Protein AF-0000000075202642 (afdb_homodimer)

Solvent-accessible surface area (backbone atoms only — not comparable to full-atom values): 51842 Å² total; per-residue (Å²): 63,43,42,69,82,70,10,62,41,91,76,87,85,73,70,47,73,41,79,87,76,40,30,38,38,47,88,59,30,33,28,48,46,68,88,44,81,81,18,39,31,39,32,55,84,66,84,62,66,59,40,74,58,47,94,93,36,35,36,27,38,70,39,47,50,41,51,51,41,38,33,62,58,46,59,40,40,48,61,35,48,24,52,38,41,49,70,62,40,43,49,78,70,64,78,56,67,83,88,69,87,62,83,86,61,69,46,39,66,57,48,50,40,37,49,53,50,50,51,51,46,50,51,22,52,74,67,72,39,62,41,70,32,56,60,56,76,59,76,87,58,38,52,48,65,59,38,43,54,53,47,61,53,41,52,27,62,38,38,94,53,41,50,56,43,28,59,56,29,34,44,80,41,73,44,95,84,70,45,79,41,82,41,32,40,33,18,43,44,71,41,84,36,44,33,49,32,31,38,64,53,44,90,76,68,38,82,62,81,52,67,44,88,44,54,84,45,43,43,14,78,91,47,46,73,54,72,51,25,17,49,50,87,88,42,78,45,45,31,29,75,69,91,76,40,55,23,26,83,50,60,71,43,40,51,50,49,52,54,50,51,55,46,57,66,39,84,47,30,70,66,47,43,65,76,44,39,70,64,41,36,57,75,30,71,27,53,27,38,23,36,37,38,36,15,26,32,67,56,41,63,28,38,66,46,80,31,60,75,57,96,43,66,64,57,51,52,50,49,48,46,50,45,32,44,44,90,75,22,48,43,56,58,48,40,26,38,36,25,80,59,31,50,61,44,49,53,52,38,60,73,66,68,56,67,86,52,77,75,36,47,47,30,31,52,68,80,55,47,67,72,38,63,91,74,47,60,65,34,59,61,66,17,29,58,82,68,39,60,82,47,49,34,76,59,83,76,87,45,76,33,67,61,52,50,80,56,23,27,60,56,49,38,60,60,57,57,59,42,38,88,67,36,34,73,29,47,68,50,57,35,53,41,51,53,52,50,41,49,52,54,49,38,52,52,50,48,52,51,34,46,75,70,68,32,62,65,44,67,62,51,67,72,59,25,52,31,82,68,83,75,80,72,72,86,126,63,43,43,69,82,72,10,62,42,91,78,87,86,73,68,47,73,42,82,88,74,40,30,38,39,46,90,59,30,34,29,48,47,69,87,44,79,82,17,39,32,40,31,56,84,64,84,62,67,60,41,74,58,46,95,92,37,35,36,27,38,70,39,46,50,41,50,51,40,38,32,64,57,45,58,40,40,46,63,37,48,22,50,39,42,49,72,61,40,43,48,79,70,66,82,54,69,91,84,66,89,63,82,84,61,69,45,40,65,57,48,49,39,37,49,53,51,50,51,50,45,50,51,22,52,74,68,72,39,62,42,69,32,56,59,56,76,59,76,89,57,39,53,48,65,60,38,42,54,53,46,60,55,42,52,28,62,40,37,93,53,39,51,56,44,28,59,57,28,32,43,78,41,74,45,96,85,71,45,78,39,83,42,32,42,32,18,42,46,72,40,84,36,43,33,50,32,33,37,64,53,44,90,77,69,39,83,63,82,54,67,44,87,43,52,85,44,44,44,14,79,91,47,45,74,56,71,51,26,17,50,52,87,89,41,78,45,46,31,29,74,70,90,76,41,54,23,25,81,49,62,71,44,38,52,50,48,51,53,50,51,55,45,55,66,41,83,44,33,71,68,49,42,65,75,41,36,71,62,43,35,53,74,32,72,27,52,28,39,22,36,36,38,36,14,26,31,66,59,40,63,28,37,67,46,81,31,61,76,55,94,43,66,64,58,52,51,49,47,48,47,50,45,33,42,43,90,74,21,48,44,55,58,48,39,26,41,35,24,81,59,31,48,60,44,48,54,54,37,59,74,67,68,58,68,86,52,76,74,36,46,46,29,29,51,68,80,54,48,69,74,39,63,92,73,48,58,65,34,60,64,66,15,30,58,82,69,38,59,84,49,48,33,76,57,82,77,87,45,78,33,68,62,52,48,79,56,23,26,60,56,48,38,60,60,57,57,61,43,38,89,67,37,36,72,29,45,67,51,57,37,52,39,51,52,51,49,41,49,51,55,50,37,54,52,51,49,52,51,34,46,75,70,68,32,61,64,44,68,62,50,67,70,58,27,52,30,83,68,82,75,80,71,71,84,126

pLDDT: mean 85.25, std 15.62, range [29.7, 98.62]

Nearest PDB structures (foldseek):
  4ehu-assembly1_A  TM=5.045E-01  e=6.528E+00  Clostridioides difficile
  9jxc-assembly2_D  TM=3.246E-01  e=6.885E+00  Acinetobacter baumannii
  4ehu-assembly1_A  TM=5.053E-01  e=6.680E+00  Clostridioides difficile
  9jxc-assembly2_D  TM=3.247E-01  e=7.426E+00  Acinetobacter baumannii

InterPro domains:
  IPR040898 CxC6 like cysteine cluster associated with KDZ [PF18721] (187-257)
  IPR041539 CxC5 like cysteine cluster associated with KDZ [PF18718] (1-89)

Radius of gyration: 31.76 Å; Cα contacts (8 Å, |Δi|>4): 1563; chains: 2; bounding box: 75×89×79 Å

Secondary structure (DSSP, 8-state):
-B-SSS-B-------EEETTTTEEE-SSEEEESTTSTT-EEEE-SS--SEEEEETTEEEEHHHHHHHHHHHHHH---HHHHHHHHHHHT---TTS--SS-----S--HHHHHHHHHHHHHHHHHHHTT---EEESSS-HHHHTHHHHHHHHHHHTTT-STTTTEE-TTTEEEEE-TTS-EEEEEEEEEEEE----EE----HHHH----PPPSSTT-SS-GGGGGGGGS-SSTT--SPPPTGGG-SS-S-HHHHHHHHHHHHHHHSTTHHHHHHHTHHHHHHHS-EE--EEEEEE-TTS-EEEEEEESS---HHHHHHHHHHHS-TTT-TT-S-SEEE-TTHHHHHHHHHHHT-GGGTT-EEE--HHHHTTS-TT-HHHHHHTSGGG-GGGEEE-SSSSEEESS-TTHHHHHHHHHHTTHHHHTTS-HHHHHHHHHHHHHHHHHHHHHHHHHTT---EEPPHHHHTSPP-------/-B-SSS-B-------EEETTTTEEE-SSEEEESTTSTT-EEEE-SS--SEEEEETTEEEEHHHHHHHHHHHHHH---HHHHHHHHHHHT---TTSS-TT-----S--HHHHHHHHHHHHHHHHHHHTT---EEESSS-HHHHTHHHHHHHHHHHTTT-STTTTEE-TTTEEEEE-TTS-EEEEEEEEEEEE----EE----HHHH----PPPSSTT-SS-GGGGGGGGS-SSTT--SPP-TGGG-SS-S-HHHHHHHHHHHHHHHSTTHHHHHHHTHHHHHHHS-EE--EEEEEE-TTS-EEEEEEESS---HHHHHHHHHHHS-TTT-TT-S-SEEEETTHHHHHHHHHHHT-GGGTT-EEE--HHHHTTS-TT-HHHHHHTSGGG-GGGEEE-SSSSEEESS-TTHHHHHHHHHHTTHHHHTTS-HHHHHHHHHHHHHHHHHHHHHHHHHTT---EEPPHHHHTSPP-------

Foldseek 3Di:
DAEQAQADDDDDWDWDADPVQRKIGGPFWIWTPLVDQQIKTWGDLDQDQWDDLDDRDIDGVVVLVVLLCCCLPVVDFLQRSQVCSCVPPQDPCVPVDDDDPDPSGDDSVSSLSSNLVSVLSVVCSVVVHIDMWGSDDDSVCGCLVSLVVLLVCQAQQNFPCLQKDWLQFWDWDQFPVRDIDIAGEKEKDKDFFFAFDALDDCVVVRQDPAFDPFSQDNHRPVVVQCQQFALPPPTRHGPDPPPPHSHHPPVVSRVVRVVVVVCCPPPCVVVVCVVCVVSCSSVDTATFTIKMWMAGLLLQTNHIDTHRPDDDLVVVVVSLCSNQVCVLFVQSRGQEYEDLCLLVNVVVCVVVVPCSCVRHQAAYDPVSVVVPDPPPVSCVQRHYCVLPCVQWDDPVPRDIDGSGNNCSVVVNNVSLVSNRVNQHRPTPSSSSSVSSSSSNVVNVVSVVVCVVVVRDMDRDDSVNRNDHDDGSPPDD/DAEQAQADDDDDWDWDADPVQRKIGGPFWIWTPLVDQQIKTWGDLDQDQWDDLDDRDIDGVVVLVVLLCCCLPVVDFLQRSQVCSCVPPQDPCVPPPDPDPDPSGDDSVSSLSSNLVSVLSVVCSVVVHIDMWGSDDDSVCGCLVSLVVLLVCQAAQNFPCLQKDWLQFWDWDQFPVRDIDIAGEKEKDKDFFFAFDALDDCVVVRQDPAFDPFSVDNHRPVVVLCQQFALPPPGRHGCDPPPVGSHHPPPVSRVVSVVVVVCCPPPVVVVVCVVCVNSVSSVDTATFTIKMWMAGLLLQTNHIDTHRPDDDLVVVVVSLCSNQVCVLFVQSRGQEYEDLCLLVNVVVCVVVVPCSCVRHQAAYDPVSVVVPDPPPVSCVQRHYCVLPCVQWDDPVPRDIDGSGNNCSVVVNNVSLVSNRVNQHRPTPSSSSSVSSSSSNVVNVVSVVVCVVVVRDMDRDDSVNRNDHDDGSPPDD

Sequence (952 aa):
LYTVARGVLPIFVKSYYCRKCKTRYAPNYKVQNASKADAKRVFHNEIPDILEVEDTTFVEVKLINMFREMMVTLHASATGITQWYNDSLATPATQVPNNFRYHQTLDMQTVYEAFFLHAVLLDAYNCHEPLELPHAGPQRDRLVAALDSRNKRMIGTGQEFWAHRCKKCMHLIQGPDGKIYAVDAGVMDGTTMGHTCCSVNASEAGICRIDLLTPKDRFCPQHSDRKDKCFVKECQLPPEKKDKSLACSTPAHRERELELRRRTHKGMRELVSRYLSTIIGRLNRKWTHNEQLFVRPCSIIVSRCTFYHAEGLESCNDFLKVTFPTSQYPSCLPSYIFYDNNCQMLRHLWKQRDPYYNKTGMVVEMWHVQSHKETDEFCRRWCLPSRFPELMMDDGKGGKKWRFNASAAEQANSWFGGYHPIVREMSRARYTFYLDEMIAMRNRVVVAKLEDQGQAPVLAPELVLRAPVQLIQPLTLYTVARGVLPIFVKSYYCRKCKTRYAPNYKVQNASKADAKRVFHNEIPDILEVEDTTFVEVKLINMFREMMVTLHASATGITQWYNDSLATPATQVPNNFRYHQTLDMQTVYEAFFLHAVLLDAYNCHEPLELPHAGPQRDRLVAALDSRNKRMIGTGQEFWAHRCKKCMHLIQGPDGKIYAVDAGVMDGTTMGHTCCSVNASEAGICRIDLLTPKDRFCPQHSDRKDKCFVKECQLPPEKKDKSLACSTPAHRERELELRRRTHKGMRELVSRYLSTIIGRLNRKWTHNEQLFVRPCSIIVSRCTFYHAEGLESCNDFLKVTFPTSQYPSCLPSYIFYDNNCQMLRHLWKQRDPYYNKTGMVVEMWHVQSHKETDEFCRRWCLPSRFPELMMDDGKGGKKWRFNASAAEQANSWFGGYHPIVREMSRARYTFYLDEMIAMRNRVVVAKLEDQGQAPVLAPELVLRAPVQLIQPLT

Structure (mmCIF, N/CA/C/O backbone):
data_AF-0000000075202642-model_v1
#
loop_
_entity.id
_entity.type
_entity.pdbx_description
1 polymer 'CxC6 like cysteine cluster associated with KDZ domain-containing protein'
#
loop_
_atom_site.group_PDB
_atom_site.id
_atom_site.type_symbol
_atom_site.label_atom_id
_atom_site.label_alt_id
_atom_site.label_comp_id
_atom_site.label_asym_id
_atom_site.label_entity_id
_atom_site.label_seq_id
_atom_site.pdbx_PDB_ins_code
_atom_site.Cartn_x
_atom_site.Cartn_y
_atom_site.Cartn_z
_atom_site.occupancy
_atom_site.B_iso_or_equiv
_atom_site.auth_seq_id
_atom_site.auth_comp_id
_atom_site.auth_asym_id
_atom_site.auth_atom_id
_atom_site.pdbx_PDB_model_num
ATOM 1 N N . LEU A 1 1 ? 9.383 15.219 -22.984 1 92.56 1 LEU A N 1
ATOM 2 C CA . LEU A 1 1 ? 8.125 15.578 -22.328 1 92.56 1 LEU A CA 1
ATOM 3 C C . LEU A 1 1 ? 7.32 14.336 -21.969 1 92.56 1 LEU A C 1
ATOM 5 O O . LEU A 1 1 ? 7.027 13.508 -22.844 1 92.56 1 LEU A O 1
ATOM 9 N N . TYR A 1 2 ? 7.094 14.18 -20.688 1 93 2 TYR A N 1
ATOM 10 C CA . TYR A 1 2 ? 6.242 13.086 -20.219 1 93 2 TYR A CA 1
ATOM 11 C C . TYR A 1 2 ? 4.781 13.516 -20.188 1 93 2 TYR A C 1
ATOM 13 O O . TYR A 1 2 ? 4.441 14.539 -19.594 1 93 2 TYR A O 1
ATOM 21 N N . THR A 1 3 ? 3.869 12.734 -20.812 1 91.19 3 THR A N 1
ATOM 22 C CA . THR A 1 3 ? 2.461 13.102 -20.922 1 91.19 3 THR A CA 1
ATOM 23 C C . THR A 1 3 ? 1.566 11.953 -20.469 1 91.19 3 THR A C 1
ATOM 25 O O . THR A 1 3 ? 2.02 10.812 -20.359 1 91.19 3 THR A O 1
ATOM 28 N N . VAL A 1 4 ? 0.357 12.25 -20.203 1 87.5 4 VAL A N 1
ATOM 29 C CA . VAL A 1 4 ? -0.628 11.242 -19.812 1 87.5 4 VAL A CA 1
ATOM 30 C C . VAL A 1 4 ? -1.102 10.484 -21.047 1 87.5 4 VAL A C 1
ATOM 32 O O . VAL A 1 4 ? -1.125 9.25 -21.062 1 87.5 4 VAL A O 1
ATOM 35 N N . ALA A 1 5 ? -1.363 11.156 -22.125 1 82.38 5 ALA A N 1
ATOM 36 C CA . ALA A 1 5 ? -2.109 10.594 -23.25 1 82.38 5 ALA A CA 1
ATOM 37 C C . ALA A 1 5 ? -1.167 10.008 -24.297 1 82.38 5 ALA A C 1
ATOM 39 O O . ALA A 1 5 ? -1.514 9.047 -24.984 1 82.38 5 ALA A O 1
ATOM 40 N N . ARG A 1 6 ? 0.046 10.617 -24.422 1 84.38 6 ARG A N 1
ATOM 41 C CA . ARG A 1 6 ? 0.859 10.266 -25.578 1 84.38 6 ARG A CA 1
ATOM 42 C C . ARG A 1 6 ? 2.193 9.664 -25.156 1 84.38 6 ARG A C 1
ATOM 44 O O . ARG A 1 6 ? 3.102 9.5 -25.969 1 84.38 6 ARG A O 1
ATOM 51 N N . GLY A 1 7 ? 2.32 9.438 -23.922 1 84.88 7 GLY A N 1
ATOM 52 C CA . GLY A 1 7 ? 3.576 8.867 -23.453 1 84.88 7 GLY A CA 1
ATOM 53 C C . GLY A 1 7 ? 4.711 9.867 -23.422 1 84.88 7 GLY A C 1
ATOM 54 O O . GLY A 1 7 ? 4.523 11.016 -23.016 1 84.88 7 GLY A O 1
ATOM 55 N N . VAL A 1 8 ? 5.93 9.453 -23.875 1 88.31 8 VAL A N 1
ATOM 56 C CA . VAL A 1 8 ? 7.113 10.312 -23.859 1 88.31 8 VAL A CA 1
ATOM 57 C C . VAL A 1 8 ? 7.324 10.914 -25.25 1 88.31 8 VAL A C 1
ATOM 59 O O . VAL A 1 8 ? 7.398 10.188 -26.234 1 88.31 8 VAL A O 1
ATOM 62 N N . LEU A 1 9 ? 7.445 12.25 -25.312 1 87.19 9 LEU A N 1
ATOM 63 C CA . LEU A 1 9 ? 7.586 12.938 -26.594 1 87.19 9 LEU A CA 1
ATOM 64 C C . LEU A 1 9 ? 8.891 13.719 -26.641 1 87.19 9 LEU A C 1
ATOM 66 O O . LEU A 1 9 ? 9.273 14.367 -25.672 1 87.19 9 LEU A O 1
ATOM 70 N N . PRO A 1 10 ? 9.523 13.617 -27.75 1 85.31 10 PRO A N 1
ATOM 71 C CA . PRO A 1 10 ? 10.602 14.586 -27.953 1 85.31 10 PRO A CA 1
ATOM 72 C C . PRO A 1 10 ? 10.078 16 -28.219 1 85.31 10 PRO A C 1
ATOM 74 O O . PRO A 1 10 ? 9.055 16.172 -28.875 1 85.31 10 PRO A O 1
ATOM 77 N N . ILE A 1 11 ? 10.711 16.969 -27.609 1 87.44 11 ILE A N 1
ATOM 78 C CA . ILE A 1 11 ? 10.227 18.328 -27.797 1 87.44 11 ILE A CA 1
ATOM 79 C C . ILE A 1 11 ? 11.398 19.266 -28.094 1 87.44 11 ILE A C 1
ATOM 81 O O . ILE A 1 11 ? 12.555 18.922 -27.812 1 87.44 11 ILE A O 1
ATOM 85 N N . PHE A 1 12 ? 11.016 20.391 -28.703 1 88.12 12 PHE A N 1
ATOM 86 C CA . PHE A 1 12 ? 11.938 21.5 -28.844 1 88.12 12 PHE A CA 1
ATOM 87 C C . PHE A 1 12 ? 11.664 22.578 -27.781 1 88.12 12 PHE A C 1
ATOM 89 O O . PHE A 1 12 ? 10.516 22.922 -27.531 1 88.12 12 PHE A O 1
ATOM 96 N N . VAL A 1 13 ? 12.805 22.984 -27.172 1 91.06 13 VAL A N 1
ATOM 97 C CA . VAL A 1 13 ? 12.672 24.016 -26.156 1 91.06 13 VAL A CA 1
ATOM 98 C C . VAL A 1 13 ? 13.305 25.312 -26.656 1 91.06 13 VAL A C 1
ATOM 100 O O . VAL A 1 13 ? 14.445 25.312 -27.125 1 91.06 13 VAL A O 1
ATOM 103 N N . LYS A 1 14 ? 12.445 26.328 -26.531 1 91.75 14 LYS A N 1
ATOM 104 C CA . LYS A 1 14 ? 12.93 27.656 -26.953 1 91.75 14 LYS A CA 1
ATOM 105 C C . LYS A 1 14 ? 13.117 28.562 -25.734 1 91.75 14 LYS A C 1
ATOM 107 O O . LYS A 1 14 ? 12.273 28.594 -24.844 1 91.75 14 LYS A O 1
ATOM 112 N N . SER A 1 15 ? 14.305 29.219 -25.688 1 91.94 15 SER A N 1
ATOM 113 C CA . SER A 1 15 ? 14.594 30.234 -24.672 1 91.94 15 SER A CA 1
ATOM 114 C C . SER A 1 15 ? 15.031 31.547 -25.328 1 91.94 15 SER A C 1
ATOM 116 O O . SER A 1 15 ? 15.562 31.547 -26.438 1 91.94 15 SER A O 1
ATOM 118 N N . TYR A 1 16 ? 14.742 32.594 -24.641 1 95.31 16 TYR A N 1
ATOM 119 C CA . TYR A 1 16 ? 15.086 33.938 -25.141 1 95.31 16 TYR A CA 1
ATOM 120 C C . TYR A 1 16 ? 16.047 34.625 -24.188 1 95.31 16 TYR A C 1
ATOM 122 O O . TYR A 1 16 ? 16.031 34.406 -22.984 1 95.31 16 TYR A O 1
ATOM 130 N N . TYR A 1 17 ? 16.984 35.438 -24.797 1 96 17 TYR A N 1
ATOM 131 C CA . TYR A 1 17 ? 17.938 36.188 -24 1 96 17 TYR A CA 1
ATOM 132 C C . TYR A 1 17 ? 17.906 37.656 -24.359 1 96 17 TYR A C 1
ATOM 134 O O . TYR A 1 17 ? 18.047 38.031 -25.531 1 96 17 TYR A O 1
ATOM 142 N N . CYS A 1 18 ? 17.656 38.531 -23.359 1 96.5 18 CYS A N 1
ATOM 143 C CA . CYS A 1 18 ? 17.734 39.969 -23.547 1 96.5 18 CYS A CA 1
ATOM 144 C C . CYS A 1 18 ? 19.125 40.5 -23.188 1 96.5 18 CYS A C 1
ATOM 146 O O . CYS A 1 18 ? 19.5 40.5 -22.016 1 96.5 18 CYS A O 1
ATOM 148 N N . ARG A 1 19 ? 19.828 41.125 -24 1 94.44 19 ARG A N 1
ATOM 149 C CA . ARG A 1 19 ? 21.188 41.594 -23.797 1 94.44 19 ARG A CA 1
ATOM 150 C C . ARG A 1 19 ? 21.203 42.875 -22.984 1 94.44 19 ARG A C 1
ATOM 152 O O . ARG A 1 19 ? 22.172 43.156 -22.266 1 94.44 19 ARG A O 1
ATOM 159 N N . LYS A 1 20 ? 20.109 43.594 -23.125 1 94.75 20 LYS A N 1
ATOM 160 C CA . LYS A 1 20 ? 20.016 44.875 -22.422 1 94.75 20 LYS A CA 1
ATOM 161 C C . LYS A 1 20 ? 19.891 44.656 -20.922 1 94.75 20 LYS A C 1
ATOM 163 O O . LYS A 1 20 ? 20.625 45.25 -20.141 1 94.75 20 LYS A O 1
ATOM 168 N N . CYS A 1 21 ? 19.031 43.75 -20.562 1 93.75 21 CYS A N 1
ATOM 169 C CA . CYS A 1 21 ? 18.781 43.562 -19.141 1 93.75 21 CYS A CA 1
ATOM 170 C C . CYS A 1 21 ? 19.469 42.281 -18.641 1 93.75 21 CYS A C 1
ATOM 172 O O . CYS A 1 21 ? 19.344 41.906 -17.469 1 93.75 21 CYS A O 1
ATOM 174 N N . LYS A 1 22 ? 20.172 41.562 -19.531 1 96.31 22 LYS A N 1
ATOM 175 C CA . LYS A 1 22 ? 20.938 40.344 -19.203 1 96.31 22 LYS A CA 1
ATOM 176 C C . LYS A 1 22 ? 20.031 39.312 -18.562 1 96.31 22 LYS A C 1
ATOM 178 O O . LYS A 1 22 ? 20.375 38.75 -17.516 1 96.31 22 LYS A O 1
ATOM 183 N N . THR A 1 23 ? 18.938 39.125 -19.172 1 97 23 THR A N 1
ATOM 184 C CA . THR A 1 23 ? 17.953 38.219 -18.625 1 97 23 THR A CA 1
ATOM 185 C C . THR A 1 23 ? 17.641 37.094 -19.625 1 97 23 THR A C 1
ATOM 187 O O . THR A 1 23 ? 17.406 37.375 -20.797 1 97 23 THR A O 1
ATOM 190 N N . ARG A 1 24 ? 17.781 35.875 -19.125 1 95.94 24 ARG A N 1
ATOM 191 C CA . ARG A 1 24 ? 17.344 34.719 -19.922 1 95.94 24 ARG A CA 1
ATOM 192 C C . ARG A 1 24 ? 15.922 34.344 -19.562 1 95.94 24 ARG A C 1
ATOM 194 O O . ARG A 1 24 ? 15.586 34.188 -18.391 1 95.94 24 ARG A O 1
ATOM 201 N N . TYR A 1 25 ? 15.109 34.156 -20.594 1 95.56 25 TYR A N 1
ATOM 202 C CA . TYR A 1 25 ? 13.719 33.75 -20.422 1 95.56 25 TYR A CA 1
ATOM 203 C C . TYR A 1 25 ? 13.516 32.281 -20.875 1 95.56 25 TYR A C 1
ATOM 205 O O . TYR A 1 25 ? 13.516 32 -22.078 1 95.56 25 TYR A O 1
ATOM 213 N N . ALA A 1 26 ? 13.391 31.5 -19.875 1 93.31 26 ALA A N 1
ATOM 214 C CA . ALA A 1 26 ? 13.031 30.094 -20.141 1 93.31 26 ALA A CA 1
ATOM 215 C C . ALA A 1 26 ? 11.516 29.906 -20.109 1 93.31 26 ALA A C 1
ATOM 217 O O . ALA A 1 26 ? 10.773 30.844 -19.797 1 93.31 26 ALA A O 1
ATOM 218 N N . PRO A 1 27 ? 11.031 28.734 -20.453 1 92.06 27 PRO A N 1
ATOM 219 C CA . PRO A 1 27 ? 9.586 28.531 -20.531 1 92.06 27 PRO A CA 1
ATOM 220 C C . PRO A 1 27 ? 8.883 28.766 -19.203 1 92.06 27 PRO A C 1
ATOM 222 O O . PRO A 1 27 ? 7.781 29.328 -19.156 1 92.06 27 PRO A O 1
ATOM 225 N N . ASN A 1 28 ? 9.539 28.422 -18.062 1 93.75 28 ASN A N 1
ATOM 226 C CA . ASN A 1 28 ? 8.828 28.453 -16.797 1 93.75 28 ASN A CA 1
ATOM 227 C C . ASN A 1 28 ? 9.367 29.547 -15.883 1 93.75 28 ASN A C 1
ATOM 229 O O . ASN A 1 28 ? 8.727 29.922 -14.898 1 93.75 28 ASN A O 1
ATOM 233 N N . TYR A 1 29 ? 10.555 30 -16.25 1 95.06 29 TYR A N 1
ATOM 234 C CA . TYR A 1 29 ? 11.172 30.969 -15.352 1 95.06 29 TYR A CA 1
ATOM 235 C C . TYR A 1 29 ? 12.133 31.875 -16.109 1 95.06 29 TYR A C 1
ATOM 237 O O . TYR A 1 29 ? 12.414 31.641 -17.297 1 95.06 29 TYR A O 1
ATOM 245 N N . LYS A 1 30 ? 12.516 32.938 -15.438 1 96.44 30 LYS A N 1
ATOM 246 C CA . LYS A 1 30 ? 13.539 33.812 -15.961 1 96.44 30 LYS A CA 1
ATOM 247 C C . LYS A 1 30 ? 14.711 33.938 -14.992 1 96.44 30 LYS A C 1
ATOM 249 O O . LYS A 1 30 ? 14.539 33.781 -13.789 1 96.44 30 LYS A O 1
ATOM 254 N N . VAL A 1 31 ? 15.852 34.219 -15.539 1 96.25 31 VAL A N 1
ATOM 255 C CA . VAL A 1 31 ? 17.062 34.375 -14.742 1 96.25 31 VAL A CA 1
ATOM 256 C C . VAL A 1 31 ? 17.812 35.656 -15.18 1 96.25 31 VAL A C 1
ATOM 258 O O . VAL A 1 31 ? 18.203 35.781 -16.344 1 96.25 31 VAL A O 1
ATOM 261 N N . GLN A 1 32 ? 17.891 36.469 -14.25 1 96.12 32 GLN A N 1
ATOM 262 C CA . GLN A 1 32 ? 18.656 37.688 -14.516 1 96.12 32 GLN A CA 1
ATOM 263 C C . GLN A 1 32 ? 20.094 37.562 -14.023 1 96.12 32 GLN A C 1
ATOM 265 O O . GLN A 1 32 ? 20.328 37.062 -12.914 1 96.12 32 GLN A O 1
ATOM 270 N N . ASN A 1 33 ? 21.062 37.938 -14.82 1 94.38 33 ASN A N 1
ATOM 271 C CA . ASN A 1 33 ? 22.484 37.875 -14.484 1 94.38 33 ASN A CA 1
ATOM 272 C C . ASN A 1 33 ? 22.875 36.469 -14.039 1 94.38 33 ASN A C 1
ATOM 274 O O . ASN A 1 33 ? 23.422 36.281 -12.945 1 94.38 33 ASN A O 1
ATOM 278 N N . ALA A 1 34 ? 22.703 35.562 -14.828 1 91.62 34 ALA A N 1
ATOM 279 C CA . ALA A 1 34 ? 22.859 34.156 -14.531 1 91.62 34 ALA A CA 1
ATOM 280 C C . ALA A 1 34 ? 24.297 33.844 -14.078 1 91.62 34 ALA A C 1
ATOM 282 O O . ALA A 1 34 ? 24.531 32.844 -13.398 1 91.62 34 ALA A O 1
ATOM 283 N N . SER A 1 35 ? 25.234 34.656 -14.422 1 89.5 35 SER A N 1
ATOM 284 C CA . SER A 1 35 ? 26.641 34.406 -14.109 1 89.5 35 SER A CA 1
ATOM 285 C C . SER A 1 35 ? 26.938 34.688 -12.641 1 89.5 35 SER A C 1
ATOM 287 O O . SER A 1 35 ? 27.969 34.281 -12.109 1 89.5 35 SER A O 1
ATOM 289 N N . LYS A 1 36 ? 26.047 35.406 -12.023 1 92.12 36 LYS A N 1
ATOM 290 C CA . LYS A 1 36 ? 26.25 35.75 -10.617 1 92.12 36 LYS A CA 1
ATOM 291 C C . LYS A 1 36 ? 25.906 34.562 -9.711 1 92.12 36 LYS A C 1
ATOM 293 O O . LYS A 1 36 ? 24.984 33.812 -9.992 1 92.12 36 LYS A O 1
ATOM 298 N N . ALA A 1 37 ? 26.594 34.5 -8.625 1 90.31 37 ALA A N 1
ATOM 299 C CA . ALA A 1 37 ? 26.422 33.406 -7.699 1 90.31 37 ALA A CA 1
ATOM 300 C C . ALA A 1 37 ? 25.078 33.469 -6.992 1 90.31 37 ALA A C 1
ATOM 302 O O . ALA A 1 37 ? 24.5 32.438 -6.617 1 90.31 37 ALA A O 1
ATOM 303 N N . ASP A 1 38 ? 24.594 34.625 -6.906 1 91.56 38 ASP A N 1
ATOM 304 C CA . ASP A 1 38 ? 23.344 34.812 -6.18 1 91.56 38 ASP A CA 1
ATOM 305 C C . ASP A 1 38 ? 22.156 34.938 -7.145 1 91.56 38 ASP A C 1
ATOM 307 O O . ASP A 1 38 ? 21.078 35.406 -6.75 1 91.56 38 ASP A O 1
ATOM 311 N N . ALA A 1 39 ? 22.375 34.594 -8.367 1 95.19 39 ALA A N 1
ATOM 312 C CA . ALA A 1 39 ? 21.297 34.688 -9.352 1 95.19 39 ALA A CA 1
ATOM 313 C C . ALA A 1 39 ? 20.125 33.781 -8.961 1 95.19 39 ALA A C 1
ATOM 315 O O . ALA A 1 39 ? 20.312 32.719 -8.383 1 95.19 39 ALA A O 1
ATOM 316 N N . LYS A 1 40 ? 18.953 34.219 -9.289 1 95.25 40 LYS A N 1
ATOM 317 C CA . LYS A 1 40 ? 17.75 33.5 -8.914 1 95.25 40 LYS A CA 1
ATOM 318 C C . LYS A 1 40 ? 16.891 33.188 -10.141 1 95.25 40 LYS A C 1
ATOM 320 O O . LYS A 1 40 ? 16.828 34 -11.078 1 95.25 40 LYS A O 1
ATOM 325 N N . ARG A 1 41 ? 16.328 32.062 -10.078 1 95.25 41 ARG A N 1
ATOM 326 C CA . ARG A 1 41 ? 15.242 31.719 -11 1 95.25 41 ARG A CA 1
ATOM 327 C C . ARG A 1 41 ? 13.914 32.281 -10.492 1 95.25 41 ARG A C 1
ATOM 329 O O . ARG A 1 41 ? 13.461 31.922 -9.406 1 95.25 41 ARG A O 1
ATOM 336 N N . VAL A 1 42 ? 13.375 33.094 -11.25 1 96.88 42 VAL A N 1
ATOM 337 C CA . VAL A 1 42 ? 12.07 33.656 -10.898 1 96.88 42 VAL A CA 1
ATOM 338 C C . VAL A 1 42 ? 11 33.062 -11.797 1 96.88 42 VAL A C 1
ATOM 340 O O . VAL A 1 42 ? 10.945 33.344 -13 1 96.88 42 VAL A O 1
ATOM 343 N N . PHE A 1 43 ? 10.188 32.281 -11.203 1 96.69 43 PHE A N 1
ATOM 344 C CA . PHE A 1 43 ? 9.141 31.594 -11.961 1 96.69 43 PHE A CA 1
ATOM 345 C C . PHE A 1 43 ? 8.016 32.562 -12.305 1 96.69 43 PHE A C 1
ATOM 347 O O . PHE A 1 43 ? 7.711 33.469 -11.539 1 96.69 43 PHE A O 1
ATOM 354 N N . HIS A 1 44 ? 7.426 32.281 -13.445 1 94.06 44 HIS A N 1
ATOM 355 C CA . HIS A 1 44 ? 6.281 33.094 -13.844 1 94.06 44 HIS A CA 1
ATOM 356 C C . HIS A 1 44 ? 5.109 32.875 -12.891 1 94.06 44 HIS A C 1
ATOM 358 O O . HIS A 1 44 ? 4.914 31.797 -12.352 1 94.06 44 HIS A O 1
ATOM 364 N N . ASN A 1 45 ? 4.359 33.875 -12.594 1 89.88 45 ASN A N 1
ATOM 365 C CA . ASN A 1 45 ? 3.287 33.812 -11.609 1 89.88 45 ASN A CA 1
ATOM 366 C C . ASN A 1 45 ? 2.041 33.125 -12.18 1 89.88 45 ASN A C 1
ATOM 368 O O . ASN A 1 45 ? 0.955 33.719 -12.164 1 89.88 45 ASN A O 1
ATOM 372 N N . GLU A 1 46 ? 2.186 32 -12.688 1 92.31 46 GLU A N 1
ATOM 373 C CA . GLU A 1 46 ? 1.119 31.141 -13.211 1 92.31 46 GLU A CA 1
ATOM 374 C C . GLU A 1 46 ? 1.475 29.672 -13.07 1 92.31 46 GLU A C 1
ATOM 376 O O . GLU A 1 46 ? 2.635 29.328 -12.836 1 92.31 46 GLU A O 1
ATOM 381 N N . ILE A 1 47 ? 0.495 28.906 -13.109 1 93.62 47 ILE A N 1
ATOM 382 C CA . ILE A 1 47 ? 0.726 27.453 -13.18 1 93.62 47 ILE A CA 1
ATOM 383 C C . ILE A 1 47 ? 0.689 27 -14.633 1 93.62 47 ILE A C 1
ATOM 385 O O . ILE A 1 47 ? -0.372 26.984 -15.258 1 93.62 47 ILE A O 1
ATOM 389 N N . PRO A 1 48 ? 1.763 26.609 -15.133 1 95.25 48 PRO A N 1
ATOM 390 C CA . PRO A 1 48 ? 1.804 26.203 -16.547 1 95.25 48 PRO A CA 1
ATOM 391 C C . PRO A 1 48 ? 1.197 24.828 -16.781 1 95.25 48 PRO A C 1
ATOM 393 O O . PRO A 1 48 ? 0.958 24.078 -15.844 1 95.25 48 PRO A O 1
ATOM 396 N N . ASP A 1 49 ? 0.986 24.516 -18.062 1 95.44 49 ASP A N 1
ATOM 397 C CA . ASP A 1 49 ? 0.498 23.188 -18.438 1 95.44 49 ASP A CA 1
ATOM 398 C C . ASP A 1 49 ? 1.639 22.172 -18.484 1 95.44 49 ASP A C 1
ATOM 400 O O . ASP A 1 49 ? 1.408 20.969 -18.391 1 95.44 49 ASP A O 1
ATOM 404 N N . ILE A 1 50 ? 2.775 22.75 -18.766 1 96.94 50 ILE A N 1
ATOM 405 C CA . ILE A 1 50 ? 3.984 21.938 -18.844 1 96.94 50 ILE A CA 1
ATOM 406 C C . ILE A 1 50 ? 5.055 22.531 -17.922 1 96.94 50 ILE A C 1
ATOM 408 O O . ILE A 1 50 ? 5.297 23.734 -17.938 1 96.94 50 ILE A O 1
ATOM 412 N N . LEU A 1 51 ? 5.691 21.703 -17.156 1 96.62 51 LEU A N 1
ATOM 413 C CA . LEU A 1 51 ? 6.672 22.156 -16.172 1 96.62 51 LEU A CA 1
ATOM 414 C C . LEU A 1 51 ? 8.047 21.547 -16.453 1 96.62 51 LEU A C 1
ATOM 416 O O . LEU A 1 51 ? 8.164 20.344 -16.641 1 96.62 51 LEU A O 1
ATOM 420 N N . GLU A 1 52 ? 9 22.422 -16.484 1 94.62 52 GLU A N 1
ATOM 421 C CA . GLU A 1 52 ? 10.375 21.938 -16.531 1 94.62 52 GLU A CA 1
ATOM 422 C C . GLU A 1 52 ? 10.867 21.531 -15.148 1 94.62 52 GLU A C 1
ATOM 424 O O . GLU A 1 52 ? 11.102 22.375 -14.289 1 94.62 52 GLU A O 1
ATOM 429 N N . VAL A 1 53 ? 11.078 20.297 -14.906 1 92.12 53 VAL A N 1
ATOM 430 C CA . VAL A 1 53 ? 11.359 19.797 -13.562 1 92.12 53 VAL A CA 1
ATOM 431 C C . VAL A 1 53 ? 12.867 19.688 -13.359 1 92.12 53 VAL A C 1
ATOM 433 O O . VAL A 1 53 ? 13.367 19.844 -12.242 1 92.12 53 VAL A O 1
ATOM 436 N N . GLU A 1 54 ? 13.523 19.25 -14.336 1 87.25 54 GLU A N 1
ATOM 437 C CA . GLU A 1 54 ? 14.984 19.188 -14.422 1 87.25 54 GLU A CA 1
ATOM 438 C C . GLU A 1 54 ? 15.477 19.734 -15.758 1 87.25 54 GLU A C 1
ATOM 440 O O . GLU A 1 54 ? 14.68 20.031 -16.656 1 87.25 54 GLU A O 1
ATOM 445 N N . ASP A 1 55 ? 16.734 19.812 -15.734 1 80.88 55 ASP A N 1
ATOM 446 C CA . ASP A 1 55 ? 17.281 20.328 -16.984 1 80.88 55 ASP A CA 1
ATOM 447 C C . ASP A 1 55 ? 16.906 19.438 -18.172 1 80.88 55 ASP A C 1
ATOM 449 O O . ASP A 1 55 ? 17.25 18.266 -18.203 1 80.88 55 ASP A O 1
ATOM 453 N N . THR A 1 56 ? 16.031 19.938 -19.031 1 81.75 56 THR A N 1
ATOM 454 C CA . THR A 1 56 ? 15.609 19.344 -20.281 1 81.75 56 THR A CA 1
ATOM 455 C C . THR A 1 56 ? 14.578 18.234 -20.047 1 81.75 56 THR A C 1
ATOM 457 O O . THR A 1 56 ? 14.422 17.328 -20.859 1 81.75 56 THR A O 1
ATOM 460 N N . THR A 1 57 ? 14.062 18.172 -18.906 1 91.25 57 THR A N 1
ATOM 461 C CA . THR A 1 57 ? 13 17.234 -18.609 1 91.25 57 THR A CA 1
ATOM 462 C C . THR A 1 57 ? 11.703 17.969 -18.281 1 91.25 57 THR A C 1
ATOM 464 O O . THR A 1 57 ? 11.656 18.766 -17.344 1 91.25 57 THR A O 1
ATOM 467 N N . PHE A 1 58 ? 10.75 17.688 -19.078 1 95.19 58 PHE A N 1
ATOM 468 C CA . PHE A 1 58 ? 9.461 18.359 -18.922 1 95.19 58 PHE A CA 1
ATOM 469 C C . PHE A 1 58 ? 8.367 17.359 -18.578 1 95.19 58 PHE A C 1
ATOM 471 O O . PHE A 1 58 ? 8.375 16.234 -19.094 1 95.19 58 PHE A O 1
ATOM 478 N N . VAL A 1 59 ? 7.473 17.766 -17.75 1 96.56 59 VAL A N 1
ATOM 479 C CA . VAL A 1 59 ? 6.344 16.922 -17.375 1 96.56 59 VAL A CA 1
ATOM 480 C C . VAL A 1 59 ? 5.043 17.703 -17.484 1 96.56 59 VAL A C 1
ATOM 482 O O . VAL A 1 59 ? 4.973 18.859 -17.031 1 96.56 59 VAL A O 1
ATOM 485 N N . GLU A 1 60 ? 4.098 17.125 -18.062 1 96.31 60 GLU A N 1
ATOM 486 C CA . GLU A 1 60 ? 2.766 17.719 -18.109 1 96.31 60 GLU A CA 1
ATOM 487 C C . GLU A 1 60 ? 2.172 17.844 -16.703 1 96.31 60 GLU A C 1
ATOM 489 O O . GLU A 1 60 ? 2.262 16.906 -15.906 1 96.31 60 GLU A O 1
ATOM 494 N N . VAL A 1 61 ? 1.578 18.969 -16.438 1 96.62 61 VAL A N 1
ATOM 495 C CA . VAL A 1 61 ? 1.018 19.234 -15.109 1 96.62 61 VAL A CA 1
ATOM 496 C C . VAL A 1 61 ? -0.127 18.25 -14.844 1 96.62 61 VAL A C 1
ATOM 498 O O . VAL A 1 61 ? -0.313 17.812 -13.711 1 96.62 61 VAL A O 1
ATOM 501 N N . LYS A 1 62 ? -0.85 17.891 -15.859 1 92.38 62 LYS A N 1
ATOM 502 C CA . LYS A 1 62 ? -1.898 16.891 -15.703 1 92.38 62 LYS A CA 1
ATOM 503 C C . LYS A 1 62 ? -1.325 15.578 -15.18 1 92.38 62 LYS A C 1
ATOM 505 O O . LYS A 1 62 ? -1.955 14.898 -14.367 1 92.38 62 LYS A O 1
ATOM 510 N N . LEU A 1 63 ? -0.172 15.211 -15.688 1 94.38 63 LEU A N 1
ATOM 511 C CA . LEU A 1 63 ? 0.492 13.992 -15.242 1 94.38 63 LEU A CA 1
ATOM 512 C C . LEU A 1 63 ? 0.973 14.141 -13.797 1 94.38 63 LEU A C 1
ATOM 514 O O . LEU A 1 63 ? 0.849 13.211 -13 1 94.38 63 LEU A O 1
ATOM 518 N N . ILE A 1 64 ? 1.494 15.312 -13.438 1 97.25 64 ILE A N 1
ATOM 519 C CA . ILE A 1 64 ? 1.93 15.578 -12.07 1 97.25 64 ILE A CA 1
ATOM 520 C C . ILE A 1 64 ? 0.747 15.438 -11.117 1 97.25 64 ILE A C 1
ATOM 522 O O . ILE A 1 64 ? 0.878 14.844 -10.039 1 97.25 64 ILE A O 1
ATOM 526 N N . ASN A 1 65 ? -0.356 15.953 -11.547 1 94.81 65 ASN A N 1
ATOM 527 C CA . ASN A 1 65 ? -1.56 15.82 -10.727 1 94.81 65 ASN A CA 1
ATOM 528 C C . ASN A 1 65 ? -1.968 14.359 -10.555 1 94.81 65 ASN A C 1
ATOM 530 O O . ASN A 1 65 ? -2.447 13.969 -9.492 1 94.81 65 ASN A O 1
ATOM 534 N N . MET A 1 66 ? -1.765 13.656 -11.586 1 93.5 66 MET A N 1
ATOM 535 C CA . MET A 1 66 ? -2.037 12.227 -11.492 1 93.5 66 MET A CA 1
ATOM 536 C C . MET A 1 66 ? -1.11 11.562 -10.477 1 93.5 66 MET A C 1
ATOM 538 O O . MET A 1 66 ? -1.546 10.719 -9.688 1 93.5 66 MET A O 1
ATOM 542 N N . PHE A 1 67 ? 0.195 11.922 -10.5 1 96.56 67 PHE A N 1
ATOM 543 C CA . PHE A 1 67 ? 1.144 11.422 -9.516 1 96.56 67 PHE A CA 1
ATOM 544 C C . PHE A 1 67 ? 0.678 11.742 -8.102 1 96.56 67 PHE A C 1
ATOM 546 O O . PHE A 1 67 ? 0.664 10.875 -7.23 1 96.56 67 PHE A O 1
ATOM 553 N N . ARG A 1 68 ? 0.28 12.914 -7.949 1 97 68 ARG A N 1
ATOM 554 C CA . ARG A 1 68 ? -0.149 13.391 -6.641 1 97 68 ARG A CA 1
ATOM 555 C C . ARG A 1 68 ? -1.346 12.594 -6.129 1 97 68 ARG A C 1
ATOM 557 O O . ARG A 1 68 ? -1.383 12.203 -4.961 1 97 68 ARG A O 1
ATOM 564 N N . GLU A 1 69 ? -2.232 12.367 -7.004 1 95.69 69 GLU A N 1
ATOM 565 C CA . GLU A 1 69 ? -3.426 11.609 -6.629 1 95.69 69 GLU A CA 1
ATOM 566 C C . GLU A 1 69 ? -3.082 10.164 -6.293 1 95.69 69 GLU A C 1
ATOM 568 O O . GLU A 1 69 ? -3.676 9.57 -5.391 1 95.69 69 GLU A O 1
ATOM 573 N N . MET A 1 70 ? -2.176 9.594 -7.051 1 96.81 70 MET A N 1
ATOM 574 C CA . MET A 1 70 ? -1.727 8.242 -6.742 1 96.81 70 MET A CA 1
ATOM 575 C C . MET A 1 70 ? -1.072 8.18 -5.367 1 96.81 70 MET A C 1
ATOM 577 O O . MET A 1 70 ? -1.269 7.219 -4.621 1 96.81 70 MET A O 1
ATOM 581 N N . MET A 1 71 ? -0.331 9.188 -5.031 1 97.81 71 MET A N 1
ATOM 582 C CA . MET A 1 71 ? 0.374 9.242 -3.752 1 97.81 71 MET A CA 1
ATOM 583 C C . MET A 1 71 ? -0.61 9.328 -2.59 1 97.81 71 MET A C 1
ATOM 585 O O . MET A 1 71 ? -0.453 8.633 -1.586 1 97.81 71 MET A O 1
ATOM 589 N N . VAL A 1 72 ? -1.625 10.125 -2.748 1 96.69 72 VAL A N 1
ATOM 590 C CA . VAL A 1 72 ? -2.52 10.375 -1.623 1 96.69 72 VAL A CA 1
ATOM 591 C C . VAL A 1 72 ? -3.531 9.234 -1.503 1 96.69 72 VAL A C 1
ATOM 593 O O . VAL A 1 72 ? -3.893 8.828 -0.395 1 96.69 72 VAL A O 1
ATOM 596 N N . THR A 1 73 ? -3.963 8.672 -2.625 1 94.19 73 THR A N 1
ATOM 597 C CA . THR A 1 73 ? -5.059 7.707 -2.613 1 94.19 73 THR A CA 1
ATOM 598 C C . THR A 1 73 ? -4.523 6.281 -2.492 1 94.19 73 THR A C 1
ATOM 600 O O . THR A 1 73 ? -5.164 5.422 -1.883 1 94.19 73 THR A O 1
ATOM 603 N N . LEU A 1 74 ? -3.348 6.078 -3.07 1 95.44 74 LEU A N 1
ATOM 604 C CA . LEU A 1 74 ? -2.863 4.707 -3.176 1 95.44 74 LEU A CA 1
ATOM 605 C C . LEU A 1 74 ? -1.568 4.523 -2.391 1 95.44 74 LEU A C 1
ATOM 607 O O . LEU A 1 74 ? -0.989 3.436 -2.385 1 95.44 74 LEU A O 1
ATOM 611 N N . HIS A 1 75 ? -1.087 5.543 -1.715 1 96.25 75 HIS A N 1
ATOM 612 C CA . HIS A 1 75 ? 0.214 5.496 -1.057 1 96.25 75 HIS A CA 1
ATOM 613 C C . HIS A 1 75 ? 1.307 5.062 -2.027 1 96.25 75 HIS A C 1
ATOM 615 O O . HIS A 1 75 ? 2.16 4.242 -1.683 1 96.25 75 HIS A O 1
ATOM 621 N N . ALA A 1 76 ? 1.204 5.586 -3.238 1 97 76 ALA A N 1
ATOM 622 C CA . ALA A 1 76 ? 2.191 5.199 -4.242 1 97 76 ALA A CA 1
ATOM 623 C C . ALA A 1 76 ? 3.518 5.914 -4.016 1 97 76 ALA A C 1
ATOM 625 O O . ALA A 1 76 ? 3.549 7.137 -3.846 1 97 76 ALA A O 1
ATOM 626 N N . SER A 1 77 ? 4.566 5.152 -3.998 1 95.69 77 SER A N 1
ATOM 627 C CA . SER A 1 77 ? 5.902 5.738 -3.961 1 95.69 77 SER A CA 1
ATOM 628 C C . SER A 1 77 ? 6.336 6.215 -5.344 1 95.69 77 SER A C 1
ATOM 630 O O . SER A 1 77 ? 5.715 5.863 -6.348 1 95.69 77 SER A O 1
ATOM 632 N N . ALA A 1 78 ? 7.367 6.977 -5.324 1 96.25 78 ALA A N 1
ATOM 633 C CA . ALA A 1 78 ? 7.895 7.43 -6.609 1 96.25 78 ALA A CA 1
ATOM 634 C C . ALA A 1 78 ? 8.383 6.25 -7.449 1 96.25 78 ALA A C 1
ATOM 636 O O . ALA A 1 78 ? 8.227 6.246 -8.672 1 96.25 78 ALA A O 1
ATOM 637 N N . THR A 1 79 ? 8.953 5.297 -6.797 1 93.56 79 THR A N 1
ATOM 638 C CA . THR A 1 79 ? 9.406 4.098 -7.5 1 93.56 79 THR A CA 1
ATOM 639 C C . THR A 1 79 ? 8.227 3.371 -8.141 1 93.56 79 THR A C 1
ATOM 641 O O . THR A 1 79 ? 8.297 2.957 -9.297 1 93.56 79 THR A O 1
ATOM 644 N N . GLY A 1 80 ? 7.172 3.236 -7.383 1 94 80 GLY A N 1
ATOM 645 C CA . GLY A 1 80 ? 5.984 2.59 -7.918 1 94 80 GLY A CA 1
ATOM 646 C C . GLY A 1 80 ? 5.363 3.352 -9.078 1 94 80 GLY A C 1
ATOM 647 O O . GLY A 1 80 ? 4.949 2.752 -10.07 1 94 80 GLY A O 1
ATOM 648 N N . ILE A 1 81 ? 5.332 4.621 -8.953 1 96.56 81 ILE A N 1
ATOM 649 C CA . ILE A 1 81 ? 4.742 5.473 -9.977 1 96.56 81 ILE A CA 1
ATOM 650 C C . ILE A 1 81 ? 5.566 5.379 -11.266 1 96.56 81 ILE A C 1
ATOM 652 O O . ILE A 1 81 ? 5.008 5.309 -12.359 1 96.56 81 ILE A O 1
ATOM 656 N N . THR A 1 82 ? 6.848 5.395 -11.086 1 95.25 82 THR A N 1
ATOM 657 C CA . THR A 1 82 ? 7.746 5.289 -12.227 1 95.25 82 THR A CA 1
ATOM 658 C C . THR A 1 82 ? 7.52 3.977 -12.977 1 95.25 82 THR A C 1
ATOM 660 O O . THR A 1 82 ? 7.391 3.969 -14.203 1 95.25 82 THR A O 1
ATOM 663 N N . GLN A 1 83 ? 7.438 2.926 -12.258 1 92.25 83 GLN A N 1
ATOM 664 C CA . GLN A 1 83 ? 7.199 1.624 -12.875 1 92.25 83 GLN A CA 1
ATOM 665 C C . GLN A 1 83 ? 5.836 1.582 -13.562 1 92.25 83 GLN A C 1
ATOM 667 O O . GLN A 1 83 ? 5.719 1.104 -14.695 1 92.25 83 GLN A O 1
ATOM 672 N N . TRP A 1 84 ? 4.859 2.076 -12.883 1 93.31 84 TRP A N 1
ATOM 673 C CA . TRP A 1 84 ? 3.508 2.111 -13.438 1 93.31 84 TRP A CA 1
ATOM 674 C C . TRP A 1 84 ? 3.475 2.895 -14.742 1 93.31 84 TRP A C 1
ATOM 676 O O . TRP A 1 84 ? 2.9 2.436 -15.734 1 93.31 84 TRP A O 1
ATOM 686 N N . TYR A 1 85 ? 4.094 4.043 -14.766 1 93.19 85 TYR A N 1
ATOM 687 C CA . TYR A 1 85 ? 4.09 4.887 -15.953 1 93.19 85 TYR A CA 1
ATOM 688 C C . TYR A 1 85 ? 4.805 4.199 -17.109 1 93.19 85 TYR A C 1
ATOM 690 O O . TYR A 1 85 ? 4.301 4.172 -18.234 1 93.19 85 TYR A O 1
ATOM 698 N N . ASN A 1 86 ? 5.961 3.701 -16.812 1 90 86 ASN A N 1
ATOM 699 C CA . ASN A 1 86 ? 6.785 3.084 -17.859 1 90 86 ASN A CA 1
ATOM 700 C C . ASN A 1 86 ? 6.113 1.844 -18.438 1 90 86 ASN A C 1
ATOM 702 O O . ASN A 1 86 ? 6.262 1.552 -19.625 1 90 86 ASN A O 1
ATOM 706 N N . ASP A 1 87 ? 5.328 1.186 -17.609 1 85.75 87 ASP A N 1
ATOM 707 C CA . ASP A 1 87 ? 4.688 -0.05 -18.047 1 85.75 87 ASP A CA 1
ATOM 708 C C . ASP A 1 87 ? 3.346 0.237 -18.719 1 85.75 87 ASP A C 1
ATOM 710 O O . ASP A 1 87 ? 2.902 -0.527 -19.578 1 85.75 87 ASP A O 1
ATOM 714 N N . SER A 1 88 ? 2.719 1.271 -18.344 1 85.12 88 SER A N 1
ATOM 715 C CA . SER A 1 88 ? 1.336 1.48 -18.75 1 85.12 88 SER A CA 1
ATOM 716 C C . SER A 1 88 ? 1.238 2.557 -19.828 1 85.12 88 SER A C 1
ATOM 718 O O . SER A 1 88 ? 0.386 2.48 -20.719 1 85.12 88 SER A O 1
ATOM 720 N N . LEU A 1 89 ? 1.977 3.58 -19.672 1 82.44 89 LEU A N 1
ATOM 721 C CA . LEU A 1 89 ? 1.743 4.75 -20.5 1 82.44 89 LEU A CA 1
ATOM 722 C C . LEU A 1 89 ? 2.902 4.965 -21.469 1 82.44 89 LEU A C 1
ATOM 724 O O . LEU A 1 89 ? 2.729 5.578 -22.531 1 82.44 89 LEU A O 1
ATOM 728 N N . ALA A 1 90 ? 4.008 4.434 -21.016 1 75.19 90 ALA A N 1
ATOM 729 C CA . ALA A 1 90 ? 5.184 4.754 -21.828 1 75.19 90 ALA A CA 1
ATOM 730 C C . ALA A 1 90 ? 5.133 4.039 -23.172 1 75.19 90 ALA A C 1
ATOM 732 O O . ALA A 1 90 ? 4.816 2.85 -23.234 1 75.19 90 ALA A O 1
ATOM 733 N N . THR A 1 91 ? 4.93 4.727 -24.219 1 65.25 91 THR A N 1
ATOM 734 C CA . THR A 1 91 ? 4.98 4.18 -25.562 1 65.25 91 THR A CA 1
ATOM 735 C C . THR A 1 91 ? 6.422 3.975 -26.016 1 65.25 91 THR A C 1
ATOM 737 O O . THR A 1 91 ? 7.273 4.84 -25.812 1 65.25 91 THR A O 1
ATOM 740 N N . PRO A 1 92 ? 6.703 2.654 -26.469 1 55 92 PRO A N 1
ATOM 741 C CA . PRO A 1 92 ? 8.055 2.449 -27 1 55 92 PRO A CA 1
ATOM 742 C C . PRO A 1 92 ? 8.484 3.559 -27.953 1 55 92 PRO A C 1
ATOM 744 O O . PRO A 1 92 ? 7.668 4.078 -28.719 1 55 92 PRO A O 1
ATOM 747 N N . ALA A 1 93 ? 9.453 4.238 -27.594 1 48.75 93 ALA A N 1
ATOM 748 C CA . ALA A 1 93 ? 10.047 5.254 -28.469 1 48.75 93 ALA A CA 1
ATOM 749 C C . ALA A 1 93 ? 10.086 4.785 -29.922 1 48.75 93 ALA A C 1
ATOM 751 O O . ALA A 1 93 ? 11.133 4.371 -30.406 1 48.75 93 ALA A O 1
ATOM 752 N N . THR A 1 94 ? 9.375 3.855 -30.281 1 48.16 94 THR A N 1
ATOM 753 C CA . THR A 1 94 ? 9.672 3.518 -31.672 1 48.16 94 THR A CA 1
ATOM 754 C C . THR A 1 94 ? 9.797 4.777 -32.531 1 48.16 94 THR A C 1
ATOM 756 O O . THR A 1 94 ? 10.648 4.848 -33.406 1 48.16 94 THR A O 1
ATOM 759 N N . GLN A 1 95 ? 8.695 5.504 -32.625 1 49.47 95 GLN A N 1
ATOM 760 C CA . GLN A 1 95 ? 8.672 6.41 -33.75 1 49.47 95 GLN A CA 1
ATOM 761 C C . GLN A 1 95 ? 9.477 7.68 -33.469 1 49.47 95 GLN A C 1
ATOM 763 O O . GLN A 1 95 ? 9.078 8.773 -33.875 1 49.47 95 GLN A O 1
ATOM 768 N N . VAL A 1 96 ? 10.102 7.602 -32.312 1 50.28 96 VAL A N 1
ATOM 769 C CA . VAL A 1 96 ? 10.859 8.844 -32.25 1 50.28 96 VAL A CA 1
ATOM 770 C C . VAL A 1 96 ? 11.812 8.922 -33.438 1 50.28 96 VAL A C 1
ATOM 772 O O . VAL A 1 96 ? 12.578 7.988 -33.688 1 50.28 96 VAL A O 1
ATOM 775 N N . PRO A 1 97 ? 11.5 9.695 -34.312 1 46.31 97 PRO A N 1
ATOM 776 C CA . PRO A 1 97 ? 12.453 9.773 -35.438 1 46.31 97 PRO A CA 1
ATOM 777 C C . PRO A 1 97 ? 13.883 9.469 -35 1 46.31 97 PRO A C 1
ATOM 779 O O . PRO A 1 97 ? 14.18 9.438 -33.812 1 46.31 97 PRO A O 1
ATOM 782 N N . ASN A 1 98 ? 14.977 10.016 -35.719 1 45.66 98 ASN A N 1
ATOM 783 C CA . ASN A 1 98 ? 16.422 9.781 -35.812 1 45.66 98 ASN A CA 1
ATOM 784 C C . ASN A 1 98 ? 17.047 9.664 -34.406 1 45.66 98 ASN A C 1
ATOM 786 O O . ASN A 1 98 ? 16.359 9.836 -33.406 1 45.66 98 ASN A O 1
ATOM 790 N N . ASN A 1 99 ? 18.438 10.281 -34.094 1 48.53 99 ASN A N 1
ATOM 791 C CA . ASN A 1 99 ? 19.625 10.344 -33.25 1 48.53 99 ASN A CA 1
ATOM 792 C C . ASN A 1 99 ? 19.297 10.797 -31.844 1 48.53 99 ASN A C 1
ATOM 794 O O . ASN A 1 99 ? 20.172 11.273 -31.125 1 48.53 99 ASN A O 1
ATOM 798 N N . PHE A 1 100 ? 18.156 11.07 -31.438 1 49.19 100 PHE A N 1
ATOM 799 C CA . PHE A 1 100 ? 18.078 11.711 -30.141 1 49.19 100 PHE A CA 1
ATOM 800 C C . PHE A 1 100 ? 18.047 10.68 -29.016 1 49.19 100 PHE A C 1
ATOM 802 O O . PHE A 1 100 ? 17.234 9.75 -29.031 1 49.19 100 PHE A O 1
ATOM 809 N N . ARG A 1 101 ? 19.188 10.43 -28.438 1 48.59 101 ARG A N 1
ATOM 810 C CA . ARG A 1 101 ? 19.422 9.594 -27.266 1 48.59 101 ARG A CA 1
ATOM 811 C C . ARG A 1 101 ? 18.516 10 -26.109 1 48.59 101 ARG A C 1
ATOM 813 O O . ARG A 1 101 ? 18.891 10.867 -25.312 1 48.59 101 ARG A O 1
ATOM 820 N N . TYR A 1 102 ? 17.172 10.266 -26.188 1 54.19 102 TYR A N 1
ATOM 821 C CA . TYR A 1 102 ? 16.375 10.672 -25.031 1 54.19 102 TYR A CA 1
ATOM 822 C C . TYR A 1 102 ? 16.141 9.492 -24.094 1 54.19 102 TYR A C 1
ATOM 824 O O . TYR A 1 102 ? 16.109 8.344 -24.516 1 54.19 102 TYR A O 1
ATOM 832 N N . HIS A 1 103 ? 16.406 9.898 -22.844 1 58.75 103 HIS A N 1
ATOM 833 C CA . HIS A 1 103 ? 16.047 8.922 -21.828 1 58.75 103 HIS A CA 1
ATOM 834 C C . HIS A 1 103 ? 14.594 8.477 -21.969 1 58.75 103 HIS A C 1
ATOM 836 O O . HIS A 1 103 ? 13.688 9.312 -22 1 58.75 103 HIS A O 1
ATOM 842 N N . GLN A 1 104 ? 14.359 7.344 -22.281 1 66.88 104 GLN A N 1
ATOM 843 C CA . GLN A 1 104 ? 13.062 6.844 -22.734 1 66.88 104 GLN A CA 1
ATOM 844 C C . GLN A 1 104 ? 12.203 6.406 -21.547 1 66.88 104 GLN A C 1
ATOM 846 O O . GLN A 1 104 ? 11.016 6.137 -21.703 1 66.88 104 GLN A O 1
ATOM 851 N N . THR A 1 105 ? 12.844 6.559 -20.328 1 83 105 THR A N 1
ATOM 852 C CA . THR A 1 105 ? 12.016 6.043 -19.25 1 83 105 THR A CA 1
ATOM 853 C C . THR A 1 105 ? 11.953 7.031 -18.078 1 83 105 THR A C 1
ATOM 855 O O . THR A 1 105 ? 12.906 7.777 -17.844 1 83 105 THR A O 1
ATOM 858 N N . LEU A 1 106 ? 10.82 7.172 -17.562 1 91.19 106 LEU A N 1
ATOM 859 C CA . LEU A 1 106 ? 10.617 7.98 -16.359 1 91.19 106 LEU A CA 1
ATOM 860 C C . LEU A 1 106 ? 11.398 7.406 -15.188 1 91.19 106 LEU A C 1
ATOM 862 O O . LEU A 1 106 ? 11.469 6.188 -15.008 1 91.19 106 LEU A O 1
ATOM 866 N N . ASP A 1 107 ? 11.992 8.312 -14.438 1 91.69 107 ASP A N 1
ATOM 867 C CA . ASP A 1 107 ? 12.719 7.836 -13.258 1 91.69 107 ASP A CA 1
ATOM 868 C C . ASP A 1 107 ? 12.133 8.422 -11.977 1 91.69 107 ASP A C 1
ATOM 870 O O . ASP A 1 107 ? 11.305 9.336 -12.031 1 91.69 107 ASP A O 1
ATOM 874 N N . MET A 1 108 ? 12.547 7.836 -10.914 1 92.81 108 MET A N 1
ATOM 875 C CA . MET A 1 108 ? 11.984 8.172 -9.609 1 92.81 108 MET A CA 1
ATOM 876 C C . MET A 1 108 ? 12.328 9.609 -9.219 1 92.81 108 MET A C 1
ATOM 878 O O . MET A 1 108 ? 11.508 10.312 -8.625 1 92.81 108 MET A O 1
ATOM 882 N N . GLN A 1 109 ? 13.461 10.023 -9.516 1 91.94 109 GLN A N 1
ATOM 883 C CA . GLN A 1 109 ? 13.891 11.375 -9.172 1 91.94 109 GLN A CA 1
ATOM 884 C C . GLN A 1 109 ? 13.023 12.422 -9.867 1 91.94 109 GLN A C 1
ATOM 886 O O . GLN A 1 109 ? 12.633 13.422 -9.258 1 91.94 109 GLN A O 1
ATOM 891 N N . THR A 1 110 ? 12.742 12.141 -11.133 1 93.69 110 THR A N 1
ATOM 892 C CA . THR A 1 110 ? 11.898 13.047 -11.898 1 93.69 110 THR A CA 1
ATOM 893 C C . THR A 1 110 ? 10.516 13.164 -11.266 1 93.69 110 THR A C 1
ATOM 895 O O . THR A 1 110 ? 9.945 14.25 -11.203 1 93.69 110 THR A O 1
ATOM 898 N N . VAL A 1 111 ? 10.008 12.102 -10.797 1 96.69 111 VAL A N 1
ATOM 899 C CA . VAL A 1 111 ? 8.68 12.086 -10.18 1 96.69 111 VAL A CA 1
ATOM 900 C C . VAL A 1 111 ? 8.688 12.953 -8.922 1 96.69 111 VAL A C 1
ATOM 902 O O . VAL A 1 111 ? 7.816 13.805 -8.742 1 96.69 111 VAL A O 1
ATOM 905 N N . TYR A 1 112 ? 9.688 12.828 -8.086 1 95.44 112 TYR A N 1
ATOM 906 C CA . TYR A 1 112 ? 9.766 13.602 -6.848 1 95.44 112 TYR A CA 1
ATOM 907 C C . TYR A 1 112 ? 9.992 15.078 -7.145 1 95.44 112 TYR A C 1
ATOM 909 O O . TYR A 1 112 ? 9.367 15.945 -6.531 1 95.44 112 TYR A O 1
ATOM 917 N N . GLU A 1 113 ? 10.852 15.266 -8.07 1 94.94 113 GLU A N 1
ATOM 918 C CA . GLU A 1 113 ? 11.117 16.656 -8.414 1 94.94 113 GLU A CA 1
ATOM 919 C C . GLU A 1 113 ? 9.867 17.344 -8.961 1 94.94 113 GLU A C 1
ATOM 921 O O . GLU A 1 113 ? 9.586 18.5 -8.633 1 94.94 113 GLU A O 1
ATOM 926 N N . ALA A 1 114 ? 9.195 16.641 -9.797 1 96.94 114 ALA A N 1
ATOM 927 C CA . ALA A 1 114 ? 7.945 17.172 -10.336 1 96.94 114 ALA A CA 1
ATOM 928 C C . ALA A 1 114 ? 6.945 17.469 -9.219 1 96.94 114 ALA A C 1
ATOM 930 O O . ALA A 1 114 ? 6.305 18.516 -9.203 1 96.94 114 ALA A O 1
ATOM 931 N N . PHE A 1 115 ? 6.848 16.562 -8.289 1 97.5 115 PHE A N 1
ATOM 932 C CA . PHE A 1 115 ? 5.918 16.703 -7.18 1 97.5 115 PHE A CA 1
ATOM 933 C C . PHE A 1 115 ? 6.266 17.922 -6.332 1 97.5 115 PHE A C 1
ATOM 935 O O . PHE A 1 115 ? 5.414 18.781 -6.09 1 97.5 115 PHE A O 1
ATOM 942 N N . PHE A 1 116 ? 7.477 18.016 -5.895 1 97.44 116 PHE A N 1
ATOM 943 C CA . PHE A 1 116 ? 7.883 19.062 -4.973 1 97.44 116 PHE A CA 1
ATOM 944 C C . PHE A 1 116 ? 7.855 20.422 -5.656 1 97.44 116 PHE A C 1
ATOM 946 O O . PHE A 1 116 ? 7.352 21.406 -5.094 1 97.44 116 PHE A O 1
ATOM 953 N N . LEU A 1 117 ? 8.359 20.453 -6.848 1 96.5 117 LEU A N 1
ATOM 954 C CA . LEU A 1 117 ? 8.391 21.734 -7.555 1 96.5 117 LEU A CA 1
ATOM 955 C C . LEU A 1 117 ? 6.977 22.25 -7.82 1 96.5 117 LEU A C 1
ATOM 957 O O . LEU A 1 117 ? 6.684 23.422 -7.582 1 96.5 117 LEU A O 1
ATOM 961 N N . HIS A 1 118 ? 6.172 21.391 -8.312 1 97.5 118 HIS A N 1
ATOM 962 C CA . HIS A 1 118 ? 4.793 21.781 -8.578 1 97.5 118 HIS A CA 1
ATOM 963 C C . HIS A 1 118 ? 4.094 22.25 -7.309 1 97.5 118 HIS A C 1
ATOM 965 O O . HIS A 1 118 ? 3.363 23.234 -7.324 1 97.5 118 HIS A O 1
ATOM 971 N N . ALA A 1 119 ? 4.328 21.578 -6.223 1 96.88 119 ALA A N 1
ATOM 972 C CA . ALA A 1 119 ? 3.672 21.906 -4.961 1 96.88 119 ALA A CA 1
ATOM 973 C C . ALA A 1 119 ? 4.129 23.266 -4.445 1 96.88 119 ALA A C 1
ATOM 975 O O . ALA A 1 119 ? 3.314 24.062 -3.969 1 96.88 119 ALA A O 1
ATOM 976 N N . VAL A 1 120 ? 5.414 23.516 -4.523 1 96.31 120 VAL A N 1
ATOM 977 C CA . VAL A 1 120 ? 5.918 24.797 -4.059 1 96.31 120 VAL A CA 1
ATOM 978 C C . VAL A 1 120 ? 5.441 25.906 -4.988 1 96.31 120 VAL A C 1
ATOM 980 O O . VAL A 1 120 ? 5.176 27.031 -4.543 1 96.31 120 VAL A O 1
ATOM 983 N N . LEU A 1 121 ? 5.375 25.609 -6.258 1 96.69 121 LEU A N 1
ATOM 984 C CA . LEU A 1 121 ? 4.848 26.562 -7.215 1 96.69 121 LEU A CA 1
ATOM 985 C C . LEU A 1 121 ? 3.395 26.906 -6.902 1 96.69 121 LEU A C 1
ATOM 987 O O . LEU A 1 121 ? 3.006 28.078 -6.922 1 96.69 121 LEU A O 1
ATOM 991 N N . LEU A 1 122 ? 2.635 25.922 -6.645 1 96.12 122 LEU A N 1
ATOM 992 C CA . LEU A 1 122 ? 1.239 26.109 -6.273 1 96.12 122 LEU A CA 1
ATOM 993 C C . LEU A 1 122 ? 1.13 26.938 -4.996 1 96.12 122 LEU A C 1
ATOM 995 O O . LEU A 1 122 ? 0.271 27.828 -4.895 1 96.12 122 LEU A O 1
ATOM 999 N N . ASP A 1 123 ? 1.962 26.641 -4.059 1 95.06 123 ASP A N 1
ATOM 1000 C CA . ASP A 1 123 ? 1.976 27.406 -2.807 1 95.06 123 ASP A CA 1
ATOM 1001 C C . ASP A 1 123 ? 2.287 28.875 -3.055 1 95.06 123 ASP A C 1
ATOM 1003 O O . ASP A 1 123 ? 1.614 29.75 -2.516 1 95.06 123 ASP A O 1
ATOM 1007 N N . ALA A 1 124 ? 3.264 29.125 -3.838 1 95.94 124 ALA A N 1
ATOM 1008 C CA . ALA A 1 124 ? 3.633 30.5 -4.176 1 95.94 124 ALA A CA 1
ATOM 1009 C C . ALA A 1 124 ? 2.494 31.203 -4.898 1 95.94 124 ALA A C 1
ATOM 1011 O O . ALA A 1 124 ? 2.197 32.375 -4.609 1 95.94 124 ALA A O 1
ATOM 1012 N N . TYR A 1 125 ? 1.957 30.484 -5.812 1 95.62 125 TYR A N 1
ATOM 1013 C CA . TYR A 1 125 ? 0.833 31.016 -6.566 1 95.62 125 TYR A CA 1
ATOM 1014 C C . TYR A 1 125 ? -0.307 31.422 -5.637 1 95.62 125 TYR A C 1
ATOM 1016 O O . TYR A 1 125 ? -0.887 32.5 -5.785 1 95.62 125 TYR A O 1
ATOM 1024 N N . ASN A 1 126 ? -0.593 30.578 -4.711 1 91.94 126 ASN A N 1
ATOM 1025 C CA . ASN A 1 126 ? -1.675 30.828 -3.764 1 91.94 126 ASN A CA 1
ATOM 1026 C C . ASN A 1 126 ? -1.351 32 -2.834 1 91.94 126 ASN A C 1
ATOM 1028 O O . ASN A 1 126 ? -2.254 32.688 -2.367 1 91.94 126 ASN A O 1
ATOM 1032 N N . CYS A 1 127 ? -0.126 32.219 -2.607 1 92.69 127 CYS A N 1
ATOM 1033 C CA . CYS A 1 127 ? 0.312 33.344 -1.771 1 92.69 127 CYS A CA 1
ATOM 1034 C C . CYS A 1 127 ? 0.467 34.594 -2.594 1 92.69 127 CYS A C 1
ATOM 1036 O O . CYS A 1 127 ? 0.858 35.656 -2.066 1 92.69 127 CYS A O 1
ATOM 1038 N N . HIS A 1 128 ? 0.281 34.5 -3.889 1 93.25 128 HIS A N 1
ATOM 1039 C CA . HIS A 1 128 ? 0.366 35.625 -4.816 1 93.25 128 HIS A CA 1
ATOM 1040 C C . HIS A 1 128 ? 1.779 36.188 -4.867 1 93.25 128 HIS A C 1
ATOM 1042 O O . HIS A 1 128 ? 1.963 37.406 -4.871 1 93.25 128 HIS A O 1
ATOM 1048 N N . GLU A 1 129 ? 2.689 35.375 -4.746 1 92.75 129 GLU A N 1
ATOM 1049 C CA . GLU A 1 129 ? 4.102 35.719 -4.867 1 92.75 129 GLU A CA 1
ATOM 1050 C C . GLU A 1 129 ? 4.812 34.781 -5.848 1 92.75 129 GLU A C 1
ATOM 1052 O O . GLU A 1 129 ? 4.504 33.594 -5.918 1 92.75 129 GLU A O 1
ATOM 1057 N N . PRO A 1 130 ? 5.656 35.375 -6.551 1 94.69 130 PRO A N 1
ATOM 1058 C CA . PRO A 1 130 ? 6.398 34.469 -7.449 1 94.69 130 PRO A CA 1
ATOM 1059 C C . PRO A 1 130 ? 7.367 33.562 -6.703 1 94.69 130 PRO A C 1
ATOM 1061 O O . PRO A 1 130 ? 7.961 33.969 -5.703 1 94.69 130 PRO A O 1
ATOM 1064 N N . LEU A 1 131 ? 7.5 32.406 -7.207 1 96.38 131 LEU A N 1
ATOM 1065 C CA . LEU A 1 131 ? 8.477 31.469 -6.648 1 96.38 131 LEU A CA 1
ATOM 1066 C C . LEU A 1 131 ? 9.891 31.844 -7.09 1 96.38 131 LEU A C 1
ATOM 1068 O O . LEU A 1 131 ? 10.141 32.031 -8.281 1 96.38 131 LEU A O 1
ATOM 1072 N N . GLU A 1 132 ? 10.773 31.984 -6.164 1 96.31 132 GLU A N 1
ATOM 1073 C CA . GLU A 1 132 ? 12.18 32.281 -6.438 1 96.31 132 GLU A CA 1
ATOM 1074 C C . GLU A 1 132 ? 13.078 31.156 -5.914 1 96.31 132 GLU A C 1
ATOM 1076 O O . GLU A 1 132 ? 12.984 30.766 -4.746 1 96.31 132 GLU A O 1
ATOM 1081 N N . LEU A 1 133 ? 13.883 30.656 -6.793 1 95.69 133 LEU A N 1
ATOM 1082 C CA . LEU A 1 133 ? 14.828 29.594 -6.434 1 95.69 133 LEU A CA 1
ATOM 1083 C C . LEU A 1 133 ? 16.234 29.969 -6.859 1 95.69 133 LEU A C 1
ATOM 1085 O O . LEU A 1 133 ? 16.422 30.703 -7.836 1 95.69 133 LEU A O 1
ATOM 1089 N N . PRO A 1 134 ? 17.219 29.438 -6.18 1 95 134 PRO A N 1
ATOM 1090 C CA . PRO A 1 134 ? 18.594 29.672 -6.629 1 95 134 PRO A CA 1
ATOM 1091 C C . PRO A 1 134 ? 18.875 29.078 -8.008 1 95 134 PRO A C 1
ATOM 1093 O O . PRO A 1 134 ? 18.406 27.984 -8.32 1 95 134 PRO A O 1
ATOM 1096 N N . HIS A 1 135 ? 19.578 29.812 -8.766 1 93.12 135 HIS A N 1
ATOM 1097 C CA . HIS A 1 135 ? 19.938 29.328 -10.094 1 93.12 135 HIS A CA 1
ATOM 1098 C C . HIS A 1 135 ? 21.172 28.422 -10.031 1 93.12 135 HIS A C 1
ATOM 1100 O O . HIS A 1 135 ? 21.25 27.438 -10.75 1 93.12 135 HIS A O 1
ATOM 1106 N N . ALA A 1 136 ? 22 28.828 -9.164 1 88.38 136 ALA A N 1
ATOM 1107 C CA . ALA A 1 136 ? 23.25 28.078 -9.023 1 88.38 136 ALA A CA 1
ATOM 1108 C C . ALA A 1 136 ? 23.094 26.953 -8 1 88.38 136 ALA A C 1
ATOM 1110 O O . ALA A 1 136 ? 22.109 26.906 -7.262 1 88.38 136 ALA A O 1
ATOM 1111 N N . GLY A 1 137 ? 24 25.953 -8.055 1 84.06 137 GLY A N 1
ATOM 1112 C CA . GLY A 1 137 ? 24 24.875 -7.07 1 84.06 137 GLY A CA 1
ATOM 1113 C C . GLY A 1 137 ? 23.359 23.609 -7.574 1 84.06 137 GLY A C 1
ATOM 1114 O O . GLY A 1 137 ? 22.797 23.578 -8.672 1 84.06 137 GLY A O 1
ATOM 1115 N N . PRO A 1 138 ? 23.453 22.656 -6.719 1 84.31 138 PRO A N 1
ATOM 1116 C CA . PRO A 1 138 ? 22.906 21.375 -7.125 1 84.31 138 PRO A CA 1
ATOM 1117 C C . PRO A 1 138 ? 21.375 21.359 -7.109 1 84.31 138 PRO A C 1
ATOM 1119 O O . PRO A 1 138 ? 20.75 22.016 -6.262 1 84.31 138 PRO A O 1
ATOM 1122 N N . GLN A 1 139 ? 20.844 20.656 -8.031 1 80.25 139 GLN A N 1
ATOM 1123 C CA . GLN A 1 139 ? 19.391 20.531 -8.188 1 80.25 139 GLN A CA 1
ATOM 1124 C C . GLN A 1 139 ? 18.75 20.047 -6.895 1 80.25 139 GLN A C 1
ATOM 1126 O O . GLN A 1 139 ? 17.656 20.5 -6.531 1 80.25 139 GLN A O 1
ATOM 1131 N N . ARG A 1 140 ? 19.359 19.188 -6.215 1 78.25 140 ARG A N 1
ATOM 1132 C CA . ARG A 1 140 ? 18.797 18.562 -5.023 1 78.25 140 ARG A CA 1
ATOM 1133 C C . ARG A 1 140 ? 18.562 19.578 -3.92 1 78.25 140 ARG A C 1
ATOM 1135 O O . ARG A 1 140 ? 17.703 19.391 -3.061 1 78.25 140 ARG A O 1
ATOM 1142 N N . ASP A 1 141 ? 19.266 20.703 -3.928 1 86.62 141 ASP A N 1
ATOM 1143 C CA . ASP A 1 141 ? 19.203 21.672 -2.846 1 86.62 141 ASP A CA 1
ATOM 1144 C C . ASP A 1 141 ? 18.359 22.891 -3.24 1 86.62 141 ASP A C 1
ATOM 1146 O O . ASP A 1 141 ? 18.031 23.719 -2.395 1 86.62 141 ASP A O 1
ATOM 1150 N N . ARG A 1 142 ? 18.031 22.953 -4.422 1 91.06 142 ARG A N 1
ATOM 1151 C CA . ARG A 1 142 ? 17.422 24.156 -4.98 1 91.06 142 ARG A CA 1
ATOM 1152 C C . ARG A 1 142 ? 16.094 24.469 -4.285 1 91.06 142 ARG A C 1
ATOM 1154 O O . ARG A 1 142 ? 15.742 25.625 -4.09 1 91.06 142 ARG A O 1
ATOM 1161 N N . LEU A 1 143 ? 15.438 23.422 -3.893 1 94.56 143 LEU A N 1
ATOM 1162 C CA . LEU A 1 143 ? 14.086 23.609 -3.379 1 94.56 143 LEU A CA 1
ATOM 1163 C C . LEU A 1 143 ? 14.094 23.75 -1.86 1 94.56 143 LEU A C 1
ATOM 1165 O O . LEU A 1 143 ? 13.086 24.109 -1.26 1 94.56 143 LEU A O 1
ATOM 1169 N N . VAL A 1 144 ? 15.156 23.531 -1.188 1 93.75 144 VAL A N 1
ATOM 1170 C CA . VAL A 1 144 ? 15.211 23.312 0.256 1 93.75 144 VAL A CA 1
ATOM 1171 C C . VAL A 1 144 ? 14.695 24.562 0.976 1 93.75 144 VAL A C 1
ATOM 1173 O O . VAL A 1 144 ? 13.852 24.469 1.868 1 93.75 144 VAL A O 1
ATOM 1176 N N . ALA A 1 145 ? 15.164 25.734 0.588 1 94.56 145 ALA A N 1
ATOM 1177 C CA . ALA A 1 145 ? 14.766 26.969 1.258 1 94.56 145 ALA A CA 1
ATOM 1178 C C . ALA A 1 145 ? 13.266 27.203 1.113 1 94.56 145 ALA A C 1
ATOM 1180 O O . ALA A 1 145 ? 12.602 27.609 2.068 1 94.56 145 ALA A O 1
ATOM 1181 N N . ALA A 1 146 ? 12.797 27.016 -0.068 1 96.25 146 ALA A N 1
ATOM 1182 C CA . ALA A 1 146 ? 11.375 27.188 -0.319 1 96.25 146 ALA A CA 1
ATOM 1183 C C . ALA A 1 146 ? 10.539 26.203 0.489 1 96.25 146 ALA A C 1
ATOM 1185 O O . ALA A 1 146 ? 9.5 26.562 1.048 1 96.25 146 ALA A O 1
ATOM 1186 N N . LEU A 1 147 ? 10.992 24.953 0.556 1 96.94 147 LEU A N 1
ATOM 1187 C CA . LEU A 1 147 ? 10.312 23.938 1.341 1 96.94 147 LEU A CA 1
ATOM 1188 C C . LEU A 1 147 ? 10.273 24.312 2.816 1 96.94 147 LEU A C 1
ATOM 1190 O O . LEU A 1 147 ? 9.219 24.219 3.457 1 96.94 147 LEU A O 1
ATOM 1194 N N . ASP A 1 148 ? 11.328 24.766 3.307 1 95.88 148 ASP A N 1
ATOM 1195 C CA . ASP A 1 148 ? 11.438 25.125 4.719 1 95.88 148 ASP A CA 1
ATOM 1196 C C . ASP A 1 148 ? 10.516 26.297 5.055 1 95.88 148 ASP A C 1
ATOM 1198 O O . ASP A 1 148 ? 9.883 26.312 6.113 1 95.88 148 ASP A O 1
ATOM 1202 N N . SER A 1 149 ? 10.523 27.219 4.176 1 96.06 149 SER A N 1
ATOM 1203 C CA . SER A 1 149 ? 9.656 28.375 4.391 1 96.06 149 SER A CA 1
ATOM 1204 C C . SER A 1 149 ? 8.195 27.953 4.473 1 96.06 149 SER A C 1
ATOM 1206 O O . SER A 1 149 ? 7.465 28.406 5.363 1 96.06 149 SER A O 1
ATOM 1208 N N . ARG A 1 150 ? 7.812 27.188 3.555 1 96.81 150 ARG A N 1
ATOM 1209 C CA . ARG A 1 150 ? 6.441 26.688 3.559 1 96.81 150 ARG A CA 1
ATOM 1210 C C . ARG A 1 150 ? 6.176 25.828 4.789 1 96.81 150 ARG A C 1
ATOM 1212 O O . ARG A 1 150 ? 5.117 25.938 5.414 1 96.81 150 ARG A O 1
ATOM 1219 N N . ASN A 1 151 ? 7.121 24.969 5.145 1 97.19 151 ASN A N 1
ATOM 1220 C CA . ASN A 1 151 ? 6.98 24.094 6.316 1 97.19 151 ASN A CA 1
ATOM 1221 C C . ASN A 1 151 ? 6.758 24.906 7.586 1 97.19 151 ASN A C 1
ATOM 1223 O O . ASN A 1 151 ? 5.934 24.547 8.43 1 97.19 151 ASN A O 1
ATOM 1227 N N . LYS A 1 152 ? 7.434 25.984 7.719 1 96.31 152 LYS A N 1
ATOM 1228 C CA . LYS A 1 152 ? 7.301 26.844 8.883 1 96.31 152 LYS A CA 1
ATOM 1229 C C . LYS A 1 152 ? 5.895 27.438 8.977 1 96.31 152 LYS A C 1
ATOM 1231 O O . LYS A 1 152 ? 5.328 27.531 10.062 1 96.31 152 LYS A O 1
ATOM 1236 N N . ARG A 1 153 ? 5.371 27.75 7.863 1 95.38 153 ARG A N 1
ATOM 1237 C CA . ARG A 1 153 ? 4.039 28.344 7.836 1 95.38 153 ARG A CA 1
ATOM 1238 C C . ARG A 1 153 ? 2.975 27.312 8.195 1 95.38 153 ARG A C 1
ATOM 1240 O O . ARG A 1 153 ? 1.867 27.672 8.602 1 95.38 153 ARG A O 1
ATOM 1247 N N . MET A 1 154 ? 3.297 26.078 8.039 1 95.31 154 MET A N 1
ATOM 1248 C CA . MET A 1 154 ? 2.312 25.016 8.242 1 95.31 154 MET A CA 1
ATOM 1249 C C . MET A 1 154 ? 2.219 24.641 9.719 1 95.31 154 MET A C 1
ATOM 1251 O O . MET A 1 154 ? 1.277 23.953 10.133 1 95.31 154 MET A O 1
ATOM 1255 N N . ILE A 1 155 ? 3.086 25.062 10.539 1 95.62 155 ILE A N 1
ATOM 1256 C CA . ILE A 1 155 ? 3.119 24.719 11.953 1 95.62 155 ILE A CA 1
ATOM 1257 C C . ILE A 1 155 ? 1.919 25.328 12.664 1 95.62 155 ILE A C 1
ATOM 1259 O O . ILE A 1 155 ? 1.598 26.5 12.453 1 95.62 155 ILE A O 1
ATOM 1263 N N . GLY A 1 156 ? 1.251 24.578 13.492 1 95.19 156 GLY A N 1
ATOM 1264 C CA . GLY A 1 156 ? 0.133 25.078 14.273 1 95.19 156 GLY A CA 1
ATOM 1265 C C . GLY A 1 156 ? -1.125 25.281 13.453 1 95.19 156 GLY A C 1
ATOM 1266 O O . GLY A 1 156 ? -1.808 24.328 13.094 1 95.19 156 GLY A O 1
ATOM 1267 N N . THR A 1 157 ? -1.327 26.531 12.992 1 95.5 157 THR A N 1
ATOM 1268 C CA . THR A 1 157 ? -2.582 26.891 12.344 1 95.5 157 THR A CA 1
ATOM 1269 C C . THR A 1 157 ? -2.434 26.875 10.828 1 95.5 157 THR A C 1
ATOM 1271 O O . THR A 1 157 ? -3.309 27.359 10.102 1 95.5 157 THR A O 1
ATOM 1274 N N . GLY A 1 158 ? -1.425 26.344 10.328 1 94.69 158 GLY A N 1
ATOM 1275 C CA . GLY A 1 158 ? -1.047 26.547 8.938 1 94.69 158 GLY A CA 1
ATOM 1276 C C . GLY A 1 158 ? -1.814 25.672 7.969 1 94.69 158 GLY A C 1
ATOM 1277 O O . GLY A 1 158 ? -1.875 25.953 6.773 1 94.69 158 GLY A O 1
ATOM 1278 N N . GLN A 1 159 ? -2.426 24.609 8.414 1 95.69 159 GLN A N 1
ATOM 1279 C CA . GLN A 1 159 ? -3.182 23.719 7.527 1 95.69 159 GLN A CA 1
ATOM 1280 C C . GLN A 1 159 ? -4.422 24.422 6.98 1 95.69 159 GLN A C 1
ATOM 1282 O O . GLN A 1 159 ? -5.078 25.188 7.695 1 95.69 159 GLN A O 1
ATOM 1287 N N . GLU A 1 160 ? -4.727 24.078 5.738 1 94.81 160 GLU A N 1
ATOM 1288 C CA . GLU A 1 160 ? -5.816 24.719 5.004 1 94.81 160 GLU A CA 1
ATOM 1289 C C . GLU A 1 160 ? -7.137 24.594 5.766 1 94.81 160 GLU A C 1
ATOM 1291 O O . GLU A 1 160 ? -7.938 25.531 5.777 1 94.81 160 GLU A O 1
ATOM 1296 N N . PHE A 1 161 ? -7.344 23.516 6.461 1 97.5 161 PHE A N 1
ATOM 1297 C CA . PHE A 1 161 ? -8.633 23.266 7.102 1 97.5 161 PHE A CA 1
ATOM 1298 C C . PHE A 1 161 ? -8.484 23.25 8.617 1 97.5 161 PHE A C 1
ATOM 1300 O O . PHE A 1 161 ? -9.203 22.516 9.305 1 97.5 161 PHE A O 1
ATOM 1307 N N . TRP A 1 162 ? -7.586 24.031 9.07 1 97.75 162 TRP A N 1
ATOM 1308 C CA . TRP A 1 162 ? -7.355 24.141 10.508 1 97.75 162 TRP A CA 1
ATOM 1309 C C . TRP A 1 162 ? -8.633 24.547 11.234 1 97.75 162 TRP A C 1
ATOM 1311 O O . TRP A 1 162 ? -9.008 23.938 12.242 1 97.75 162 TRP A O 1
ATOM 1321 N N . ALA A 1 163 ? -9.391 25.5 10.68 1 97.19 163 ALA A N 1
ATOM 1322 C CA . ALA A 1 163 ? -10.562 26.078 11.336 1 97.19 163 ALA A CA 1
ATOM 1323 C C . ALA A 1 163 ? -11.836 25.391 10.875 1 97.19 163 ALA A C 1
ATOM 1325 O O . ALA A 1 163 ? -12.914 25.984 10.875 1 97.19 163 ALA A O 1
ATOM 1326 N N . HIS A 1 164 ? -11.734 24.188 10.461 1 97.56 164 HIS A N 1
ATOM 1327 C CA . HIS A 1 164 ? -12.852 23.453 9.898 1 97.56 164 HIS A CA 1
ATOM 1328 C C . HIS A 1 164 ? -13.914 23.172 10.961 1 97.56 164 HIS A C 1
ATOM 1330 O O . HIS A 1 164 ? -13.594 22.906 12.117 1 97.56 164 HIS A O 1
ATOM 1336 N N . ARG A 1 165 ? -15.148 23.312 10.547 1 96.25 165 ARG A N 1
ATOM 1337 C CA . ARG A 1 165 ? -16.328 22.891 11.289 1 96.25 165 ARG A CA 1
ATOM 1338 C C . ARG A 1 165 ? -17.359 22.25 10.359 1 96.25 165 ARG A C 1
ATOM 1340 O O . ARG A 1 165 ? -17.438 22.609 9.188 1 96.25 165 ARG A O 1
ATOM 1347 N N . CYS A 1 166 ? -18.047 21.297 10.867 1 97.56 166 CYS A N 1
ATOM 1348 C CA . CYS A 1 166 ? -19.172 20.688 10.148 1 97.56 166 CYS A CA 1
ATOM 1349 C C . CYS A 1 166 ? -20.141 20.031 11.117 1 97.56 166 CYS A C 1
ATOM 1351 O O . CYS A 1 166 ? -19.953 20.078 12.336 1 97.56 166 CYS A O 1
ATOM 1353 N N . LYS A 1 167 ? -21.156 19.422 10.617 1 95.56 167 LYS A N 1
ATOM 1354 C CA . LYS A 1 167 ? -22.203 18.844 11.445 1 95.56 167 LYS A CA 1
ATOM 1355 C C . LYS A 1 167 ? -21.719 17.578 12.141 1 95.56 167 LYS A C 1
ATOM 1357 O O . LYS A 1 167 ? -22.359 17.109 13.094 1 95.56 167 LYS A O 1
ATOM 1362 N N . LYS A 1 168 ? -20.641 17.031 11.703 1 96.12 168 LYS A N 1
ATOM 1363 C CA . LYS A 1 168 ? -20.125 15.797 12.297 1 96.12 168 LYS A CA 1
ATOM 1364 C C . LYS A 1 168 ? -19.172 16.109 13.453 1 96.12 168 LYS A C 1
ATOM 1366 O O . LYS A 1 168 ? -19.047 15.305 14.383 1 96.12 168 LYS A O 1
ATOM 1371 N N . CYS A 1 169 ? -18.547 17.266 13.375 1 96.94 169 CYS A N 1
ATOM 1372 C CA . CYS A 1 169 ? -17.547 17.531 14.406 1 96.94 169 CYS A CA 1
ATOM 1373 C C . CYS A 1 169 ? -18 18.656 15.328 1 96.94 169 CYS A C 1
ATOM 1375 O O . CYS A 1 169 ? -17.312 18.984 16.297 1 96.94 169 CYS A O 1
ATOM 1377 N N . MET A 1 170 ? -19.109 19.25 15.062 1 94.38 170 MET A N 1
ATOM 1378 C CA . MET A 1 170 ? -19.719 20.25 15.93 1 94.38 170 MET A CA 1
ATOM 1379 C C . MET A 1 170 ? -21.219 20.016 16.062 1 94.38 170 MET A C 1
ATOM 1381 O O . MET A 1 170 ? -21.906 19.828 15.055 1 94.38 170 MET A O 1
ATOM 1385 N N . HIS A 1 171 ? -21.672 20.047 17.266 1 92.81 171 HIS A N 1
ATOM 1386 C CA . HIS A 1 171 ? -23.078 19.812 17.547 1 92.81 171 HIS A CA 1
ATOM 1387 C C . HIS A 1 171 ? -23.656 20.906 18.438 1 92.81 171 HIS A C 1
ATOM 1389 O O . HIS A 1 171 ? -22.922 21.531 19.219 1 92.81 171 HIS A O 1
ATOM 1395 N N . LEU A 1 172 ? -24.906 21.109 18.266 1 88.38 172 LEU A N 1
ATOM 1396 C CA . LEU A 1 172 ? -25.625 22.016 19.156 1 88.38 172 LEU A CA 1
ATOM 1397 C C . LEU A 1 172 ? -26.344 21.234 20.25 1 88.38 172 LEU A C 1
ATOM 1399 O O . LEU A 1 172 ? -27.047 20.25 19.969 1 88.38 172 LEU A O 1
ATOM 1403 N N . ILE A 1 173 ? -26.031 21.641 21.422 1 86.25 173 ILE A N 1
ATOM 1404 C CA . ILE A 1 173 ? -26.656 20.953 22.547 1 86.25 173 ILE A CA 1
ATOM 1405 C C . ILE A 1 173 ? -27.359 21.969 23.453 1 86.25 173 ILE A C 1
ATOM 1407 O O . ILE A 1 173 ? -26.953 23.125 23.531 1 86.25 173 ILE A O 1
ATOM 1411 N N . GLN A 1 174 ? -28.438 21.438 24.031 1 83.19 174 GLN A N 1
ATOM 1412 C CA . GLN A 1 174 ? -29.141 22.25 25.016 1 83.19 174 GLN A CA 1
ATOM 1413 C C . GLN A 1 174 ? -28.578 22.047 26.422 1 83.19 174 GLN A C 1
ATOM 1415 O O . GLN A 1 174 ? -28.516 20.922 26.906 1 83.19 174 GLN A O 1
ATOM 1420 N N . GLY A 1 175 ? -28.094 23.109 26.984 1 75.81 175 GLY A N 1
ATOM 1421 C CA . GLY A 1 175 ? -27.562 23.047 28.328 1 75.81 175 GLY A CA 1
ATOM 1422 C C . GLY A 1 175 ? -28.625 22.969 29.391 1 75.81 175 GLY A C 1
ATOM 1423 O O . GLY A 1 175 ? -29.828 23.078 29.094 1 75.81 175 GLY A O 1
ATOM 1424 N N . PRO A 1 176 ? -28.156 22.703 30.594 1 74.31 176 PRO A N 1
ATOM 1425 C CA . PRO A 1 176 ? -29.094 22.703 31.719 1 74.31 176 PRO A CA 1
ATOM 1426 C C . PRO A 1 176 ? -29.812 24.031 31.891 1 74.31 176 PRO A C 1
ATOM 1428 O O . PRO A 1 176 ? -30.922 24.062 32.438 1 74.31 176 PRO A O 1
ATOM 1431 N N . ASP A 1 177 ? -29.281 25.125 31.469 1 77.56 177 ASP A N 1
ATOM 1432 C CA . ASP A 1 177 ? -29.844 26.469 31.578 1 77.56 177 ASP A CA 1
ATOM 1433 C C . ASP A 1 177 ? -30.859 26.75 30.469 1 77.56 177 ASP A C 1
ATOM 1435 O O . ASP A 1 177 ? -31.422 27.844 30.391 1 77.56 177 ASP A O 1
ATOM 1439 N N . GLY A 1 178 ? -31.078 25.797 29.625 1 78.31 178 GLY A N 1
ATOM 1440 C CA . GLY A 1 178 ? -32.031 25.953 28.547 1 78.31 178 GLY A CA 1
ATOM 1441 C C . GLY A 1 178 ? -31.438 26.594 27.312 1 78.31 178 GLY A C 1
ATOM 1442 O O . GLY A 1 178 ? -32.062 26.641 26.25 1 78.31 178 GLY A O 1
ATOM 1443 N N . LYS A 1 179 ? -30.234 27 27.469 1 82.81 179 LYS A N 1
ATOM 1444 C CA . LYS A 1 179 ? -29.578 27.641 26.328 1 82.81 179 LYS A CA 1
ATOM 1445 C C . LYS A 1 179 ? -28.922 26.609 25.422 1 82.81 179 LYS A C 1
ATOM 1447 O O . LYS A 1 179 ? -28.625 25.5 25.844 1 82.81 179 LYS A O 1
ATOM 1452 N N . ILE A 1 180 ? -28.703 27.078 24.172 1 85.75 180 ILE A N 1
ATOM 1453 C CA . ILE A 1 180 ? -28.094 26.203 23.172 1 85.75 180 ILE A CA 1
ATOM 1454 C C . ILE A 1 180 ? -26.594 26.531 23.062 1 85.75 180 ILE A C 1
ATOM 1456 O O . ILE A 1 180 ? -26.219 27.688 22.906 1 85.75 180 ILE A O 1
ATOM 1460 N N . TYR A 1 181 ? -25.844 25.484 23.219 1 82.75 181 TYR A N 1
ATOM 1461 C CA . TYR A 1 181 ? -24.391 25.625 23.109 1 82.75 181 TYR A CA 1
ATOM 1462 C C . TYR A 1 181 ? -23.844 24.812 21.938 1 82.75 181 TYR A C 1
ATOM 1464 O O . TYR A 1 181 ? -24.344 23.719 21.641 1 82.75 181 TYR A O 1
ATOM 1472 N N . ALA A 1 182 ? -22.875 25.5 21.266 1 87.06 182 ALA A N 1
ATOM 1473 C CA . ALA A 1 182 ? -22.141 24.75 20.25 1 87.06 182 ALA A CA 1
ATOM 1474 C C . ALA A 1 182 ? -20.969 24 20.859 1 87.06 182 ALA A C 1
ATOM 1476 O O . ALA A 1 182 ? -20.125 24.594 21.531 1 87.06 182 ALA A O 1
ATOM 1477 N N . VAL A 1 183 ? -20.969 22.703 20.656 1 90.69 183 VAL A N 1
ATOM 1478 C CA . VAL A 1 183 ? -19.906 21.875 21.203 1 90.69 183 VAL A CA 1
ATOM 1479 C C . VAL A 1 183 ? -19.172 21.156 20.062 1 90.69 183 VAL A C 1
ATOM 1481 O O . VAL A 1 183 ? -19.797 20.688 19.109 1 90.69 183 VAL A O 1
ATOM 1484 N N . ASP A 1 184 ? -17.906 21.25 20.094 1 94 184 ASP A N 1
ATOM 1485 C CA . ASP A 1 184 ? -17.078 20.562 19.109 1 94 184 ASP A CA 1
ATOM 1486 C C . ASP A 1 184 ? -16 19.703 19.781 1 94 184 ASP A C 1
ATOM 1488 O O . ASP A 1 184 ? -15.812 19.797 21 1 94 184 ASP A O 1
ATOM 1492 N N . ALA A 1 185 ? -15.422 18.781 19.016 1 95.31 185 ALA A N 1
ATOM 1493 C CA . ALA A 1 185 ? -14.445 17.875 19.594 1 95.31 185 ALA A CA 1
ATOM 1494 C C . ALA A 1 185 ? -13.289 17.609 18.641 1 95.31 185 ALA A C 1
ATOM 1496 O O . ALA A 1 185 ? -13.359 17.969 17.453 1 95.31 185 ALA A O 1
ATOM 1497 N N . GLY A 1 186 ? -12.211 17.125 19.141 1 96.62 186 GLY A N 1
ATOM 1498 C CA . GLY A 1 186 ? -11.055 16.641 18.406 1 96.62 186 GLY A CA 1
ATOM 1499 C C . GLY A 1 186 ? -10.375 15.461 19.094 1 96.62 186 GLY A C 1
ATOM 1500 O O . GLY A 1 186 ? -10.602 15.203 20.281 1 96.62 186 GLY A O 1
ATOM 1501 N N . VAL A 1 187 ? -9.68 14.742 18.312 1 96.75 187 VAL A N 1
ATOM 1502 C CA . VAL A 1 187 ? -8.992 13.562 18.812 1 96.75 187 VAL A CA 1
ATOM 1503 C C . VAL A 1 187 ? -7.5 13.664 18.516 1 96.75 187 VAL A C 1
ATOM 1505 O O . VAL A 1 187 ? -7.105 13.961 17.391 1 96.75 187 VAL A O 1
ATOM 1508 N N . MET A 1 188 ? -6.695 13.5 19.516 1 96.56 188 MET A N 1
ATOM 1509 C CA . MET A 1 188 ? -5.246 13.508 19.344 1 96.56 188 MET A CA 1
ATOM 1510 C C . MET A 1 188 ? -4.672 12.102 19.516 1 96.56 188 MET A C 1
ATOM 1512 O O . MET A 1 188 ? -5.121 11.352 20.375 1 96.56 188 MET A O 1
ATOM 1516 N N . ASP A 1 189 ? -3.787 11.75 18.656 1 95 189 ASP A N 1
ATOM 1517 C CA . ASP A 1 189 ? -3.096 10.469 18.75 1 95 189 ASP A CA 1
ATOM 1518 C C . ASP A 1 189 ? -1.79 10.492 17.953 1 95 189 ASP A C 1
ATOM 1520 O O . ASP A 1 189 ? -1.617 11.32 17.062 1 95 189 ASP A O 1
ATOM 1524 N N . GLY A 1 190 ? -0.856 9.656 18.375 1 94.94 190 GLY A N 1
ATOM 1525 C CA . GLY A 1 190 ? 0.428 9.57 17.688 1 94.94 190 GLY A CA 1
ATOM 1526 C C . GLY A 1 190 ? 0.603 8.297 16.891 1 94.94 190 GLY A C 1
ATOM 1527 O O . GLY A 1 190 ? -0.015 7.273 17.203 1 94.94 190 GLY A O 1
ATOM 1528 N N . THR A 1 191 ? 1.356 8.406 15.852 1 94.75 191 THR A N 1
ATOM 1529 C CA . THR A 1 191 ? 1.752 7.238 15.07 1 94.75 191 THR A CA 1
ATOM 1530 C C . THR A 1 191 ? 3.27 7.164 14.938 1 94.75 191 THR A C 1
ATOM 1532 O O . THR A 1 191 ? 3.932 8.18 14.719 1 94.75 191 THR A O 1
ATOM 1535 N N . THR A 1 192 ? 3.777 5.957 15.086 1 91.88 192 THR A N 1
ATOM 1536 C CA . THR A 1 192 ? 5.223 5.766 15.055 1 91.88 192 THR A CA 1
ATOM 1537 C C . THR A 1 192 ? 5.75 5.867 13.633 1 91.88 192 THR A C 1
ATOM 1539 O O . THR A 1 192 ? 5.68 4.906 12.867 1 91.88 192 THR A O 1
ATOM 1542 N N . MET A 1 193 ? 6.25 6.918 13.344 1 94.19 193 MET A N 1
ATOM 1543 C CA . MET A 1 193 ? 6.922 7.215 12.086 1 94.19 193 MET A CA 1
ATOM 1544 C C . MET A 1 193 ? 7.809 8.445 12.219 1 94.19 193 MET A C 1
ATOM 1546 O O . MET A 1 193 ? 7.574 9.297 13.086 1 94.19 193 MET A O 1
ATOM 1550 N N . GLY A 1 194 ? 8.828 8.43 11.438 1 95.06 194 GLY A N 1
ATOM 1551 C CA . GLY A 1 194 ? 9.75 9.555 11.547 1 95.06 194 GLY A CA 1
ATOM 1552 C C . GLY A 1 194 ? 10.812 9.555 10.469 1 95.06 194 GLY A C 1
ATOM 1553 O O . GLY A 1 194 ? 10.867 8.648 9.633 1 95.06 194 GLY A O 1
ATOM 1554 N N . HIS A 1 195 ? 11.547 10.625 10.453 1 94.06 195 HIS A N 1
ATOM 1555 C CA . HIS A 1 195 ? 12.711 10.742 9.586 1 94.06 195 HIS A CA 1
ATOM 1556 C C . HIS A 1 195 ? 14.008 10.641 10.383 1 94.06 195 HIS A C 1
ATOM 1558 O O . HIS A 1 195 ? 13.992 10.758 11.609 1 94.06 195 HIS A O 1
ATOM 1564 N N . THR A 1 196 ? 15.086 10.422 9.703 1 92.88 196 THR A N 1
ATOM 1565 C CA . THR A 1 196 ? 16.391 10.266 10.352 1 92.88 196 THR A CA 1
ATOM 1566 C C . THR A 1 196 ? 16.812 11.562 11.031 1 92.88 196 THR A C 1
ATOM 1568 O O . THR A 1 196 ? 16.562 12.648 10.508 1 92.88 196 THR A O 1
ATOM 1571 N N . CYS A 1 197 ? 17.391 11.375 12.195 1 92.94 197 CYS A N 1
ATOM 1572 C CA . CYS A 1 197 ? 17.922 12.508 12.945 1 92.94 197 CYS A CA 1
ATOM 1573 C C . CYS A 1 197 ? 19.25 12.148 13.609 1 92.94 197 CYS A C 1
ATOM 1575 O O . CYS A 1 197 ? 19.734 11.031 13.461 1 92.94 197 CYS A O 1
ATOM 1577 N N . CYS A 1 198 ? 19.859 13.141 14.195 1 91.38 198 CYS A N 1
ATOM 1578 C CA . CYS A 1 198 ? 21.172 12.969 14.812 1 91.38 198 CYS A CA 1
ATOM 1579 C C . CYS A 1 198 ? 21.109 11.945 15.945 1 91.38 198 CYS A C 1
ATOM 1581 O O . CYS A 1 198 ? 20.234 12.031 16.812 1 91.38 198 CYS A O 1
ATOM 1583 N N . SER A 1 199 ? 22.047 10.984 16 1 86.44 199 SER A N 1
ATOM 1584 C CA . SER A 1 199 ? 22.016 9.852 16.922 1 86.44 199 SER A CA 1
ATOM 1585 C C . SER A 1 199 ? 22.703 10.18 18.234 1 86.44 199 SER A C 1
ATOM 1587 O O . SER A 1 199 ? 22.969 9.289 19.047 1 86.44 199 SER A O 1
ATOM 1589 N N . VAL A 1 200 ? 22.984 11.406 18.359 1 82.75 200 VAL A N 1
ATOM 1590 C CA . VAL A 1 200 ? 23.641 11.773 19.609 1 82.75 200 VAL A CA 1
ATOM 1591 C C . VAL A 1 200 ? 22.719 11.477 20.781 1 82.75 200 VAL A C 1
ATOM 1593 O O . VAL A 1 200 ? 21.5 11.641 20.688 1 82.75 200 VAL A O 1
ATOM 1596 N N . ASN A 1 201 ? 23.281 11 21.812 1 73.69 201 ASN A N 1
ATOM 1597 C CA . ASN A 1 201 ? 22.516 10.648 23 1 73.69 201 ASN A CA 1
ATOM 1598 C C . ASN A 1 201 ? 21.922 11.883 23.672 1 73.69 201 ASN A C 1
ATOM 1600 O O . ASN A 1 201 ? 22.625 12.859 23.938 1 73.69 201 ASN A O 1
ATOM 1604 N N . ALA A 1 202 ? 20.719 11.789 23.969 1 69.88 202 ALA A N 1
ATOM 1605 C CA . ALA A 1 202 ? 20 12.898 24.594 1 69.88 202 ALA A CA 1
ATOM 1606 C C . ALA A 1 202 ? 20.578 13.227 25.953 1 69.88 202 ALA A C 1
ATOM 1608 O O . ALA A 1 202 ? 20.578 14.383 26.375 1 69.88 202 ALA A O 1
ATOM 1609 N N . SER A 1 203 ? 21 12.156 26.578 1 67.06 203 SER A N 1
ATOM 1610 C CA . SER A 1 203 ? 21.547 12.359 27.922 1 67.06 203 SER A CA 1
ATOM 1611 C C . SER A 1 203 ? 22.828 13.188 27.875 1 67.06 203 SER A C 1
ATOM 1613 O O . SER A 1 203 ? 23.156 13.859 28.859 1 67.06 203 SER A O 1
ATOM 1615 N N . GLU A 1 204 ? 23.453 13.164 26.781 1 62.81 204 GLU A N 1
ATOM 1616 C CA . GLU A 1 204 ? 24.734 13.859 26.672 1 62.81 204 GLU A CA 1
ATOM 1617 C C . GLU A 1 204 ? 24.531 15.297 26.188 1 62.81 204 GLU A C 1
ATOM 1619 O O . GLU A 1 204 ? 25.172 16.219 26.703 1 62.81 204 GLU A O 1
ATOM 1624 N N . ALA A 1 205 ? 23.75 15.406 25.234 1 66.56 205 ALA A N 1
ATOM 1625 C CA . ALA A 1 205 ? 23.688 16.719 24.594 1 66.56 205 ALA A CA 1
ATOM 1626 C C . ALA A 1 205 ? 22.25 17.172 24.438 1 66.56 205 ALA A C 1
ATOM 1628 O O . ALA A 1 205 ? 21.984 18.156 23.734 1 66.56 205 ALA A O 1
ATOM 1629 N N . GLY A 1 206 ? 21.391 16.609 25.156 1 75.88 206 GLY A N 1
ATOM 1630 C CA . GLY A 1 206 ? 20 16.969 24.906 1 75.88 206 GLY A CA 1
ATOM 1631 C C . GLY A 1 206 ? 19.484 16.438 23.578 1 75.88 206 GLY A C 1
ATOM 1632 O O . GLY A 1 206 ? 20.203 15.742 22.859 1 75.88 206 GLY A O 1
ATOM 1633 N N . ILE A 1 207 ? 18.297 16.797 23.312 1 82.31 207 ILE A N 1
ATOM 1634 C CA . ILE A 1 207 ? 17.703 16.359 22.047 1 82.31 207 ILE A CA 1
ATOM 1635 C C . ILE A 1 207 ? 18.219 17.25 20.906 1 82.31 207 ILE A C 1
ATOM 1637 O O . ILE A 1 207 ? 17.953 18.453 20.875 1 82.31 207 ILE A O 1
ATOM 1641 N N . CYS A 1 208 ? 19.047 16.656 20.078 1 88.38 208 CYS A N 1
ATOM 1642 C CA . CYS A 1 208 ? 19.594 17.391 18.953 1 88.38 208 CYS A CA 1
ATOM 1643 C C . CYS A 1 208 ? 18.562 17.516 17.828 1 88.38 208 CYS A C 1
ATOM 1645 O O . CYS A 1 208 ? 18 16.516 17.391 1 88.38 208 CYS A O 1
ATOM 1647 N N . ARG A 1 209 ? 18.375 18.719 17.391 1 89 209 ARG A N 1
ATOM 1648 C CA . ARG A 1 209 ? 17.391 18.938 16.328 1 89 209 ARG A CA 1
ATOM 1649 C C . ARG A 1 209 ? 18.062 19.453 15.062 1 89 209 ARG A C 1
ATOM 1651 O O . ARG A 1 209 ? 17.391 19.969 14.164 1 89 209 ARG A O 1
ATOM 1658 N N . ILE A 1 210 ? 19.406 19.312 15.102 1 91.31 210 ILE A N 1
ATOM 1659 C CA . ILE A 1 210 ? 20.156 19.75 13.93 1 91.31 210 ILE A CA 1
ATOM 1660 C C . ILE A 1 210 ? 19.984 18.734 12.797 1 91.31 210 ILE A C 1
ATOM 1662 O O . ILE A 1 210 ? 20.078 17.531 13.023 1 91.31 210 ILE A O 1
ATOM 1666 N N . ASP A 1 211 ? 19.797 19.328 11.641 1 91.56 211 ASP A N 1
ATOM 1667 C CA . ASP A 1 211 ? 19.562 18.469 10.477 1 91.56 211 ASP A CA 1
ATOM 1668 C C . ASP A 1 211 ? 20.828 17.703 10.086 1 91.56 211 ASP A C 1
ATOM 1670 O O . ASP A 1 211 ? 21.922 18.25 10.148 1 91.56 211 ASP A O 1
ATOM 1674 N N . LEU A 1 212 ? 20.547 16.516 9.617 1 92.31 212 LEU A N 1
ATOM 1675 C CA . LEU A 1 212 ? 21.641 15.766 8.992 1 92.31 212 LEU A CA 1
ATOM 1676 C C . LEU A 1 212 ? 21.969 16.344 7.613 1 92.31 212 LEU A C 1
ATOM 1678 O O . LEU A 1 212 ? 21.109 16.938 6.965 1 92.31 212 LEU A O 1
ATOM 1682 N N . LEU A 1 213 ? 23.203 16.188 7.234 1 88.25 213 LEU A N 1
ATOM 1683 C CA . LEU A 1 213 ? 23.547 16.609 5.879 1 88.25 213 LEU A CA 1
ATOM 1684 C C . LEU A 1 213 ? 22.875 15.711 4.844 1 88.25 213 LEU A C 1
ATOM 1686 O O . LEU A 1 213 ? 22.359 16.203 3.842 1 88.25 213 LEU A O 1
ATOM 1690 N N . THR A 1 214 ? 23 14.5 5.051 1 88.06 214 THR A N 1
ATOM 1691 C CA . THR A 1 214 ? 22.281 13.508 4.262 1 88.06 214 THR A CA 1
ATOM 1692 C C . THR A 1 214 ? 21.516 12.547 5.172 1 88.06 214 THR A C 1
ATOM 1694 O O . THR A 1 214 ? 21.953 12.25 6.281 1 88.06 214 THR A O 1
ATOM 1697 N N . PRO A 1 215 ? 20.438 12.055 4.66 1 88.25 215 PRO A N 1
ATOM 1698 C CA . PRO A 1 215 ? 19.625 11.164 5.5 1 88.25 215 PRO A CA 1
ATOM 1699 C C . PRO A 1 215 ? 20.375 9.891 5.895 1 88.25 215 PRO A C 1
ATOM 1701 O O . PRO A 1 215 ? 19.938 9.18 6.805 1 88.25 215 PRO A O 1
ATOM 1704 N N . LYS A 1 216 ? 21.438 9.586 5.281 1 87.5 216 LYS A N 1
ATOM 1705 C CA . LYS A 1 216 ? 22.188 8.375 5.578 1 87.5 216 LYS A CA 1
ATOM 1706 C C . LYS A 1 216 ? 23.188 8.602 6.707 1 87.5 216 LYS A C 1
ATOM 1708 O O . LYS A 1 216 ? 23.75 7.648 7.258 1 87.5 216 LYS A O 1
ATOM 1713 N N . ASP A 1 217 ? 23.375 9.852 7.035 1 87.94 217 ASP A N 1
ATOM 1714 C CA . ASP A 1 217 ? 24.328 10.188 8.086 1 87.94 217 ASP A CA 1
ATOM 1715 C C . ASP A 1 217 ? 23.797 9.797 9.461 1 87.94 217 ASP A C 1
ATOM 1717 O O . ASP A 1 217 ? 22.594 9.875 9.703 1 87.94 217 ASP A O 1
ATOM 1721 N N . ARG A 1 218 ? 24.688 9.461 10.32 1 87.44 218 ARG A N 1
ATOM 1722 C CA . ARG A 1 218 ? 24.297 9.102 11.68 1 87.44 218 ARG A CA 1
ATOM 1723 C C . ARG A 1 218 ? 24.297 10.328 12.586 1 87.44 218 ARG A C 1
ATOM 1725 O O . ARG A 1 218 ? 23.531 10.398 13.547 1 87.44 218 ARG A O 1
ATOM 1732 N N . PHE A 1 219 ? 25.266 11.219 12.297 1 89.69 219 PHE A N 1
ATOM 1733 C CA . PHE A 1 219 ? 25.422 12.406 13.141 1 89.69 219 PHE A CA 1
ATOM 1734 C C . PHE A 1 219 ? 25.344 13.68 12.305 1 89.69 219 PHE A C 1
ATOM 1736 O O . PHE A 1 219 ? 25.75 13.688 11.148 1 89.69 219 PHE A O 1
ATOM 1743 N N . CYS A 1 220 ? 24.828 14.719 13.008 1 92.38 220 CYS A N 1
ATOM 1744 C CA . CYS A 1 220 ? 24.766 16.016 12.359 1 92.38 220 CYS A CA 1
ATOM 1745 C C . CYS A 1 220 ? 26.156 16.656 12.289 1 92.38 220 CYS A C 1
ATOM 1747 O O . CYS A 1 220 ? 27.109 16.156 12.891 1 92.38 220 CYS A O 1
ATOM 1749 N N . PRO A 1 221 ? 26.25 17.734 11.578 1 91.81 221 PRO A N 1
ATOM 1750 C CA . PRO A 1 221 ? 27.562 18.359 11.422 1 91.81 221 PRO A CA 1
ATOM 1751 C C . PRO A 1 221 ? 28.172 18.812 12.75 1 91.81 221 PRO A C 1
ATOM 1753 O O . PRO A 1 221 ? 29.391 18.797 12.914 1 91.81 221 PRO A O 1
ATOM 1756 N N . GLN A 1 222 ? 27.375 19.156 13.656 1 91.62 222 GLN A N 1
ATOM 1757 C CA . GLN A 1 222 ? 27.859 19.609 14.953 1 91.62 222 GLN A CA 1
ATOM 1758 C C . GLN A 1 222 ? 28.375 18.453 15.797 1 91.62 222 GLN A C 1
ATOM 1760 O O . GLN A 1 222 ? 29.203 18.641 16.688 1 91.62 222 GLN A O 1
ATOM 1765 N N . HIS A 1 223 ? 27.906 17.266 15.477 1 90.06 223 HIS A N 1
ATOM 1766 C CA . HIS A 1 223 ? 28.297 16.094 16.25 1 90.06 223 HIS A CA 1
ATOM 1767 C C . HIS A 1 223 ? 29.109 15.125 15.398 1 90.06 223 HIS A C 1
ATOM 1769 O O . HIS A 1 223 ? 29.078 13.914 15.633 1 90.06 223 HIS A O 1
ATOM 1775 N N . SER A 1 224 ? 29.703 15.594 14.414 1 87.5 224 SER A N 1
ATOM 17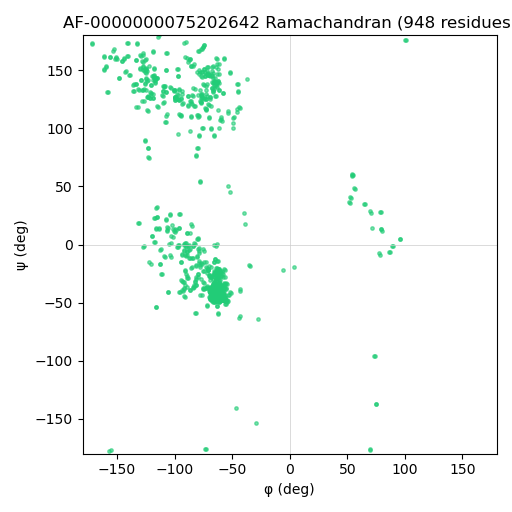76 C CA . SER A 1 224 ? 30.453 14.781 13.461 1 87.5 224 SER A CA 1
ATOM 1777 C C . SER A 1 224 ? 31.641 14.094 14.133 1 87.5 224 SER A C 1
ATOM 1779 O O . SER A 1 224 ? 32.156 13.086 13.633 1 87.5 224 SER A O 1
ATOM 1781 N N . ASP A 1 225 ? 32.094 14.617 15.211 1 82.19 225 ASP A N 1
ATOM 1782 C CA . ASP A 1 225 ? 33.219 14.062 15.938 1 82.19 225 ASP A CA 1
ATOM 1783 C C . ASP A 1 225 ? 32.906 12.664 16.469 1 82.19 225 ASP A C 1
ATOM 1785 O O . ASP A 1 225 ? 33.844 11.883 16.734 1 82.19 225 ASP A O 1
ATOM 1789 N N . ARG A 1 226 ? 31.719 12.359 16.562 1 82.81 226 ARG A N 1
ATOM 1790 C CA . ARG A 1 226 ? 31.297 11.078 17.109 1 82.81 226 ARG A CA 1
ATOM 1791 C C . ARG A 1 226 ? 31.453 9.961 16.094 1 82.81 226 ARG A C 1
ATOM 1793 O O . ARG A 1 226 ? 31.469 8.781 16.453 1 82.81 226 ARG A O 1
ATOM 1800 N N . LYS A 1 227 ? 31.547 10.305 14.828 1 79.25 227 LYS A N 1
ATOM 1801 C CA . LYS A 1 227 ? 31.719 9.32 13.766 1 79.25 227 LYS A CA 1
ATOM 1802 C C . LYS A 1 227 ? 33.062 8.586 13.906 1 79.25 227 LYS A C 1
ATOM 1804 O O . LYS A 1 227 ? 33.188 7.457 13.438 1 79.25 227 LYS A O 1
ATOM 1809 N N . ASP A 1 228 ? 33.906 9.258 14.523 1 79.19 228 ASP A N 1
ATOM 1810 C CA . ASP A 1 228 ? 35.25 8.727 14.625 1 79.19 228 ASP A CA 1
ATOM 1811 C C . ASP A 1 228 ? 35.469 7.988 15.945 1 79.19 228 ASP A C 1
ATOM 1813 O O . ASP A 1 228 ? 36.625 7.73 16.344 1 79.19 228 ASP A O 1
ATOM 1817 N N . LYS A 1 229 ? 34.375 7.746 16.531 1 81.94 229 LYS A N 1
ATOM 1818 C CA . LYS A 1 229 ? 34.469 7.023 17.797 1 81.94 229 LYS A CA 1
ATOM 1819 C C . LYS A 1 229 ? 33.75 5.668 17.703 1 81.94 229 LYS A C 1
ATOM 1821 O O . LYS A 1 229 ? 32.75 5.523 17 1 81.94 229 LYS A O 1
ATOM 1826 N N . CYS A 1 230 ? 34.375 4.77 18.359 1 82.12 230 CYS A N 1
ATOM 1827 C CA . CYS A 1 230 ? 33.781 3.449 18.484 1 82.12 230 CYS A CA 1
ATOM 1828 C C . CYS A 1 230 ? 32.344 3.547 19 1 82.12 230 CYS A C 1
ATOM 1830 O O . CYS A 1 230 ? 32.031 4.43 19.812 1 82.12 230 CYS A O 1
ATOM 1832 N N . PHE A 1 231 ? 31.5 2.633 18.594 1 77.81 231 PHE A N 1
ATOM 1833 C CA . PHE A 1 231 ? 30.094 2.693 18.953 1 77.81 231 PHE A CA 1
ATOM 1834 C C . PHE A 1 231 ? 29.906 2.404 20.438 1 77.81 231 PHE A C 1
ATOM 1836 O O . PHE A 1 231 ? 28.859 2.701 21.016 1 77.81 231 PHE A O 1
ATOM 1843 N N . VAL A 1 232 ? 30.938 1.801 21 1 76.31 232 VAL A N 1
ATOM 1844 C CA . VAL A 1 232 ? 30.891 1.543 22.438 1 76.31 232 VAL A CA 1
ATOM 1845 C C . VAL A 1 232 ? 31.078 2.852 23.203 1 76.31 232 VAL A C 1
ATOM 1847 O O . VAL A 1 232 ? 32.031 3.594 22.953 1 76.31 232 VAL A O 1
ATOM 1850 N N . LYS A 1 233 ? 30.203 3.238 24.094 1 74.12 233 LYS A N 1
ATOM 1851 C CA . LYS A 1 233 ? 30.078 4.523 24.781 1 74.12 233 LYS A CA 1
ATOM 1852 C C . LYS A 1 233 ? 31.406 4.902 25.453 1 74.12 233 LYS A C 1
ATOM 1854 O O . LYS A 1 233 ? 31.844 6.055 25.359 1 74.12 233 LYS A O 1
ATOM 1859 N N . GLU A 1 234 ? 32.031 4.023 26.062 1 73.75 234 GLU A N 1
ATOM 1860 C CA . GLU A 1 234 ? 33.219 4.355 26.875 1 73.75 234 GLU A CA 1
ATOM 1861 C C . GLU A 1 234 ? 34.5 4.273 26.047 1 73.75 234 GLU A C 1
ATOM 1863 O O . GLU A 1 234 ? 35.562 4.613 26.531 1 73.75 234 GLU A O 1
ATOM 1868 N N . CYS A 1 235 ? 34.25 3.955 24.812 1 80.38 235 CYS A N 1
ATOM 1869 C CA . CYS A 1 235 ? 35.438 3.771 24 1 80.38 235 CYS A CA 1
ATOM 1870 C C . CYS A 1 235 ? 35.719 5.008 23.156 1 80.38 235 CYS A C 1
ATOM 1872 O O . CYS A 1 235 ? 34.844 5.543 22.516 1 80.38 235 CYS A O 1
ATOM 1874 N N . GLN A 1 236 ? 36.938 5.535 23.234 1 81.06 236 GLN A N 1
ATOM 1875 C CA . GLN A 1 236 ? 37.312 6.727 22.484 1 81.06 236 GLN A CA 1
ATOM 1876 C C . GLN A 1 236 ? 38.156 6.359 21.266 1 81.06 236 GLN A C 1
ATOM 1878 O O . GLN A 1 236 ? 38.625 7.238 20.531 1 81.06 236 GLN A O 1
ATOM 1883 N N . LEU A 1 237 ? 38.25 5.109 21.047 1 84.69 237 LEU A N 1
ATOM 1884 C CA . LEU A 1 237 ? 39.031 4.668 19.906 1 84.69 237 LEU A CA 1
ATOM 1885 C C . LEU A 1 237 ? 38.219 4.781 18.609 1 84.69 237 LEU A C 1
ATOM 1887 O O . LEU A 1 237 ? 37 4.672 18.641 1 84.69 237 LEU A O 1
ATOM 1891 N N . PRO A 1 238 ? 38.906 5.043 17.547 1 85.12 238 PRO A N 1
ATOM 1892 C CA . PRO A 1 238 ? 38.188 5.113 16.266 1 85.12 238 PRO A CA 1
ATOM 1893 C C . PRO A 1 238 ? 37.75 3.744 15.758 1 85.12 238 PRO A C 1
ATOM 1895 O O . PRO A 1 238 ? 38.406 2.738 16.031 1 85.12 238 PRO A O 1
ATOM 1898 N N . PRO A 1 239 ? 36.625 3.754 15.109 1 83.25 239 PRO A N 1
ATOM 1899 C CA . PRO A 1 239 ? 36.219 2.484 14.523 1 83.25 239 PRO A CA 1
ATOM 1900 C C . PRO A 1 239 ? 37.156 1.979 13.445 1 83.25 239 PRO A C 1
ATOM 1902 O O . PRO A 1 239 ? 37.875 2.773 12.82 1 83.25 239 PRO A O 1
ATOM 1905 N N . GLU A 1 240 ? 37.125 0.709 13.344 1 77.31 240 GLU A N 1
ATOM 1906 C CA . GLU A 1 240 ? 37.969 0.114 12.305 1 77.31 240 GLU A CA 1
ATOM 1907 C C . GLU A 1 240 ? 37.375 0.364 10.914 1 77.31 240 GLU A C 1
ATOM 1909 O O . GLU A 1 240 ? 36.188 0.154 10.695 1 77.31 240 GLU A O 1
ATOM 1914 N N . LYS A 1 241 ? 38.062 1.062 10.094 1 66.19 241 LYS A N 1
ATOM 1915 C CA . LYS A 1 241 ? 37.625 1.446 8.758 1 66.19 241 LYS A CA 1
ATOM 1916 C C . LYS A 1 241 ? 37.406 0.219 7.879 1 66.19 241 LYS A C 1
ATOM 1918 O O . LYS A 1 241 ? 36.656 0.279 6.898 1 66.19 241 LYS A O 1
ATOM 1923 N N . LYS A 1 242 ? 38.125 -0.873 8.422 1 59.25 242 LYS A N 1
ATOM 1924 C CA . LYS A 1 242 ? 37.969 -2.09 7.633 1 59.25 242 LYS A CA 1
ATOM 1925 C C . LYS A 1 242 ? 36.562 -2.635 7.746 1 59.25 242 LYS A C 1
ATOM 1927 O O . LYS A 1 242 ? 35.938 -2.596 8.82 1 59.25 242 LYS A O 1
ATOM 1932 N N . ASP A 1 243 ? 35.75 -2.936 6.5 1 56.56 243 ASP A N 1
ATOM 1933 C CA . ASP A 1 243 ? 34.469 -3.607 6.301 1 56.56 243 ASP A CA 1
ATOM 1934 C C . ASP A 1 243 ? 33.312 -2.744 6.797 1 56.56 243 ASP A C 1
ATOM 1936 O O . ASP A 1 243 ? 32.312 -3.264 7.301 1 56.56 243 ASP A O 1
ATOM 1940 N N . LYS A 1 244 ? 33.594 -1.387 7.047 1 68.19 244 LYS A N 1
ATOM 1941 C CA . LYS A 1 244 ? 32.562 -0.432 7.449 1 68.19 244 LYS A CA 1
ATOM 1942 C C . LYS A 1 244 ? 32.062 -0.723 8.867 1 68.19 244 LYS A C 1
ATOM 1944 O O . LYS A 1 244 ? 30.859 -0.609 9.148 1 68.19 244 LYS A O 1
ATOM 1949 N N . SER A 1 245 ? 32.969 -1.304 9.664 1 75.5 245 SER A N 1
ATOM 1950 C CA . SER A 1 245 ? 32.625 -1.596 11.047 1 75.5 245 SER A CA 1
ATOM 1951 C C . SER A 1 245 ? 32.531 -0.316 11.875 1 75.5 245 SER A C 1
ATOM 1953 O O . SER A 1 245 ? 33.25 0.654 11.617 1 75.5 245 SER A O 1
ATOM 1955 N N . LEU A 1 246 ? 31.641 -0.286 12.875 1 79.31 246 LEU A N 1
ATOM 1956 C CA . LEU A 1 246 ? 31.484 0.843 13.789 1 79.31 246 LEU A CA 1
ATOM 1957 C C . LEU A 1 246 ? 32.25 0.609 15.086 1 79.31 246 LEU A C 1
ATOM 1959 O O . LEU A 1 246 ? 32.281 1.484 15.953 1 79.31 246 LEU A O 1
ATOM 1963 N N . ALA A 1 247 ? 32.844 -0.573 15.125 1 82.81 247 ALA A N 1
ATOM 1964 C CA . ALA A 1 247 ? 33.625 -0.915 16.297 1 82.81 247 ALA A CA 1
ATOM 1965 C C . ALA A 1 247 ? 35.125 -0.659 16.047 1 82.81 247 ALA A C 1
ATOM 1967 O O . ALA A 1 247 ? 35.562 -0.655 14.898 1 82.81 247 ALA A O 1
ATOM 1968 N N . CYS A 1 248 ? 35.719 -0.363 17.203 1 85.69 248 CYS A N 1
ATOM 1969 C CA . CYS A 1 248 ? 37.188 -0.209 17.141 1 85.69 248 CYS A CA 1
ATOM 1970 C C . CYS A 1 248 ? 37.875 -1.56 16.969 1 85.69 248 CYS A C 1
ATOM 1972 O O . CYS A 1 248 ? 37.188 -2.568 16.719 1 85.69 248 CYS A O 1
ATOM 1974 N N . SER A 1 249 ? 39.219 -1.6 16.984 1 83.75 249 SER A N 1
ATOM 1975 C CA . SER A 1 249 ? 40 -2.797 16.719 1 83.75 249 SER A CA 1
ATOM 1976 C C . SER A 1 249 ? 39.969 -3.75 17.922 1 83.75 249 SER A C 1
ATOM 1978 O O . SER A 1 249 ? 40.469 -4.875 17.828 1 83.75 249 SER A O 1
ATOM 1980 N N . THR A 1 250 ? 39.312 -3.266 19 1 87 250 THR A N 1
ATOM 1981 C CA . THR A 1 250 ? 39.219 -4.141 20.156 1 87 250 THR A CA 1
ATOM 1982 C C . THR A 1 250 ? 38.281 -5.32 19.859 1 87 250 THR A C 1
ATOM 1984 O O . THR A 1 250 ? 37.125 -5.129 19.5 1 87 250 THR A O 1
ATOM 1987 N N . PRO A 1 251 ? 38.812 -6.477 19.953 1 86.69 251 PRO A N 1
ATOM 1988 C CA . PRO A 1 251 ? 38.031 -7.66 19.594 1 86.69 251 PRO A CA 1
ATOM 1989 C C . PRO A 1 251 ? 36.688 -7.715 20.297 1 86.69 251 PRO A C 1
ATOM 1991 O O . PRO A 1 251 ? 35.688 -8.117 19.703 1 86.69 251 PRO A O 1
ATOM 1994 N N . ALA A 1 252 ? 36.719 -7.344 21.562 1 85.81 252 ALA A N 1
ATOM 1995 C CA . ALA A 1 252 ? 35.469 -7.367 22.312 1 85.81 252 ALA A CA 1
ATOM 1996 C C . ALA A 1 252 ? 34.438 -6.445 21.672 1 85.81 252 ALA A C 1
ATOM 1998 O O . ALA A 1 252 ? 33.219 -6.766 21.641 1 85.81 252 ALA A O 1
ATOM 1999 N N . HIS A 1 253 ? 34.875 -5.379 21.172 1 84.75 253 HIS A N 1
ATOM 2000 C CA . HIS A 1 253 ? 33.938 -4.414 20.547 1 84.75 253 HIS A CA 1
ATOM 2001 C C . HIS A 1 253 ? 33.469 -4.906 19.203 1 84.75 253 HIS A C 1
ATOM 2003 O O . HIS A 1 253 ? 32.281 -4.723 18.859 1 84.75 253 HIS A O 1
ATOM 2009 N N . ARG A 1 254 ? 34.281 -5.582 18.531 1 81.06 254 ARG A N 1
ATOM 2010 C CA . ARG A 1 254 ? 33.906 -6.156 17.25 1 81.06 254 ARG A CA 1
ATOM 2011 C C . ARG A 1 254 ? 32.875 -7.266 17.406 1 81.06 254 ARG A C 1
ATOM 2013 O O . ARG A 1 254 ? 31.922 -7.355 16.641 1 81.06 254 ARG A O 1
ATOM 2020 N N . GLU A 1 255 ? 33.188 -8.023 18.344 1 80 255 GLU A N 1
ATOM 2021 C CA . GLU A 1 255 ? 32.25 -9.102 18.609 1 80 255 GLU A CA 1
ATOM 2022 C C . GLU A 1 255 ? 30.875 -8.562 18.984 1 80 255 GLU A C 1
ATOM 2024 O O . GLU A 1 255 ? 29.844 -9.109 18.594 1 80 255 GLU A O 1
ATOM 2029 N N . ARG A 1 256 ? 30.953 -7.551 19.766 1 77.25 256 ARG A N 1
ATOM 2030 C CA . ARG A 1 256 ? 29.703 -6.922 20.172 1 77.25 256 ARG A CA 1
ATOM 2031 C C . ARG A 1 256 ? 28.953 -6.379 18.953 1 77.25 256 ARG A C 1
ATOM 2033 O O . ARG A 1 256 ? 27.719 -6.492 18.875 1 77.25 256 ARG A O 1
ATOM 2040 N N . GLU A 1 257 ? 29.609 -5.809 18.094 1 76 257 GLU A N 1
ATOM 2041 C CA . GLU A 1 257 ? 29 -5.297 16.875 1 76 257 GLU A CA 1
ATOM 2042 C C . GLU A 1 257 ? 28.344 -6.418 16.062 1 76 257 GLU A C 1
ATOM 2044 O O . GLU A 1 257 ? 27.203 -6.273 15.594 1 76 257 GLU A O 1
ATOM 2049 N N . LEU A 1 258 ? 29.016 -7.469 15.883 1 69.94 258 LEU A N 1
ATOM 2050 C CA . LEU A 1 258 ? 28.516 -8.602 15.117 1 69.94 258 LEU A CA 1
ATOM 2051 C C . LEU A 1 258 ? 27.266 -9.188 15.766 1 69.94 258 LEU A C 1
ATOM 2053 O O . LEU A 1 258 ? 26.312 -9.555 15.07 1 69.94 258 LEU A O 1
ATOM 2057 N N . GLU A 1 259 ? 27.359 -9.258 17.031 1 67.69 259 GLU A N 1
ATOM 2058 C CA . GLU A 1 259 ? 26.188 -9.758 17.766 1 67.69 259 GLU A CA 1
ATOM 2059 C C . GLU A 1 259 ? 24.969 -8.875 17.531 1 67.69 259 GLU A C 1
ATOM 2061 O O . GLU A 1 259 ? 23.859 -9.375 17.328 1 67.69 259 GLU A O 1
ATOM 2066 N N . LEU A 1 260 ? 25.25 -7.621 17.531 1 66 260 LEU A N 1
ATOM 2067 C CA . LEU A 1 260 ? 24.156 -6.672 17.375 1 66 260 LEU A CA 1
ATOM 2068 C C . LEU A 1 260 ? 23.594 -6.742 15.953 1 66 260 LEU A C 1
ATOM 2070 O O . LEU A 1 260 ? 22.375 -6.668 15.758 1 66 260 LEU A O 1
ATOM 2074 N N . ARG A 1 261 ? 24.391 -6.871 15.023 1 63.34 261 ARG A N 1
ATOM 2075 C CA . ARG A 1 261 ? 23.969 -6.977 13.633 1 63.34 261 ARG A CA 1
ATOM 2076 C C . ARG A 1 261 ? 23.156 -8.25 13.406 1 63.34 261 ARG A C 1
ATOM 2078 O O . ARG A 1 261 ? 22.188 -8.258 12.641 1 63.34 261 ARG A O 1
ATOM 2085 N N . ARG A 1 262 ? 23.625 -9.289 13.961 1 57.22 262 ARG A N 1
ATOM 2086 C CA . ARG A 1 262 ? 22.922 -10.562 13.844 1 57.22 262 ARG A CA 1
ATOM 2087 C C . ARG A 1 262 ? 21.516 -10.453 14.422 1 57.22 262 ARG A C 1
ATOM 2089 O O . ARG A 1 262 ? 20.562 -10.992 13.852 1 57.22 262 ARG A O 1
ATOM 2096 N N . ARG A 1 263 ? 21.453 -9.773 15.398 1 52.78 263 ARG A N 1
ATOM 2097 C CA . ARG A 1 263 ? 20.172 -9.633 16.078 1 52.78 263 ARG A CA 1
ATOM 2098 C C . ARG A 1 263 ? 19.234 -8.727 15.297 1 52.78 263 ARG A C 1
ATOM 2100 O O . ARG A 1 263 ? 18.016 -8.938 15.297 1 52.78 263 ARG A O 1
ATOM 2107 N N . THR A 1 264 ? 19.75 -7.68 14.695 1 53.12 264 THR A N 1
ATOM 2108 C CA . THR A 1 264 ? 18.922 -6.734 13.945 1 53.12 264 THR A CA 1
ATOM 2109 C C . THR A 1 264 ? 18.406 -7.371 12.656 1 53.12 264 THR A C 1
ATOM 2111 O O . THR A 1 264 ? 17.328 -7.023 12.18 1 53.12 264 THR A O 1
ATOM 2114 N N . HIS A 1 265 ? 19.203 -8.109 12.016 1 45.19 265 HIS A N 1
ATOM 2115 C CA . HIS A 1 265 ? 18.797 -8.758 10.773 1 45.19 265 HIS A CA 1
ATOM 2116 C C . HIS A 1 265 ? 17.672 -9.758 11.023 1 45.19 265 HIS A C 1
ATOM 2118 O O . HIS A 1 265 ? 16.891 -10.055 10.125 1 45.19 265 HIS A O 1
ATOM 2124 N N . LYS A 1 266 ? 17.828 -10.539 12.102 1 40.25 266 LYS A N 1
ATOM 2125 C CA . LYS A 1 266 ? 16.781 -11.531 12.305 1 40.25 266 LYS A CA 1
ATOM 2126 C C . LYS A 1 266 ? 15.422 -10.852 12.477 1 40.25 266 LYS A C 1
ATOM 2128 O O . LYS A 1 266 ? 15.328 -9.773 13.062 1 40.25 266 LYS A O 1
ATOM 2133 N N . GLY A 1 267 ? 14.555 -10.898 11.57 1 36.91 267 GLY A N 1
ATOM 2134 C CA . GLY A 1 267 ? 13.125 -10.648 11.703 1 36.91 267 GLY A CA 1
ATOM 2135 C C . GLY A 1 267 ? 12.688 -10.438 13.141 1 36.91 267 GLY A C 1
ATOM 2136 O O . GLY A 1 267 ? 11.492 -10.266 13.414 1 36.91 267 GLY A O 1
ATOM 2137 N N . MET A 1 268 ? 13.57 -10.984 13.992 1 35.12 268 MET A N 1
ATOM 2138 C CA . MET A 1 268 ? 13.359 -10.789 15.43 1 35.12 268 MET A CA 1
ATOM 2139 C C . MET A 1 268 ? 13.461 -9.312 15.797 1 35.12 268 MET A C 1
ATOM 2141 O O . MET A 1 268 ? 13.695 -8.969 16.953 1 35.12 268 MET A O 1
ATOM 2145 N N . ARG A 1 269 ? 13.703 -8.617 14.906 1 35.41 269 ARG A N 1
ATOM 2146 C CA . ARG A 1 269 ? 13.836 -7.168 14.992 1 35.41 269 ARG A CA 1
ATOM 2147 C C . ARG A 1 269 ? 12.727 -6.57 15.859 1 35.41 269 ARG A C 1
ATOM 2149 O O . ARG A 1 269 ? 12.969 -5.641 16.625 1 35.41 269 ARG A O 1
ATOM 2156 N N . GLU A 1 270 ? 11.648 -7.133 15.633 1 35.16 270 GLU A N 1
ATOM 2157 C CA . GLU A 1 270 ? 10.594 -6.523 16.438 1 35.16 270 GLU A CA 1
ATOM 2158 C C . GLU A 1 270 ? 10.844 -6.75 17.938 1 35.16 270 GLU A C 1
ATOM 2160 O O . GLU A 1 270 ? 10.68 -5.836 18.734 1 35.16 270 GLU A O 1
ATOM 2165 N N . LEU A 1 271 ? 11.125 -8.039 18.297 1 32.12 271 LEU A N 1
ATOM 2166 C CA . LEU A 1 271 ? 11.297 -8.305 19.719 1 32.12 271 LEU A CA 1
ATOM 2167 C C . LEU A 1 271 ? 12.609 -7.723 20.234 1 32.12 271 LEU A C 1
ATOM 2169 O O . LEU A 1 271 ? 12.648 -7.129 21.312 1 32.12 271 LEU A O 1
ATOM 2173 N N . VAL A 1 272 ? 13.695 -8.031 19.625 1 34.16 272 VAL A N 1
ATOM 2174 C CA . VAL A 1 272 ? 14.992 -7.574 20.109 1 34.16 272 VAL A CA 1
ATOM 2175 C C . VAL A 1 272 ? 15.102 -6.059 19.969 1 34.16 272 VAL A C 1
ATOM 2177 O O . VAL A 1 272 ? 15.852 -5.41 20.703 1 34.16 272 VAL A O 1
ATOM 2180 N N . SER A 1 273 ? 14.492 -5.547 19.078 1 34.66 273 SER A N 1
ATOM 2181 C CA . SER A 1 273 ? 14.57 -4.094 18.969 1 34.66 273 SER A CA 1
ATOM 2182 C C . SER A 1 273 ? 14.117 -3.42 20.266 1 34.66 273 SER A C 1
ATOM 2184 O O . SER A 1 273 ? 14.625 -2.361 20.641 1 34.66 273 SER A O 1
ATOM 2186 N N . ARG A 1 274 ? 13.211 -3.955 20.969 1 34.81 274 ARG A N 1
ATOM 2187 C CA . ARG A 1 274 ? 12.891 -3.279 22.219 1 34.81 274 ARG A CA 1
ATOM 2188 C C . ARG A 1 274 ? 14.102 -3.266 23.141 1 34.81 274 ARG A C 1
ATOM 2190 O O . ARG A 1 274 ? 14.367 -2.262 23.812 1 34.81 274 ARG A O 1
ATOM 2197 N N . TYR A 1 275 ? 14.641 -4.355 23.516 1 31.84 275 TYR A N 1
ATOM 2198 C CA . TYR A 1 275 ? 15.711 -4.43 24.5 1 31.84 275 TYR A CA 1
ATOM 2199 C C . TYR A 1 275 ? 17 -3.85 23.953 1 31.84 275 TYR A C 1
ATOM 2201 O O . TYR A 1 275 ? 17.781 -3.23 24.672 1 31.84 275 TYR A O 1
ATOM 2209 N N . LEU A 1 276 ? 17.391 -4.078 22.734 1 37.19 276 LEU A N 1
ATOM 2210 C CA . LEU A 1 276 ? 18.672 -3.619 22.219 1 37.19 276 LEU A CA 1
ATOM 2211 C C . LEU A 1 276 ? 18.578 -2.189 21.703 1 37.19 276 LEU A C 1
ATOM 2213 O O . LEU A 1 276 ? 19.5 -1.689 21.047 1 37.19 276 LEU A O 1
ATOM 2217 N N . SER A 1 277 ? 17.688 -1.589 22.047 1 38.56 277 SER A N 1
ATOM 2218 C CA . SER A 1 277 ? 17.359 -0.226 21.625 1 38.56 277 SER A CA 1
ATOM 2219 C C . SER A 1 277 ? 18.516 0.724 21.922 1 38.56 277 SER A C 1
ATOM 2221 O O . SER A 1 277 ? 18.859 1.581 21.109 1 38.56 277 SER A O 1
ATOM 2223 N N . THR A 1 278 ? 18.984 0.577 23.156 1 38.09 278 THR A N 1
ATOM 2224 C CA . THR A 1 278 ? 20.016 1.531 23.516 1 38.09 278 THR A CA 1
ATOM 2225 C C . THR A 1 278 ? 21.297 1.278 22.719 1 38.09 278 THR A C 1
ATOM 2227 O O . THR A 1 278 ? 21.984 2.221 22.344 1 38.09 278 THR A O 1
ATOM 2230 N N . ILE A 1 279 ? 21.672 0.128 22.688 1 40.53 279 ILE A N 1
ATOM 2231 C CA . ILE A 1 279 ? 22.922 -0.228 22.016 1 40.53 279 ILE A CA 1
ATOM 2232 C C . ILE A 1 279 ? 22.75 -0.11 20.5 1 40.53 279 ILE A C 1
ATOM 2234 O O . ILE A 1 279 ? 23.656 0.344 19.797 1 40.53 279 ILE A O 1
ATOM 2238 N N . ILE A 1 280 ? 21.594 -0.436 20.047 1 46.06 280 ILE A N 1
ATOM 2239 C CA . ILE A 1 280 ? 21.234 -0.377 18.641 1 46.06 280 ILE A CA 1
ATOM 2240 C C . ILE A 1 280 ? 21.156 1.08 18.188 1 46.06 280 ILE A C 1
ATOM 2242 O O . ILE A 1 280 ? 21.5 1.4 17.047 1 46.06 280 ILE A O 1
ATOM 2246 N N . GLY A 1 281 ? 20.844 1.972 19.109 1 47 281 GLY A N 1
ATOM 2247 C CA . GLY A 1 281 ? 20.828 3.393 18.812 1 47 281 GLY A CA 1
ATOM 2248 C C . GLY A 1 281 ? 22.188 3.934 18.422 1 47 281 GLY A C 1
ATOM 2249 O O . GLY A 1 281 ? 22.297 4.887 17.656 1 47 281 GLY A O 1
ATOM 2250 N N . ARG A 1 282 ? 23.25 3.363 19.047 1 47.5 282 ARG A N 1
ATOM 2251 C CA . ARG A 1 282 ? 24.578 3.844 18.703 1 47.5 282 ARG A CA 1
ATOM 2252 C C . ARG A 1 282 ? 25.062 3.238 17.391 1 47.5 282 ARG A C 1
ATOM 2254 O O . ARG A 1 282 ? 25.938 3.797 16.719 1 47.5 282 ARG A O 1
ATOM 2261 N N . LEU A 1 283 ? 24.484 2.08 17.141 1 56.69 283 LEU A N 1
ATOM 2262 C CA . LEU A 1 283 ? 24.922 1.38 15.93 1 56.69 283 LEU A CA 1
ATOM 2263 C C . LEU A 1 283 ? 24 1.71 14.758 1 56.69 283 LEU A C 1
ATOM 2265 O O . LEU A 1 283 ? 24.422 1.646 13.602 1 56.69 283 LEU A O 1
ATOM 2269 N N . ASN A 1 284 ? 22.891 2.273 15.219 1 64.19 284 ASN A N 1
ATOM 2270 C CA . ASN A 1 284 ? 21.922 2.422 14.133 1 64.19 284 ASN A CA 1
ATOM 2271 C C . ASN A 1 284 ? 21.5 3.873 13.961 1 64.19 284 ASN A C 1
ATOM 2273 O O . ASN A 1 284 ? 21.688 4.695 14.859 1 64.19 284 ASN A O 1
ATOM 2277 N N . ARG A 1 285 ? 21.344 4.266 12.805 1 80.94 285 ARG A N 1
ATOM 2278 C CA . ARG A 1 285 ? 20.703 5.551 12.539 1 80.94 285 ARG A CA 1
ATOM 2279 C C . ARG A 1 285 ? 19.453 5.734 13.398 1 80.94 285 ARG A C 1
ATOM 2281 O O . ARG A 1 285 ? 18.797 4.758 13.758 1 80.94 285 ARG A O 1
ATOM 2288 N N . LYS A 1 286 ? 19.344 6.91 13.875 1 86.94 286 LYS A N 1
ATOM 2289 C CA . LYS A 1 286 ? 18.188 7.254 14.703 1 86.94 286 LYS A CA 1
ATOM 2290 C C . LYS A 1 286 ? 17.109 7.949 13.875 1 86.94 286 LYS A C 1
ATOM 2292 O O . LYS A 1 286 ? 17.422 8.727 12.969 1 86.94 286 LYS A O 1
ATOM 2297 N N . TRP A 1 287 ? 15.891 7.637 14.258 1 91.38 287 TRP A N 1
ATOM 2298 C CA . TRP A 1 287 ? 14.727 8.297 13.664 1 91.38 287 TRP A CA 1
ATOM 2299 C C . TRP A 1 287 ? 13.945 9.078 14.719 1 91.38 287 TRP A C 1
ATOM 2301 O O . TRP A 1 287 ? 14.023 8.773 15.914 1 91.38 287 TRP A O 1
ATOM 2311 N N . THR A 1 288 ? 13.305 10.117 14.242 1 93.06 288 THR A N 1
ATOM 2312 C CA . THR A 1 288 ? 12.367 10.781 15.148 1 93.06 288 THR A CA 1
ATOM 2313 C C . THR A 1 288 ? 11.32 9.797 15.656 1 93.06 288 THR A C 1
ATOM 2315 O O . THR A 1 288 ? 11.078 8.758 15.039 1 93.06 288 THR A O 1
ATOM 2318 N N . HIS A 1 289 ? 10.727 10.117 16.688 1 92.25 289 HIS A N 1
ATOM 2319 C CA . HIS A 1 289 ? 9.961 9.141 17.453 1 92.25 289 HIS A CA 1
ATOM 2320 C C . HIS A 1 289 ? 8.578 8.922 16.844 1 92.25 289 HIS A C 1
ATOM 2322 O O . HIS A 1 289 ? 8.211 7.793 16.516 1 92.25 289 HIS A O 1
ATOM 2328 N N . ASN A 1 290 ? 7.777 10 16.75 1 95.56 290 ASN A N 1
ATOM 2329 C CA . ASN A 1 290 ? 6.43 9.812 16.234 1 95.56 290 ASN A CA 1
ATOM 2330 C C . ASN A 1 290 ? 5.879 11.109 15.641 1 95.56 290 ASN A C 1
ATOM 2332 O O . ASN A 1 290 ? 6.453 12.18 15.844 1 95.56 290 ASN A O 1
ATOM 2336 N N . GLU A 1 291 ? 4.895 10.914 14.852 1 97.62 291 GLU A N 1
ATOM 2337 C CA . GLU A 1 291 ? 4.066 12.023 14.383 1 97.62 291 GLU A CA 1
ATOM 2338 C C . GLU A 1 291 ? 2.766 12.109 15.18 1 97.62 291 GLU A C 1
ATOM 2340 O O . GLU A 1 291 ? 2.047 11.117 15.312 1 97.62 291 GLU A O 1
ATOM 2345 N N . GLN A 1 292 ? 2.553 13.242 15.742 1 97.38 292 GLN A N 1
ATOM 2346 C CA . GLN A 1 292 ? 1.314 13.484 16.469 1 97.38 292 GLN A CA 1
ATOM 2347 C C . GLN A 1 292 ? 0.297 14.219 15.609 1 97.38 292 GLN A C 1
ATOM 2349 O O . GLN A 1 292 ? 0.621 15.234 14.984 1 97.38 292 GLN A O 1
ATOM 2354 N N . LEU A 1 293 ? -0.914 13.672 15.539 1 98.06 293 LEU A N 1
ATOM 2355 C CA . LEU A 1 293 ? -1.976 14.289 14.75 1 98.06 293 LEU A CA 1
ATOM 2356 C C . LEU A 1 293 ? -3.119 14.75 15.648 1 98.06 293 LEU A C 1
ATOM 2358 O O . LEU A 1 293 ? -3.418 14.117 16.656 1 98.06 293 LEU A O 1
ATOM 2362 N N . PHE A 1 294 ? -3.691 15.797 15.352 1 98.44 294 PHE A N 1
ATOM 2363 C CA . PHE A 1 294 ? -4.984 16.219 15.883 1 98.44 294 PHE A CA 1
ATOM 2364 C C . PHE A 1 294 ? -6.059 16.141 14.805 1 98.44 294 PHE A C 1
ATOM 2366 O O . PHE A 1 294 ? -5.949 16.797 13.766 1 98.44 294 PHE A O 1
ATOM 2373 N N . VAL A 1 295 ? -7.074 15.398 15.055 1 98.5 295 VAL A N 1
ATOM 2374 C CA . VAL A 1 295 ? -8.055 15.07 14.031 1 98.5 295 VAL A CA 1
ATOM 2375 C C . VAL A 1 295 ? -9.461 15.383 14.539 1 98.5 295 VAL A C 1
ATOM 2377 O O . VAL A 1 295 ? -9.805 15.062 15.672 1 98.5 295 VAL A O 1
ATOM 2380 N N . ARG A 1 296 ? -10.227 16.031 13.734 1 98.38 296 ARG A N 1
ATOM 2381 C CA . ARG A 1 296 ? -11.641 16.203 14.055 1 98.38 296 ARG A CA 1
ATOM 2382 C C . ARG A 1 296 ? -12.391 14.883 13.898 1 98.38 296 ARG A C 1
ATOM 2384 O O . ARG A 1 296 ? -11.992 14.016 13.125 1 98.38 296 ARG A O 1
ATOM 2391 N N . PRO A 1 297 ? -13.477 14.734 14.641 1 97.06 297 PRO A N 1
ATOM 2392 C CA . PRO A 1 297 ? -14.258 13.492 14.531 1 97.06 297 PRO A CA 1
ATOM 2393 C C . PRO A 1 297 ? -14.719 13.211 13.109 1 97.06 297 PRO A C 1
ATOM 2395 O O . PRO A 1 297 ? -15.039 12.062 12.773 1 97.06 297 PRO A O 1
ATOM 2398 N N . CYS A 1 298 ? -14.773 14.234 12.305 1 98 298 CYS A N 1
ATOM 2399 C CA . CYS A 1 298 ? -15.195 14.078 10.914 1 98 298 CYS A CA 1
ATOM 2400 C C . CYS A 1 298 ? -14.031 13.641 10.031 1 98 298 CYS A C 1
ATOM 2402 O O . CYS A 1 298 ? -14.164 13.578 8.812 1 98 298 CYS A O 1
ATOM 2404 N N . SER A 1 299 ? -12.836 13.469 10.531 1 97.62 299 SER A N 1
ATOM 2405 C CA . SER A 1 299 ? -11.664 12.891 9.875 1 97.62 299 SER A CA 1
ATOM 2406 C C . SER A 1 299 ? -10.773 13.977 9.281 1 97.62 299 SER A C 1
ATOM 2408 O O . SER A 1 299 ? -9.773 13.672 8.625 1 97.62 299 SER A O 1
ATOM 2410 N N . ILE A 1 300 ? -11.125 15.219 9.531 1 98.62 300 ILE A N 1
ATOM 2411 C CA . ILE A 1 300 ? -10.25 16.297 9.094 1 98.62 300 ILE A CA 1
ATOM 2412 C C . ILE A 1 300 ? -9.023 16.375 10 1 98.62 300 ILE A C 1
ATOM 2414 O O . ILE A 1 300 ? -9.156 16.438 11.219 1 98.62 300 ILE A O 1
ATOM 2418 N N . ILE A 1 301 ? -7.887 16.328 9.414 1 98.56 301 ILE A N 1
ATOM 2419 C CA . ILE A 1 301 ? -6.648 16.5 10.164 1 98.56 301 ILE A CA 1
ATOM 2420 C C . ILE A 1 301 ? -6.324 17.984 10.281 1 98.56 301 ILE A C 1
ATOM 2422 O O . ILE A 1 301 ? -6.051 18.656 9.281 1 98.56 301 ILE A O 1
ATOM 2426 N N . VAL A 1 302 ? -6.23 18.406 11.477 1 98 302 VAL A N 1
ATOM 2427 C CA . VAL A 1 302 ? -6.117 19.844 11.766 1 98 302 VAL A CA 1
ATOM 2428 C C . VAL A 1 302 ? -4.645 20.234 11.844 1 98 302 VAL A C 1
ATOM 2430 O O . VAL A 1 302 ? -4.273 21.344 11.445 1 98 302 VAL A O 1
ATOM 2433 N N . SER A 1 303 ? -3.943 19.359 12.383 1 97.75 303 SER A N 1
ATOM 2434 C CA . SER A 1 303 ? -2.539 19.688 12.594 1 97.75 303 SER A CA 1
ATOM 2435 C C . SER A 1 303 ? -1.698 18.438 12.812 1 97.75 303 SER A C 1
ATOM 2437 O O . SER A 1 303 ? -2.238 17.359 13.086 1 97.75 303 SER A O 1
ATOM 2439 N N . ARG A 1 304 ? -0.425 18.656 12.633 1 97.5 304 ARG A N 1
ATOM 2440 C CA . ARG A 1 304 ? 0.571 17.594 12.797 1 97.5 304 ARG A CA 1
ATOM 2441 C C . ARG A 1 304 ? 1.851 18.156 13.422 1 97.5 304 ARG A C 1
ATOM 2443 O O . ARG A 1 304 ? 2.23 19.297 13.164 1 97.5 304 ARG A O 1
ATOM 2450 N N . CYS A 1 305 ? 2.492 17.266 14.18 1 97 305 CYS A N 1
ATOM 2451 C CA . CYS A 1 305 ? 3.77 17.656 14.773 1 97 305 CYS A CA 1
ATOM 2452 C C . CYS A 1 305 ? 4.691 16.438 14.898 1 97 305 CYS A C 1
ATOM 2454 O O . CYS A 1 305 ? 4.238 15.344 15.234 1 97 305 CYS A O 1
ATOM 2456 N N . THR A 1 306 ? 5.973 16.703 14.664 1 96.19 306 THR A N 1
ATOM 2457 C CA . THR A 1 306 ? 6.977 15.648 14.805 1 96.19 306 THR A CA 1
ATOM 2458 C C . THR A 1 306 ? 7.594 15.68 16.203 1 96.19 306 THR A C 1
ATOM 2460 O O . THR A 1 306 ? 8.086 16.719 16.656 1 96.19 306 THR A O 1
ATOM 2463 N N . PHE A 1 307 ? 7.551 14.562 16.844 1 94.94 307 PHE A N 1
ATOM 2464 C CA . PHE A 1 307 ? 8.234 14.422 18.125 1 94.94 307 PHE A CA 1
ATOM 2465 C C . PHE A 1 307 ? 9.57 13.703 17.953 1 94.94 307 PHE A C 1
ATOM 2467 O O . PHE A 1 307 ? 9.641 12.656 17.297 1 94.94 307 PHE A O 1
ATOM 2474 N N . TYR A 1 308 ? 10.594 14.203 18.5 1 90.38 308 TYR A N 1
ATOM 2475 C CA . TYR A 1 308 ? 11.938 13.711 18.25 1 90.38 308 TYR A CA 1
ATOM 2476 C C . TYR A 1 308 ? 12.281 12.562 19.188 1 90.38 308 TYR A C 1
ATOM 2478 O O . TYR A 1 308 ? 12.891 11.57 18.766 1 90.38 308 TYR A O 1
ATOM 2486 N N . HIS A 1 309 ? 11.883 12.633 20.406 1 85.56 309 HIS A N 1
ATOM 2487 C CA . HIS A 1 309 ? 12.422 11.664 21.359 1 85.56 309 HIS A CA 1
ATOM 2488 C C . HIS A 1 309 ? 11.328 10.758 21.922 1 85.56 309 HIS A C 1
ATOM 2490 O O . HIS A 1 309 ? 11.516 9.547 22.031 1 85.56 309 HIS A O 1
ATOM 2496 N N . ALA A 1 310 ? 10.383 11.281 22.406 1 84.81 310 ALA A N 1
ATOM 2497 C CA . ALA A 1 310 ? 9.297 10.5 23 1 84.81 310 ALA A CA 1
ATOM 2498 C C . ALA A 1 310 ? 7.973 11.242 22.891 1 84.81 310 ALA A C 1
ATOM 2500 O O . ALA A 1 310 ? 7.945 12.438 22.578 1 84.81 310 ALA A O 1
ATOM 2501 N N . GLU A 1 311 ? 7.055 10.453 23.031 1 87.19 311 GLU A N 1
ATOM 2502 C CA . GLU A 1 311 ? 5.734 11.062 23.188 1 87.19 311 GLU A CA 1
ATOM 2503 C C . GLU A 1 311 ? 5.496 11.516 24.625 1 87.19 311 GLU A C 1
ATOM 2505 O O . GLU A 1 311 ? 4.742 10.883 25.359 1 87.19 311 GLU A O 1
ATOM 2510 N N . GLY A 1 312 ? 6.078 12.602 24.953 1 89.12 312 GLY A N 1
ATOM 2511 C CA . GLY A 1 312 ? 5.965 13.125 26.312 1 89.12 312 GLY A CA 1
ATOM 2512 C C . GLY A 1 312 ? 4.766 14.031 26.5 1 89.12 312 GLY A C 1
ATOM 2513 O O . GLY A 1 312 ? 4.285 14.641 25.531 1 89.12 312 GLY A O 1
ATOM 2514 N N . LEU A 1 313 ? 4.359 14.141 27.719 1 91.06 313 LEU A N 1
ATOM 2515 C CA . LEU A 1 313 ? 3.203 14.961 28.062 1 91.06 313 LEU A CA 1
ATOM 2516 C C . LEU A 1 313 ? 3.453 16.422 27.734 1 91.06 313 LEU A C 1
ATOM 2518 O O . LEU A 1 313 ? 2.564 17.109 27.219 1 91.06 313 LEU A O 1
ATOM 2522 N N . GLU A 1 314 ? 4.625 16.828 27.938 1 90.62 314 GLU A N 1
ATOM 2523 C CA . GLU A 1 314 ? 4.961 18.219 27.672 1 90.62 314 GLU A CA 1
ATOM 2524 C C . GLU A 1 314 ? 4.926 18.531 26.188 1 90.62 314 GLU A C 1
ATOM 2526 O O . GLU A 1 314 ? 4.438 19.594 25.781 1 90.62 314 GLU A O 1
ATOM 2531 N N . SER A 1 315 ? 5.469 17.672 25.453 1 93 315 SER A N 1
ATOM 2532 C CA . SER A 1 315 ? 5.453 17.844 24 1 93 315 SER A CA 1
ATOM 2533 C C . SER A 1 315 ? 4.027 17.875 23.453 1 93 315 SER A C 1
ATOM 2535 O O . SER A 1 315 ? 3.711 18.656 22.562 1 93 315 SER A O 1
ATOM 2537 N N . CYS A 1 316 ? 3.238 17.031 24.016 1 95.25 316 CYS A N 1
ATOM 2538 C CA . CYS A 1 316 ? 1.837 17 23.609 1 95.25 316 CYS A CA 1
ATOM 2539 C C . CYS A 1 316 ? 1.132 18.297 23.984 1 95.25 316 CYS A C 1
ATOM 2541 O O . CYS A 1 316 ? 0.351 18.828 23.188 1 95.25 316 CYS A O 1
ATOM 2543 N N . ASN A 1 317 ? 1.412 18.719 25.188 1 94.81 317 ASN A N 1
ATOM 2544 C CA . ASN A 1 317 ? 0.852 20 25.625 1 94.81 317 ASN A CA 1
ATOM 2545 C C . ASN A 1 317 ? 1.29 21.141 24.719 1 94.81 317 ASN A C 1
ATOM 2547 O O . ASN A 1 317 ? 0.471 21.984 24.328 1 94.81 317 ASN A O 1
ATOM 2551 N N . ASP A 1 318 ? 2.551 21.188 24.422 1 94.81 318 ASP A N 1
ATOM 2552 C CA . ASP A 1 318 ? 3.076 22.219 23.531 1 94.81 318 ASP A CA 1
ATOM 2553 C C . ASP A 1 318 ? 2.414 22.156 22.156 1 94.81 318 ASP A C 1
ATOM 2555 O O . ASP A 1 318 ? 2.082 23.188 21.578 1 94.81 318 ASP A O 1
ATOM 2559 N N . PHE A 1 319 ? 2.25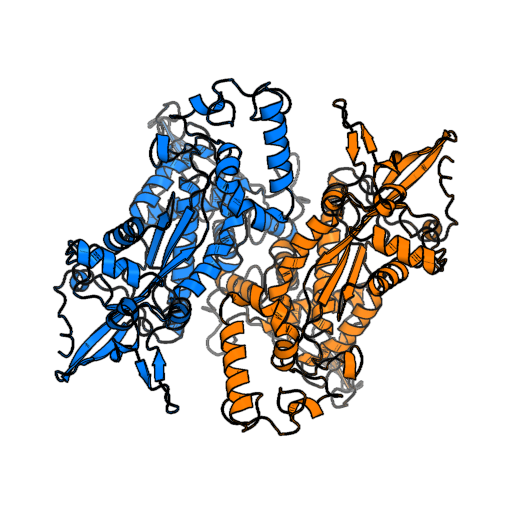2 21 21.688 1 96.56 319 PHE A N 1
ATOM 2560 C CA . PHE A 1 319 ? 1.609 20.781 20.406 1 96.56 319 PHE A CA 1
ATOM 2561 C C . PHE A 1 319 ? 0.207 21.375 20.391 1 96.56 319 PHE A C 1
ATOM 2563 O O . PHE A 1 319 ? -0.166 22.094 19.453 1 96.56 319 PHE A O 1
ATOM 2570 N N . LEU A 1 320 ? -0.546 21.125 21.391 1 96.88 320 LEU A N 1
ATOM 2571 C CA . LEU A 1 320 ? -1.908 21.641 21.469 1 96.88 320 LEU A CA 1
ATOM 2572 C C . LEU A 1 320 ? -1.91 23.156 21.562 1 96.88 320 LEU A C 1
ATOM 2574 O O . LEU A 1 320 ? -2.723 23.812 20.906 1 96.88 320 LEU A O 1
ATOM 2578 N N . LYS A 1 321 ? -1.003 23.688 22.312 1 96.38 321 LYS A N 1
ATOM 2579 C CA . LYS A 1 321 ? -0.95 25.141 22.484 1 96.38 321 LYS A CA 1
ATOM 2580 C C . LYS A 1 321 ? -0.579 25.828 21.188 1 96.38 321 LYS A C 1
ATOM 2582 O O . LYS A 1 321 ? -1.07 26.922 20.891 1 96.38 321 LYS A O 1
ATOM 2587 N N . VAL A 1 322 ? 0.317 25.156 20.453 1 97.12 322 VAL A N 1
ATOM 2588 C CA . VAL A 1 322 ? 0.719 25.719 19.172 1 97.12 322 VAL A CA 1
ATOM 2589 C C . VAL A 1 322 ? -0.418 25.578 18.156 1 97.12 322 VAL A C 1
ATOM 2591 O O . VAL A 1 322 ? -0.643 26.469 17.328 1 97.12 322 VAL A O 1
ATOM 2594 N N . THR A 1 323 ? -1.13 24.5 18.203 1 97.81 323 THR A N 1
ATOM 2595 C CA . THR A 1 323 ? -2.238 24.203 17.297 1 97.81 323 THR A CA 1
ATOM 2596 C C . THR A 1 323 ? -3.418 25.141 17.578 1 97.81 323 THR A C 1
ATOM 2598 O O . THR A 1 323 ? -4.09 25.594 16.641 1 97.81 323 THR A O 1
ATOM 2601 N N . PHE A 1 324 ? -3.641 25.359 18.859 1 97.38 324 PHE A N 1
ATOM 2602 C CA . PHE A 1 324 ? -4.758 26.188 19.266 1 97.38 324 PHE A CA 1
ATOM 2603 C C . PHE A 1 324 ? -4.27 27.359 20.125 1 97.38 324 PHE A C 1
ATOM 2605 O O . PHE A 1 324 ? -4.422 27.344 21.359 1 97.38 324 PHE A O 1
ATOM 2612 N N . PRO A 1 325 ? -3.832 28.359 19.469 1 96.12 325 PRO A N 1
ATOM 2613 C CA . PRO A 1 325 ? -3.318 29.516 20.219 1 96.12 325 PRO A CA 1
ATOM 2614 C C . PRO A 1 325 ? -4.43 30.406 20.766 1 96.12 325 PRO A C 1
ATOM 2616 O O . PRO A 1 325 ? -4.805 31.391 20.125 1 96.12 325 PRO A O 1
ATOM 2619 N N . THR A 1 326 ? -4.816 30.172 21.953 1 93.5 326 THR A N 1
ATOM 2620 C CA . THR A 1 326 ? -5.98 30.812 22.562 1 93.5 326 THR A CA 1
ATOM 2621 C C . THR A 1 326 ? -5.699 32.281 22.844 1 93.5 326 THR A C 1
ATOM 2623 O O . THR A 1 326 ? -6.629 33.062 23.047 1 93.5 326 THR A O 1
ATOM 2626 N N . SER A 1 327 ? -4.469 32.656 22.938 1 91.69 327 SER A N 1
ATOM 2627 C CA . SER A 1 327 ? -4.145 34.062 23.125 1 91.69 327 SER A CA 1
ATOM 2628 C C . SER A 1 327 ? -4.562 34.906 21.906 1 91.69 327 SER A C 1
ATOM 2630 O O . SER A 1 327 ? -5.031 36.031 22.031 1 91.69 327 SER A O 1
ATOM 2632 N N . GLN A 1 328 ? -4.426 34.344 20.781 1 92 328 GLN A N 1
ATOM 2633 C CA . GLN A 1 328 ? -4.797 35 19.531 1 92 328 GLN A CA 1
ATOM 2634 C C . GLN A 1 328 ? -6.238 34.656 19.141 1 92 328 GLN A C 1
ATOM 2636 O O . GLN A 1 328 ? -6.969 35.531 18.656 1 92 328 GLN A O 1
ATOM 2641 N N . TYR A 1 329 ? -6.57 33.406 19.359 1 94 329 TYR A N 1
ATOM 2642 C CA . TYR A 1 329 ? -7.902 32.906 19.047 1 94 329 TYR A CA 1
ATOM 2643 C C . TYR A 1 329 ? -8.539 32.25 20.25 1 94 329 TYR A C 1
ATOM 2645 O O . TYR A 1 329 ? -8.523 31.016 20.375 1 94 329 TYR A O 1
ATOM 2653 N N . PRO A 1 330 ? -9.203 32.906 21.031 1 90.38 330 PRO A N 1
ATOM 2654 C CA . PRO A 1 330 ? -9.727 32.406 22.297 1 90.38 330 PRO A CA 1
ATOM 2655 C C . PRO A 1 330 ? -10.734 31.266 22.094 1 90.38 330 PRO A C 1
ATOM 2657 O O . PRO A 1 330 ? -10.867 30.391 22.953 1 90.38 330 PRO A O 1
ATOM 2660 N N . SER A 1 331 ? -11.383 31.188 20.938 1 89.81 331 SER A N 1
ATOM 2661 C CA . SER A 1 331 ? -12.453 30.203 20.734 1 89.81 331 SER A CA 1
ATOM 2662 C C . SER A 1 331 ? -12 29.078 19.812 1 89.81 331 SER A C 1
ATOM 2664 O O . SER A 1 331 ? -12.828 28.391 19.219 1 89.81 331 SER A O 1
ATOM 2666 N N . CYS A 1 332 ? -10.672 28.922 19.75 1 93.94 332 CYS A N 1
ATOM 2667 C CA . CYS A 1 332 ? -10.195 27.922 18.781 1 93.94 332 CYS A CA 1
ATOM 2668 C C . CYS A 1 332 ? -10.062 26.562 19.438 1 93.94 332 CYS A C 1
ATOM 2670 O O . CYS A 1 332 ? -10.039 25.531 18.75 1 93.94 332 CYS A O 1
ATOM 2672 N N . LEU A 1 333 ? -9.922 26.5 20.75 1 94.69 333 LEU A N 1
ATOM 2673 C CA . LEU A 1 333 ? -9.766 25.234 21.469 1 94.69 333 LEU A CA 1
ATOM 2674 C C . LEU A 1 333 ? -11.078 24.453 21.484 1 94.69 333 LEU A C 1
ATOM 2676 O O . LEU A 1 333 ? -12.125 25 21.828 1 94.69 333 LEU A O 1
ATOM 2680 N N . PRO A 1 334 ? -11.062 23.219 21.094 1 94.94 334 PRO A N 1
ATOM 2681 C CA . PRO A 1 334 ? -12.297 22.422 21.109 1 94.94 334 PRO A CA 1
ATOM 2682 C C . PRO A 1 334 ? -12.883 22.266 22.5 1 94.94 334 PRO A C 1
ATOM 2684 O O . PRO A 1 334 ? -12.148 22.281 23.5 1 94.94 334 PRO A O 1
ATOM 2687 N N . SER A 1 335 ? -14.203 22.031 22.5 1 93.12 335 SER A N 1
ATOM 2688 C CA . SER A 1 335 ? -14.891 21.781 23.766 1 93.12 335 SER A CA 1
ATOM 2689 C C . SER A 1 335 ? -14.422 20.484 24.422 1 93.12 335 SER A C 1
ATOM 2691 O O . SER A 1 335 ? -14.359 20.391 25.641 1 93.12 335 SER A O 1
ATOM 2693 N N . TYR A 1 336 ? -14.133 19.562 23.594 1 93.94 336 TYR A N 1
ATOM 2694 C CA . TYR A 1 336 ? -13.688 18.281 24.094 1 93.94 336 TYR A CA 1
ATOM 2695 C C . TYR A 1 336 ? -12.477 17.766 23.312 1 93.94 336 TYR A C 1
ATOM 2697 O O . TYR A 1 336 ? -12.43 17.906 22.094 1 93.94 336 TYR A O 1
ATOM 2705 N N . ILE A 1 337 ? -11.508 17.219 23.984 1 95.44 337 ILE A N 1
ATOM 2706 C CA . ILE A 1 337 ? -10.336 16.609 23.359 1 95.44 337 ILE A CA 1
ATOM 2707 C C . ILE A 1 337 ? -10.203 15.164 23.828 1 95.44 337 ILE A C 1
ATOM 2709 O O . ILE A 1 337 ? -10.07 14.898 25.016 1 95.44 337 ILE A O 1
ATOM 2713 N N . PHE A 1 338 ? -10.344 14.297 22.859 1 94.38 338 PHE A N 1
ATOM 2714 C CA . PHE A 1 338 ? -10.102 12.883 23.125 1 94.38 338 PHE A CA 1
ATOM 2715 C C . PHE A 1 338 ? -8.617 12.555 23 1 94.38 338 PHE A C 1
ATOM 2717 O O . PHE A 1 338 ? -7.984 12.914 22 1 94.38 338 PHE A O 1
ATOM 2724 N N . TYR A 1 339 ? -8.07 11.93 23.969 1 92.94 339 TYR A N 1
ATOM 2725 C CA . TYR A 1 339 ? -6.676 11.508 24.016 1 92.94 339 TYR A CA 1
ATOM 2726 C C . TYR A 1 339 ? -6.484 10.375 25.016 1 92.94 339 TYR A C 1
ATOM 2728 O O . TYR A 1 339 ? -6.977 10.438 26.141 1 92.94 339 TYR A O 1
ATOM 2736 N N . ASP A 1 340 ? -5.844 9.398 24.578 1 87.19 340 ASP A N 1
ATOM 2737 C CA . ASP A 1 340 ? -5.734 8.195 25.391 1 87.19 340 ASP A CA 1
ATOM 2738 C C . ASP A 1 340 ? -4.988 8.484 26.703 1 87.19 340 ASP A C 1
ATOM 2740 O O . ASP A 1 340 ? -5.246 7.848 27.719 1 87.19 340 ASP A O 1
ATOM 2744 N N . ASN A 1 341 ? -4.098 9.477 26.719 1 88.81 341 ASN A N 1
ATOM 2745 C CA . ASN A 1 341 ? -3.293 9.797 27.891 1 88.81 341 ASN A CA 1
ATOM 2746 C C . ASN A 1 341 ? -3.809 11.039 28.609 1 88.81 341 ASN A C 1
ATOM 2748 O O . ASN A 1 341 ? -3.051 11.727 29.297 1 88.81 341 ASN A O 1
ATOM 2752 N N . ASN A 1 342 ? -5.035 11.312 28.469 1 91 342 ASN A N 1
ATOM 2753 C CA . ASN A 1 342 ? -5.598 12.531 29.047 1 91 342 ASN A CA 1
ATOM 2754 C C . ASN A 1 342 ? -5.527 12.508 30.562 1 91 342 ASN A C 1
ATOM 2756 O O . ASN A 1 342 ? -5.414 13.555 31.203 1 91 342 ASN A O 1
ATOM 2760 N N . CYS A 1 343 ? -5.59 11.32 31.141 1 88.12 343 CYS A N 1
ATOM 2761 C CA . CYS A 1 343 ? -5.523 11.242 32.594 1 88.12 343 CYS A CA 1
ATOM 2762 C C . CYS A 1 343 ? -4.195 11.789 33.125 1 88.12 343 CYS A C 1
ATOM 2764 O O . CYS A 1 343 ? -4.172 12.609 34.031 1 88.12 343 CYS A O 1
ATOM 2766 N N . GLN A 1 344 ? -3.188 11.352 32.5 1 88.25 344 GLN A N 1
ATOM 2767 C CA . GLN A 1 344 ? -1.862 11.828 32.875 1 88.25 344 GLN A CA 1
ATOM 2768 C C . GLN A 1 344 ? -1.675 13.297 32.5 1 88.25 344 GLN A C 1
ATOM 2770 O O . GLN A 1 344 ? -1.059 14.055 33.25 1 88.25 344 GLN A O 1
ATOM 2775 N N . MET A 1 345 ? -2.178 13.633 31.469 1 90.12 345 MET A N 1
ATOM 2776 C CA . MET A 1 345 ? -2.074 15.016 31.016 1 90.12 345 MET A CA 1
ATOM 2777 C C . MET A 1 345 ? -2.789 15.961 31.984 1 90.12 345 MET A C 1
ATOM 2779 O O . MET A 1 345 ? -2.236 16.984 32.375 1 90.12 345 MET A O 1
ATOM 2783 N N . LEU A 1 346 ? -3.959 15.547 32.344 1 88 346 LEU A N 1
ATOM 2784 C CA . LEU A 1 346 ? -4.742 16.391 33.25 1 88 346 LEU A CA 1
ATOM 2785 C C . LEU A 1 346 ? -4.059 16.516 34.594 1 88 346 LEU A C 1
ATOM 2787 O O . LEU A 1 346 ? -4.035 17.594 35.188 1 88 346 LEU A O 1
ATOM 2791 N N . ARG A 1 347 ? -3.57 15.445 35.094 1 87.31 347 ARG A N 1
ATOM 2792 C CA . ARG A 1 347 ? -2.83 15.484 36.344 1 87.31 347 ARG A CA 1
ATOM 2793 C C . ARG A 1 347 ? -1.661 16.453 36.25 1 87.31 347 ARG A C 1
ATOM 2795 O O . ARG A 1 347 ? -1.421 17.234 37.188 1 87.31 347 ARG A O 1
ATOM 2802 N N . HIS A 1 348 ? -1.012 16.312 35.188 1 88 348 HIS A N 1
ATOM 2803 C CA . HIS A 1 348 ? 0.139 17.172 34.969 1 88 348 HIS A CA 1
ATOM 2804 C C . HIS A 1 348 ? -0.276 18.641 34.906 1 88 348 HIS A C 1
ATOM 2806 O O . HIS A 1 348 ? 0.385 19.5 35.5 1 88 348 HIS A O 1
ATOM 2812 N N . LEU A 1 349 ? -1.274 18.906 34.281 1 87.5 349 LEU A N 1
ATOM 2813 C CA . LEU A 1 349 ? -1.769 20.266 34.094 1 87.5 349 LEU A CA 1
ATOM 2814 C C . LEU A 1 349 ? -2.248 20.844 35.438 1 87.5 349 LEU A C 1
ATOM 2816 O O . LEU A 1 349 ? -2.061 22.047 35.688 1 87.5 349 LEU A O 1
ATOM 2820 N N . TRP A 1 350 ? -2.879 20.078 36.219 1 87.06 350 TRP A N 1
ATOM 2821 C CA . TRP A 1 350 ? -3.367 20.531 37.5 1 87.06 350 TRP A CA 1
ATOM 2822 C C . TRP A 1 350 ? -2.205 20.906 38.438 1 87.06 350 TRP A C 1
ATOM 2824 O O . TRP A 1 350 ? -2.289 21.875 39.188 1 87.06 350 TRP A O 1
ATOM 2834 N N . LYS A 1 351 ? -1.244 20.156 38.281 1 88 351 LYS A N 1
ATOM 2835 C CA . LYS A 1 351 ? -0.06 20.469 39.094 1 88 351 LYS A CA 1
ATOM 2836 C C . LYS A 1 351 ? 0.549 21.797 38.688 1 88 351 LYS A C 1
ATOM 2838 O O . LYS A 1 351 ? 1.034 22.547 39.531 1 88 351 LYS A O 1
ATOM 2843 N N . GLN A 1 352 ? 0.457 22.109 37.5 1 88.19 352 GLN A N 1
ATOM 2844 C CA . GLN A 1 352 ? 1.051 23.344 36.969 1 88.19 352 GLN A CA 1
ATOM 2845 C C . GLN A 1 352 ? 0.072 24.5 37.062 1 88.19 352 GLN A C 1
ATOM 2847 O O . GLN A 1 352 ? 0.439 25.656 36.812 1 88.19 352 GLN A O 1
ATOM 2852 N N . ARG A 1 353 ? -1.196 24.297 37.469 1 86.19 353 ARG A N 1
ATOM 2853 C CA . ARG A 1 353 ? -2.26 25.297 37.5 1 86.19 353 ARG A CA 1
ATOM 2854 C C . ARG A 1 353 ? -2.385 26.016 36.156 1 86.19 353 ARG A C 1
ATOM 2856 O O . ARG A 1 353 ? -2.471 27.25 36.125 1 86.19 353 ARG A O 1
ATOM 2863 N N . ASP A 1 354 ? -2.195 25.359 35.062 1 86.06 354 ASP A N 1
ATOM 2864 C CA . ASP A 1 354 ? -2.316 25.891 33.719 1 86.06 354 ASP A CA 1
ATOM 2865 C C . ASP A 1 354 ? -3.779 26.125 33.344 1 86.06 354 ASP A C 1
ATOM 2867 O O . ASP A 1 354 ? -4.57 25.188 33.281 1 86.06 354 ASP A O 1
ATOM 2871 N N . PRO A 1 355 ? -4.184 27.344 33.094 1 85.19 355 PRO A N 1
ATOM 2872 C CA . PRO A 1 355 ? -5.586 27.641 32.812 1 85.19 355 PRO A CA 1
ATOM 2873 C C . PRO A 1 355 ? -5.977 27.312 31.375 1 85.19 355 PRO A C 1
ATOM 2875 O O . PRO A 1 355 ? -7.145 27.453 31 1 85.19 355 PRO A O 1
ATOM 2878 N N . TYR A 1 356 ? -5.086 26.891 30.547 1 89.06 356 TYR A N 1
ATOM 2879 C CA . TYR A 1 356 ? -5.281 26.688 29.125 1 89.06 356 TYR A CA 1
ATOM 2880 C C . TYR A 1 356 ? -6.457 25.75 28.859 1 89.06 356 TYR A C 1
ATOM 2882 O O . TYR A 1 356 ? -7.227 25.969 27.922 1 89.06 356 TYR A O 1
ATOM 2890 N N . TYR A 1 357 ? -6.707 24.781 29.703 1 88.56 357 TYR A N 1
ATOM 2891 C CA . TYR A 1 357 ? -7.691 23.75 29.438 1 88.56 357 TYR A CA 1
ATOM 2892 C C . TYR A 1 357 ? -8.945 23.953 30.281 1 88.56 357 TYR A C 1
ATOM 2894 O O . TYR A 1 357 ? -9.781 23.047 30.375 1 88.56 357 TYR A O 1
ATOM 2902 N N . ASN A 1 358 ? -9.141 25.016 30.922 1 83.5 358 ASN A N 1
ATOM 2903 C CA . ASN A 1 358 ? -10.211 25.234 31.891 1 83.5 358 ASN A CA 1
ATOM 2904 C C . ASN A 1 358 ? -11.586 25.078 31.234 1 83.5 358 ASN A C 1
ATOM 2906 O O . ASN A 1 358 ? -12.547 24.688 31.906 1 83.5 358 ASN A O 1
ATOM 2910 N N . LYS A 1 359 ? -11.617 25.25 29.969 1 82.69 359 LYS A N 1
ATOM 2911 C CA . LYS A 1 359 ? -12.914 25.203 29.297 1 82.69 359 LYS A CA 1
ATOM 2912 C C . LYS A 1 359 ? -13.016 24 28.375 1 82.69 359 LYS A C 1
ATOM 2914 O O . LYS A 1 359 ? -13.859 23.969 27.484 1 82.69 359 LYS A O 1
ATOM 2919 N N . THR A 1 360 ? -12.156 23.094 28.5 1 90.94 360 THR A N 1
ATOM 2920 C CA . THR A 1 360 ? -12.102 21.938 27.609 1 90.94 360 THR A CA 1
ATOM 2921 C C . THR A 1 360 ? -12.203 20.641 28.391 1 90.94 360 THR A C 1
ATOM 2923 O O . THR A 1 360 ? -11.523 20.453 29.406 1 90.94 360 THR A O 1
ATOM 2926 N N . GLY A 1 361 ? -13.125 19.828 27.984 1 91.5 361 GLY A N 1
ATOM 2927 C CA . GLY A 1 361 ? -13.188 18.5 28.547 1 91.5 361 GLY A CA 1
ATOM 2928 C C . GLY A 1 361 ? -12.141 17.562 27.969 1 91.5 361 GLY A C 1
ATOM 2929 O O . GLY A 1 361 ? -12.062 17.375 26.75 1 91.5 361 GLY A O 1
ATOM 2930 N N . MET A 1 362 ? -11.328 17 28.828 1 92 362 MET A N 1
ATOM 2931 C CA . MET A 1 362 ? -10.312 16.031 28.438 1 92 362 MET A CA 1
ATOM 2932 C C . MET A 1 362 ? -10.828 14.609 28.641 1 92 362 MET A C 1
ATOM 2934 O O . MET A 1 362 ? -10.906 14.125 29.766 1 92 362 MET A O 1
ATOM 2938 N N . VAL A 1 363 ? -11.023 13.93 27.516 1 91.12 363 VAL A N 1
ATOM 2939 C CA . VAL A 1 363 ? -11.781 12.68 27.594 1 91.12 363 VAL A CA 1
ATOM 2940 C C . VAL A 1 363 ? -10.906 11.516 27.141 1 91.12 363 VAL A C 1
ATOM 2942 O O . VAL A 1 363 ? -10.109 11.641 26.219 1 91.12 363 VAL A O 1
ATOM 2945 N N . VAL A 1 364 ? -11.047 10.375 27.828 1 87.81 364 VAL A N 1
ATOM 2946 C CA . VAL A 1 364 ? -10.43 9.117 27.422 1 87.81 364 VAL A CA 1
ATOM 2947 C C . VAL A 1 364 ? -11.5 8.164 26.891 1 87.81 364 VAL A C 1
ATOM 2949 O O . VAL A 1 364 ? -12.57 8.031 27.5 1 87.81 364 VAL A O 1
ATOM 2952 N N . GLU A 1 365 ? -11.195 7.617 25.75 1 75.38 365 GLU A N 1
ATOM 2953 C CA . GLU A 1 365 ? -12.18 6.684 25.219 1 75.38 365 GLU A CA 1
ATOM 2954 C C . GLU A 1 365 ? -12.281 5.43 26.078 1 75.38 365 GLU A C 1
ATOM 2956 O O . GLU A 1 365 ? -11.312 5.031 26.719 1 75.38 365 GLU A O 1
ATOM 2961 N N . MET A 1 366 ? -13.477 4.91 26.062 1 61.5 366 MET A N 1
ATOM 2962 C CA . MET A 1 366 ? -13.805 3.809 26.969 1 61.5 366 MET A CA 1
ATOM 2963 C C . MET A 1 366 ? -12.922 2.598 26.688 1 61.5 366 MET A C 1
ATOM 2965 O O . MET A 1 366 ? -12.492 1.913 27.625 1 61.5 366 MET A O 1
ATOM 2969 N N . TRP A 1 367 ? -12.703 2.445 25.391 1 61.41 367 TRP A N 1
ATOM 2970 C CA . TRP A 1 367 ? -11.938 1.243 25.078 1 61.41 367 TRP A CA 1
ATOM 2971 C C . TRP A 1 367 ? -10.523 1.333 25.641 1 61.41 367 TRP A C 1
ATOM 2973 O O . TRP A 1 367 ? -9.938 0.321 26.031 1 61.41 367 TRP A O 1
ATOM 2983 N N . HIS A 1 368 ? -10.062 2.553 25.828 1 60.66 368 HIS A N 1
ATOM 2984 C CA . HIS A 1 368 ? -8.719 2.754 26.344 1 60.66 368 HIS A CA 1
ATOM 2985 C C . HIS A 1 368 ? -8.711 2.719 27.875 1 60.66 368 HIS A C 1
ATOM 2987 O O . HIS A 1 368 ? -7.695 2.393 28.484 1 60.66 368 HIS A O 1
ATOM 2993 N N . VAL A 1 369 ? -9.859 2.932 28.422 1 59.5 369 VAL A N 1
ATOM 2994 C CA . VAL A 1 369 ? -9.977 2.939 29.875 1 59.5 369 VAL A CA 1
ATOM 2995 C C . VAL A 1 369 ? -9.711 1.539 30.422 1 59.5 369 VAL A C 1
ATOM 2997 O O . VAL A 1 369 ? -9.109 1.385 31.484 1 59.5 369 VAL A O 1
ATOM 3000 N N . GLN A 1 370 ? -10.164 0.785 29.531 1 53.47 370 GLN A N 1
ATOM 3001 C CA . GLN A 1 370 ? -10.023 -0.593 29.984 1 53.47 370 GLN A CA 1
ATOM 3002 C C . GLN A 1 370 ? -8.555 -0.985 30.109 1 53.47 370 GLN A C 1
ATOM 3004 O O . GLN A 1 370 ? -8.203 -1.872 30.891 1 53.47 370 GLN A O 1
ATOM 3009 N N . SER A 1 371 ? -7.793 -0.337 29.359 1 53.69 371 SER A N 1
ATOM 3010 C CA . SER A 1 371 ? -6.363 -0.608 29.438 1 53.69 371 SER A CA 1
ATOM 3011 C C . SER A 1 371 ? -5.73 0.081 30.641 1 53.69 371 SER A C 1
ATOM 3013 O O . SER A 1 371 ? -4.586 -0.208 31 1 53.69 371 SER A O 1
ATOM 3015 N N . HIS A 1 372 ? -6.469 0.977 31.125 1 56.44 372 HIS A N 1
ATOM 3016 C CA . HIS A 1 372 ? -5.98 1.654 32.344 1 56.44 372 HIS A CA 1
ATOM 3017 C C . HIS A 1 372 ? -6.277 0.84 33.594 1 56.44 372 HIS A C 1
ATOM 3019 O O . HIS A 1 372 ? -7.25 0.08 33.625 1 56.44 372 HIS A O 1
ATOM 3025 N N . LYS A 1 373 ? -5.391 0.728 34.344 1 53.56 373 LYS A N 1
ATOM 3026 C CA . LYS A 1 373 ? -5.586 -0.011 35.594 1 53.56 373 LYS A CA 1
ATOM 3027 C C . LYS A 1 373 ? -6.922 0.342 36.25 1 53.56 373 LYS A C 1
ATOM 3029 O O . LYS A 1 373 ? -7.297 1.515 36.312 1 53.56 373 LYS A O 1
ATOM 3034 N N . GLU A 1 374 ? -7.82 -0.562 36.406 1 57.12 374 GLU A N 1
ATOM 3035 C CA . GLU A 1 374 ? -9.102 -0.416 37.094 1 57.12 374 GLU A CA 1
ATOM 3036 C C . GLU A 1 374 ? -8.992 0.541 38.281 1 57.12 374 GLU A C 1
ATOM 3038 O O . GLU A 1 374 ? -9.969 1.208 38.625 1 57.12 374 GLU A O 1
ATOM 3043 N N . THR A 1 375 ? -7.801 0.694 38.625 1 59.28 375 THR A N 1
ATOM 3044 C CA . THR A 1 375 ? -7.605 1.392 39.906 1 59.28 375 THR A CA 1
ATOM 3045 C C . THR A 1 375 ? -7.336 2.875 39.656 1 59.28 375 THR A C 1
ATOM 3047 O O . THR A 1 375 ? -7.141 3.635 40.625 1 59.28 375 THR A O 1
ATOM 3050 N N . ASP A 1 376 ? -7.312 3.242 38.469 1 72.25 376 ASP A N 1
ATOM 3051 C CA . ASP A 1 376 ? -7 4.66 38.312 1 72.25 376 ASP A CA 1
ATOM 3052 C C . ASP A 1 376 ? -8.234 5.523 38.562 1 72.25 376 ASP A C 1
ATOM 3054 O O . ASP A 1 376 ? -8.945 5.902 37.625 1 72.25 376 ASP A O 1
ATOM 3058 N N . GLU A 1 377 ? -8.516 5.816 39.844 1 77.12 377 GLU A N 1
ATOM 3059 C CA . GLU A 1 377 ? -9.672 6.57 40.312 1 77.12 377 GLU A CA 1
ATOM 3060 C C . GLU A 1 377 ? -9.711 7.965 39.688 1 77.12 377 GLU A C 1
ATOM 3062 O O . GLU A 1 377 ? -10.789 8.492 39.406 1 77.12 377 GLU A O 1
ATOM 3067 N N . PHE A 1 378 ? -8.562 8.523 39.5 1 82.31 378 PHE A N 1
ATOM 3068 C CA . PHE A 1 378 ? -8.5 9.859 38.906 1 82.31 378 PHE A CA 1
ATOM 3069 C C . PHE A 1 378 ? -9.078 9.867 37.5 1 82.31 378 PHE A C 1
ATOM 3071 O O . PHE A 1 378 ? -9.906 10.719 37.188 1 82.31 378 PHE A O 1
ATOM 3078 N N . CYS A 1 379 ? -8.711 9.008 36.75 1 83.56 379 CYS A N 1
ATOM 3079 C CA . CYS A 1 379 ? -9.188 8.906 35.375 1 83.56 379 CYS A CA 1
ATOM 3080 C C . CYS A 1 379 ? -10.695 8.688 35.344 1 83.56 379 CYS A C 1
ATOM 3082 O O . CYS A 1 379 ? -11.398 9.305 34.531 1 83.56 379 CYS A O 1
ATOM 3084 N N . ARG A 1 380 ? -11.148 7.875 36.219 1 79.44 380 ARG A N 1
ATOM 3085 C CA . ARG A 1 380 ? -12.57 7.551 36.281 1 79.44 380 ARG A CA 1
ATOM 3086 C C . ARG A 1 380 ? -13.406 8.773 36.625 1 79.44 380 ARG A C 1
ATOM 3088 O O . ARG A 1 380 ? -14.5 8.969 36.125 1 79.44 380 ARG A O 1
ATOM 3095 N N . ARG A 1 381 ? -12.805 9.516 37.438 1 81.31 381 ARG A N 1
ATOM 3096 C CA . ARG A 1 381 ? -13.555 10.648 37.969 1 81.31 381 ARG A CA 1
ATOM 3097 C C . ARG A 1 381 ? -13.539 11.82 37 1 81.31 381 ARG A C 1
ATOM 3099 O O . ARG A 1 381 ? -14.531 12.539 36.875 1 81.31 381 ARG A O 1
ATOM 3106 N N . TRP A 1 382 ? -12.453 11.938 36.25 1 82.88 382 TRP A N 1
ATOM 3107 C CA . TRP A 1 382 ? -12.305 13.234 35.625 1 82.88 382 TRP A CA 1
ATOM 3108 C C . TRP A 1 382 ? -12.227 13.086 34.094 1 82.88 382 TRP A C 1
ATOM 3110 O O . TRP A 1 382 ? -12.391 14.062 33.375 1 82.88 382 TRP A O 1
ATOM 3120 N N . CYS A 1 383 ? -11.992 11.883 33.562 1 85.69 383 CYS A N 1
ATOM 3121 C CA . CYS A 1 383 ? -11.68 11.812 32.156 1 85.69 383 CYS A CA 1
ATOM 3122 C C . CYS A 1 383 ? -12.586 10.805 31.438 1 85.69 383 CYS A C 1
ATOM 3124 O O . CYS A 1 383 ? -12.516 10.664 30.219 1 85.69 383 CYS A O 1
ATOM 3126 N N . LEU A 1 384 ? -13.453 10.156 32.219 1 82.06 384 LEU A N 1
ATOM 3127 C CA . LEU A 1 384 ? -14.305 9.148 31.594 1 82.06 384 LEU A CA 1
ATOM 3128 C C . LEU A 1 384 ? -15.523 9.797 30.953 1 82.06 384 LEU A C 1
ATOM 3130 O O . LEU A 1 384 ? -15.961 10.867 31.375 1 82.06 384 LEU A O 1
ATOM 3134 N N . PRO A 1 385 ? -16.031 9.102 30 1 75.62 385 PRO A N 1
ATOM 3135 C CA . PRO A 1 385 ? -17.203 9.625 29.297 1 75.62 385 PRO A CA 1
ATOM 3136 C C . PRO A 1 385 ? -18.375 9.891 30.25 1 75.62 385 PRO A C 1
ATOM 3138 O O . PRO A 1 385 ? -19.219 10.742 29.969 1 75.62 385 PRO A O 1
ATOM 3141 N N . SER A 1 386 ? -18.453 9.172 31.328 1 74.19 386 SER A N 1
ATOM 3142 C CA . SER A 1 386 ? -19.547 9.328 32.281 1 74.19 386 SER A CA 1
ATOM 3143 C C . SER A 1 386 ? -19.562 10.727 32.875 1 74.19 386 SER A C 1
ATOM 3145 O O . SER A 1 386 ? -20.625 11.219 33.281 1 74.19 386 SER A O 1
ATOM 3147 N N . ARG A 1 387 ? -18.453 11.305 32.906 1 80.62 387 ARG A N 1
ATOM 3148 C CA . ARG A 1 387 ? -18.344 12.656 33.438 1 80.62 387 ARG A CA 1
ATOM 3149 C C . ARG A 1 387 ? -18.984 13.664 32.469 1 80.62 387 ARG A C 1
ATOM 3151 O O . ARG A 1 387 ? -19.344 14.773 32.875 1 80.62 387 ARG A O 1
ATOM 3158 N N . PHE A 1 388 ? -19.094 13.219 31.266 1 84.69 388 PHE A N 1
ATOM 3159 C CA . PHE A 1 388 ? -19.578 14.117 30.234 1 84.69 388 PHE A CA 1
ATOM 3160 C C . PHE A 1 388 ? -20.812 13.539 29.547 1 84.69 388 PHE A C 1
ATOM 3162 O O . PHE A 1 388 ? -20.766 13.117 28.391 1 84.69 388 PHE A O 1
ATOM 3169 N N . PRO A 1 389 ? 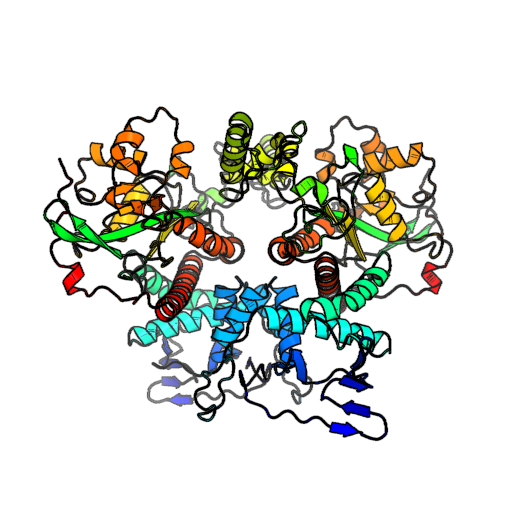-21.891 13.594 30.203 1 79.38 389 PRO A N 1
ATOM 3170 C CA . PRO A 1 389 ? -23.094 12.969 29.672 1 79.38 389 PRO A CA 1
ATOM 3171 C C . PRO A 1 389 ? -23.516 13.547 28.312 1 79.38 389 PRO A C 1
ATOM 3173 O O . PRO A 1 389 ? -24.172 12.859 27.531 1 79.38 389 PRO A O 1
ATOM 3176 N N . GLU A 1 390 ? -23.156 14.789 28.094 1 83.38 390 GLU A N 1
ATOM 3177 C CA . GLU A 1 390 ? -23.531 15.438 26.828 1 83.38 390 GLU A CA 1
ATOM 3178 C C . GLU A 1 390 ? -22.844 14.773 25.641 1 83.38 390 GLU A C 1
ATOM 3180 O O . GLU A 1 390 ? -23.219 15 24.5 1 83.38 390 GLU A O 1
ATOM 3185 N N . LEU A 1 391 ? -21.828 13.977 25.922 1 87.62 391 LEU A N 1
ATOM 3186 C CA . LEU A 1 391 ? -21.094 13.297 24.859 1 87.62 391 LEU A CA 1
ATOM 3187 C C . LEU A 1 391 ? -21.828 12.055 24.391 1 87.62 391 LEU A C 1
ATOM 3189 O O . LEU A 1 391 ? -21.5 11.469 23.359 1 87.62 391 LEU A O 1
ATOM 3193 N N . MET A 1 392 ? -22.828 11.734 25.141 1 84.38 392 MET A N 1
ATOM 3194 C CA . MET A 1 392 ? -23.641 10.578 24.781 1 84.38 392 MET A CA 1
ATOM 3195 C C . MET A 1 392 ? -24.969 11.016 24.172 1 84.38 392 MET A C 1
ATOM 3197 O O . MET A 1 392 ? -25.562 11.992 24.625 1 84.38 392 MET A O 1
ATOM 3201 N N . MET A 1 393 ? -25.328 10.344 23.094 1 82.75 393 MET A N 1
ATOM 3202 C CA . MET A 1 393 ? -26.641 10.617 22.5 1 82.75 393 MET A CA 1
ATOM 3203 C C . MET A 1 393 ? -27.422 9.32 22.297 1 82.75 393 MET A C 1
ATOM 3205 O O . MET A 1 393 ? -26.859 8.234 22.344 1 82.75 393 MET A O 1
ATOM 3209 N N . ASP A 1 394 ? -28.703 9.5 22.219 1 79 394 ASP A N 1
ATOM 3210 C CA . ASP A 1 394 ? -29.562 8.359 21.969 1 79 394 ASP A CA 1
ATOM 3211 C C . ASP A 1 394 ? -29.297 7.762 20.578 1 79 394 ASP A C 1
ATOM 3213 O O . ASP A 1 394 ? -29.141 8.492 19.609 1 79 394 ASP A O 1
ATOM 3217 N N . ASP A 1 395 ? -29.062 6.473 20.625 1 76.62 395 ASP A N 1
ATOM 3218 C CA . ASP A 1 395 ? -28.781 5.828 19.344 1 76.62 395 ASP A CA 1
ATOM 3219 C C . ASP A 1 395 ? -30.078 5.559 18.578 1 76.62 395 ASP A C 1
ATOM 3221 O O . ASP A 1 395 ? -30.031 5.016 17.469 1 76.62 395 ASP A O 1
ATOM 3225 N N . GLY A 1 396 ? -31.141 5.934 18.984 1 72 396 GLY A N 1
ATOM 3226 C CA . GLY A 1 396 ? -32.438 5.711 18.344 1 72 396 GLY A CA 1
ATOM 3227 C C . GLY A 1 396 ? -32.969 4.316 18.562 1 72 396 GLY A C 1
ATOM 3228 O O . GLY A 1 396 ? -34.125 4.023 18.203 1 72 396 GLY A O 1
ATOM 3229 N N . LYS A 1 397 ? -32.219 3.451 19.125 1 73.62 397 LYS A N 1
ATOM 3230 C CA . LYS A 1 397 ? -32.656 2.066 19.328 1 73.62 397 LYS A CA 1
ATOM 3231 C C . LYS A 1 397 ? -32.719 1.718 20.812 1 73.62 397 LYS A C 1
ATOM 3233 O O . LYS A 1 397 ? -32.5 0.566 21.188 1 73.62 397 LYS A O 1
ATOM 3238 N N . GLY A 1 398 ? -32.844 2.766 21.562 1 71.12 398 GLY A N 1
ATOM 3239 C CA . GLY A 1 398 ? -32.969 2.549 23 1 71.12 398 GLY A CA 1
ATOM 3240 C C . GLY A 1 398 ? -31.625 2.531 23.719 1 71.12 398 GLY A C 1
ATOM 3241 O O . GLY A 1 398 ? -31.562 2.371 24.938 1 71.12 398 GLY A O 1
ATOM 3242 N N . GLY A 1 399 ? -30.562 2.678 22.953 1 75.19 399 GLY A N 1
ATOM 3243 C CA . GLY A 1 399 ? -29.234 2.715 23.562 1 75.19 399 GLY A CA 1
ATOM 3244 C C . GLY A 1 399 ? -28.547 4.062 23.406 1 75.19 399 GLY A C 1
ATOM 3245 O O . GLY A 1 399 ? -29.203 5.059 23.094 1 75.19 399 GLY A O 1
ATOM 3246 N N . LYS A 1 400 ? -27.359 4.152 23.969 1 76 400 LYS A N 1
ATOM 3247 C CA . LYS A 1 400 ? -26.578 5.379 23.875 1 76 400 LYS A CA 1
ATOM 3248 C C . LYS A 1 400 ? -25.375 5.191 22.953 1 76 400 LYS A C 1
ATOM 3250 O O . LYS A 1 400 ? -24.828 4.09 22.859 1 76 400 LYS A O 1
ATOM 3255 N N . LYS A 1 401 ? -25.172 6.215 22.094 1 79.5 401 LYS A N 1
ATOM 3256 C CA . LYS A 1 401 ? -23.984 6.215 21.25 1 79.5 401 LYS A CA 1
ATOM 3257 C C . LYS A 1 401 ? -23.172 7.504 21.422 1 79.5 401 LYS A C 1
ATOM 3259 O O . LYS A 1 401 ? -23.703 8.508 21.891 1 79.5 401 LYS A O 1
ATOM 3264 N N . TRP A 1 402 ? -21.938 7.426 21.047 1 84.44 402 TRP A N 1
ATOM 3265 C CA . TRP A 1 402 ? -21.078 8.602 21.109 1 84.44 402 TRP A CA 1
ATOM 3266 C C . TRP A 1 402 ? -21.531 9.664 20.109 1 84.44 402 TRP A C 1
ATOM 3268 O O . TRP A 1 402 ? -21.891 9.344 18.969 1 84.44 402 TRP A O 1
ATOM 3278 N N . ARG A 1 403 ? -21.562 10.773 20.672 1 87.56 403 ARG A N 1
ATOM 3279 C CA . ARG A 1 403 ? -21.891 11.914 19.828 1 87.56 403 ARG A CA 1
ATOM 3280 C C . ARG A 1 403 ? -20.828 12.133 18.766 1 87.56 403 ARG A C 1
ATOM 3282 O O . ARG A 1 403 ? -21.141 12.492 17.625 1 87.56 403 ARG A O 1
ATOM 3289 N N . PHE A 1 404 ? -19.578 11.898 19.188 1 92.44 404 PHE A N 1
ATOM 3290 C CA . PHE A 1 404 ? -18.438 12.133 18.297 1 92.44 404 PHE A CA 1
ATOM 3291 C C . PHE A 1 404 ? -17.656 10.844 18.062 1 92.44 404 PHE A C 1
ATOM 3293 O O . PHE A 1 404 ? -17.594 9.977 18.938 1 92.44 404 PHE A O 1
ATOM 3300 N N . ASN A 1 405 ? -17.125 10.695 16.844 1 92.31 405 ASN A N 1
ATOM 3301 C CA . ASN A 1 405 ? -16.25 9.586 16.516 1 92.31 405 ASN A CA 1
ATOM 3302 C C . ASN A 1 405 ? -14.906 9.688 17.25 1 92.31 405 ASN A C 1
ATOM 3304 O O . ASN A 1 405 ? -13.992 10.359 16.781 1 92.31 405 ASN A O 1
ATOM 3308 N N . ALA A 1 406 ? -14.797 8.961 18.281 1 89.44 406 ALA A N 1
ATOM 3309 C CA . ALA A 1 406 ? -13.609 9.031 19.125 1 89.44 406 ALA A CA 1
ATOM 3310 C C . ALA A 1 406 ? -12.453 8.25 18.5 1 89.44 406 ALA A C 1
ATOM 3312 O O . ALA A 1 406 ? -11.305 8.359 18.953 1 89.44 406 ALA A O 1
ATOM 3313 N N . SER A 1 407 ? -12.727 7.516 17.406 1 90.56 407 SER A N 1
ATOM 3314 C CA . SER A 1 407 ? -11.695 6.715 16.75 1 90.56 407 SER A CA 1
ATOM 3315 C C . SER A 1 407 ? -11.141 7.426 15.531 1 90.56 407 SER A C 1
ATOM 3317 O O . SER A 1 407 ? -10.453 6.812 14.711 1 90.56 407 SER A O 1
ATOM 3319 N N . ALA A 1 408 ? -11.461 8.672 15.352 1 94 408 ALA A N 1
ATOM 3320 C CA . ALA A 1 408 ? -11.086 9.406 14.148 1 94 408 ALA A CA 1
ATOM 3321 C C . ALA A 1 408 ? -9.57 9.438 13.977 1 94 408 ALA A C 1
ATOM 3323 O O . ALA A 1 408 ? -9.062 9.305 12.859 1 94 408 ALA A O 1
ATOM 3324 N N . ALA A 1 409 ? -8.852 9.617 15.062 1 93.94 409 ALA A N 1
ATOM 3325 C CA . ALA A 1 409 ? -7.398 9.703 14.969 1 93.94 409 ALA A CA 1
ATOM 3326 C C . ALA A 1 409 ? -6.797 8.352 14.586 1 93.94 409 ALA A C 1
ATOM 3328 O O . ALA A 1 409 ? -5.824 8.289 13.828 1 93.94 409 ALA A O 1
ATOM 3329 N N . GLU A 1 410 ? -7.305 7.328 15.133 1 90.31 410 GLU A N 1
ATOM 3330 C CA . GLU A 1 410 ? -6.848 5.992 14.766 1 90.31 410 GLU A CA 1
ATOM 3331 C C . GLU A 1 410 ? -7.07 5.719 13.281 1 90.31 410 GLU A C 1
ATOM 3333 O O . GLU A 1 410 ? -6.203 5.16 12.609 1 90.31 410 GLU A O 1
ATOM 3338 N N . GLN A 1 411 ? -8.227 6.117 12.859 1 91.62 411 GLN A N 1
ATOM 3339 C CA . GLN A 1 411 ? -8.547 5.965 11.445 1 91.62 411 GLN A CA 1
ATOM 3340 C C . GLN A 1 411 ? -7.598 6.789 10.57 1 91.62 411 GLN A C 1
ATOM 3342 O O . GLN A 1 411 ? -7.082 6.293 9.57 1 91.62 411 GLN A O 1
ATOM 3347 N N . ALA A 1 412 ? -7.363 7.996 10.969 1 96.19 412 ALA A N 1
ATOM 3348 C CA . ALA A 1 412 ? -6.445 8.867 10.234 1 96.19 412 ALA A CA 1
ATOM 3349 C C . ALA A 1 412 ? -5.023 8.312 10.273 1 96.19 412 ALA A C 1
ATOM 3351 O O . ALA A 1 412 ? -4.301 8.375 9.273 1 96.19 412 ALA A O 1
ATOM 3352 N N . ASN A 1 413 ? -4.648 7.789 11.422 1 95.31 413 ASN A N 1
ATOM 3353 C CA . ASN A 1 413 ? -3.303 7.254 11.594 1 95.31 413 ASN A CA 1
ATOM 3354 C C . ASN A 1 413 ? -3.078 6.016 10.727 1 95.31 413 ASN A C 1
ATOM 3356 O O . ASN A 1 413 ? -1.965 5.773 10.266 1 95.31 413 ASN A O 1
ATOM 3360 N N . SER A 1 414 ? -4.105 5.238 10.562 1 92.38 414 SER A N 1
ATOM 3361 C CA . SER A 1 414 ? -3.994 4.098 9.664 1 92.38 414 SER A CA 1
ATOM 3362 C C . SER A 1 414 ? -3.605 4.535 8.258 1 92.38 414 SER A C 1
ATOM 3364 O O . SER A 1 414 ? -2.744 3.922 7.621 1 92.38 414 SER A O 1
ATOM 3366 N N . TRP A 1 415 ? -4.195 5.555 7.797 1 95.31 415 TRP A N 1
ATOM 3367 C CA . TRP A 1 415 ? -3.855 6.133 6.5 1 95.31 415 TRP A CA 1
ATOM 3368 C C . TRP A 1 415 ? -2.473 6.777 6.539 1 95.31 415 TRP A C 1
ATOM 3370 O O . TRP A 1 415 ? -1.633 6.508 5.676 1 95.31 415 TRP A O 1
ATOM 3380 N N . PHE A 1 416 ? -2.238 7.523 7.531 1 97.75 416 PHE A N 1
ATOM 3381 C CA . PHE A 1 416 ? -1.026 8.32 7.656 1 97.75 416 PHE A CA 1
ATOM 3382 C C . PHE A 1 416 ? 0.198 7.43 7.809 1 97.75 416 PHE A C 1
ATOM 3384 O O . PHE A 1 416 ? 1.253 7.707 7.234 1 97.75 416 PHE A O 1
ATOM 3391 N N . GLY A 1 417 ? 0.072 6.434 8.547 1 95.81 417 GLY A N 1
ATOM 3392 C CA . GLY A 1 417 ? 1.174 5.516 8.789 1 95.81 417 GLY A CA 1
ATOM 3393 C C . GLY A 1 417 ? 1.654 4.816 7.531 1 95.81 417 GLY A C 1
ATOM 3394 O O . GLY A 1 417 ? 2.807 4.387 7.457 1 95.81 417 GLY A O 1
ATOM 3395 N N . GLY A 1 418 ? 0.812 4.734 6.527 1 93.81 418 GLY A N 1
ATOM 3396 C CA . GLY A 1 418 ? 1.156 4.078 5.277 1 93.81 418 GLY A CA 1
ATOM 3397 C C . GLY A 1 418 ? 2.271 4.781 4.523 1 93.81 418 GLY A C 1
ATOM 3398 O O . GLY A 1 418 ? 2.891 4.195 3.635 1 93.81 418 GLY A O 1
ATOM 3399 N N . TYR A 1 419 ? 2.623 5.973 4.895 1 97.12 419 TYR A N 1
ATOM 3400 C CA . TYR A 1 419 ? 3.635 6.742 4.184 1 97.12 419 TYR A CA 1
ATOM 3401 C C . TYR A 1 419 ? 5.023 6.477 4.75 1 97.12 419 TYR A C 1
ATOM 3403 O O . TYR A 1 419 ? 6.031 6.887 4.164 1 97.12 419 TYR A O 1
ATOM 3411 N N . HIS A 1 420 ? 5.105 5.809 5.84 1 94.88 420 HIS A N 1
ATOM 3412 C CA . HIS A 1 420 ? 6.383 5.676 6.531 1 94.88 420 HIS A CA 1
ATOM 3413 C C . HIS A 1 420 ? 7.445 5.074 5.617 1 94.88 420 HIS A C 1
ATOM 3415 O O . HIS A 1 420 ? 8.547 5.609 5.504 1 94.88 420 HIS A O 1
ATOM 3421 N N . PRO A 1 421 ? 7.164 3.951 4.895 1 91.44 421 PRO A N 1
ATOM 3422 C CA . PRO A 1 421 ? 8.203 3.387 4.031 1 91.44 421 PRO A CA 1
ATOM 3423 C C . PRO A 1 421 ? 8.641 4.348 2.928 1 91.44 421 PRO A C 1
ATOM 3425 O O . PRO A 1 421 ? 9.742 4.215 2.387 1 91.44 421 PRO A O 1
ATOM 3428 N N . ILE A 1 422 ? 7.82 5.273 2.629 1 94.88 422 ILE A N 1
ATOM 3429 C CA . ILE A 1 422 ? 8.078 6.199 1.532 1 94.88 422 ILE A CA 1
ATOM 3430 C C . ILE A 1 422 ? 8.961 7.348 2.021 1 94.88 422 ILE A C 1
ATOM 3432 O O . ILE A 1 422 ? 9.891 7.762 1.331 1 94.88 422 ILE A O 1
ATOM 3436 N N . VAL A 1 423 ? 8.711 7.773 3.268 1 96.5 423 VAL A N 1
ATOM 3437 C CA . VAL A 1 423 ? 9.258 9.07 3.654 1 96.5 423 VAL A CA 1
ATOM 3438 C C . VAL A 1 423 ? 10.414 8.875 4.637 1 96.5 423 VAL A C 1
ATOM 3440 O O . VAL A 1 423 ? 11.172 9.805 4.906 1 96.5 423 VAL A O 1
ATOM 3443 N N . ARG A 1 424 ? 10.633 7.742 5.156 1 93.69 424 ARG A N 1
ATOM 3444 C CA . ARG A 1 424 ? 11.547 7.516 6.273 1 93.69 424 ARG A CA 1
ATOM 3445 C C . ARG A 1 424 ? 12.977 7.895 5.898 1 93.69 424 ARG A C 1
ATOM 3447 O O . ARG A 1 424 ? 13.797 8.195 6.773 1 93.69 424 ARG A O 1
ATOM 3454 N N . GLU A 1 425 ? 13.297 7.895 4.578 1 92.62 425 GLU A N 1
ATOM 3455 C CA . GLU A 1 425 ? 14.656 8.203 4.148 1 92.62 425 GLU A CA 1
ATOM 3456 C C . GLU A 1 425 ? 14.742 9.602 3.529 1 92.62 425 GLU A C 1
ATOM 3458 O O . GLU A 1 425 ? 15.719 9.93 2.852 1 92.62 425 GLU A O 1
ATOM 3463 N N . MET A 1 426 ? 13.734 10.375 3.734 1 93.62 426 MET A N 1
ATOM 3464 C CA . MET A 1 426 ? 13.734 11.742 3.229 1 93.62 426 MET A CA 1
ATOM 3465 C C . MET A 1 426 ? 14.422 12.688 4.211 1 93.62 426 MET A C 1
ATOM 3467 O O . MET A 1 426 ? 14.461 12.414 5.414 1 93.62 426 MET A O 1
ATOM 3471 N N . SER A 1 427 ? 14.945 13.742 3.633 1 93.75 427 SER A N 1
ATOM 3472 C CA . SER A 1 427 ? 15.406 14.82 4.5 1 93.75 427 SER A CA 1
ATOM 3473 C C . SER A 1 427 ? 14.242 15.438 5.27 1 93.75 427 SER A C 1
ATOM 3475 O O . SER A 1 427 ? 13.086 15.305 4.871 1 93.75 427 SER A O 1
ATOM 3477 N N . ARG A 1 428 ? 14.594 16.109 6.348 1 94.94 428 ARG A N 1
ATOM 3478 C CA . ARG A 1 428 ? 13.57 16.703 7.203 1 94.94 428 ARG A CA 1
ATOM 3479 C C . ARG A 1 428 ? 12.641 17.609 6.402 1 94.94 428 ARG A C 1
ATOM 3481 O O . ARG A 1 428 ? 11.414 17.547 6.559 1 94.94 428 ARG A O 1
ATOM 3488 N N . ALA A 1 429 ? 13.203 18.469 5.59 1 95.5 429 ALA A N 1
ATOM 3489 C CA . ALA A 1 429 ? 12.406 19.422 4.836 1 95.5 429 ALA A CA 1
ATOM 3490 C C . ALA A 1 429 ? 11.438 18.719 3.893 1 95.5 429 ALA A C 1
ATOM 3492 O O . ALA A 1 429 ? 10.258 19.062 3.84 1 95.5 429 ALA A O 1
ATOM 3493 N N . ARG A 1 430 ? 11.93 17.781 3.17 1 96.56 430 ARG A N 1
ATOM 3494 C CA . ARG A 1 430 ? 11.094 17.047 2.221 1 96.56 430 ARG A CA 1
ATOM 3495 C C . ARG A 1 430 ? 10.078 16.172 2.945 1 96.56 430 ARG A C 1
ATOM 3497 O O . ARG A 1 430 ? 8.93 16.062 2.52 1 96.56 430 ARG A O 1
ATOM 3504 N N . TYR A 1 431 ? 10.562 15.555 4.062 1 97.5 431 TYR A N 1
ATOM 3505 C CA . TYR A 1 431 ? 9.695 14.734 4.91 1 97.5 431 TYR A CA 1
ATOM 3506 C C . TYR A 1 431 ? 8.484 15.531 5.379 1 97.5 431 TYR A C 1
ATOM 3508 O O . TYR A 1 431 ? 7.344 15.102 5.188 1 97.5 431 TYR A O 1
ATOM 3516 N N . THR A 1 432 ? 8.727 16.641 5.902 1 97.88 432 THR A N 1
ATOM 3517 C CA . THR A 1 432 ? 7.684 17.484 6.477 1 97.88 432 THR A CA 1
ATOM 3518 C C . THR A 1 432 ? 6.754 18.016 5.391 1 97.88 432 THR A C 1
ATOM 3520 O O . THR A 1 432 ? 5.531 17.953 5.527 1 97.88 432 THR A O 1
ATOM 3523 N N . PHE A 1 433 ? 7.352 18.469 4.363 1 98 433 PHE A N 1
ATOM 3524 C CA . PHE A 1 433 ? 6.586 19.031 3.26 1 98 433 PHE A CA 1
ATOM 3525 C C . PHE A 1 433 ? 5.66 18 2.648 1 98 433 PHE A C 1
ATOM 3527 O O . PHE A 1 433 ? 4.469 18.25 2.453 1 98 433 PHE A O 1
ATOM 3534 N N . TYR A 1 434 ? 6.215 16.844 2.35 1 98.38 434 TYR A N 1
ATOM 3535 C CA . TYR A 1 434 ? 5.469 15.766 1.717 1 98.38 434 TYR A CA 1
ATOM 3536 C C . TYR A 1 434 ? 4.242 15.398 2.541 1 98.38 434 TYR A C 1
ATOM 3538 O O . TYR A 1 434 ? 3.131 15.312 2.012 1 98.38 434 TYR A O 1
ATOM 3546 N N . LEU A 1 435 ? 4.398 15.211 3.779 1 98.5 435 LEU A N 1
ATOM 3547 C CA . LEU A 1 435 ? 3.322 14.773 4.66 1 98.5 435 LEU A CA 1
ATOM 3548 C C . LEU A 1 435 ? 2.246 15.852 4.777 1 98.5 435 LEU A C 1
ATOM 3550 O O . LEU A 1 435 ? 1.052 15.539 4.773 1 98.5 435 LEU A O 1
ATOM 3554 N N . ASP A 1 436 ? 2.688 17.031 4.863 1 98.25 436 ASP A N 1
ATOM 3555 C CA . ASP A 1 436 ? 1.719 18.125 4.941 1 98.25 436 ASP A CA 1
ATOM 3556 C C . ASP A 1 436 ? 0.9 18.219 3.656 1 98.25 436 ASP A C 1
ATOM 3558 O O . ASP A 1 436 ? -0.292 18.531 3.695 1 98.25 436 ASP A O 1
ATOM 3562 N N . GLU A 1 437 ? 1.564 17.969 2.551 1 97.88 437 GLU A N 1
ATOM 3563 C CA . GLU A 1 437 ? 0.849 17.953 1.278 1 97.88 437 GLU A CA 1
ATOM 3564 C C . GLU A 1 437 ? -0.182 16.828 1.228 1 97.88 437 GLU A C 1
ATOM 3566 O O . GLU A 1 437 ? -1.303 17.031 0.754 1 97.88 437 GLU A O 1
ATOM 3571 N N . MET A 1 438 ? 0.211 15.688 1.689 1 98 438 MET A N 1
ATOM 3572 C CA . MET A 1 438 ? -0.719 14.562 1.72 1 98 438 MET A CA 1
ATOM 3573 C C . MET A 1 438 ? -1.932 14.875 2.588 1 98 438 MET A C 1
ATOM 3575 O O . MET A 1 438 ? -3.064 14.57 2.215 1 98 438 MET A O 1
ATOM 3579 N N . ILE A 1 439 ? -1.695 15.508 3.719 1 98.19 439 ILE A N 1
ATOM 3580 C CA . ILE A 1 439 ? -2.781 15.891 4.613 1 98.19 439 ILE A CA 1
ATOM 3581 C C . ILE A 1 439 ? -3.707 16.875 3.908 1 98.19 439 ILE A C 1
ATOM 3583 O O . ILE A 1 439 ? -4.93 16.719 3.938 1 98.19 439 ILE A O 1
ATOM 3587 N N . ALA A 1 440 ? -3.119 17.828 3.281 1 97.62 440 ALA A N 1
ATOM 3588 C CA . ALA A 1 440 ? -3.914 18.844 2.59 1 97.62 440 ALA A CA 1
ATOM 3589 C C . ALA A 1 440 ? -4.812 18.219 1.531 1 97.62 440 ALA A C 1
ATOM 3591 O O . ALA A 1 440 ? -6.004 18.516 1.455 1 97.62 440 ALA A O 1
ATOM 3592 N N . MET A 1 441 ? -4.25 17.391 0.802 1 96.44 441 MET A N 1
ATOM 3593 C CA . MET A 1 441 ? -5 16.75 -0.269 1 96.44 441 MET A CA 1
ATOM 3594 C C . MET A 1 441 ? -6.094 15.844 0.299 1 96.44 441 MET A C 1
ATOM 3596 O O . MET A 1 441 ? -7.223 15.852 -0.19 1 96.44 441 MET A O 1
ATOM 3600 N N . ARG A 1 442 ? -5.777 15.086 1.27 1 97.06 442 ARG A N 1
ATOM 3601 C CA . ARG A 1 442 ? -6.77 14.227 1.913 1 97.06 442 ARG A CA 1
ATOM 3602 C C . ARG A 1 442 ? -7.926 15.055 2.465 1 97.06 442 ARG A C 1
ATOM 3604 O O . ARG A 1 442 ? -9.094 14.695 2.291 1 97.06 442 ARG A O 1
ATOM 3611 N N . ASN A 1 443 ? -7.566 16.125 3.176 1 98.06 443 ASN A N 1
ATOM 3612 C CA . ASN A 1 443 ? -8.594 16.984 3.762 1 98.06 443 ASN A CA 1
ATOM 3613 C C . ASN A 1 443 ? -9.539 17.516 2.697 1 98.06 443 ASN A C 1
ATOM 3615 O O . ASN A 1 443 ? -10.75 17.609 2.928 1 98.06 443 ASN A O 1
ATOM 3619 N N . ARG A 1 444 ? -9.07 17.844 1.542 1 95.94 444 ARG A N 1
ATOM 3620 C CA . ARG A 1 444 ? -9.914 18.328 0.463 1 95.94 444 ARG A CA 1
ATOM 3621 C C . ARG A 1 444 ? -10.906 17.266 0.012 1 95.94 444 ARG A C 1
ATOM 3623 O O . ARG A 1 444 ? -12.078 17.578 -0.237 1 95.94 444 ARG A O 1
ATOM 3630 N N . VAL A 1 445 ? -10.445 16.109 -0.028 1 93.75 445 VAL A N 1
ATOM 3631 C CA . VAL A 1 445 ? -11.312 15.008 -0.415 1 93.75 445 VAL A CA 1
ATOM 3632 C C . VAL A 1 445 ? -12.375 14.781 0.658 1 93.75 445 VAL A C 1
ATOM 3634 O O . VAL A 1 445 ? -13.547 14.578 0.344 1 93.75 445 VAL A O 1
ATOM 3637 N N . VAL A 1 446 ? -11.984 14.82 1.883 1 96.5 446 VAL A N 1
ATOM 3638 C CA . VAL A 1 446 ? -12.906 14.609 2.992 1 96.5 446 VAL A CA 1
ATOM 3639 C C . VAL A 1 446 ? -13.969 15.711 2.998 1 96.5 446 VAL A C 1
ATOM 3641 O O . VAL A 1 446 ? -15.156 15.438 3.193 1 96.5 446 VAL A O 1
ATOM 3644 N N . VAL A 1 447 ? -13.547 16.891 2.77 1 97.56 447 VAL A N 1
ATOM 3645 C CA . VAL A 1 447 ? -14.484 18 2.742 1 97.56 447 VAL A CA 1
ATOM 3646 C C . VAL A 1 447 ? -15.5 17.812 1.62 1 97.56 447 VAL A C 1
ATOM 3648 O O . VAL A 1 447 ? -16.703 18.031 1.811 1 97.56 447 VAL A O 1
ATOM 3651 N N . ALA A 1 448 ? -15.016 17.438 0.491 1 92.88 448 ALA A N 1
ATOM 3652 C CA . ALA A 1 448 ? -15.914 17.172 -0.628 1 92.88 448 ALA A CA 1
ATOM 3653 C C . ALA A 1 448 ? -16.938 16.078 -0.271 1 92.88 448 ALA A C 1
ATOM 3655 O O . ALA A 1 448 ? -18.109 16.203 -0.595 1 92.88 448 ALA A O 1
ATOM 3656 N N . LYS A 1 449 ? -16.484 15.102 0.352 1 92.81 449 LYS A N 1
ATOM 3657 C CA . LYS A 1 449 ? -17.375 14.016 0.776 1 92.81 449 LYS A CA 1
ATOM 3658 C C . LYS A 1 449 ? -18.391 14.516 1.789 1 92.81 449 LYS A C 1
ATOM 3660 O O . LYS A 1 449 ? -19.562 14.133 1.734 1 92.81 449 LYS A O 1
ATOM 3665 N N . LEU A 1 450 ? -17.938 15.32 2.701 1 96.81 450 LEU A N 1
ATOM 3666 C CA . LEU A 1 450 ? -18.828 15.891 3.701 1 96.81 450 LEU A CA 1
ATOM 3667 C C . LEU A 1 450 ? -19.906 16.75 3.041 1 96.81 450 LEU A C 1
ATOM 3669 O O . LEU A 1 450 ? -21.062 16.734 3.449 1 96.81 450 LEU A O 1
ATOM 3673 N N . GLU A 1 451 ? -19.516 17.469 2.049 1 95.81 451 GLU A N 1
ATOM 3674 C CA . GLU A 1 451 ? -20.469 18.281 1.289 1 95.81 451 GLU A CA 1
ATOM 3675 C C . GLU A 1 451 ? -21.516 17.406 0.604 1 95.81 451 GLU A C 1
ATOM 3677 O O . GLU A 1 451 ? -22.703 17.672 0.687 1 95.81 451 GLU A O 1
ATOM 3682 N N . ASP A 1 452 ? -21.062 16.406 0.032 1 91 452 ASP A N 1
ATOM 3683 C CA . ASP A 1 452 ? -21.953 15.484 -0.67 1 91 452 ASP A CA 1
ATOM 3684 C C . ASP A 1 452 ? -22.938 14.82 0.295 1 91 452 ASP A C 1
ATOM 3686 O O . ASP A 1 452 ? -24.062 14.5 -0.081 1 91 452 ASP A O 1
ATOM 3690 N N . GLN A 1 453 ? -22.5 14.68 1.518 1 94.81 453 GLN A N 1
ATOM 3691 C CA . GLN A 1 453 ? -23.328 14.008 2.525 1 94.81 453 GLN A CA 1
ATOM 3692 C C . GLN A 1 453 ? -24.219 15.008 3.264 1 94.81 453 GLN A C 1
ATOM 3694 O O . GLN A 1 453 ? -24.906 14.641 4.215 1 94.81 453 GLN A O 1
ATOM 3699 N N . GLY A 1 454 ? -24.078 16.25 2.918 1 95.81 454 GLY A N 1
ATOM 3700 C CA . GLY A 1 454 ? -24.922 17.266 3.52 1 95.81 454 GLY A CA 1
ATOM 3701 C C . GLY A 1 454 ? -24.469 17.672 4.91 1 95.81 454 GLY A C 1
ATOM 3702 O O . GLY A 1 454 ? -25.281 18.141 5.719 1 95.81 454 GLY A O 1
ATOM 3703 N N . GLN A 1 455 ? -23.172 17.562 5.195 1 97 455 GLN A N 1
ATOM 3704 C CA . GLN A 1 455 ? -22.672 17.875 6.535 1 97 455 GLN A CA 1
ATOM 3705 C C . GLN A 1 455 ? -22.25 19.328 6.645 1 97 455 GLN A C 1
ATOM 3707 O O . GLN A 1 455 ? -21.734 19.766 7.684 1 97 455 GLN A O 1
ATOM 3712 N N . ALA A 1 456 ? -22.328 20.109 5.684 1 96.69 456 ALA A N 1
ATOM 3713 C CA . ALA A 1 456 ? -22.156 21.547 5.617 1 96.69 456 ALA A CA 1
ATOM 3714 C C . ALA A 1 456 ? -20.812 21.969 6.172 1 96.69 456 ALA A C 1
ATOM 3716 O O . ALA A 1 456 ? -20.734 22.797 7.098 1 96.69 456 ALA A O 1
ATOM 3717 N N . PRO A 1 457 ? -19.734 21.5 5.594 1 97.75 457 PRO A N 1
ATOM 3718 C CA . PRO A 1 457 ? -18.406 21.922 6.055 1 97.75 457 PRO A CA 1
ATOM 3719 C C . PRO A 1 457 ? -18.156 23.406 5.809 1 97.75 457 PRO A C 1
ATOM 3721 O O . PRO A 1 457 ? -18.516 23.938 4.754 1 97.75 457 PRO A O 1
ATOM 3724 N N . VAL A 1 458 ? -17.578 24.094 6.789 1 96.69 458 VAL A N 1
ATOM 3725 C CA . VAL A 1 458 ? -17.219 25.5 6.684 1 96.69 458 VAL A CA 1
ATOM 3726 C C . VAL A 1 458 ? -15.922 25.766 7.438 1 96.69 458 VAL A C 1
ATOM 3728 O O . VAL A 1 458 ? -15.477 24.922 8.227 1 96.69 458 VAL A O 1
ATOM 3731 N N . LEU A 1 459 ? -15.297 26.844 7.09 1 96.25 459 LEU A N 1
ATOM 3732 C CA . LEU A 1 459 ? -14.211 27.359 7.906 1 96.25 459 LEU A CA 1
ATOM 3733 C C . LEU A 1 459 ? -14.711 28.438 8.852 1 96.25 459 LEU A C 1
ATOM 3735 O O . LEU A 1 459 ? -15.375 29.391 8.43 1 96.25 459 LEU A O 1
ATOM 3739 N N . ALA A 1 460 ? -14.453 28.219 10.102 1 94.5 460 ALA A N 1
ATOM 3740 C CA . ALA A 1 460 ? -14.852 29.234 11.062 1 94.5 460 ALA A CA 1
ATOM 3741 C C . ALA A 1 460 ? -14.211 30.578 10.734 1 94.5 460 ALA A C 1
ATOM 3743 O O . ALA A 1 460 ? -13 30.672 10.539 1 94.5 460 ALA A O 1
ATOM 3744 N N . PRO A 1 461 ? -15.039 31.594 10.703 1 92.69 461 PRO A N 1
ATOM 3745 C CA . PRO A 1 461 ? -14.477 32.938 10.422 1 92.69 461 PRO A CA 1
ATOM 3746 C C . PRO A 1 461 ? -13.57 33.438 11.547 1 92.69 461 PRO A C 1
ATOM 3748 O O . PRO A 1 461 ? -13.781 33.094 12.711 1 92.69 461 PRO A O 1
ATOM 3751 N N . GLU A 1 462 ? -12.68 34.25 11.148 1 91.44 462 GLU A N 1
ATOM 3752 C CA . GLU A 1 462 ? -11.719 34.781 12.109 1 91.44 462 GLU A CA 1
ATOM 3753 C C . GLU A 1 462 ? -12.422 35.562 13.227 1 91.44 462 GLU A C 1
ATOM 3755 O O . GLU A 1 462 ? -12 35.5 14.391 1 91.44 462 GLU A O 1
ATOM 3760 N N . LEU A 1 463 ? -13.477 36.219 12.906 1 89.69 463 LEU A N 1
ATOM 3761 C CA . LEU A 1 463 ? -14.219 37 13.891 1 89.69 463 LEU A CA 1
ATOM 3762 C C . LEU A 1 463 ? -14.781 36.094 14.984 1 89.69 463 LEU A C 1
ATOM 3764 O O . LEU A 1 463 ? -14.836 36.5 16.156 1 89.69 463 LEU A O 1
ATOM 3768 N N . VAL A 1 464 ? -15.133 34.938 14.57 1 87 464 VAL A N 1
ATOM 3769 C CA . VAL A 1 464 ? -15.695 33.969 15.516 1 87 464 VAL A CA 1
ATOM 3770 C C . VAL A 1 464 ? -14.578 33.406 16.391 1 87 464 VAL A C 1
ATOM 3772 O O . VAL A 1 464 ? -14.75 33.219 17.594 1 87 464 VAL A O 1
ATOM 3775 N N . LEU A 1 465 ? -13.492 33.188 15.828 1 90.75 465 LEU A N 1
ATOM 3776 C CA . LEU A 1 465 ? -12.359 32.594 16.531 1 90.75 465 LEU A CA 1
ATOM 3777 C C . LEU A 1 465 ? -11.789 33.594 17.547 1 90.75 465 LEU A C 1
ATOM 3779 O O . LEU A 1 465 ? -11.266 33.188 18.594 1 90.75 465 LEU A O 1
ATOM 3783 N N . ARG A 1 466 ? -11.977 34.844 17.266 1 90.25 466 ARG A N 1
ATOM 3784 C CA . ARG A 1 466 ? -11.414 35.875 18.141 1 90.25 466 ARG A CA 1
ATOM 3785 C C . ARG A 1 466 ? -12.414 36.281 19.219 1 90.25 466 ARG A C 1
ATOM 3787 O O . ARG A 1 466 ? -12.062 37 20.156 1 90.25 466 ARG A O 1
ATOM 3794 N N . ALA A 1 467 ? -13.602 35.75 19.109 1 83.5 467 ALA A N 1
ATOM 3795 C CA . ALA A 1 467 ? -14.625 36.062 20.094 1 83.5 467 ALA A CA 1
ATOM 3796 C C . ALA A 1 467 ? -14.383 35.312 21.406 1 83.5 467 ALA A C 1
ATOM 3798 O O . ALA A 1 467 ? -13.906 34.188 21.406 1 83.5 467 ALA A O 1
ATOM 3799 N N . PRO A 1 468 ? -14.742 36.062 22.516 1 72.5 468 PRO A N 1
ATOM 3800 C CA . PRO A 1 468 ? -14.578 35.375 23.797 1 72.5 468 PRO A CA 1
ATOM 3801 C C . PRO A 1 468 ? -15.5 34.156 23.953 1 72.5 468 PRO A C 1
ATOM 3803 O O . PRO A 1 468 ? -16.609 34.156 23.406 1 72.5 468 PRO A O 1
ATOM 3806 N N . VAL A 1 469 ? -15.055 33 24.531 1 64.94 469 VAL A N 1
ATOM 3807 C CA . VAL A 1 469 ? -15.758 31.719 24.672 1 64.94 469 VAL A CA 1
ATOM 3808 C C . VAL A 1 469 ? -16.766 31.828 25.812 1 64.94 469 VAL A C 1
ATOM 3810 O O . VAL A 1 469 ? -16.453 32.312 26.891 1 64.94 469 VAL A O 1
ATOM 3813 N N . GLN A 1 470 ? -18.078 31.562 25.516 1 54.56 470 GLN A N 1
ATOM 3814 C CA . GLN A 1 470 ? -19.047 31.406 26.594 1 54.56 470 GLN A CA 1
ATOM 3815 C C . GLN A 1 470 ? -19.078 29.984 27.125 1 54.56 470 GLN A C 1
ATOM 3817 O O . GLN A 1 470 ? -19.078 29.016 26.344 1 54.56 470 GLN A O 1
ATOM 3822 N N . LEU A 1 471 ? -18.609 29.703 28.359 1 49.12 471 LEU A N 1
ATOM 3823 C CA . LEU A 1 471 ? -18.484 28.406 29 1 49.12 471 LEU A CA 1
ATOM 3824 C C . LEU A 1 471 ? -19.859 27.812 29.328 1 49.12 471 LEU A C 1
ATOM 3826 O O . LEU A 1 471 ? -20.766 28.547 29.703 1 49.12 471 LEU A O 1
ATOM 3830 N N . ILE A 1 472 ? -20.078 26.547 28.812 1 43.84 472 ILE A N 1
ATOM 3831 C CA . ILE A 1 472 ? -21.172 25.781 29.438 1 43.84 472 ILE A CA 1
ATOM 3832 C C . ILE A 1 472 ? -20.812 25.469 30.891 1 43.84 472 ILE A C 1
ATOM 3834 O O . ILE A 1 472 ? -19.781 24.844 31.156 1 43.84 472 ILE A O 1
ATOM 3838 N N . GLN A 1 473 ? -21.203 26.234 31.797 1 40.81 473 GLN A N 1
ATOM 3839 C CA . GLN A 1 473 ? -20.969 25.906 33.188 1 40.81 473 GLN A CA 1
ATOM 3840 C C . GLN A 1 473 ? -21.391 24.469 33.5 1 40.81 473 GLN A C 1
ATOM 3842 O O . GLN A 1 473 ? -22.5 24.062 33.156 1 40.81 473 GLN A O 1
ATOM 3847 N N . PRO A 1 474 ? -20.297 23.688 33.719 1 38.59 474 PRO A N 1
ATOM 3848 C CA . PRO A 1 474 ? -20.688 22.344 34.156 1 38.59 474 PRO A CA 1
ATOM 3849 C C . PRO A 1 474 ? -21.781 22.359 35.219 1 38.59 474 PRO A C 1
ATOM 3851 O O . PRO A 1 474 ? -21.875 23.328 35.969 1 38.59 474 PRO A O 1
ATOM 3854 N N . LEU A 1 475 ? -22.828 21.562 35.031 1 31.97 475 LEU A N 1
ATOM 3855 C CA . LEU A 1 475 ? -23.75 21.375 36.156 1 31.97 475 LEU A CA 1
ATOM 3856 C C . LEU A 1 475 ? -22.984 21.031 37.438 1 31.97 475 LEU A C 1
ATOM 3858 O O . LEU A 1 475 ? -22.156 20.109 37.438 1 31.97 475 LEU A O 1
ATOM 3862 N N . THR A 1 476 ? -22.75 21.969 38.344 1 29.7 476 THR A N 1
ATOM 3863 C CA . THR A 1 476 ? -22.406 21.578 39.719 1 29.7 476 THR A CA 1
ATOM 3864 C C . THR A 1 476 ? -23.359 20.484 40.219 1 29.7 476 THR A C 1
ATOM 3866 O O . THR A 1 476 ? -24.562 20.578 40.031 1 29.7 476 THR A O 1
ATOM 3869 N N . LEU B 1 1 ? -19.047 5.062 -21.219 1 92.56 1 LEU B N 1
ATOM 3870 C CA . LEU B 1 1 ? -17.703 4.57 -21.547 1 92.56 1 LEU B CA 1
ATOM 3871 C C . LEU B 1 1 ? -16.641 5.27 -20.719 1 92.56 1 LEU B C 1
ATOM 3873 O O . LEU B 1 1 ? -16.562 6.5 -20.719 1 92.56 1 LEU B O 1
ATOM 3877 N N . TYR B 1 2 ? -15.945 4.48 -19.938 1 93 2 TYR B N 1
ATOM 3878 C CA . TYR B 1 2 ? -14.82 5.012 -19.172 1 93 2 TYR B CA 1
ATOM 3879 C C . TYR B 1 2 ? -13.531 4.945 -19.984 1 93 2 TYR B C 1
ATOM 3881 O O . TYR B 1 2 ? -13.172 3.885 -20.5 1 93 2 TYR B O 1
ATOM 3889 N N . THR B 1 3 ? -12.805 6.07 -20.109 1 91.12 3 THR B N 1
ATOM 3890 C CA . THR B 1 3 ? -11.609 6.141 -20.953 1 91.12 3 THR B CA 1
ATOM 3891 C C . THR B 1 3 ? -10.43 6.723 -20.156 1 91.12 3 THR B C 1
ATOM 3893 O O . THR B 1 3 ? -10.625 7.32 -19.109 1 91.12 3 THR B O 1
ATOM 3896 N N . VAL B 1 4 ? -9.266 6.516 -20.656 1 87.56 4 VAL B N 1
ATOM 3897 C CA . VAL B 1 4 ? -8.055 7.066 -20.062 1 87.56 4 VAL B CA 1
ATOM 3898 C C . VAL B 1 4 ? -7.945 8.555 -20.391 1 87.56 4 VAL B C 1
ATOM 3900 O O . VAL B 1 4 ? -7.727 9.383 -19.5 1 87.56 4 VAL B O 1
ATOM 3903 N N . ALA B 1 5 ? -8.211 8.93 -21.594 1 82.19 5 ALA B N 1
ATOM 3904 C CA . ALA B 1 5 ? -7.832 10.25 -22.109 1 82.19 5 ALA B CA 1
ATOM 3905 C C . ALA B 1 5 ? -8.977 11.242 -21.969 1 82.19 5 ALA B C 1
ATOM 3907 O O . ALA B 1 5 ? -8.75 12.445 -21.797 1 82.19 5 ALA B O 1
ATOM 3908 N N . ARG B 1 6 ? -10.242 10.727 -22.047 1 84.56 6 ARG B N 1
ATOM 3909 C CA . ARG B 1 6 ? -11.352 11.672 -22.172 1 84.56 6 ARG B CA 1
ATOM 3910 C C . ARG B 1 6 ? -12.32 11.531 -21 1 84.56 6 ARG B C 1
ATOM 3912 O O . ARG B 1 6 ? -13.422 12.086 -21.031 1 84.56 6 ARG B O 1
ATOM 3919 N N . GLY B 1 7 ? -11.945 10.766 -20.078 1 85.12 7 GLY B N 1
ATOM 3920 C CA . GLY B 1 7 ? -12.836 10.602 -18.938 1 85.12 7 GLY B CA 1
ATOM 3921 C C . GLY B 1 7 ? -14.039 9.727 -19.234 1 85.12 7 GLY B C 1
ATOM 3922 O O . GLY B 1 7 ? -13.906 8.695 -19.906 1 85.12 7 GLY B O 1
ATOM 3923 N N . VAL B 1 8 ? -15.242 10.133 -18.766 1 88.44 8 VAL B N 1
ATOM 3924 C CA . VAL B 1 8 ? -16.469 9.359 -18.953 1 88.44 8 VAL B CA 1
ATOM 3925 C C . VAL B 1 8 ? -17.266 9.938 -20.125 1 88.44 8 VAL B C 1
ATOM 3927 O O . VAL B 1 8 ? -17.562 11.133 -20.141 1 88.44 8 VAL B O 1
ATOM 3930 N N . LEU B 1 9 ? -17.625 9.078 -21.094 1 87.25 9 LEU B N 1
ATOM 3931 C CA . LEU B 1 9 ? -18.328 9.523 -22.281 1 87.25 9 LEU B CA 1
ATOM 3932 C C . LEU B 1 9 ? -19.688 8.82 -22.406 1 87.25 9 LEU B C 1
ATOM 3934 O O . LEU B 1 9 ? -19.797 7.621 -22.172 1 87.25 9 LEU B O 1
ATOM 3938 N N . PRO B 1 10 ? -20.641 9.594 -22.75 1 85.31 10 PRO B N 1
ATOM 3939 C CA . PRO B 1 10 ? -21.875 8.922 -23.188 1 85.31 10 PRO B CA 1
ATOM 3940 C C . PRO B 1 10 ? -21.734 8.266 -24.562 1 85.31 10 PRO B C 1
ATOM 3942 O O . PRO B 1 10 ? -21.062 8.812 -25.453 1 85.31 10 PRO B O 1
ATOM 3945 N N . ILE B 1 11 ? -22.25 7.062 -24.672 1 87.44 11 ILE B N 1
ATOM 3946 C CA . ILE B 1 11 ? -22.094 6.379 -25.953 1 87.44 11 ILE B CA 1
ATOM 3947 C C . ILE B 1 11 ? -23.438 5.777 -26.375 1 87.44 11 ILE B C 1
ATOM 3949 O O . ILE B 1 11 ? -24.328 5.59 -25.547 1 87.44 11 ILE B O 1
ATOM 3953 N N . PHE B 1 12 ? -23.5 5.535 -27.688 1 88.12 12 PHE B N 1
ATOM 3954 C CA . PHE B 1 12 ? -24.594 4.746 -28.25 1 88.12 12 PHE B CA 1
ATOM 3955 C C . PHE B 1 12 ? -24.141 3.312 -28.516 1 88.12 12 PHE B C 1
ATOM 3957 O O . PHE B 1 12 ? -23.047 3.082 -29.031 1 88.12 12 PHE B O 1
ATOM 3964 N N . VAL B 1 13 ? -25.031 2.408 -28.047 1 91.19 13 VAL B N 1
ATOM 3965 C CA . VAL B 1 13 ? -24.719 0.999 -28.25 1 91.19 13 VAL B CA 1
ATOM 3966 C C . VAL B 1 13 ? -25.688 0.404 -29.281 1 91.19 13 VAL B C 1
ATOM 3968 O O . VAL B 1 13 ? -26.906 0.551 -29.141 1 91.19 13 VAL B O 1
ATOM 3971 N N . LYS B 1 14 ? -25.016 -0.218 -30.266 1 91.88 14 LYS B N 1
ATOM 3972 C CA . LYS B 1 14 ? -25.812 -0.874 -31.281 1 91.88 14 LYS B CA 1
ATOM 3973 C C . LYS B 1 14 ? -25.703 -2.393 -31.188 1 91.88 14 LYS B C 1
ATOM 3975 O O . LYS B 1 14 ? -24.609 -2.924 -30.984 1 91.88 14 LYS B O 1
ATOM 3980 N N . SER B 1 15 ? -26.875 -3.074 -31.219 1 92 15 SER B N 1
ATOM 3981 C CA . SER B 1 15 ? -26.938 -4.531 -31.281 1 92 15 SER B CA 1
ATOM 3982 C C . SER B 1 15 ? -27.781 -5 -32.469 1 92 15 SER B C 1
ATOM 3984 O O . SER B 1 15 ? -28.672 -4.277 -32.906 1 92 15 SER B O 1
ATOM 3986 N N . TYR B 1 16 ? -27.422 -6.152 -32.938 1 95.38 16 TYR B N 1
ATOM 3987 C CA . TYR B 1 16 ? -28.141 -6.727 -34.094 1 95.38 16 TYR B CA 1
ATOM 3988 C C . TYR B 1 16 ? -28.797 -8.039 -33.688 1 95.38 16 TYR B C 1
ATOM 3990 O O . TYR B 1 16 ? -28.312 -8.773 -32.844 1 95.38 16 TYR B O 1
ATOM 3998 N N . TYR B 1 17 ? -30 -8.289 -34.312 1 96.06 17 TYR B N 1
ATOM 3999 C CA . TYR B 1 17 ? -30.719 -9.531 -34.031 1 96.06 17 TYR B CA 1
ATOM 4000 C C . TYR B 1 17 ? -31.078 -10.234 -35.344 1 96.06 17 TYR B C 1
ATOM 4002 O O . TYR B 1 17 ? -31.688 -9.641 -36.219 1 96.06 17 TYR B O 1
ATOM 4010 N N . CYS B 1 18 ? -30.625 -11.484 -35.469 1 96.5 18 CYS B N 1
ATOM 4011 C CA . CYS B 1 18 ? -31 -12.328 -36.625 1 96.5 18 CYS B CA 1
ATOM 4012 C C . CYS B 1 18 ? -32.219 -13.172 -36.281 1 96.5 18 CYS B C 1
ATOM 4014 O O . CYS B 1 18 ? -32.156 -14.094 -35.469 1 96.5 18 CYS B O 1
ATOM 4016 N N . ARG B 1 19 ? -33.281 -13.094 -36.938 1 94.38 19 ARG B N 1
ATOM 4017 C CA . ARG B 1 19 ? -34.531 -13.797 -36.688 1 94.38 19 ARG B CA 1
ATOM 4018 C C . ARG B 1 19 ? -34.438 -15.25 -37.156 1 94.38 19 ARG B C 1
ATOM 4020 O O . ARG B 1 19 ? -35.125 -16.125 -36.594 1 94.38 19 ARG B O 1
ATOM 4027 N N . LYS B 1 20 ? -33.625 -15.414 -38.156 1 94.62 20 LYS B N 1
ATOM 4028 C CA . LYS B 1 20 ? -33.5 -16.75 -38.688 1 94.62 20 LYS B CA 1
ATOM 4029 C C . LYS B 1 20 ? -32.781 -17.688 -37.719 1 94.62 20 LYS B C 1
ATOM 4031 O O . LYS B 1 20 ? -33.281 -18.781 -37.438 1 94.62 20 LYS B O 1
ATOM 4036 N N . CYS B 1 21 ? -31.734 -17.234 -37.188 1 93.81 21 CYS B N 1
ATOM 4037 C CA . CYS B 1 21 ? -30.969 -18.094 -36.281 1 93.81 21 CYS B CA 1
ATOM 4038 C C . CYS B 1 21 ? -31.203 -17.719 -34.812 1 93.81 21 CYS B C 1
ATOM 4040 O O . CYS B 1 21 ? -30.594 -18.312 -33.938 1 93.81 21 CYS B O 1
ATOM 4042 N N . LYS B 1 22 ? -32.062 -16.719 -34.562 1 96.31 22 LYS B N 1
ATOM 4043 C CA . LYS B 1 22 ? -32.438 -16.281 -33.219 1 96.31 22 LYS B CA 1
ATOM 4044 C C . LYS B 1 22 ? -31.203 -15.914 -32.406 1 96.31 22 LYS B C 1
ATOM 4046 O O . LYS B 1 22 ? -31.047 -16.375 -31.266 1 96.31 22 LYS B O 1
ATOM 4051 N N . THR B 1 23 ? -30.406 -15.164 -33 1 97 23 THR B N 1
ATOM 4052 C CA . THR B 1 23 ? -29.141 -14.781 -32.375 1 97 23 THR B CA 1
ATOM 4053 C C . THR B 1 23 ? -29.047 -13.266 -32.25 1 97 23 THR B C 1
ATOM 4055 O O . THR B 1 23 ? -29.281 -12.547 -33.219 1 97 23 THR B O 1
ATOM 4058 N N . ARG B 1 24 ? -28.797 -12.844 -31.031 1 96 24 ARG B N 1
ATOM 4059 C CA . ARG B 1 24 ? -28.5 -11.438 -30.797 1 96 24 ARG B CA 1
ATOM 4060 C C . ARG B 1 24 ? -26.984 -11.188 -30.812 1 96 24 ARG B C 1
ATOM 4062 O O . ARG B 1 24 ? -26.234 -11.898 -30.156 1 96 24 ARG B O 1
ATOM 4069 N N . TYR B 1 25 ? -26.578 -10.188 -31.594 1 95.75 25 TYR B N 1
ATOM 4070 C CA . TYR B 1 25 ? -25.172 -9.812 -31.688 1 95.75 25 TYR B CA 1
ATOM 4071 C C . TYR B 1 25 ? -24.922 -8.492 -30.969 1 95.75 25 TYR B C 1
ATOM 4073 O O . TYR B 1 25 ? -25.281 -7.422 -31.453 1 95.75 25 TYR B O 1
ATOM 4081 N N . ALA B 1 26 ? -24.312 -8.656 -29.828 1 93.44 26 ALA B N 1
ATOM 4082 C CA . ALA B 1 26 ? -23.844 -7.488 -29.094 1 93.44 26 ALA B CA 1
ATOM 4083 C C . ALA B 1 26 ? -22.422 -7.125 -29.484 1 93.44 26 ALA B C 1
ATOM 4085 O O . ALA B 1 26 ? -21.781 -7.844 -30.25 1 93.44 26 ALA B O 1
ATOM 4086 N N . PRO B 1 27 ? -21.922 -6.027 -28.984 1 92.31 27 PRO B N 1
ATOM 4087 C CA . PRO B 1 27 ? -20.594 -5.582 -29.406 1 92.31 27 PRO B CA 1
ATOM 4088 C C . PRO B 1 27 ? -19.5 -6.59 -29.062 1 92.31 27 PRO B C 1
ATOM 4090 O O . PRO B 1 27 ? -18.562 -6.801 -29.859 1 92.31 27 PRO B O 1
ATOM 4093 N N . ASN B 1 28 ? -19.625 -7.297 -27.922 1 94 28 ASN B N 1
ATOM 4094 C CA . ASN B 1 28 ? -18.516 -8.133 -27.469 1 94 28 ASN B CA 1
ATOM 4095 C C . ASN B 1 28 ? -18.875 -9.617 -27.547 1 94 28 ASN B C 1
ATOM 4097 O O . ASN B 1 28 ? -17.984 -10.469 -27.484 1 94 28 ASN B O 1
ATOM 4101 N N . TYR B 1 29 ? -20.156 -9.836 -27.656 1 95.25 29 TYR B N 1
ATOM 4102 C CA . TYR B 1 29 ? -20.547 -11.242 -27.625 1 95.25 29 TYR B CA 1
ATOM 4103 C C . TYR B 1 29 ? -21.859 -11.453 -28.391 1 95.25 29 TYR B C 1
ATOM 4105 O O . TYR B 1 29 ? -22.5 -10.484 -28.797 1 95.25 29 TYR B O 1
ATOM 4113 N N . LYS B 1 30 ? -22.141 -12.711 -28.609 1 96.5 30 LYS B N 1
ATOM 4114 C CA . LYS B 1 30 ? -23.422 -13.086 -29.203 1 96.5 30 LYS B CA 1
ATOM 4115 C C . LYS B 1 30 ? -24.156 -14.078 -28.328 1 96.5 30 LYS B C 1
ATOM 4117 O O . LYS B 1 30 ? -23.547 -14.812 -27.547 1 96.5 30 LYS B O 1
ATOM 4122 N N . VAL B 1 31 ? -25.453 -14.047 -28.422 1 96.31 31 VAL B N 1
ATOM 4123 C CA . VAL B 1 31 ? -26.312 -14.945 -27.656 1 96.31 31 VAL B CA 1
ATOM 4124 C C . VAL B 1 31 ? -27.359 -15.586 -28.562 1 96.31 31 VAL B C 1
ATOM 4126 O O . VAL B 1 31 ? -28.141 -14.883 -29.203 1 96.31 31 VAL B O 1
ATOM 4129 N N . GLN B 1 32 ? -27.234 -16.828 -28.594 1 96.12 32 GLN B N 1
ATOM 4130 C CA . GLN B 1 32 ? -28.234 -17.578 -29.359 1 96.12 32 GLN B CA 1
ATOM 4131 C C . GLN B 1 32 ? -29.344 -18.094 -28.469 1 96.12 32 GLN B C 1
ATOM 4133 O O . GLN B 1 32 ? -29.078 -18.609 -27.375 1 96.12 32 GLN B O 1
ATOM 4138 N N . ASN B 1 33 ? -30.578 -17.922 -28.859 1 94.31 33 ASN B N 1
ATOM 4139 C CA . ASN B 1 33 ? -31.734 -18.359 -28.094 1 94.31 33 ASN B CA 1
ATOM 4140 C C . ASN B 1 33 ? -31.719 -17.828 -26.672 1 94.31 33 ASN B C 1
ATOM 4142 O O . ASN B 1 33 ? -31.781 -18.594 -25.719 1 94.31 33 ASN B O 1
ATOM 4146 N N . ALA B 1 34 ? -31.703 -16.609 -26.547 1 91.56 34 ALA B N 1
ATOM 4147 C CA . ALA B 1 34 ? -31.516 -15.914 -25.281 1 91.56 34 ALA B CA 1
ATOM 4148 C C . ALA B 1 34 ? -32.594 -16.281 -24.266 1 91.56 34 ALA B C 1
ATOM 4150 O O . ALA B 1 34 ? -32.406 -16.156 -23.062 1 91.56 34 ALA B O 1
ATOM 4151 N N . SER B 1 35 ? -33.719 -16.734 -24.734 1 89.38 35 SER B N 1
ATOM 4152 C CA . SER B 1 35 ? -34.875 -17.031 -23.859 1 89.38 35 SER B CA 1
ATOM 4153 C C . SER B 1 35 ? -34.656 -18.359 -23.125 1 89.38 35 SER B C 1
ATOM 4155 O O . SER B 1 35 ? -35.344 -18.641 -22.141 1 89.38 35 SER B O 1
ATOM 4157 N N . LYS B 1 36 ? -33.719 -19.125 -23.594 1 91.88 36 LYS B N 1
ATOM 4158 C CA . LYS B 1 36 ? -33.469 -20.406 -22.953 1 91.88 36 LYS B CA 1
ATOM 4159 C C . LYS B 1 36 ? -32.656 -20.219 -21.688 1 91.88 36 LYS B C 1
ATOM 4161 O O . LYS B 1 36 ? -31.766 -19.359 -21.625 1 91.88 36 LYS B O 1
ATOM 4166 N N . ALA B 1 37 ? -32.875 -21.094 -20.781 1 90.12 37 ALA B N 1
ATOM 4167 C CA . ALA B 1 37 ? -32.188 -21 -19.484 1 90.12 37 ALA B CA 1
ATOM 4168 C C . ALA B 1 37 ? -30.719 -21.344 -19.609 1 90.12 37 ALA B C 1
ATOM 4170 O O . ALA B 1 37 ? -29.891 -20.828 -18.844 1 90.12 37 ALA B O 1
ATOM 4171 N N . ASP B 1 38 ? -30.422 -22.078 -20.562 1 91.25 38 ASP B N 1
ATOM 4172 C CA . ASP B 1 38 ? -29.047 -22.516 -20.719 1 91.25 38 ASP B CA 1
ATOM 4173 C C . ASP B 1 38 ? -28.328 -21.719 -21.812 1 91.25 38 ASP B C 1
ATOM 4175 O O . ASP B 1 38 ? -27.266 -22.109 -22.281 1 91.25 38 ASP B O 1
ATOM 4179 N N . ALA B 1 39 ? -28.906 -20.609 -22.172 1 95.12 39 ALA B N 1
ATOM 4180 C CA . ALA B 1 39 ? -28.297 -19.781 -23.203 1 95.12 39 ALA B CA 1
ATOM 4181 C C . ALA B 1 39 ? -26.938 -19.266 -22.734 1 95.12 39 ALA B C 1
ATOM 4183 O O . ALA B 1 39 ? -26.719 -19.016 -21.547 1 95.12 39 ALA B O 1
ATOM 4184 N N . LYS B 1 40 ? -26.047 -19.125 -23.672 1 95.25 40 LYS B N 1
ATOM 4185 C CA . LYS B 1 40 ? -24.672 -18.703 -23.359 1 95.25 40 LYS B CA 1
ATOM 4186 C C . LYS B 1 40 ? -24.281 -17.469 -24.156 1 95.25 40 LYS B C 1
ATOM 4188 O O . LYS B 1 40 ? -24.703 -17.297 -25.297 1 95.25 40 LYS B O 1
ATOM 4193 N N . ARG B 1 41 ? -23.562 -16.656 -23.484 1 95.25 41 ARG B N 1
ATOM 4194 C CA . ARG B 1 41 ? -22.844 -15.594 -24.172 1 95.25 41 ARG B CA 1
ATOM 4195 C C . ARG B 1 41 ? -21.531 -16.109 -24.766 1 95.25 41 ARG B C 1
ATOM 4197 O O . ARG B 1 41 ? -20.656 -16.578 -24.031 1 95.25 41 ARG B O 1
ATOM 4204 N N . VAL B 1 42 ? -21.438 -16.016 -26.016 1 96.88 42 VAL B N 1
ATOM 4205 C CA . VAL B 1 42 ? -20.203 -16.422 -26.672 1 96.88 42 VAL B CA 1
ATOM 4206 C C . VAL B 1 42 ? -19.453 -15.18 -27.141 1 96.88 42 VAL B C 1
ATOM 4208 O O . VAL B 1 42 ? -19.891 -14.492 -28.078 1 96.88 42 VAL B O 1
ATOM 4211 N N . PHE B 1 43 ? -18.359 -14.961 -26.531 1 96.81 43 PHE B N 1
ATOM 4212 C CA . PHE B 1 43 ? -17.562 -13.781 -26.844 1 96.81 43 PHE B CA 1
ATOM 4213 C C . PHE B 1 43 ? -16.828 -13.969 -28.156 1 96.81 43 PHE B C 1
ATOM 4215 O O . PHE B 1 43 ? -16.422 -15.086 -28.5 1 96.81 43 PHE B O 1
ATOM 4222 N N . HIS B 1 44 ? -16.656 -12.859 -28.828 1 94.31 44 HIS B N 1
ATOM 4223 C CA . HIS B 1 44 ? -15.875 -12.906 -30.062 1 94.31 44 HIS B CA 1
ATOM 4224 C C . HIS B 1 44 ? -14.422 -13.273 -29.781 1 94.31 44 HIS B C 1
ATOM 4226 O O . HIS B 1 44 ? -13.875 -12.914 -28.75 1 94.31 44 HIS B O 1
ATOM 4232 N N . ASN B 1 45 ? -13.789 -14.016 -30.609 1 90.12 45 ASN B N 1
ATOM 4233 C CA . ASN B 1 45 ? -12.438 -14.508 -30.391 1 90.12 45 ASN B CA 1
ATOM 4234 C C . ASN B 1 45 ? -11.391 -13.43 -30.672 1 90.12 45 ASN B C 1
ATOM 4236 O O . ASN B 1 45 ? -10.492 -13.641 -31.484 1 90.12 45 ASN B O 1
ATOM 4240 N N . GLU B 1 46 ? -11.508 -12.336 -30.062 1 92.5 46 GLU B N 1
ATOM 4241 C CA . GLU B 1 46 ? -10.578 -11.211 -30.125 1 92.5 46 GLU B CA 1
ATOM 4242 C C . GLU B 1 46 ? -10.609 -10.398 -28.828 1 92.5 46 GLU B C 1
ATOM 4244 O O . GLU B 1 46 ? -11.523 -10.539 -28.031 1 92.5 46 GLU B O 1
ATOM 4249 N N . ILE B 1 47 ? -9.586 -9.695 -28.672 1 93.81 47 ILE B N 1
ATOM 4250 C CA . ILE B 1 47 ? -9.578 -8.734 -27.578 1 93.81 47 ILE B CA 1
ATOM 4251 C C . ILE B 1 47 ? -10 -7.359 -28.078 1 93.81 47 ILE B C 1
ATOM 4253 O O . ILE B 1 47 ? -9.258 -6.715 -28.828 1 93.81 47 ILE B O 1
ATOM 4257 N N . PRO B 1 48 ? -11.102 -6.918 -27.688 1 95.38 48 PRO B N 1
ATOM 4258 C CA . PRO B 1 48 ? -11.586 -5.637 -28.203 1 95.38 48 PRO B CA 1
ATOM 4259 C C . PRO B 1 48 ? -10.891 -4.441 -27.562 1 95.38 48 PRO B C 1
ATOM 4261 O O . PRO B 1 48 ? -10.203 -4.594 -26.547 1 95.38 48 PRO B O 1
ATOM 4264 N N . ASP B 1 49 ? -11.102 -3.271 -28.141 1 95.5 49 ASP B N 1
ATOM 4265 C CA . ASP B 1 49 ? -10.57 -2.033 -27.578 1 95.5 49 ASP B CA 1
ATOM 4266 C C . ASP B 1 49 ? -11.469 -1.518 -26.453 1 95.5 49 ASP B C 1
ATOM 4268 O O . ASP B 1 49 ? -11.023 -0.756 -25.594 1 95.5 49 ASP B O 1
ATOM 4272 N N . ILE B 1 50 ? -12.719 -1.867 -26.641 1 96.94 50 ILE B N 1
ATOM 4273 C CA . ILE B 1 50 ? -13.727 -1.483 -25.656 1 96.94 50 ILE B CA 1
ATOM 4274 C C . ILE B 1 50 ? -14.469 -2.725 -25.172 1 96.94 50 ILE B C 1
ATOM 4276 O O . ILE B 1 50 ? -14.898 -3.553 -25.969 1 96.94 50 ILE B O 1
ATOM 4280 N N . LEU B 1 51 ? -14.633 -2.852 -23.875 1 96.75 51 LEU B N 1
ATOM 4281 C CA . LEU B 1 51 ? -15.25 -4.035 -23.281 1 96.75 51 LEU B CA 1
ATOM 4282 C C . LEU B 1 51 ? -16.516 -3.664 -22.516 1 96.75 51 LEU B C 1
ATOM 4284 O O . LEU B 1 51 ? -16.5 -2.75 -21.688 1 96.75 51 LEU B O 1
ATOM 4288 N N . GLU B 1 52 ? -17.547 -4.379 -22.828 1 94.81 52 GLU B N 1
ATOM 4289 C CA . GLU B 1 52 ? -18.75 -4.258 -22 1 94.81 52 GLU B CA 1
ATOM 4290 C C . GLU B 1 52 ? -18.625 -5.078 -20.719 1 94.81 52 GLU B C 1
ATOM 4292 O O . GLU B 1 52 ? -18.688 -6.309 -20.766 1 94.81 52 GLU B O 1
ATOM 4297 N N . VAL B 1 53 ? -18.531 -4.469 -19.609 1 92.38 53 VAL B N 1
ATOM 4298 C CA . VAL B 1 53 ? -18.219 -5.16 -18.359 1 92.38 53 VAL B CA 1
ATOM 4299 C C . VAL B 1 53 ? -19.516 -5.48 -17.625 1 92.38 53 VAL B C 1
ATOM 4301 O O . VAL B 1 53 ? -19.594 -6.488 -16.906 1 92.38 53 VAL B O 1
ATOM 4304 N N . GLU B 1 54 ? -20.391 -4.582 -17.641 1 87.5 54 GLU B N 1
ATOM 4305 C CA . GLU B 1 54 ? -21.75 -4.727 -17.125 1 87.5 54 GLU B CA 1
ATOM 4306 C C . GLU B 1 54 ? -22.781 -4.207 -18.125 1 87.5 54 GLU B C 1
ATOM 4308 O O . GLU B 1 54 ? -22.422 -3.637 -19.156 1 87.5 54 GLU B O 1
ATOM 4313 N N . ASP B 1 55 ? -23.953 -4.477 -17.688 1 81.12 55 ASP B N 1
ATOM 4314 C CA . ASP B 1 55 ? -25 -4.008 -18.594 1 81.12 55 ASP B CA 1
ATOM 4315 C C . ASP B 1 55 ? -24.922 -2.494 -18.797 1 81.12 55 ASP B C 1
ATOM 4317 O O . ASP B 1 55 ? -25.078 -1.734 -17.828 1 81.12 55 ASP B O 1
ATOM 4321 N N . THR B 1 56 ? -24.5 -2.057 -19.969 1 81.88 56 THR B N 1
ATOM 4322 C CA . THR B 1 56 ? -24.469 -0.672 -20.422 1 81.88 56 THR B CA 1
ATOM 4323 C C . THR B 1 56 ? -23.25 0.057 -19.859 1 81.88 56 THR B C 1
ATOM 4325 O O . THR B 1 56 ? -23.25 1.284 -19.734 1 81.88 56 THR B O 1
ATOM 4328 N N . THR B 1 57 ? -22.359 -0.642 -19.312 1 91.38 57 THR B N 1
ATOM 4329 C CA . THR B 1 57 ? -21.125 -0.05 -18.844 1 91.38 57 THR B CA 1
ATOM 4330 C C . THR B 1 57 ? -19.922 -0.559 -19.641 1 91.38 57 THR B C 1
ATOM 4332 O O . THR B 1 57 ? -19.672 -1.765 -19.703 1 91.38 57 THR B O 1
ATOM 4335 N N . PHE B 1 58 ? -19.312 0.369 -20.266 1 95.25 58 PHE B N 1
ATOM 4336 C CA . PHE B 1 58 ? -18.172 0.023 -21.109 1 95.25 58 PHE B CA 1
ATOM 4337 C C . PHE B 1 58 ? -16.891 0.63 -20.578 1 95.25 58 PHE B C 1
ATOM 4339 O O . PHE B 1 58 ? -16.891 1.743 -20.047 1 95.25 58 PHE B O 1
ATOM 4346 N N . VAL B 1 59 ? -15.828 -0.106 -20.703 1 96.62 59 VAL B N 1
ATOM 4347 C CA . VAL B 1 59 ? -14.516 0.365 -20.266 1 96.62 59 VAL B CA 1
ATOM 4348 C C . VAL B 1 59 ? -13.492 0.137 -21.375 1 96.62 59 VAL B C 1
ATOM 4350 O O . VAL B 1 59 ? -13.445 -0.938 -21.984 1 96.62 59 VAL B O 1
ATOM 4353 N N . GLU B 1 60 ? -12.75 1.111 -21.625 1 96.31 60 GLU B N 1
ATOM 4354 C CA . GLU B 1 60 ? -11.633 0.977 -22.562 1 96.31 60 GLU B CA 1
ATOM 4355 C C . GLU B 1 60 ? -10.602 -0.026 -22.062 1 96.31 60 GLU B C 1
ATOM 4357 O O . GLU B 1 60 ? -10.242 -0.009 -20.891 1 96.31 60 GLU B O 1
ATOM 4362 N N . VAL B 1 61 ? -10.141 -0.883 -22.938 1 96.56 61 VAL B N 1
ATOM 4363 C CA . VAL B 1 61 ? -9.195 -1.925 -22.562 1 96.56 61 VAL B CA 1
ATOM 4364 C C . VAL B 1 61 ? -7.879 -1.289 -22.109 1 96.56 61 VAL B C 1
ATOM 4366 O O . VAL B 1 61 ? -7.227 -1.788 -21.188 1 96.56 61 VAL B O 1
ATOM 4369 N N . LYS B 1 62 ? -7.52 -0.189 -22.688 1 92.19 62 LYS B N 1
ATOM 4370 C CA . LYS B 1 62 ? -6.336 0.532 -22.234 1 92.19 62 LYS B CA 1
ATOM 4371 C C . LYS B 1 62 ? -6.457 0.926 -20.766 1 92.19 62 LYS B C 1
ATOM 4373 O O . LYS B 1 62 ? -5.473 0.877 -20.031 1 92.19 62 LYS B O 1
ATOM 4378 N N . LEU B 1 63 ? -7.641 1.347 -20.391 1 94.5 63 LEU B N 1
ATOM 4379 C CA . LEU B 1 63 ? -7.891 1.712 -19 1 94.5 63 LEU B CA 1
ATOM 4380 C C . LEU B 1 63 ? -7.84 0.483 -18.094 1 94.5 63 LEU B C 1
ATOM 4382 O O . LEU B 1 63 ? -7.285 0.538 -17 1 94.5 63 LEU B O 1
ATOM 4386 N N . ILE B 1 64 ? -8.367 -0.645 -18.562 1 97.31 64 ILE B N 1
ATOM 4387 C CA . ILE B 1 64 ? -8.328 -1.89 -17.812 1 97.31 64 ILE B CA 1
ATOM 4388 C C . ILE B 1 64 ? -6.871 -2.297 -17.562 1 97.31 64 ILE B C 1
ATOM 4390 O O . ILE B 1 64 ? -6.512 -2.719 -16.469 1 97.31 64 ILE B O 1
ATOM 4394 N N . ASN B 1 65 ? -6.102 -2.137 -18.594 1 94.75 65 ASN B N 1
ATOM 4395 C CA . ASN B 1 65 ? -4.684 -2.447 -18.453 1 94.75 65 ASN B CA 1
ATOM 4396 C C . ASN B 1 65 ? -4.004 -1.539 -17.438 1 94.75 65 ASN B C 1
ATOM 4398 O O . ASN B 1 65 ? -3.113 -1.976 -16.703 1 94.75 65 ASN B O 1
ATOM 4402 N N . MET B 1 66 ? -4.441 -0.346 -17.438 1 93.5 66 MET B N 1
ATOM 4403 C CA . MET B 1 66 ? -3.924 0.578 -16.422 1 93.5 66 MET B CA 1
ATOM 4404 C C . MET B 1 66 ? -4.301 0.121 -15.023 1 93.5 66 MET B C 1
ATOM 4406 O O . MET B 1 66 ? -3.48 0.172 -14.109 1 93.5 66 MET B O 1
ATOM 4410 N N . PHE B 1 67 ? -5.57 -0.318 -14.844 1 96.56 67 PHE B N 1
ATOM 4411 C CA . PHE B 1 67 ? -6.004 -0.866 -13.562 1 96.56 67 PHE B CA 1
ATOM 4412 C C . PHE B 1 67 ? -5.121 -2.035 -13.148 1 96.56 67 PHE B C 1
ATOM 4414 O O . PHE B 1 67 ? -4.652 -2.09 -12.008 1 96.56 67 PHE B O 1
ATOM 4421 N N . ARG B 1 68 ? -4.887 -2.852 -14.055 1 97.06 68 ARG B N 1
ATOM 4422 C CA . ARG B 1 68 ? -4.102 -4.055 -13.797 1 97.06 68 ARG B CA 1
ATOM 4423 C C . ARG B 1 68 ? -2.689 -3.699 -13.344 1 97.06 68 ARG B C 1
ATOM 4425 O O . ARG B 1 68 ? -2.172 -4.285 -12.391 1 97.06 68 ARG B O 1
ATOM 4432 N N . GLU B 1 69 ? -2.146 -2.764 -14.008 1 95.75 69 GLU B N 1
ATOM 4433 C CA . GLU B 1 69 ? -0.792 -2.34 -13.664 1 95.75 69 GLU B CA 1
ATOM 4434 C C . GLU B 1 69 ? -0.75 -1.683 -12.289 1 95.75 69 GLU B C 1
ATOM 4436 O O . GLU B 1 69 ? 0.219 -1.85 -11.539 1 95.75 69 GLU B O 1
ATOM 4441 N N . MET B 1 70 ? -1.763 -0.897 -11.984 1 96.94 70 MET B N 1
ATOM 4442 C CA . MET B 1 70 ? -1.841 -0.3 -10.656 1 96.94 70 MET B CA 1
ATOM 4443 C C . MET B 1 70 ? -1.938 -1.376 -9.578 1 96.94 70 MET B C 1
ATOM 4445 O O . MET B 1 70 ? -1.333 -1.251 -8.516 1 96.94 70 MET B O 1
ATOM 4449 N N . MET B 1 71 ? -2.66 -2.412 -9.859 1 97.81 71 MET B N 1
ATOM 4450 C CA . MET B 1 71 ? -2.855 -3.5 -8.898 1 97.81 71 MET B CA 1
ATOM 4451 C C . MET B 1 71 ? -1.548 -4.238 -8.641 1 97.81 71 MET B C 1
ATOM 4453 O O . MET B 1 71 ? -1.212 -4.535 -7.496 1 97.81 71 MET B O 1
ATOM 4457 N N . VAL B 1 72 ? -0.796 -4.488 -9.68 1 96.69 72 VAL B N 1
ATOM 4458 C CA . VAL B 1 72 ? 0.39 -5.324 -9.531 1 96.69 72 VAL B CA 1
ATOM 4459 C C . VAL B 1 72 ? 1.548 -4.488 -8.992 1 96.69 72 VAL B C 1
ATOM 4461 O O . VAL B 1 72 ? 2.346 -4.973 -8.18 1 96.69 72 VAL B O 1
ATOM 4464 N N . THR B 1 73 ? 1.629 -3.223 -9.383 1 94.31 73 THR B N 1
ATOM 4465 C CA . THR B 1 73 ? 2.797 -2.408 -9.062 1 94.31 73 THR B CA 1
ATOM 4466 C C . THR B 1 73 ? 2.58 -1.643 -7.758 1 94.31 73 THR B C 1
ATOM 4468 O O . THR B 1 73 ? 3.527 -1.414 -7 1 94.31 73 THR B O 1
ATOM 4471 N N . LEU B 1 74 ? 1.324 -1.286 -7.52 1 95.56 74 LEU B N 1
ATOM 4472 C CA . LEU B 1 74 ? 1.066 -0.382 -6.402 1 95.56 74 LEU B CA 1
ATOM 4473 C C . LEU B 1 74 ? 0.19 -1.053 -5.352 1 95.56 74 LEU B C 1
ATOM 4475 O O . LEU B 1 74 ? -0.166 -0.433 -4.348 1 95.56 74 LEU B O 1
ATOM 4479 N N . HIS B 1 75 ? -0.18 -2.301 -5.531 1 96.31 75 HIS B N 1
ATOM 4480 C CA . HIS B 1 75 ? -1.13 -2.969 -4.648 1 96.31 75 HIS B CA 1
ATOM 4481 C C . HIS B 1 75 ? -2.412 -2.156 -4.508 1 96.31 75 HIS B C 1
ATOM 4483 O O . HIS B 1 75 ? -2.941 -2.014 -3.402 1 96.31 75 HIS B O 1
ATOM 4489 N N . ALA B 1 76 ? -2.838 -1.592 -5.625 1 96.94 76 ALA B N 1
ATOM 4490 C CA . ALA B 1 76 ? -4.043 -0.768 -5.578 1 96.94 76 ALA B CA 1
ATOM 4491 C C . ALA B 1 76 ? -5.297 -1.634 -5.496 1 96.94 76 ALA B C 1
ATOM 4493 O O . ALA B 1 76 ? -5.461 -2.576 -6.273 1 96.94 76 ALA B O 1
ATOM 4494 N N . SER B 1 77 ? -6.137 -1.323 -4.547 1 95.62 77 SER B N 1
ATOM 4495 C CA . SER B 1 77 ? -7.445 -1.961 -4.477 1 95.62 77 SER B CA 1
ATOM 4496 C C . SER B 1 77 ? -8.422 -1.337 -5.473 1 95.62 77 SER B C 1
ATOM 4498 O O . SER B 1 77 ? -8.148 -0.268 -6.023 1 95.62 77 SER B O 1
ATOM 4500 N N . ALA B 1 78 ? -9.492 -2.02 -5.648 1 96.31 78 ALA B N 1
ATOM 4501 C CA . ALA B 1 78 ? -10.508 -1.468 -6.531 1 96.31 78 ALA B CA 1
ATOM 4502 C C . ALA B 1 78 ? -11.062 -0.155 -5.984 1 96.31 78 ALA B C 1
ATOM 4504 O O . ALA B 1 78 ? -11.367 0.766 -6.746 1 96.31 78 ALA B O 1
ATOM 4505 N N . THR B 1 79 ? -11.188 -0.088 -4.707 1 93.56 79 THR B N 1
ATOM 4506 C CA . THR B 1 79 ? -11.656 1.143 -4.078 1 93.56 79 THR B CA 1
ATOM 4507 C C . THR B 1 79 ? -10.688 2.289 -4.348 1 93.56 79 THR B C 1
ATOM 4509 O O . THR B 1 79 ? -11.102 3.393 -4.699 1 93.56 79 THR B O 1
ATOM 4512 N N . GLY B 1 80 ? -9.422 2.01 -4.184 1 93.81 80 GLY B N 1
ATOM 4513 C CA . GLY B 1 80 ? -8.422 3.025 -4.449 1 93.81 80 GLY B CA 1
ATOM 4514 C C . GLY B 1 80 ? -8.391 3.465 -5.902 1 93.81 80 GLY B C 1
ATOM 4515 O O . GLY B 1 80 ? -8.273 4.656 -6.191 1 93.81 80 GLY B O 1
ATOM 4516 N N . ILE B 1 81 ? -8.523 2.533 -6.77 1 96.56 81 ILE B N 1
ATOM 4517 C CA . ILE B 1 81 ? -8.492 2.812 -8.203 1 96.56 81 ILE B CA 1
ATOM 4518 C C . ILE B 1 81 ? -9.695 3.674 -8.586 1 96.56 81 ILE B C 1
ATOM 4520 O O . ILE B 1 81 ? -9.562 4.613 -9.375 1 96.56 81 ILE B O 1
ATOM 4524 N N . THR B 1 82 ? -10.805 3.318 -8.039 1 95.25 82 THR B N 1
ATOM 4525 C CA . THR B 1 82 ? -12.023 4.078 -8.305 1 95.25 82 THR B CA 1
ATOM 4526 C C . THR B 1 82 ? -11.867 5.527 -7.867 1 95.25 82 THR B C 1
ATOM 4528 O O . THR B 1 82 ? -12.188 6.449 -8.625 1 95.25 82 THR B O 1
ATOM 4531 N N . GLN B 1 83 ? -11.367 5.719 -6.711 1 92.25 83 GLN B N 1
ATOM 4532 C CA . GLN B 1 83 ? -11.156 7.07 -6.207 1 92.25 83 GLN B CA 1
ATOM 4533 C C . GLN B 1 83 ? -10.148 7.824 -7.062 1 92.25 83 GLN B C 1
ATOM 4535 O O . GLN B 1 83 ? -10.367 8.984 -7.414 1 92.25 83 GLN B O 1
ATOM 4540 N N . TRP B 1 84 ? -9.078 7.164 -7.367 1 93.5 84 TRP B N 1
ATOM 4541 C CA . TRP B 1 84 ? -8.039 7.77 -8.195 1 93.5 84 TRP B CA 1
ATOM 4542 C C . TRP B 1 84 ? -8.609 8.211 -9.539 1 93.5 84 TRP B C 1
ATOM 4544 O O . TRP B 1 84 ? -8.367 9.336 -9.984 1 93.5 84 TRP B O 1
ATOM 4554 N N . TYR B 1 85 ? -9.375 7.359 -10.172 1 93.31 85 TYR B N 1
ATOM 4555 C CA . TYR B 1 85 ? -9.938 7.676 -11.477 1 93.31 85 TYR B CA 1
ATOM 4556 C C . TYR B 1 85 ? -10.891 8.859 -11.391 1 93.31 85 TYR B C 1
ATOM 4558 O O . TYR B 1 85 ? -10.828 9.781 -12.203 1 93.31 85 TYR B O 1
ATOM 4566 N N . ASN B 1 86 ? -11.766 8.781 -10.445 1 90.06 86 ASN B N 1
ATOM 4567 C CA . ASN B 1 86 ? -12.789 9.812 -10.305 1 90.06 86 ASN B CA 1
ATOM 4568 C C . ASN B 1 86 ? -12.18 11.172 -9.977 1 90.06 86 ASN B C 1
ATOM 4570 O O . ASN B 1 86 ? -12.695 12.203 -10.398 1 90.06 86 ASN B O 1
ATOM 4574 N N . ASP B 1 87 ? -11.047 11.141 -9.312 1 85.81 87 ASP B N 1
ATOM 4575 C CA . ASP B 1 87 ? -10.414 12.383 -8.891 1 85.81 87 ASP B CA 1
ATOM 4576 C C . ASP B 1 87 ? -9.461 12.906 -9.969 1 85.81 87 ASP B C 1
ATOM 4578 O O . ASP B 1 87 ? -9.234 14.109 -10.07 1 85.81 87 ASP B O 1
ATOM 4582 N N . SER B 1 88 ? -8.922 12.031 -10.719 1 85.44 88 SER B N 1
ATOM 4583 C CA . SER B 1 88 ? -7.828 12.422 -11.602 1 85.44 88 SER B CA 1
ATOM 4584 C C . SER B 1 88 ? -8.297 12.508 -13.055 1 85.44 88 SER B C 1
ATOM 4586 O O . SER B 1 88 ? -7.82 13.352 -13.812 1 85.44 88 SER B O 1
ATOM 4588 N N . LEU B 1 89 ? -9.094 11.578 -13.445 1 82.75 89 LEU B N 1
ATOM 4589 C CA . LEU B 1 89 ? -9.375 11.453 -14.867 1 82.75 89 LEU B CA 1
ATOM 4590 C C . LEU B 1 89 ? -10.82 11.828 -15.18 1 82.75 89 LEU B C 1
ATOM 4592 O O . LEU B 1 89 ? -11.133 12.242 -16.297 1 82.75 89 LEU B O 1
ATOM 4596 N N . ALA B 1 90 ? -11.578 11.656 -14.133 1 76.44 90 ALA B N 1
ATOM 4597 C CA . ALA B 1 90 ? -12.992 11.844 -14.422 1 76.44 90 ALA B CA 1
ATOM 4598 C C . ALA B 1 90 ? -13.305 13.312 -14.703 1 76.44 90 ALA B C 1
ATOM 4600 O O . ALA B 1 90 ? -12.844 14.203 -13.984 1 76.44 90 ALA B O 1
ATOM 4601 N N . THR B 1 91 ? -13.586 13.648 -15.906 1 65.56 91 THR B N 1
ATOM 4602 C CA . THR B 1 91 ? -14.008 15 -16.281 1 65.56 91 THR B CA 1
ATOM 4603 C C . THR B 1 91 ? -15.461 15.234 -15.875 1 65.56 91 THR B C 1
ATOM 4605 O O . THR B 1 91 ? -16.328 14.375 -16.094 1 65.56 91 THR B O 1
ATOM 4608 N N . PRO B 1 92 ? -15.672 16.391 -15.07 1 55 92 PRO B N 1
ATOM 4609 C CA . PRO B 1 92 ? -17.078 16.703 -14.766 1 55 92 PRO B CA 1
ATOM 4610 C C . PRO B 1 92 ? -17.984 16.609 -15.984 1 55 92 PRO B C 1
ATOM 4612 O O . PRO B 1 92 ? -17.578 17 -17.078 1 55 92 PRO B O 1
ATOM 4615 N N . ALA B 1 93 ? -18.828 15.727 -15.984 1 49.22 93 ALA B N 1
ATOM 4616 C CA . ALA B 1 93 ? -19.812 15.602 -17.047 1 49.22 93 ALA B CA 1
ATOM 4617 C C . ALA B 1 93 ? -20.328 16.969 -17.484 1 49.22 93 ALA B C 1
ATOM 4619 O O . ALA B 1 93 ? -21.344 17.453 -16.984 1 49.22 93 ALA B O 1
ATOM 4620 N N . THR B 1 94 ? -19.641 17.953 -17.359 1 48.62 94 THR B N 1
ATOM 4621 C CA . THR B 1 94 ? -20.359 19.172 -17.75 1 48.62 94 THR B CA 1
ATOM 4622 C C . THR B 1 94 ? -21.141 18.938 -19.031 1 48.62 94 THR B C 1
ATOM 4624 O O . THR B 1 94 ? -22.266 19.422 -19.188 1 48.62 94 THR B O 1
ATOM 4627 N N . GLN B 1 95 ? -20.453 18.625 -20.125 1 49.31 95 GLN B N 1
ATOM 4628 C CA . GLN B 1 95 ? -21.094 18.828 -21.406 1 49.31 95 GLN B CA 1
ATOM 4629 C C . GLN B 1 95 ? -21.922 17.609 -21.812 1 49.31 95 GLN B C 1
ATOM 4631 O O . GLN B 1 95 ? -21.984 17.266 -22.984 1 49.31 95 GLN B O 1
ATOM 4636 N N . VAL B 1 96 ? -22.031 16.734 -20.812 1 50.88 96 VAL B N 1
ATOM 4637 C CA . VAL B 1 96 ? -22.922 15.703 -21.344 1 50.88 96 VAL B CA 1
ATOM 4638 C C . VAL B 1 96 ? -24.281 16.312 -21.656 1 50.88 96 VAL B C 1
ATOM 4640 O O . VAL B 1 96 ? -24.844 17.031 -20.828 1 50.88 96 VAL B O 1
ATOM 4643 N N . PRO B 1 97 ? -24.656 16.344 -22.734 1 47.53 97 PRO B N 1
ATOM 4644 C CA . PRO B 1 97 ? -26 16.859 -23.016 1 47.53 97 PRO B CA 1
ATOM 4645 C C . PRO B 1 97 ? -27.016 16.469 -21.938 1 47.53 97 PRO B C 1
ATOM 4647 O O . PRO B 1 97 ? -26.828 15.469 -21.25 1 47.53 97 PRO B O 1
ATOM 4650 N N . ASN B 1 98 ? -28.031 17.328 -21.516 1 47.5 98 ASN B N 1
ATOM 4651 C CA . ASN B 1 98 ? -29.078 17.5 -20.516 1 47.5 98 ASN B CA 1
ATOM 4652 C C . ASN B 1 98 ? -29.594 16.156 -20 1 47.5 98 ASN B C 1
ATOM 4654 O O . ASN B 1 98 ? -29.859 16 -18.812 1 47.5 98 ASN B O 1
ATOM 4658 N N . ASN B 1 99 ? -30.266 15.164 -20.75 1 49.03 99 ASN B N 1
ATOM 4659 C CA . ASN B 1 99 ? -31.234 14.141 -20.375 1 49.03 99 ASN B CA 1
ATOM 4660 C C . ASN B 1 99 ? -30.547 12.844 -19.953 1 49.03 99 ASN B C 1
ATOM 4662 O O . ASN B 1 99 ? -31.219 11.828 -19.734 1 49.03 99 ASN B O 1
ATOM 4666 N N . PHE B 1 100 ? -29.312 12.602 -20.078 1 50.31 100 PHE B N 1
ATOM 4667 C CA . PHE B 1 100 ? -28.844 11.242 -19.844 1 50.31 100 PHE B CA 1
ATOM 4668 C C . PHE B 1 100 ? -28.312 11.086 -18.422 1 50.31 100 PHE B C 1
ATOM 4670 O O . PHE B 1 100 ? -27.438 11.844 -18 1 50.31 100 PHE B O 1
ATOM 4677 N N . ARG B 1 101 ? -29.141 10.617 -17.531 1 49.16 101 ARG B N 1
ATOM 4678 C CA . ARG B 1 101 ? -28.828 10.266 -16.156 1 49.16 101 ARG B CA 1
ATOM 4679 C C . ARG B 1 101 ? -27.656 9.281 -16.094 1 49.16 101 ARG B C 1
ATOM 4681 O O . ARG B 1 101 ? -27.859 8.07 -16.172 1 49.16 101 ARG B O 1
ATOM 4688 N N . TYR B 1 102 ? -26.453 9.414 -16.719 1 54.69 102 TYR B N 1
ATOM 4689 C CA . TYR B 1 102 ? -25.375 8.438 -16.609 1 54.69 102 TYR B CA 1
ATOM 4690 C C . TYR B 1 102 ? -24.625 8.578 -15.281 1 54.69 102 TYR B C 1
ATOM 4692 O O . TYR B 1 102 ? -24.594 9.664 -14.695 1 54.69 102 TYR B O 1
ATOM 4700 N N . HIS B 1 103 ? -24.484 7.332 -14.75 1 59.12 103 HIS B N 1
ATOM 4701 C CA . HIS B 1 103 ? -23.625 7.328 -13.57 1 59.12 103 HIS B CA 1
ATOM 4702 C C . HIS B 1 103 ? -22.281 7.98 -13.859 1 59.12 103 HIS B C 1
ATOM 4704 O O . HIS B 1 103 ? -21.594 7.586 -14.797 1 59.12 103 HIS B O 1
ATOM 4710 N N . GLN B 1 104 ? -22.016 8.992 -13.289 1 66.5 104 GLN B N 1
ATOM 4711 C CA . GLN B 1 104 ? -20.906 9.867 -13.641 1 66.5 104 GLN B CA 1
ATOM 4712 C C . GLN B 1 104 ? -19.625 9.438 -12.938 1 66.5 104 GLN B C 1
ATOM 4714 O O . GLN B 1 104 ? -18.531 9.938 -13.25 1 66.5 104 GLN B O 1
ATOM 4719 N N . THR B 1 105 ? -19.812 8.32 -12.117 1 83 105 THR B N 1
ATOM 4720 C CA . THR B 1 105 ? -18.578 8.008 -11.398 1 83 105 THR B CA 1
ATOM 4721 C C . THR B 1 105 ? -18.281 6.516 -11.477 1 83 105 THR B C 1
ATOM 4723 O O . THR B 1 105 ? -19.203 5.695 -11.539 1 83 105 THR B O 1
ATOM 4726 N N . LEU B 1 106 ? -17.078 6.219 -11.672 1 91.19 106 LEU B N 1
ATOM 4727 C CA . LEU B 1 106 ? -16.609 4.84 -11.641 1 91.19 106 LEU B CA 1
ATOM 4728 C C . LEU B 1 106 ? -16.812 4.23 -10.258 1 91.19 106 LEU B C 1
ATOM 4730 O O . LEU B 1 106 ? -16.625 4.902 -9.242 1 91.19 106 LEU B O 1
ATOM 4734 N N . ASP B 1 107 ? -17.234 2.982 -10.273 1 91.75 107 ASP B N 1
ATOM 4735 C CA . ASP B 1 107 ? -17.406 2.314 -8.992 1 91.75 107 ASP B CA 1
ATOM 4736 C C . ASP B 1 107 ? -16.484 1.093 -8.883 1 91.75 107 ASP B C 1
ATOM 4738 O O . ASP B 1 107 ? -15.906 0.655 -9.875 1 91.75 107 ASP B O 1
ATOM 4742 N N . MET B 1 108 ? -16.391 0.644 -7.676 1 92.81 108 MET B N 1
ATOM 4743 C CA . MET B 1 108 ? -15.461 -0.436 -7.363 1 92.81 108 MET B CA 1
ATOM 4744 C C . MET B 1 108 ? -15.867 -1.729 -8.055 1 92.81 108 MET B C 1
ATOM 4746 O O . MET B 1 108 ? -15.016 -2.486 -8.523 1 92.81 108 MET B O 1
ATOM 4750 N N . GLN B 1 109 ? -17.078 -1.981 -8.133 1 91.94 109 GLN B N 1
ATOM 4751 C CA . GLN B 1 109 ? -17.578 -3.199 -8.766 1 91.94 109 GLN B CA 1
ATOM 4752 C C . GLN B 1 109 ? -17.203 -3.24 -10.242 1 91.94 109 GLN B C 1
ATOM 4754 O O . GLN B 1 109 ? -16.781 -4.281 -10.75 1 91.94 109 GLN B O 1
ATOM 4759 N N . THR B 1 110 ? -17.344 -2.088 -10.867 1 93.81 110 THR B N 1
ATOM 4760 C CA . THR B 1 110 ? -17 -1.992 -12.281 1 93.81 110 THR B CA 1
ATOM 4761 C C . THR B 1 110 ? -15.516 -2.295 -12.492 1 93.81 110 THR B C 1
ATOM 4763 O O . THR B 1 110 ? -15.141 -2.969 -13.461 1 93.81 110 THR B O 1
ATOM 4766 N N . VAL B 1 111 ? -14.703 -1.852 -11.617 1 96.75 111 VAL B N 1
ATOM 4767 C CA . VAL B 1 111 ? -13.266 -2.072 -11.727 1 96.75 111 VAL B CA 1
ATOM 4768 C C . VAL B 1 111 ? -12.961 -3.566 -11.625 1 96.75 111 VAL B C 1
ATOM 4770 O O . VAL B 1 111 ? -12.234 -4.117 -12.461 1 96.75 111 VAL B O 1
ATOM 4773 N N . TYR B 1 112 ? -13.562 -4.262 -10.695 1 95.5 112 TYR B N 1
ATOM 4774 C CA . TYR B 1 112 ? -13.32 -5.691 -10.516 1 95.5 112 TYR B CA 1
ATOM 4775 C C . TYR B 1 112 ? -13.883 -6.492 -11.688 1 95.5 112 TYR B C 1
ATOM 4777 O O . TYR B 1 112 ? -13.227 -7.41 -12.188 1 95.5 112 TYR B O 1
ATOM 4785 N N . GLU B 1 113 ? -15.031 -6.082 -12.055 1 95 113 GLU B N 1
ATOM 4786 C CA . GLU B 1 113 ? -15.625 -6.801 -13.18 1 95 113 GLU B CA 1
ATOM 4787 C C . GLU B 1 113 ? -14.781 -6.645 -14.438 1 95 113 GLU B C 1
ATOM 4789 O O . GLU B 1 113 ? -14.594 -7.602 -15.195 1 95 113 GLU B O 1
ATOM 4794 N N . ALA B 1 114 ? -14.359 -5.449 -14.656 1 97 114 ALA B N 1
ATOM 4795 C CA . ALA B 1 114 ? -13.492 -5.203 -15.805 1 97 114 ALA B CA 1
ATOM 4796 C C . ALA B 1 114 ? -12.219 -6.043 -15.727 1 97 114 ALA B C 1
ATOM 4798 O O . ALA B 1 114 ? -11.797 -6.648 -16.719 1 97 114 ALA B O 1
ATOM 4799 N N . PHE B 1 115 ? -11.648 -6.109 -14.57 1 97.56 115 PHE B N 1
ATOM 4800 C CA . PHE B 1 115 ? -10.414 -6.855 -14.359 1 97.56 115 PHE B CA 1
ATOM 4801 C C . PHE B 1 115 ? -10.633 -8.344 -14.625 1 97.56 115 PHE B C 1
ATOM 4803 O O . PHE B 1 115 ? -9.906 -8.945 -15.422 1 97.56 115 PHE B O 1
ATOM 4810 N N . PHE B 1 116 ? -11.602 -8.93 -14 1 97.56 116 PHE B N 1
ATOM 4811 C CA . PHE B 1 116 ? -11.812 -10.367 -14.094 1 97.56 116 PHE B CA 1
ATOM 4812 C C . PHE B 1 116 ? -12.258 -10.766 -15.492 1 97.56 116 PHE B C 1
ATOM 4814 O O . PHE B 1 116 ? -11.75 -11.734 -16.062 1 97.56 116 PHE B O 1
ATOM 4821 N N . LEU B 1 117 ? -13.156 -10 -16.031 1 96.62 117 LEU B N 1
ATOM 4822 C CA . LEU B 1 117 ? -13.656 -10.336 -17.359 1 96.62 117 LEU B CA 1
ATOM 4823 C C . LEU B 1 117 ? -12.539 -10.242 -18.391 1 96.62 117 LEU B C 1
ATOM 4825 O O . LEU B 1 117 ? -12.375 -11.141 -19.219 1 96.62 117 LEU B O 1
ATOM 4829 N N . HIS B 1 118 ? -11.828 -9.18 -18.344 1 97.56 118 HIS B N 1
ATOM 4830 C CA . HIS B 1 118 ? -10.727 -9.008 -19.281 1 97.56 118 HIS B CA 1
ATOM 4831 C C . HIS B 1 118 ? -9.703 -10.133 -19.125 1 97.56 118 HIS B C 1
ATOM 4833 O O . HIS B 1 118 ? -9.195 -10.656 -20.125 1 97.56 118 HIS B O 1
ATOM 4839 N N . ALA B 1 119 ? -9.414 -10.516 -17.922 1 97 119 ALA B N 1
ATOM 4840 C CA . ALA B 1 119 ? -8.414 -11.547 -17.656 1 97 119 ALA B CA 1
ATOM 4841 C C . ALA B 1 119 ? -8.867 -12.898 -18.188 1 97 119 ALA B C 1
ATOM 4843 O O . ALA B 1 119 ? -8.086 -13.641 -18.797 1 97 119 ALA B O 1
ATOM 4844 N N . VAL B 1 120 ? -10.117 -13.227 -17.969 1 96.38 120 VAL B N 1
ATOM 4845 C CA . VAL B 1 120 ? -10.633 -14.508 -18.453 1 96.38 120 VAL B CA 1
ATOM 4846 C C . VAL B 1 120 ? -10.711 -14.484 -19.984 1 96.38 120 VAL B C 1
ATOM 4848 O O . VAL B 1 120 ? -10.484 -15.508 -20.641 1 96.38 120 VAL B O 1
ATOM 4851 N N . LEU B 1 121 ? -11.062 -13.336 -20.516 1 96.75 121 LEU B N 1
ATOM 4852 C CA . LEU B 1 121 ? -11.078 -13.188 -21.969 1 96.75 121 LEU B CA 1
ATOM 4853 C C . LEU B 1 121 ? -9.688 -13.398 -22.547 1 96.75 121 LEU B C 1
ATOM 4855 O O . LEU B 1 121 ? -9.539 -14.094 -23.562 1 96.75 121 LEU B O 1
ATOM 4859 N N . LEU B 1 122 ? -8.727 -12.812 -21.953 1 96.19 122 LEU B N 1
ATOM 4860 C CA . LEU B 1 122 ? -7.348 -12.984 -22.375 1 96.19 122 LEU B CA 1
ATOM 4861 C C . LEU B 1 122 ? -6.926 -14.445 -22.281 1 96.19 122 LEU B C 1
ATOM 4863 O O . LEU B 1 122 ? -6.246 -14.953 -23.172 1 96.19 122 LEU B O 1
ATOM 4867 N N . ASP B 1 123 ? -7.305 -15.07 -21.219 1 95.19 123 ASP B N 1
ATOM 4868 C CA . ASP B 1 123 ? -6.992 -16.484 -21.047 1 95.19 123 ASP B CA 1
ATOM 4869 C C . ASP B 1 123 ? -7.609 -17.328 -22.156 1 95.19 123 ASP B C 1
ATOM 4871 O O . ASP B 1 123 ? -6.945 -18.188 -22.734 1 95.19 123 ASP B O 1
ATOM 4875 N N . ALA B 1 124 ? -8.828 -17.078 -22.438 1 96 124 ALA B N 1
ATOM 4876 C CA . ALA B 1 124 ? -9.516 -17.812 -23.516 1 96 124 ALA B CA 1
ATOM 4877 C C . ALA B 1 124 ? -8.852 -17.562 -24.859 1 96 124 ALA B C 1
ATOM 4879 O O . ALA B 1 124 ? -8.664 -18.484 -25.656 1 96 124 ALA B O 1
ATOM 4880 N N . TYR B 1 125 ? -8.555 -16.312 -25.047 1 95.69 125 TYR B N 1
ATOM 4881 C CA . TYR B 1 125 ? -7.887 -15.938 -26.281 1 95.69 125 TYR B CA 1
ATOM 4882 C C . TYR B 1 125 ? -6.57 -16.688 -26.438 1 95.69 125 TYR B C 1
ATOM 4884 O O . TYR B 1 125 ? -6.27 -17.203 -27.531 1 95.69 125 TYR B O 1
ATOM 4892 N N . ASN B 1 126 ? -5.832 -16.781 -25.391 1 92.12 126 ASN B N 1
ATOM 4893 C CA . ASN B 1 126 ? -4.543 -17.453 -25.422 1 92.12 126 ASN B CA 1
ATOM 4894 C C . ASN B 1 126 ? -4.699 -18.953 -25.609 1 92.12 126 ASN B C 1
ATOM 4896 O O . ASN B 1 126 ? -3.818 -19.609 -26.172 1 92.12 126 ASN B O 1
ATOM 4900 N N . CYS B 1 127 ? -5.777 -19.484 -25.203 1 92.69 127 CYS B N 1
ATOM 4901 C CA . CYS B 1 127 ? -6.066 -20.906 -25.375 1 92.69 127 CYS B CA 1
ATOM 4902 C C . CYS B 1 127 ? -6.715 -21.172 -26.719 1 92.69 127 CYS B C 1
ATOM 4904 O O . CYS B 1 127 ? -7.055 -22.312 -27.031 1 92.69 127 CYS B O 1
ATOM 4906 N N . HIS B 1 128 ? -7.004 -20.125 -27.469 1 93.31 128 HIS B N 1
ATOM 4907 C CA . HIS B 1 128 ? -7.598 -20.203 -28.797 1 93.31 128 HIS B CA 1
ATOM 4908 C C . HIS B 1 128 ? -9.008 -20.781 -28.734 1 93.31 128 HIS B C 1
ATOM 4910 O O . HIS B 1 128 ? -9.383 -21.609 -29.562 1 93.31 128 HIS B O 1
ATOM 4916 N N . GLU B 1 129 ? -9.672 -20.469 -27.719 1 93 129 GLU B N 1
ATOM 4917 C CA . GLU B 1 129 ? -11.07 -20.844 -27.547 1 93 129 GLU B CA 1
ATOM 4918 C C . GLU B 1 129 ? -11.922 -19.641 -27.172 1 93 129 GLU B C 1
ATOM 4920 O O . GLU B 1 129 ? -11.461 -18.75 -26.453 1 93 129 GLU B O 1
ATOM 4925 N N . PRO B 1 130 ? -13.039 -19.656 -27.719 1 94.75 130 PRO B N 1
ATOM 4926 C CA . PRO B 1 130 ? -13.898 -18.531 -27.328 1 94.75 130 PRO B CA 1
ATOM 4927 C C . PRO B 1 130 ? -14.367 -18.625 -25.875 1 94.75 130 PRO B C 1
ATOM 4929 O O . PRO B 1 130 ? -14.617 -19.734 -25.375 1 94.75 130 PRO B O 1
ATOM 4932 N N . LEU B 1 131 ? -14.477 -17.516 -25.266 1 96.38 131 LEU B N 1
ATOM 4933 C CA . LEU B 1 131 ? -15.023 -17.469 -23.922 1 96.38 131 LEU B CA 1
ATOM 4934 C C . LEU B 1 131 ? -16.531 -17.625 -23.938 1 96.38 131 LEU B C 1
ATOM 4936 O O . LEU B 1 131 ? -17.234 -16.938 -24.672 1 96.38 131 LEU B O 1
ATOM 4940 N N . GLU B 1 132 ? -17.031 -18.547 -23.172 1 96.38 132 GLU B N 1
ATOM 4941 C CA . GLU B 1 132 ? -18.469 -18.781 -23.031 1 96.38 132 GLU B CA 1
ATOM 4942 C C . GLU B 1 132 ? -18.922 -18.578 -21.594 1 96.38 132 GLU B C 1
ATOM 4944 O O . GLU B 1 132 ? -18.359 -19.156 -20.672 1 96.38 132 GLU B O 1
ATOM 4949 N N . LEU B 1 133 ? -19.906 -17.734 -21.453 1 95.75 133 LEU B N 1
ATOM 4950 C CA . LEU B 1 133 ? -20.469 -17.453 -20.141 1 95.75 133 LEU B CA 1
ATOM 4951 C C . LEU B 1 133 ? -21.984 -17.625 -20.141 1 95.75 133 LEU B C 1
ATOM 4953 O O . LEU B 1 133 ? -22.625 -17.422 -21.172 1 95.75 133 LEU B O 1
ATOM 4957 N N . PRO B 1 134 ? -22.531 -17.938 -19 1 95 134 PRO B N 1
ATOM 4958 C CA . PRO B 1 134 ? -24 -17.984 -18.938 1 95 134 PRO B CA 1
ATOM 4959 C C . PRO B 1 134 ? -24.656 -16.625 -19.203 1 95 134 PRO B C 1
ATOM 4961 O O . PRO B 1 134 ? -24.141 -15.602 -18.766 1 95 134 PRO B O 1
ATOM 4964 N N . HIS B 1 135 ? -25.703 -16.688 -19.938 1 93.06 135 HIS B N 1
ATOM 4965 C CA . HIS B 1 135 ? -26.438 -15.461 -20.219 1 93.06 135 HIS B CA 1
ATOM 4966 C C . HIS B 1 135 ? -27.391 -15.117 -19.094 1 93.06 135 HIS B C 1
ATOM 4968 O O . HIS B 1 135 ? -27.562 -13.945 -18.75 1 93.06 135 HIS B O 1
ATOM 4974 N N . ALA B 1 136 ? -27.891 -16.156 -18.562 1 88.44 136 ALA B N 1
ATOM 4975 C CA . ALA B 1 136 ? -28.859 -15.961 -17.484 1 88.44 136 ALA B CA 1
ATOM 4976 C C . ALA B 1 136 ? -28.172 -15.93 -16.125 1 88.44 136 ALA B C 1
ATOM 4978 O O . ALA B 1 136 ? -26.984 -16.25 -16.016 1 88.44 136 ALA B O 1
ATOM 4979 N N . GLY B 1 137 ? -28.875 -15.383 -15.102 1 84.12 137 GLY B N 1
ATOM 4980 C CA . GLY B 1 137 ? -28.344 -15.391 -13.75 1 84.12 137 GLY B CA 1
ATOM 4981 C C . GLY B 1 137 ? -27.719 -14.07 -13.344 1 84.12 137 GLY B C 1
ATOM 4982 O O . GLY B 1 137 ? -27.609 -13.156 -14.156 1 84.12 137 GLY B O 1
ATOM 4983 N N . PRO B 1 138 ? -27.344 -14.078 -12.125 1 84.25 138 PRO B N 1
ATOM 4984 C CA . PRO B 1 138 ? -26.766 -12.828 -11.625 1 84.25 138 PRO B CA 1
ATOM 4985 C C . PRO B 1 138 ? -25.359 -12.586 -12.156 1 84.25 138 PRO B C 1
ATOM 4987 O O . PRO B 1 138 ? -24.594 -13.531 -12.359 1 84.25 138 PRO B O 1
ATOM 4990 N N . GLN B 1 139 ? -25.078 -11.359 -12.367 1 80.5 139 GLN B N 1
ATOM 4991 C CA . GLN B 1 139 ? -23.781 -10.938 -12.891 1 80.5 139 GLN B CA 1
ATOM 4992 C C . GLN B 1 139 ? -22.641 -11.453 -12.023 1 80.5 139 GLN B C 1
ATOM 4994 O O . GLN B 1 139 ? -21.594 -11.844 -12.531 1 80.5 139 GLN B O 1
ATOM 4999 N N . ARG B 1 140 ? -22.812 -11.484 -10.789 1 78.44 140 ARG B N 1
ATOM 5000 C CA . ARG B 1 140 ? -21.781 -11.844 -9.836 1 78.44 140 ARG B CA 1
ATOM 5001 C C . ARG B 1 140 ? -21.328 -13.289 -10.031 1 78.44 140 ARG B C 1
ATOM 5003 O O . ARG B 1 140 ? -20.188 -13.641 -9.703 1 78.44 140 ARG B O 1
ATOM 5010 N N . ASP B 1 141 ? -22.172 -14.141 -10.594 1 86.81 141 ASP B N 1
ATOM 5011 C CA . ASP B 1 141 ? -21.891 -15.57 -10.703 1 86.81 141 ASP B CA 1
ATOM 5012 C C . ASP B 1 141 ? -21.453 -15.938 -12.125 1 86.81 141 ASP B C 1
ATOM 5014 O O . ASP B 1 141 ? -20.969 -17.047 -12.359 1 86.81 141 ASP B O 1
ATOM 5018 N N . ARG B 1 142 ? -21.594 -15.062 -12.969 1 91.19 142 ARG B N 1
ATOM 5019 C CA . ARG B 1 142 ? -21.406 -15.344 -14.391 1 91.19 142 ARG B CA 1
ATOM 5020 C C . ARG B 1 142 ? -20 -15.828 -14.68 1 91.19 142 ARG B C 1
ATOM 5022 O O . ARG B 1 142 ? -19.797 -16.688 -15.547 1 91.19 142 ARG B O 1
ATOM 5029 N N . LEU B 1 143 ? -19.078 -15.297 -13.922 1 94.62 143 LEU B N 1
ATOM 5030 C CA . LEU B 1 143 ? -17.688 -15.57 -14.242 1 94.62 143 LEU B CA 1
ATOM 5031 C C . LEU B 1 143 ? -17.172 -16.766 -13.461 1 94.62 143 LEU B C 1
ATOM 5033 O O . LEU B 1 143 ? -16.094 -17.281 -13.742 1 94.62 143 LEU B O 1
ATOM 5037 N N . VAL B 1 144 ? -17.875 -17.297 -12.531 1 93.94 144 VAL B N 1
ATOM 5038 C CA . VAL B 1 144 ? -17.375 -18.234 -11.523 1 93.94 144 VAL B CA 1
ATOM 5039 C C . VAL B 1 144 ? -16.844 -19.5 -12.203 1 93.94 144 VAL B C 1
ATOM 5041 O O . VAL B 1 144 ? -15.727 -19.938 -11.922 1 93.94 144 VAL B O 1
ATOM 5044 N N . ALA B 1 145 ? -17.609 -20.062 -13.109 1 94.56 145 ALA B N 1
ATOM 5045 C CA . ALA B 1 145 ? -17.203 -21.297 -13.773 1 94.56 145 ALA B CA 1
ATOM 5046 C C . ALA B 1 145 ? -15.922 -21.094 -14.57 1 94.56 145 ALA B C 1
ATOM 5048 O O . ALA B 1 145 ? -15.039 -21.969 -14.555 1 94.56 145 ALA B O 1
ATOM 5049 N N . ALA B 1 146 ? -15.883 -20.031 -15.281 1 96.38 146 ALA B N 1
ATOM 5050 C CA . ALA B 1 146 ? -14.695 -19.734 -16.078 1 96.38 146 ALA B CA 1
ATOM 5051 C C . ALA B 1 146 ? -13.477 -19.531 -15.18 1 96.38 146 ALA B C 1
ATOM 5053 O O . ALA B 1 146 ? -12.383 -20 -15.484 1 96.38 146 ALA B O 1
ATOM 5054 N N . LEU B 1 147 ? -13.656 -18.828 -14.07 1 97 147 LEU B N 1
ATOM 5055 C CA . LEU B 1 147 ? -12.578 -18.609 -13.117 1 97 147 LEU B CA 1
ATOM 5056 C C . LEU B 1 147 ? -12.07 -19.938 -12.555 1 97 147 LEU B C 1
ATOM 5058 O O . LEU B 1 147 ? -10.859 -20.156 -12.492 1 97 147 LEU B O 1
ATOM 5062 N N . ASP B 1 148 ? -12.938 -20.766 -12.211 1 96 148 ASP B N 1
ATOM 5063 C CA . ASP B 1 148 ? -12.586 -22.047 -11.617 1 96 148 ASP B CA 1
ATOM 5064 C C . ASP B 1 148 ? -11.812 -22.922 -12.609 1 96 148 ASP B C 1
ATOM 5066 O O . ASP B 1 148 ? -10.852 -23.594 -12.234 1 96 148 ASP B O 1
ATOM 5070 N N . SER B 1 149 ? -12.289 -22.891 -13.797 1 96.06 149 SER B N 1
ATOM 5071 C CA . SER B 1 149 ? -11.609 -23.672 -14.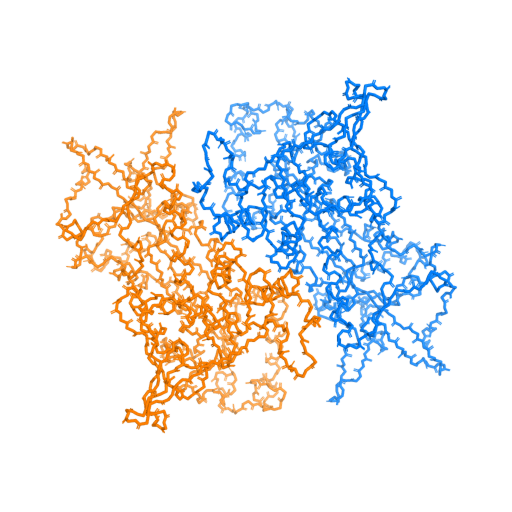82 1 96.06 149 SER B CA 1
ATOM 5072 C C . SER B 1 149 ? -10.164 -23.203 -15 1 96.06 149 SER B C 1
ATOM 5074 O O . SER B 1 149 ? -9.25 -24.031 -15.07 1 96.06 149 SER B O 1
ATOM 5076 N N . ARG B 1 150 ? -10.031 -21.969 -15.109 1 96.88 150 ARG B N 1
ATOM 5077 C CA . ARG B 1 150 ? -8.688 -21.406 -15.234 1 96.88 150 ARG B CA 1
ATOM 5078 C C . ARG B 1 150 ? -7.859 -21.688 -13.992 1 96.88 150 ARG B C 1
ATOM 5080 O O . ARG B 1 150 ? -6.68 -22.047 -14.086 1 96.88 150 ARG B O 1
ATOM 5087 N N . ASN B 1 151 ? -8.445 -21.531 -12.805 1 97.25 151 ASN B N 1
ATOM 5088 C CA . ASN B 1 151 ? -7.754 -21.797 -11.547 1 97.25 151 ASN B CA 1
ATOM 5089 C C . ASN B 1 151 ? -7.227 -23.234 -11.484 1 97.25 151 ASN B C 1
ATOM 5091 O O . ASN B 1 151 ? -6.109 -23.453 -11.023 1 97.25 151 ASN B O 1
ATOM 5095 N N . LYS B 1 152 ? -7.977 -24.141 -11.945 1 96.38 152 LYS B N 1
ATOM 5096 C CA . LYS B 1 152 ? -7.574 -25.547 -11.953 1 96.38 152 LYS B CA 1
ATOM 5097 C C . LYS B 1 152 ? -6.348 -25.766 -12.828 1 96.38 152 LYS B C 1
ATOM 5099 O O . LYS B 1 152 ? -5.453 -26.531 -12.477 1 96.38 152 LYS B O 1
ATOM 5104 N N . ARG B 1 153 ? -6.32 -25.078 -13.898 1 95.38 153 ARG B N 1
ATOM 5105 C CA . ARG B 1 153 ? -5.199 -25.234 -14.82 1 95.38 153 ARG B CA 1
ATOM 5106 C C . ARG B 1 153 ? -3.926 -24.625 -14.242 1 95.38 153 ARG B C 1
ATOM 5108 O O . ARG B 1 153 ? -2.822 -24.953 -14.68 1 95.38 153 ARG B O 1
ATOM 5115 N N . MET B 1 154 ? -4.074 -23.75 -13.312 1 95.25 154 MET B N 1
ATOM 5116 C CA . MET B 1 154 ? -2.92 -23.031 -12.773 1 95.25 154 MET B CA 1
ATOM 5117 C C . MET B 1 154 ? -2.244 -23.844 -11.672 1 95.25 154 MET B C 1
ATOM 5119 O O . MET B 1 154 ? -1.12 -23.531 -11.266 1 95.25 154 MET B O 1
ATOM 5123 N N . ILE B 1 155 ? -2.816 -24.875 -11.195 1 95.62 155 ILE B N 1
ATOM 5124 C CA . ILE B 1 155 ? -2.281 -25.688 -10.102 1 95.62 155 ILE B CA 1
ATOM 5125 C C . ILE B 1 155 ? -1.021 -26.406 -10.57 1 95.62 155 ILE B C 1
ATOM 5127 O O . ILE B 1 155 ? -0.992 -26.969 -11.672 1 95.62 155 ILE B O 1
ATOM 5131 N N . GLY B 1 156 ? 0.009 -26.406 -9.781 1 95 156 GLY B N 1
ATOM 5132 C CA . GLY B 1 156 ? 1.237 -27.109 -10.094 1 95 156 GLY B CA 1
ATOM 5133 C C . GLY B 1 156 ? 2.061 -26.438 -11.18 1 95 156 GLY B C 1
ATOM 5134 O O . GLY B 1 156 ? 2.717 -25.422 -10.93 1 95 156 GLY B O 1
ATOM 5135 N N . THR B 1 157 ? 1.877 -26.906 -12.414 1 95.44 157 THR B N 1
ATOM 5136 C CA . THR B 1 157 ? 2.736 -26.469 -13.508 1 95.44 157 THR B CA 1
ATOM 5137 C C . THR B 1 157 ? 2.055 -25.375 -14.328 1 95.44 157 THR B C 1
ATOM 5139 O O . THR B 1 157 ? 2.518 -25.031 -15.414 1 95.44 157 THR B O 1
ATOM 5142 N N . GLY B 1 158 ? 1.027 -24.828 -13.867 1 94.62 158 GLY B N 1
ATOM 5143 C CA . GLY B 1 158 ? 0.147 -24.016 -14.695 1 94.62 158 GLY B CA 1
ATOM 5144 C C . GLY B 1 158 ? 0.646 -22.594 -14.883 1 94.62 158 GLY B C 1
ATOM 5145 O O . GLY B 1 158 ? 0.222 -21.891 -15.805 1 94.62 158 GLY B O 1
ATOM 5146 N N . GLN B 1 159 ? 1.549 -22.109 -14.07 1 95.75 159 GLN B N 1
ATOM 5147 C CA . GLN B 1 159 ? 2.07 -20.75 -14.211 1 95.75 159 GLN B CA 1
ATOM 5148 C C . GLN B 1 159 ? 2.895 -20.609 -15.484 1 95.75 159 GLN B C 1
ATOM 5150 O O . GLN B 1 159 ? 3.633 -21.531 -15.859 1 95.75 159 GLN B O 1
ATOM 5155 N N . GLU B 1 160 ? 2.795 -19.422 -16.062 1 94.88 160 GLU B N 1
ATOM 5156 C CA . GLU B 1 160 ? 3.43 -19.125 -17.328 1 94.88 160 GLU B CA 1
ATOM 5157 C C . GLU B 1 160 ? 4.934 -19.375 -17.281 1 94.88 160 GLU B C 1
ATOM 5159 O O . GLU B 1 160 ? 5.52 -19.875 -18.234 1 94.88 160 GLU B O 1
ATOM 5164 N N . PHE B 1 161 ? 5.547 -19.141 -16.156 1 97.5 161 PHE B N 1
ATOM 5165 C CA . PHE B 1 161 ? 7 -19.219 -16.062 1 97.5 161 PHE B CA 1
ATOM 5166 C C . PHE B 1 161 ? 7.418 -20.328 -15.117 1 97.5 161 PHE B C 1
ATOM 5168 O O . PHE B 1 161 ? 8.445 -20.234 -14.438 1 97.5 161 PHE B O 1
ATOM 5175 N N . TRP B 1 162 ? 6.625 -21.328 -15.086 1 97.69 162 TRP B N 1
ATOM 5176 C CA . TRP B 1 162 ? 6.91 -22.5 -14.25 1 97.69 162 TRP B CA 1
ATOM 5177 C C . TRP B 1 162 ? 8.281 -23.078 -14.586 1 97.69 162 TRP B C 1
ATOM 5179 O O . TRP B 1 162 ? 9.086 -23.344 -13.688 1 97.69 162 TRP B O 1
ATOM 5189 N N . ALA B 1 163 ? 8.617 -23.188 -15.883 1 97.19 163 ALA B N 1
ATOM 5190 C CA . ALA B 1 163 ? 9.836 -23.844 -16.344 1 97.19 163 ALA B CA 1
ATOM 5191 C C . ALA B 1 163 ? 10.961 -22.828 -16.562 1 97.19 163 ALA B C 1
ATOM 5193 O O . ALA B 1 163 ? 11.859 -23.062 -17.375 1 97.19 163 ALA B O 1
ATOM 5194 N N . HIS B 1 164 ? 10.906 -21.781 -15.891 1 97.62 164 HIS B N 1
ATOM 5195 C CA . HIS B 1 164 ? 11.852 -20.688 -16.062 1 97.62 164 HIS B CA 1
ATOM 5196 C C . HIS B 1 164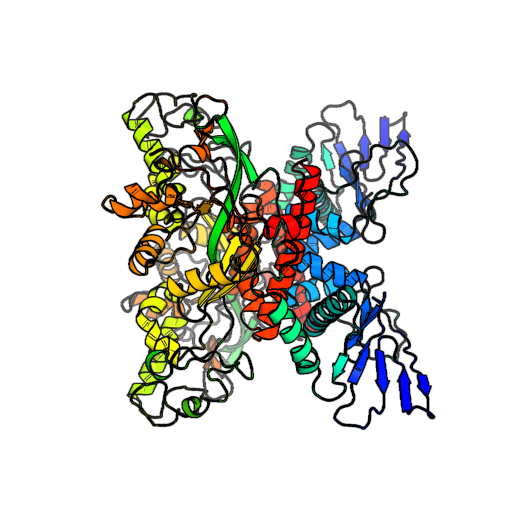 ? 13.258 -21.094 -15.633 1 97.62 164 HIS B C 1
ATOM 5198 O O . HIS B 1 164 ? 13.422 -21.828 -14.648 1 97.62 164 HIS B O 1
ATOM 5204 N N . ARG B 1 165 ? 14.211 -20.672 -16.422 1 96.25 165 ARG B N 1
ATOM 5205 C CA . ARG B 1 165 ? 15.633 -20.734 -16.094 1 96.25 165 ARG B CA 1
ATOM 5206 C C . ARG B 1 165 ? 16.359 -19.469 -16.547 1 96.25 165 ARG B C 1
ATOM 5208 O O . ARG B 1 165 ? 15.945 -18.828 -17.516 1 96.25 165 ARG B O 1
ATOM 5215 N N . CYS B 1 166 ? 17.312 -19.094 -15.789 1 97.56 166 CYS B N 1
ATOM 5216 C CA . CYS B 1 166 ? 18.188 -17.984 -16.172 1 97.56 166 CYS B CA 1
ATOM 5217 C C . CYS B 1 166 ? 19.547 -18.094 -15.492 1 97.56 166 CYS B C 1
ATOM 5219 O O . CYS B 1 166 ? 19.797 -19.062 -14.758 1 97.56 166 CYS B O 1
ATOM 5221 N N . LYS B 1 167 ? 20.391 -17.141 -15.688 1 95.56 167 LYS B N 1
ATOM 5222 C CA . LYS B 1 167 ? 21.75 -17.188 -15.164 1 95.56 167 LYS B CA 1
ATOM 5223 C C . LYS B 1 167 ? 21.766 -16.938 -13.656 1 95.56 167 LYS B C 1
ATOM 5225 O O . LYS B 1 167 ? 22.766 -17.203 -12.992 1 95.56 167 LYS B O 1
ATOM 5230 N N . LYS B 1 168 ? 20.688 -16.438 -13.117 1 96.19 168 LYS B N 1
ATOM 5231 C CA . LYS B 1 168 ? 20.641 -16.156 -11.688 1 96.19 168 LYS B CA 1
ATOM 5232 C C . LYS B 1 168 ? 20.125 -17.359 -10.898 1 96.19 168 LYS B C 1
ATOM 5234 O O . LYS B 1 168 ? 20.469 -17.531 -9.727 1 96.19 168 LYS B O 1
ATOM 5239 N N . CYS B 1 169 ? 19.344 -18.188 -11.578 1 96.94 169 CYS B N 1
ATOM 5240 C CA . CYS B 1 169 ? 18.75 -19.281 -10.82 1 96.94 169 CYS B CA 1
ATOM 5241 C C . CYS B 1 169 ? 19.312 -20.625 -11.266 1 96.94 169 CYS B C 1
ATOM 5243 O O . CYS B 1 169 ? 19 -21.656 -10.688 1 96.94 169 CYS B O 1
ATOM 5245 N N . MET B 1 170 ? 20.125 -20.625 -12.258 1 94.5 170 MET B N 1
ATOM 5246 C CA . MET B 1 170 ? 20.828 -21.812 -12.711 1 94.5 170 MET B CA 1
ATOM 5247 C C . MET B 1 170 ? 22.297 -21.5 -12.992 1 94.5 170 MET B C 1
ATOM 5249 O O . MET B 1 170 ? 22.609 -20.531 -13.68 1 94.5 170 MET B O 1
ATOM 5253 N N . HIS B 1 171 ? 23.141 -22.344 -12.477 1 92.88 171 HIS B N 1
ATOM 5254 C CA . HIS B 1 171 ? 24.578 -22.172 -12.656 1 92.88 171 HIS B CA 1
ATOM 5255 C C . HIS B 1 171 ? 25.25 -23.453 -13.141 1 92.88 171 HIS B C 1
ATOM 5257 O O . HIS B 1 171 ? 24.75 -24.547 -12.883 1 92.88 171 HIS B O 1
ATOM 5263 N N . LEU B 1 172 ? 26.312 -23.25 -13.836 1 88.44 172 LEU B N 1
ATOM 5264 C CA . LEU B 1 172 ? 27.156 -24.375 -14.227 1 88.44 172 LEU B CA 1
ATOM 5265 C C . LEU B 1 172 ? 28.328 -24.547 -13.266 1 88.44 172 LEU B C 1
ATOM 5267 O O . LEU B 1 172 ? 29.031 -23.578 -12.953 1 88.44 172 LEU B O 1
ATOM 5271 N N . ILE B 1 173 ? 28.391 -25.734 -12.773 1 86 173 ILE B N 1
ATOM 5272 C CA . ILE B 1 173 ? 29.469 -26 -11.828 1 86 173 ILE B CA 1
ATOM 5273 C C . ILE B 1 173 ? 30.281 -27.203 -12.305 1 86 173 ILE B C 1
ATOM 5275 O O . ILE B 1 173 ? 29.75 -28.094 -12.961 1 86 173 ILE B O 1
ATOM 5279 N N . GLN B 1 174 ? 31.562 -27.094 -11.969 1 83.12 174 GLN B N 1
ATOM 5280 C CA . GLN B 1 174 ? 32.438 -28.234 -12.25 1 83.12 174 GLN B CA 1
ATOM 5281 C C . GLN B 1 174 ? 32.438 -29.219 -11.086 1 83.12 174 GLN B C 1
ATOM 5283 O O . GLN B 1 174 ? 32.75 -28.844 -9.953 1 83.12 174 GLN B O 1
ATOM 5288 N N . GLY B 1 175 ? 32.031 -30.406 -11.383 1 75.81 175 GLY B N 1
ATOM 5289 C CA . GLY B 1 175 ? 32.031 -31.453 -10.359 1 75.81 175 GLY B CA 1
ATOM 5290 C C . GLY B 1 175 ? 33.406 -32 -10.055 1 75.81 175 GLY B C 1
ATOM 5291 O O . GLY B 1 175 ? 34.375 -31.656 -10.734 1 75.81 175 GLY B O 1
ATOM 5292 N N . PRO B 1 176 ? 33.438 -32.781 -9.008 1 74.25 176 PRO B N 1
ATOM 5293 C CA . PRO B 1 176 ? 34.688 -33.438 -8.68 1 74.25 176 PRO B CA 1
ATOM 5294 C C . PRO B 1 176 ? 35.219 -34.344 -9.805 1 74.25 176 PRO B C 1
ATOM 5296 O O . PRO B 1 176 ? 36.406 -34.562 -9.914 1 74.25 176 PRO B O 1
ATOM 5299 N N . ASP B 1 177 ? 34.406 -34.844 -10.672 1 77.5 177 ASP B N 1
ATOM 5300 C CA . ASP B 1 177 ? 34.75 -35.719 -11.789 1 77.5 177 ASP B CA 1
ATOM 5301 C C . ASP B 1 177 ? 35.219 -34.906 -12.992 1 77.5 177 ASP B C 1
ATOM 5303 O O . ASP B 1 177 ? 35.531 -35.469 -14.039 1 77.5 177 ASP B O 1
ATOM 5307 N N . GLY B 1 178 ? 35.281 -33.625 -12.867 1 78.38 178 GLY B N 1
ATOM 5308 C CA . GLY B 1 178 ? 35.75 -32.781 -13.945 1 78.38 178 GLY B CA 1
ATOM 5309 C C . GLY B 1 178 ? 34.656 -32.375 -14.922 1 78.38 178 GLY B C 1
ATOM 5310 O O . GLY B 1 178 ? 34.844 -31.547 -15.805 1 78.38 178 GLY B O 1
ATOM 5311 N N . LYS B 1 179 ? 33.531 -32.969 -14.695 1 82.81 179 LYS B N 1
ATOM 5312 C CA . LYS B 1 179 ? 32.438 -32.688 -15.594 1 82.81 179 LYS B CA 1
ATOM 5313 C C . LYS B 1 179 ? 31.656 -31.438 -15.141 1 82.81 179 LYS B C 1
ATOM 5315 O O . LYS B 1 179 ? 31.719 -31.062 -13.977 1 82.81 179 LYS B O 1
ATOM 5320 N N . ILE B 1 180 ? 30.938 -30.875 -16.125 1 85.75 180 ILE B N 1
ATOM 5321 C CA . ILE B 1 180 ? 30.156 -29.672 -15.852 1 85.75 180 ILE B CA 1
ATOM 5322 C C . ILE B 1 180 ? 28.703 -30.047 -15.633 1 85.75 180 ILE B C 1
ATOM 5324 O O . ILE B 1 180 ? 28.109 -30.766 -16.438 1 85.75 180 ILE B O 1
ATOM 5328 N N . TYR B 1 181 ? 28.234 -29.594 -14.508 1 82.69 181 TYR B N 1
ATOM 5329 C CA . TYR B 1 181 ? 26.828 -29.859 -14.156 1 82.69 181 TYR B CA 1
ATOM 5330 C C . TYR B 1 181 ? 26.047 -28.547 -14.047 1 82.69 181 TYR B C 1
ATOM 5332 O O . TYR B 1 181 ? 26.578 -27.531 -13.594 1 82.69 181 TYR B O 1
ATOM 5340 N N . ALA B 1 182 ? 24.797 -28.688 -14.586 1 87 182 ALA B N 1
ATOM 5341 C CA . ALA B 1 182 ? 23.875 -27.562 -14.367 1 87 182 ALA B CA 1
ATOM 5342 C C . ALA B 1 182 ? 23.141 -27.719 -13.039 1 87 182 ALA B C 1
ATOM 5344 O O . ALA B 1 182 ? 22.516 -28.75 -12.773 1 87 182 ALA B O 1
ATOM 5345 N N . VAL B 1 183 ? 23.281 -26.688 -12.203 1 90.62 183 VAL B N 1
ATOM 5346 C CA . VAL B 1 183 ? 22.625 -26.734 -10.906 1 90.62 183 VAL B CA 1
ATOM 5347 C C . VAL B 1 183 ? 21.672 -25.547 -10.781 1 90.62 183 VAL B C 1
ATOM 5349 O O . VAL B 1 183 ? 21.984 -24.438 -11.219 1 90.62 183 VAL B O 1
ATOM 5352 N N . ASP B 1 184 ? 20.484 -25.844 -10.367 1 94 184 ASP B N 1
ATOM 5353 C CA . ASP B 1 184 ? 19.5 -24.797 -10.133 1 94 184 ASP B CA 1
ATOM 5354 C C . ASP B 1 184 ? 18.906 -24.906 -8.727 1 94 184 ASP B C 1
ATOM 5356 O O . ASP B 1 184 ? 19.156 -25.891 -8.023 1 94 184 ASP B O 1
ATOM 5360 N N . ALA B 1 185 ? 18.25 -23.828 -8.305 1 95.25 185 ALA B N 1
ATOM 5361 C CA . ALA B 1 185 ? 17.719 -23.812 -6.945 1 95.25 185 ALA B CA 1
ATOM 5362 C C . ALA B 1 185 ? 16.344 -23.141 -6.902 1 95.25 185 ALA B C 1
ATOM 5364 O O . ALA B 1 185 ? 15.93 -22.5 -7.875 1 95.25 185 ALA B O 1
ATOM 5365 N N . GLY B 1 186 ? 15.617 -23.359 -5.867 1 96.62 186 GLY B N 1
ATOM 5366 C CA . GLY B 1 186 ? 14.375 -22.688 -5.52 1 96.62 186 GLY B CA 1
ATOM 5367 C C . GLY B 1 186 ? 14.188 -22.516 -4.023 1 96.62 186 GLY B C 1
ATOM 5368 O O . GLY B 1 186 ? 14.859 -23.188 -3.229 1 96.62 186 GLY B O 1
ATOM 5369 N N . VAL B 1 187 ? 13.391 -21.594 -3.693 1 96.62 187 VAL B N 1
ATOM 5370 C CA . VAL B 1 187 ? 13.125 -21.281 -2.291 1 96.62 187 VAL B CA 1
ATOM 5371 C C . VAL B 1 187 ? 11.633 -21.391 -2.012 1 96.62 187 VAL B C 1
ATOM 5373 O O . VAL B 1 187 ? 10.812 -20.828 -2.748 1 96.62 187 VAL B O 1
ATOM 5376 N N . MET B 1 188 ? 11.281 -22.141 -1.007 1 96.5 188 MET B N 1
ATOM 5377 C CA . MET B 1 188 ? 9.891 -22.266 -0.589 1 96.5 188 MET B CA 1
ATOM 5378 C C . MET B 1 188 ? 9.656 -21.562 0.742 1 96.5 188 MET B C 1
ATOM 5380 O O . MET B 1 188 ? 10.5 -21.625 1.639 1 96.5 188 MET B O 1
ATOM 5384 N N . ASP B 1 189 ? 8.586 -20.844 0.805 1 94.94 189 ASP B N 1
ATOM 5385 C CA . ASP B 1 189 ? 8.188 -20.172 2.041 1 94.94 189 ASP B CA 1
ATOM 5386 C C . ASP B 1 189 ? 6.703 -19.828 2.027 1 94.94 189 ASP B C 1
ATOM 5388 O O . ASP B 1 189 ? 6.09 -19.75 0.96 1 94.94 189 ASP B O 1
ATOM 5392 N N . GLY B 1 190 ? 6.137 -19.75 3.227 1 94.81 190 GLY B N 1
ATOM 5393 C CA . GLY B 1 190 ? 4.727 -19.406 3.35 1 94.81 190 GLY B CA 1
ATOM 5394 C C . GLY B 1 190 ? 4.492 -18 3.887 1 94.81 190 GLY B C 1
ATOM 5395 O O . GLY B 1 190 ? 5.34 -17.453 4.59 1 94.81 190 GLY B O 1
ATOM 5396 N N . THR B 1 191 ? 3.412 -17.438 3.475 1 94.62 191 THR B N 1
ATOM 5397 C CA . THR B 1 191 ? 2.961 -16.172 4.02 1 94.62 191 THR B CA 1
ATOM 5398 C C . THR B 1 191 ? 1.528 -16.281 4.531 1 94.62 191 THR B C 1
ATOM 5400 O O . THR B 1 191 ? 0.68 -16.906 3.896 1 94.62 191 THR B O 1
ATOM 5403 N N . THR B 1 192 ? 1.31 -15.648 5.684 1 91.75 192 THR B N 1
ATOM 5404 C CA . THR B 1 192 ? -0.003 -15.742 6.312 1 91.75 192 THR B CA 1
ATOM 5405 C C . THR B 1 192 ? -1.013 -14.859 5.594 1 91.75 192 THR B C 1
ATOM 5407 O O . THR B 1 192 ? -1.06 -13.648 5.82 1 91.75 192 THR B O 1
ATOM 5410 N N . MET B 1 193 ? -1.745 -15.43 4.836 1 94.12 193 MET B N 1
ATOM 5411 C CA . MET B 1 193 ? -2.863 -14.82 4.121 1 94.12 193 MET B CA 1
ATOM 5412 C C . MET B 1 193 ? -3.832 -15.883 3.615 1 94.12 193 MET B C 1
ATOM 5414 O O . MET B 1 193 ? -3.443 -17.031 3.412 1 94.12 193 MET B O 1
ATOM 5418 N N . GLY B 1 194 ? -5.047 -15.469 3.547 1 95.06 194 GLY B N 1
ATOM 5419 C CA . GLY B 1 194 ? -6.031 -16.438 3.119 1 95.06 194 GLY B CA 1
ATOM 5420 C C . GLY B 1 194 ? -7.402 -15.836 2.871 1 95.06 194 GLY B C 1
ATOM 5421 O O . GLY B 1 194 ? -7.598 -14.633 3.055 1 95.06 194 GLY B O 1
ATOM 5422 N N . HIS B 1 195 ? -8.258 -16.672 2.352 1 94.06 195 HIS B N 1
ATOM 5423 C CA . HIS B 1 195 ? -9.656 -16.312 2.174 1 94.06 195 HIS B CA 1
ATOM 5424 C C . HIS B 1 195 ? -10.547 -17.047 3.174 1 94.06 195 HIS B C 1
ATOM 5426 O O . HIS B 1 195 ? -10.117 -18.016 3.795 1 94.06 195 HIS B O 1
ATOM 5432 N N . THR B 1 196 ? -11.75 -16.578 3.32 1 92.81 196 THR B N 1
ATOM 5433 C CA . THR B 1 196 ? -12.68 -17.156 4.273 1 92.81 196 THR B CA 1
ATOM 5434 C C . THR B 1 196 ? -13.047 -18.594 3.867 1 92.81 196 THR B C 1
ATOM 5436 O O . THR B 1 196 ? -13.18 -18.891 2.68 1 92.81 196 THR B O 1
ATOM 5439 N N . CYS B 1 197 ? -13.133 -19.406 4.883 1 92.94 197 CYS B N 1
ATOM 5440 C CA . CYS B 1 197 ? -13.539 -20.797 4.672 1 92.94 197 CYS B CA 1
ATOM 5441 C C . CYS B 1 197 ? -14.453 -21.281 5.793 1 92.94 197 CYS B C 1
ATOM 5443 O O . CYS B 1 197 ? -14.781 -20.516 6.699 1 92.94 197 CYS B O 1
ATOM 5445 N N . CYS B 1 198 ? -14.969 -22.469 5.617 1 91.31 198 CYS B N 1
ATOM 5446 C CA . CYS B 1 198 ? -15.922 -23.031 6.574 1 91.31 198 CYS B CA 1
ATOM 5447 C C . CYS B 1 198 ? -15.289 -23.172 7.953 1 91.31 198 CYS B C 1
ATOM 5449 O O . CYS B 1 198 ? -14.195 -23.719 8.086 1 91.31 198 CYS B O 1
ATOM 5451 N N . SER B 1 199 ? -15.977 -22.734 9.039 1 86.38 199 SER B N 1
ATOM 5452 C CA . SER B 1 199 ? -15.43 -22.641 10.391 1 86.38 199 SER B CA 1
ATOM 5453 C C . SER B 1 199 ? -15.648 -23.938 11.156 1 86.38 199 SER B C 1
ATOM 5455 O O . SER B 1 199 ? -15.461 -23.984 12.375 1 86.38 199 SER B O 1
ATOM 5457 N N . VAL B 1 200 ? -16.062 -24.891 10.43 1 82.75 200 VAL B N 1
ATOM 5458 C CA . VAL B 1 200 ? -16.281 -26.156 11.117 1 82.75 200 VAL B CA 1
ATOM 5459 C C . VAL B 1 200 ? -14.953 -26.672 11.688 1 82.75 200 VAL B C 1
ATOM 5461 O O . VAL B 1 200 ? -13.898 -26.484 11.07 1 82.75 200 VAL B O 1
ATOM 5464 N N . ASN B 1 201 ? -15 -27.203 12.828 1 74 201 ASN B N 1
ATOM 5465 C CA . ASN B 1 201 ? -13.805 -27.719 13.5 1 74 201 ASN B CA 1
ATOM 5466 C C . ASN B 1 201 ? -13.227 -28.922 12.781 1 74 201 ASN B C 1
ATOM 5468 O O . ASN B 1 201 ? -13.945 -29.875 12.469 1 74 201 ASN B O 1
ATOM 5472 N N . ALA B 1 202 ? -12.008 -28.875 12.578 1 70.38 202 ALA B N 1
ATOM 5473 C CA . ALA B 1 202 ? -11.305 -29.953 11.875 1 70.38 202 ALA B CA 1
ATOM 5474 C C . ALA B 1 202 ? -11.414 -31.266 12.633 1 70.38 202 ALA B C 1
ATOM 5476 O O . ALA B 1 202 ? -11.445 -32.344 12.023 1 70.38 202 ALA B O 1
ATOM 5477 N N . SER B 1 203 ? -11.406 -31.078 13.922 1 67.5 203 SER B N 1
ATOM 5478 C CA . SER B 1 203 ? -11.469 -32.281 14.75 1 67.5 203 SER B CA 1
ATOM 5479 C C . SER B 1 203 ? -12.797 -33 14.578 1 67.5 203 SER B C 1
ATOM 5481 O O . SER B 1 203 ? -12.883 -34.219 14.773 1 67.5 203 SER B O 1
ATOM 5483 N N . GLU B 1 204 ? -13.75 -32.281 14.164 1 63.25 204 GLU B N 1
ATOM 5484 C CA . GLU B 1 204 ? -15.086 -32.875 14.047 1 63.25 204 GLU B CA 1
ATOM 5485 C C . GLU B 1 204 ? -15.312 -33.438 12.648 1 63.25 204 GLU B C 1
ATOM 5487 O O . GLU B 1 204 ? -15.859 -34.531 12.508 1 63.25 204 GLU B O 1
ATOM 5492 N N . ALA B 1 205 ? -14.953 -32.719 11.742 1 66.88 205 ALA B N 1
ATOM 5493 C CA . ALA B 1 205 ? -15.336 -33.094 10.383 1 66.88 205 ALA B CA 1
ATOM 5494 C C . ALA B 1 205 ? -14.133 -33.031 9.445 1 66.88 205 ALA B C 1
ATOM 5496 O O . ALA B 1 205 ? -14.297 -33.125 8.219 1 66.88 205 ALA B O 1
ATOM 5497 N N . GLY B 1 206 ? -12.984 -33.031 9.977 1 76.19 206 GLY B N 1
ATOM 5498 C CA . GLY B 1 206 ? -11.859 -32.844 9.086 1 76.19 206 GLY B CA 1
ATOM 5499 C C . GLY B 1 206 ? -11.773 -31.438 8.516 1 76.19 206 GLY B C 1
ATOM 5500 O O . GLY B 1 206 ? -12.578 -30.562 8.867 1 76.19 206 GLY B O 1
ATOM 5501 N N . ILE B 1 207 ? -10.844 -31.281 7.68 1 82.44 207 ILE B N 1
ATOM 5502 C CA . ILE B 1 207 ? -10.68 -29.969 7.047 1 82.44 207 ILE B CA 1
ATOM 5503 C C . ILE B 1 207 ? -11.711 -29.812 5.93 1 82.44 207 ILE B C 1
ATOM 5505 O O . ILE B 1 207 ? -11.664 -30.531 4.926 1 82.44 207 ILE B O 1
ATOM 5509 N N . CYS B 1 208 ? -12.664 -28.938 6.168 1 88.44 208 CYS B N 1
ATOM 5510 C CA . CYS B 1 208 ? -13.695 -28.703 5.164 1 88.44 208 CYS B CA 1
ATOM 5511 C C . CYS B 1 208 ? -13.188 -27.781 4.062 1 88.44 208 CYS B C 1
ATOM 5513 O O . CYS B 1 208 ? -12.672 -26.703 4.344 1 88.44 208 CYS B O 1
ATOM 5515 N N . ARG B 1 209 ? -13.367 -28.234 2.855 1 88.88 209 ARG B N 1
ATOM 5516 C CA . ARG B 1 209 ? -12.883 -27.438 1.733 1 88.88 209 ARG B CA 1
ATOM 5517 C C . ARG B 1 209 ? -14.039 -26.969 0.857 1 88.88 209 ARG B C 1
ATOM 5519 O O . ARG B 1 209 ? -13.828 -26.516 -0.273 1 88.88 209 ARG B O 1
ATOM 5526 N N . ILE B 1 210 ? -15.234 -27.125 1.454 1 91.31 210 ILE B N 1
ATOM 5527 C CA . ILE B 1 210 ? -16.406 -26.688 0.71 1 91.31 210 ILE B CA 1
ATOM 5528 C C . ILE B 1 210 ? -16.5 -25.156 0.74 1 91.31 210 ILE B C 1
ATOM 5530 O O . ILE B 1 210 ? -16.297 -24.531 1.789 1 91.31 210 ILE B O 1
ATOM 5534 N N . ASP B 1 211 ? -16.844 -24.672 -0.417 1 91.56 211 ASP B N 1
ATOM 5535 C CA . ASP B 1 211 ? -16.906 -23.219 -0.549 1 91.56 211 ASP B CA 1
ATOM 5536 C C . ASP B 1 211 ? -18.078 -22.641 0.233 1 91.56 211 ASP B C 1
ATOM 5538 O O . ASP B 1 211 ? -19.156 -23.234 0.268 1 91.56 211 ASP B O 1
ATOM 5542 N N . LEU B 1 212 ? -17.812 -21.453 0.747 1 92.38 212 LEU B N 1
ATOM 5543 C CA . LEU B 1 212 ? -18.922 -20.688 1.321 1 92.38 212 LEU B CA 1
ATOM 5544 C C . LEU B 1 212 ? -19.812 -20.109 0.226 1 92.38 212 LEU B C 1
ATOM 5546 O O . LEU B 1 212 ? -19.344 -19.875 -0.894 1 92.38 212 LEU B O 1
ATOM 5550 N N . LEU B 1 213 ? -21.047 -19.953 0.545 1 88.44 213 LEU B N 1
ATOM 5551 C CA . LEU B 1 213 ? -21.922 -19.281 -0.41 1 88.44 213 LEU B CA 1
ATOM 5552 C C . LEU B 1 213 ? -21.531 -17.828 -0.587 1 88.44 213 LEU B C 1
ATOM 5554 O O . LEU B 1 213 ? -21.5 -17.312 -1.711 1 88.44 213 LEU B O 1
ATOM 5558 N N . THR B 1 214 ? -21.375 -17.203 0.467 1 88.25 214 THR B N 1
ATOM 5559 C CA . THR B 1 214 ? -20.828 -15.844 0.485 1 88.25 214 THR B CA 1
ATOM 5560 C C . THR B 1 214 ? -19.641 -15.75 1.438 1 88.25 214 THR B C 1
ATOM 5562 O O . THR B 1 214 ? -19.594 -16.438 2.459 1 88.25 214 THR B O 1
ATOM 5565 N N . PRO B 1 215 ? -18.75 -14.883 1.122 1 88.44 215 PRO B N 1
ATOM 5566 C CA . PRO B 1 215 ? -17.562 -14.773 1.975 1 88.44 215 PRO B CA 1
ATOM 5567 C C . PRO B 1 215 ? -17.891 -14.344 3.402 1 88.44 215 PRO B C 1
ATOM 5569 O O . PRO B 1 215 ? -17.047 -14.469 4.301 1 88.44 215 PRO B O 1
ATOM 5572 N N . LYS B 1 216 ? -19.047 -13.867 3.637 1 87.69 216 LYS B N 1
ATOM 5573 C CA . LYS B 1 216 ? -19.438 -13.406 4.969 1 87.69 216 LYS B CA 1
ATOM 5574 C C . LYS B 1 216 ? -19.984 -14.555 5.809 1 87.69 216 LYS B C 1
ATOM 5576 O O . LYS B 1 216 ? -20.141 -14.414 7.023 1 87.69 216 LYS B O 1
ATOM 5581 N N . ASP B 1 217 ? -20.219 -15.648 5.137 1 88.12 217 ASP B N 1
ATOM 5582 C CA . ASP B 1 217 ? -20.781 -16.797 5.836 1 88.12 217 ASP B CA 1
ATOM 5583 C C . ASP B 1 217 ? -19.734 -17.453 6.727 1 88.12 217 ASP B C 1
ATOM 5585 O O . ASP B 1 217 ? -18.547 -17.5 6.387 1 88.12 217 ASP B O 1
ATOM 5589 N N . ARG B 1 218 ? -20.188 -18 7.797 1 87.5 218 ARG B N 1
ATOM 5590 C CA . ARG B 1 218 ? -19.297 -18.703 8.719 1 87.5 218 ARG B CA 1
ATOM 5591 C C . ARG B 1 218 ? -19.156 -20.172 8.344 1 87.5 218 ARG B C 1
ATOM 5593 O O . ARG B 1 218 ? -18.125 -20.797 8.586 1 87.5 218 ARG B O 1
ATOM 5600 N N . PHE B 1 219 ? -20.297 -20.719 7.867 1 89.81 219 PHE B N 1
ATOM 5601 C CA . PHE B 1 219 ? -20.312 -22.141 7.543 1 89.81 219 PHE B CA 1
ATOM 5602 C C . PHE B 1 219 ? -20.75 -22.359 6.102 1 89.81 219 PHE B C 1
ATOM 5604 O O . PHE B 1 219 ? -21.547 -21.578 5.562 1 89.81 219 PHE B O 1
ATOM 5611 N N . CYS B 1 220 ? -20.188 -23.469 5.562 1 92.44 220 CYS B N 1
ATOM 5612 C CA . CYS B 1 220 ? -20.594 -23.844 4.211 1 92.44 220 CYS B CA 1
ATOM 5613 C C . CYS B 1 220 ? -22 -24.453 4.203 1 92.44 220 CYS B C 1
ATOM 5615 O O . CYS B 1 220 ? -22.562 -24.703 5.262 1 92.44 220 CYS B O 1
ATOM 5617 N N . PRO B 1 221 ? -22.516 -24.656 3.039 1 91.88 221 PRO B N 1
ATOM 5618 C CA . PRO B 1 221 ? -23.891 -25.188 2.945 1 91.88 221 PRO B CA 1
ATOM 5619 C C . PRO B 1 221 ? -24.047 -26.547 3.604 1 91.88 221 PRO B C 1
ATOM 5621 O O . PRO B 1 221 ? -25.094 -26.859 4.152 1 91.88 221 PRO B O 1
ATOM 5624 N N . GLN B 1 222 ? -23.047 -27.312 3.613 1 91.62 222 GLN B N 1
ATOM 5625 C CA . GLN B 1 222 ? -23.094 -28.641 4.199 1 91.62 222 GLN B CA 1
ATOM 5626 C C . GLN B 1 222 ? -23.078 -28.578 5.723 1 91.62 222 GLN B C 1
ATOM 5628 O O . GLN B 1 222 ? -23.547 -29.5 6.395 1 91.62 222 GLN B O 1
ATOM 5633 N N . HIS B 1 223 ? -22.578 -27.484 6.234 1 90 223 HIS B N 1
ATOM 5634 C CA . HIS B 1 223 ? -22.469 -27.344 7.68 1 90 223 HIS B CA 1
ATOM 5635 C C . HIS B 1 223 ? -23.359 -26.219 8.188 1 90 223 HIS B C 1
ATOM 5637 O O . HIS B 1 223 ? -23.047 -25.578 9.203 1 90 223 HIS B O 1
ATOM 5643 N N . SER B 1 224 ? -24.328 -25.891 7.492 1 87.5 224 SER B N 1
ATOM 5644 C CA . SER B 1 224 ? -25.219 -24.781 7.801 1 87.5 224 SER B CA 1
ATOM 5645 C C . SER B 1 224 ? -25.969 -25.016 9.109 1 87.5 224 SER B C 1
ATOM 5647 O O . SER B 1 224 ? -26.453 -24.078 9.734 1 87.5 224 SER B O 1
ATOM 5649 N N . ASP B 1 225 ? -26.078 -26.219 9.5 1 82 225 ASP B N 1
ATOM 5650 C CA . ASP B 1 225 ? -26.781 -26.578 10.727 1 82 225 ASP B CA 1
ATOM 5651 C C . ASP B 1 225 ? -26.078 -26 11.953 1 82 225 ASP B C 1
ATOM 5653 O O . ASP B 1 225 ? -26.688 -25.828 13.008 1 82 225 ASP B O 1
ATOM 5657 N N . ARG B 1 226 ? -24.891 -25.688 11.797 1 82.81 226 ARG B N 1
ATOM 5658 C CA . ARG B 1 226 ? -24.094 -25.172 12.914 1 82.81 226 ARG B CA 1
ATOM 5659 C C . ARG B 1 226 ? -24.406 -23.703 13.188 1 82.81 226 ARG B C 1
ATOM 5661 O O . ARG B 1 226 ? -24.094 -23.188 14.266 1 82.81 226 ARG B O 1
ATOM 5668 N N . LYS B 1 227 ? -25.016 -23.016 12.242 1 79.12 227 LYS B N 1
ATOM 5669 C CA . LYS B 1 227 ? -25.391 -21.609 12.406 1 79.12 227 LYS B CA 1
ATOM 5670 C C . LYS B 1 227 ? -26.453 -21.453 13.492 1 79.12 227 LYS B C 1
ATOM 5672 O O . LYS B 1 227 ? -26.562 -20.391 14.109 1 79.12 227 LYS B O 1
ATOM 5677 N N . ASP B 1 228 ? -27.125 -22.5 13.648 1 79.06 228 ASP B N 1
ATOM 5678 C CA . ASP B 1 228 ? -28.25 -22.438 14.562 1 79.06 228 ASP B CA 1
ATOM 5679 C C . ASP B 1 228 ? -27.875 -22.938 15.953 1 79.06 228 ASP B C 1
ATOM 5681 O O . ASP B 1 228 ? -28.75 -23.25 16.766 1 79.06 228 ASP B O 1
ATOM 5685 N N . LYS B 1 229 ? -26.609 -23.031 16.094 1 81.62 229 LYS B N 1
ATOM 5686 C CA . LYS B 1 229 ? -26.125 -23.5 17.406 1 81.62 229 LYS B CA 1
ATOM 5687 C C . LYS B 1 229 ? -25.297 -22.438 18.094 1 81.62 229 LYS B C 1
ATOM 5689 O O . LYS B 1 229 ? -24.594 -21.656 17.453 1 81.62 229 LYS B O 1
ATOM 5694 N N . CYS B 1 230 ? -25.516 -22.406 19.375 1 81.69 230 CYS B N 1
ATOM 5695 C CA . CYS B 1 230 ? -24.703 -21.531 20.203 1 81.69 230 CYS B CA 1
ATOM 5696 C C . CYS B 1 230 ? -23.219 -21.766 19.953 1 81.69 230 CYS B C 1
ATOM 5698 O O . CYS B 1 230 ? -22.797 -22.891 19.672 1 81.69 230 CYS B O 1
ATOM 5700 N N . PHE B 1 231 ? -22.422 -20.719 20.078 1 77.75 231 PHE B N 1
ATOM 5701 C CA . PHE B 1 231 ? -21 -20.797 19.781 1 77.75 231 PHE B CA 1
ATOM 5702 C C . PHE B 1 231 ? -20.281 -21.672 20.797 1 77.75 231 PHE B C 1
ATOM 5704 O O . PHE B 1 231 ? -19.172 -22.125 20.547 1 77.75 231 PHE B O 1
ATOM 5711 N N . VAL B 1 232 ? -20.953 -21.844 21.922 1 76.44 232 VAL B N 1
ATOM 5712 C CA . VAL B 1 232 ? -20.375 -22.734 22.938 1 76.44 232 VAL B CA 1
ATOM 5713 C C . VAL B 1 232 ? -20.5 -24.188 22.484 1 76.44 232 VAL B C 1
ATOM 5715 O O . VAL B 1 232 ? -21.594 -24.641 22.125 1 76.44 232 VAL B O 1
ATOM 5718 N N . LYS B 1 233 ? -19.469 -24.969 22.406 1 74.38 233 LYS B N 1
ATOM 5719 C CA . LYS B 1 233 ? -19.344 -26.312 21.828 1 74.38 233 LYS B CA 1
ATOM 5720 C C . LYS B 1 233 ? -20.406 -27.25 22.391 1 74.38 233 LYS B C 1
ATOM 5722 O O . LYS B 1 233 ? -21.016 -28.016 21.641 1 74.38 233 LYS B O 1
ATOM 5727 N N . GLU B 1 234 ? -20.641 -27.219 23.625 1 73.81 234 GLU B N 1
ATOM 5728 C CA . GLU B 1 234 ? -21.516 -28.203 24.25 1 73.81 234 GLU B CA 1
ATOM 5729 C C . GLU B 1 234 ? -22.969 -27.734 24.281 1 73.81 234 GLU B C 1
ATOM 5731 O O . GLU B 1 234 ? -23.859 -28.484 24.688 1 73.81 234 GLU B O 1
ATOM 5736 N N . CYS B 1 235 ? -23.078 -26.578 23.719 1 80.31 235 CYS B N 1
ATOM 5737 C CA . CYS B 1 235 ? -24.438 -26.047 23.797 1 80.31 235 CYS B CA 1
ATOM 5738 C C . CYS B 1 235 ? -25.188 -26.266 22.484 1 80.31 235 CYS B C 1
ATOM 5740 O O . CYS B 1 235 ? -24.672 -26 21.406 1 80.31 235 CYS B O 1
ATOM 5742 N N . GLN B 1 236 ? -26.359 -26.859 22.547 1 81 236 GLN B N 1
ATOM 5743 C CA . GLN B 1 236 ? -27.172 -27.141 21.359 1 81 236 GLN B CA 1
ATOM 5744 C C . GLN B 1 236 ? -28.297 -26.125 21.203 1 81 236 GLN B C 1
ATOM 5746 O O . GLN B 1 236 ? -29.109 -26.234 20.281 1 81 236 GLN B O 1
ATOM 5751 N N . LEU B 1 237 ? -28.25 -25.172 22.031 1 84.5 237 LEU B N 1
ATOM 5752 C CA . LEU B 1 237 ? -29.297 -24.141 21.969 1 84.5 237 LEU B CA 1
ATOM 5753 C C . LEU B 1 237 ? -29.016 -23.156 20.844 1 84.5 237 LEU B C 1
ATOM 5755 O O . LEU B 1 237 ? -27.844 -22.906 20.516 1 84.5 237 LEU B O 1
ATOM 5759 N N . PRO B 1 238 ? -30.031 -22.656 20.234 1 84.88 238 PRO B N 1
ATOM 5760 C CA . PRO B 1 238 ? -29.828 -21.641 19.188 1 84.88 238 PRO B CA 1
ATOM 5761 C C . PRO B 1 238 ? -29.375 -20.297 19.75 1 84.88 238 PRO B C 1
ATOM 5763 O O . PRO B 1 238 ? -29.734 -19.938 20.875 1 84.88 238 PRO B O 1
ATOM 5766 N N . PRO B 1 239 ? -28.562 -19.656 18.984 1 83.12 239 PRO B N 1
ATOM 5767 C CA . PRO B 1 239 ? -28.156 -18.312 19.406 1 83.12 239 PRO B CA 1
ATOM 5768 C C . PRO B 1 239 ? -29.344 -17.344 19.484 1 83.12 239 PRO B C 1
ATOM 5770 O O . PRO B 1 239 ? -30.328 -17.516 18.766 1 83.12 239 PRO B O 1
ATOM 5773 N N . GLU B 1 240 ? -29.172 -16.406 20.359 1 77 240 GLU B N 1
ATOM 5774 C CA . GLU B 1 240 ? -30.203 -15.391 20.484 1 77 240 GLU B CA 1
ATOM 5775 C C . GLU B 1 240 ? -30.188 -14.445 19.281 1 77 240 GLU B C 1
ATOM 5777 O O . GLU B 1 240 ? -29.141 -13.938 18.891 1 77 240 GLU B O 1
ATOM 5782 N N . LYS B 1 241 ? -31.25 -14.461 18.516 1 66.31 241 LYS B N 1
ATOM 5783 C CA . LYS B 1 241 ? -31.375 -13.672 17.297 1 66.31 241 LYS B CA 1
ATOM 5784 C C . LYS B 1 241 ? -31.297 -12.18 17.594 1 66.31 241 LYS B C 1
ATOM 5786 O O . LYS B 1 241 ? -30.922 -11.383 16.719 1 66.31 241 LYS B O 1
ATOM 5791 N N . LYS B 1 242 ? -31.609 -11.93 18.953 1 60.31 242 LYS B N 1
ATOM 5792 C CA . LYS B 1 242 ? -31.531 -10.523 19.328 1 60.31 242 LYS B CA 1
ATOM 5793 C C . LYS B 1 242 ? -30.094 -10.031 19.359 1 60.31 242 LYS B C 1
ATOM 5795 O O . LYS B 1 242 ? -29.188 -10.758 19.781 1 60.31 242 LYS B O 1
ATOM 5800 N N . ASP B 1 243 ? -29.656 -8.852 18.453 1 57.53 243 ASP B N 1
ATOM 5801 C CA . ASP B 1 243 ? -28.438 -8.047 18.406 1 57.53 243 ASP B CA 1
ATOM 5802 C C . ASP B 1 243 ? -27.312 -8.789 17.672 1 57.53 243 ASP B C 1
ATOM 5804 O O . ASP B 1 243 ? -26.141 -8.625 18.016 1 57.53 243 ASP B O 1
ATOM 5808 N N . LYS B 1 244 ? -27.656 -9.906 16.938 1 68.19 244 LYS B N 1
ATOM 5809 C CA . LYS B 1 244 ? -26.703 -10.648 16.125 1 68.19 244 LYS B CA 1
ATOM 5810 C C . LYS B 1 244 ? -25.719 -11.414 17 1 68.19 244 LYS B C 1
ATOM 5812 O O . LYS B 1 244 ? -24.531 -11.5 16.672 1 68.19 244 LYS B O 1
ATOM 5817 N N . SER B 1 245 ? -26.188 -11.758 18.219 1 75.25 245 SER B N 1
ATOM 5818 C CA . SER B 1 245 ? -25.359 -12.531 19.141 1 75.25 245 SER B CA 1
ATOM 5819 C C . SER B 1 245 ? -25.188 -13.969 18.641 1 75.25 245 SER B C 1
ATOM 5821 O O . SER B 1 245 ? -26.094 -14.523 18.031 1 75.25 245 SER B O 1
ATOM 5823 N N . LEU B 1 246 ? -24.031 -14.602 18.891 1 79.31 246 LEU B N 1
ATOM 5824 C CA . LEU B 1 246 ? -23.766 -15.992 18.547 1 79.31 246 LEU B CA 1
ATOM 5825 C C . LEU B 1 246 ? -23.984 -16.906 19.75 1 79.31 246 LEU B C 1
ATOM 5827 O O . LEU B 1 246 ? -23.875 -18.125 19.641 1 79.31 246 LEU B O 1
ATOM 5831 N N . ALA B 1 247 ? -24.312 -16.219 20.844 1 82.5 247 ALA B N 1
ATOM 5832 C CA . ALA B 1 247 ? -24.594 -16.984 22.062 1 82.5 247 ALA B CA 1
ATOM 5833 C C . ALA B 1 247 ? -26.094 -17.188 22.234 1 82.5 247 ALA B C 1
ATOM 5835 O O . ALA B 1 247 ? -26.906 -16.422 21.719 1 82.5 247 ALA B O 1
ATOM 5836 N N . CYS B 1 248 ? -26.328 -18.328 22.906 1 85.56 248 CYS B N 1
ATOM 5837 C CA . CYS B 1 248 ? -27.719 -18.609 23.25 1 85.56 248 CYS B CA 1
ATOM 5838 C C . CYS B 1 248 ? -28.188 -17.703 24.375 1 85.56 248 CYS B C 1
ATOM 5840 O O . CYS B 1 248 ? -27.5 -16.734 24.734 1 85.56 248 CYS B O 1
ATOM 5842 N N . SER B 1 249 ? -29.406 -17.875 24.875 1 83.56 249 SER B N 1
ATOM 5843 C CA . SER B 1 249 ? -30.031 -17.016 25.875 1 83.56 249 SER B CA 1
ATOM 5844 C C . SER B 1 249 ? -29.453 -17.25 27.266 1 83.56 249 SER B C 1
ATOM 5846 O O . SER B 1 249 ? -29.75 -16.531 28.203 1 83.56 249 SER B O 1
ATOM 5848 N N . THR B 1 250 ? -28.562 -18.281 27.328 1 86.81 250 THR B N 1
ATOM 5849 C CA . THR B 1 250 ? -27.922 -18.531 28.609 1 86.81 250 THR B CA 1
ATOM 5850 C C . THR B 1 250 ? -26.969 -17.406 28.969 1 86.81 250 THR B C 1
ATOM 5852 O O . THR B 1 250 ? -26.047 -17.094 28.219 1 86.81 250 THR B O 1
ATOM 5855 N N . PRO B 1 251 ? -27.234 -16.781 30.047 1 86.38 251 PRO B N 1
ATOM 5856 C CA . PRO B 1 251 ? -26.438 -15.609 30.438 1 86.38 251 PRO B CA 1
ATOM 5857 C C . PRO B 1 251 ? -24.938 -15.883 30.422 1 86.38 251 PRO B C 1
ATOM 5859 O O . PRO B 1 251 ? -24.141 -15.023 30.016 1 86.38 251 PRO B O 1
ATOM 5862 N N . ALA B 1 252 ? -24.594 -17.078 30.922 1 85.31 252 ALA B N 1
ATOM 5863 C CA . ALA B 1 252 ? -23.172 -17.422 30.938 1 85.31 252 ALA B CA 1
ATOM 5864 C C . ALA B 1 252 ? -22.578 -17.406 29.531 1 85.31 252 ALA B C 1
ATOM 5866 O O . ALA B 1 252 ? -21.438 -16.984 29.328 1 85.31 252 ALA B O 1
ATOM 5867 N N . HIS B 1 253 ? -23.359 -17.812 28.594 1 84.56 253 HIS B N 1
ATOM 5868 C CA . HIS B 1 253 ? -22.875 -17.875 27.219 1 84.56 253 HIS B CA 1
ATOM 5869 C C . HIS B 1 253 ? -22.797 -16.469 26.609 1 84.56 253 HIS B C 1
ATOM 5871 O O . HIS B 1 253 ? -21.859 -16.172 25.875 1 84.56 253 HIS B O 1
ATOM 5877 N N . ARG B 1 254 ? -23.641 -15.641 27 1 81.06 254 ARG B N 1
ATOM 5878 C CA . ARG B 1 254 ? -23.641 -14.258 26.531 1 81.06 254 ARG B CA 1
ATOM 5879 C C . ARG B 1 254 ? -22.453 -13.492 27.078 1 81.06 254 ARG B C 1
ATOM 5881 O O . ARG B 1 254 ? -21.812 -12.719 26.359 1 81.06 254 ARG B O 1
ATOM 5888 N N . GLU B 1 255 ? -22.297 -13.711 28.297 1 80.06 255 GLU B N 1
ATOM 5889 C CA . GLU B 1 255 ? -21.156 -13.055 28.922 1 80.06 255 GLU B CA 1
ATOM 5890 C C . GLU B 1 255 ? -19.844 -13.492 28.281 1 80.06 255 GLU B C 1
ATOM 5892 O O . GLU B 1 255 ? -18.938 -12.68 28.094 1 80.06 255 GLU B O 1
ATOM 5897 N N . ARG B 1 256 ? -19.828 -14.75 28.016 1 77.31 256 ARG B N 1
ATOM 5898 C CA . ARG B 1 256 ? -18.641 -15.273 27.359 1 77.31 256 ARG B CA 1
ATOM 5899 C C . ARG B 1 256 ? -18.438 -14.641 26 1 77.31 256 ARG B C 1
ATOM 5901 O O . ARG B 1 256 ? -17.312 -14.336 25.609 1 77.31 256 ARG B O 1
ATOM 5908 N N . GLU B 1 257 ? -19.438 -14.492 25.297 1 76 257 GLU B N 1
ATOM 5909 C CA . GLU B 1 257 ? -19.375 -13.844 23.984 1 76 257 GLU B CA 1
ATOM 5910 C C . GLU B 1 257 ? -18.844 -12.414 24.094 1 76 257 GLU B C 1
ATOM 5912 O O . GLU B 1 257 ? -17.984 -12 23.328 1 76 257 GLU B O 1
ATOM 5917 N N . LEU B 1 258 ? -19.359 -11.68 25 1 70.12 258 LEU B N 1
ATOM 5918 C CA . LEU B 1 258 ? -18.969 -10.289 25.203 1 70.12 258 LEU B CA 1
ATOM 5919 C C . LEU B 1 258 ? -17.5 -10.188 25.578 1 70.12 258 LEU B C 1
ATOM 5921 O O . LEU B 1 258 ? -16.781 -9.297 25.109 1 70.12 258 LEU B O 1
ATOM 5925 N N . GLU B 1 259 ? -17.141 -11.078 26.406 1 67.56 259 GLU B N 1
ATOM 5926 C CA . GLU B 1 259 ? -15.734 -11.109 26.797 1 67.56 259 GLU B CA 1
ATOM 5927 C C . GLU B 1 259 ? -14.82 -11.352 25.594 1 67.56 259 GLU B C 1
ATOM 5929 O O . GLU B 1 259 ? -13.781 -10.703 25.469 1 67.56 259 GLU B O 1
ATOM 5934 N N . LEU B 1 260 ? -15.281 -12.227 24.781 1 65.94 260 LEU B N 1
ATOM 5935 C CA . LEU B 1 260 ? -14.477 -12.57 23.625 1 65.94 260 LEU B CA 1
ATOM 5936 C C . LEU B 1 260 ? -14.414 -11.406 22.641 1 65.94 260 LEU B C 1
ATOM 5938 O O . LEU B 1 260 ? -13.359 -11.133 22.047 1 65.94 260 LEU B O 1
ATOM 5942 N N . ARG B 1 261 ? -15.445 -10.75 22.469 1 63.34 261 ARG B N 1
ATOM 5943 C CA . ARG B 1 261 ? -15.5 -9.602 21.578 1 63.34 261 ARG B CA 1
ATOM 5944 C C . ARG B 1 261 ? -14.617 -8.469 22.078 1 63.34 261 ARG B C 1
ATOM 5946 O O . ARG B 1 261 ? -13.977 -7.766 21.297 1 63.34 261 ARG B O 1
ATOM 5953 N N . ARG B 1 262 ? -14.68 -8.266 23.328 1 57.22 262 ARG B N 1
ATOM 5954 C CA . ARG B 1 262 ? -13.852 -7.234 23.953 1 57.22 262 ARG B CA 1
ATOM 5955 C C . ARG B 1 262 ? -12.367 -7.523 23.719 1 57.22 262 ARG B C 1
ATOM 5957 O O . ARG B 1 262 ? -11.586 -6.609 23.453 1 57.22 262 ARG B O 1
ATOM 5964 N N . ARG B 1 263 ? -12.086 -8.672 23.766 1 53.53 263 ARG B N 1
ATOM 5965 C CA . ARG B 1 263 ? -10.695 -9.07 23.625 1 53.53 263 ARG B CA 1
ATOM 5966 C C . ARG B 1 263 ? -10.234 -8.969 22.172 1 53.53 263 ARG B C 1
ATOM 5968 O O . ARG B 1 263 ? -9.078 -8.648 21.891 1 53.53 263 ARG B O 1
ATOM 5975 N N . THR B 1 264 ? -11.07 -9.297 21.25 1 53.62 264 THR B N 1
ATOM 5976 C CA . THR B 1 264 ? -10.719 -9.258 19.828 1 53.62 264 THR B CA 1
ATOM 5977 C C . THR B 1 264 ? -10.562 -7.816 19.344 1 53.62 264 THR B C 1
ATOM 5979 O O . THR B 1 264 ? -9.766 -7.543 18.438 1 53.62 264 THR B O 1
ATOM 5982 N N . HIS B 1 265 ? -11.383 -6.984 19.812 1 45.75 265 HIS B N 1
ATOM 5983 C CA . HIS B 1 265 ? -11.289 -5.59 19.391 1 45.75 265 HIS B CA 1
ATOM 5984 C C . HIS B 1 265 ? -9.984 -4.961 19.859 1 45.75 265 HIS B C 1
ATOM 5986 O O . HIS B 1 265 ? -9.484 -4.016 19.234 1 45.75 265 HIS B O 1
ATOM 5992 N N . LYS B 1 266 ? -9.672 -5.195 21.156 1 40.62 266 LYS B N 1
ATOM 5993 C CA . LYS B 1 266 ? -8.453 -4.547 21.641 1 40.62 266 LYS B CA 1
ATOM 5994 C C . LYS B 1 266 ? -7.23 -5.027 20.859 1 40.62 266 LYS B C 1
ATOM 5996 O O . LYS B 1 266 ? -7.082 -6.223 20.609 1 40.62 266 LYS B O 1
ATOM 6001 N N . GLY B 1 267 ? -6.742 -4.316 19.938 1 37.62 267 GLY B N 1
ATOM 6002 C CA . GLY B 1 267 ? -5.41 -4.441 19.359 1 37.62 267 GLY B CA 1
ATOM 6003 C C . GLY B 1 267 ? -4.633 -5.617 19.922 1 37.62 267 GLY B C 1
ATOM 6004 O O . GLY B 1 267 ? -3.463 -5.812 19.578 1 37.62 267 GLY B O 1
ATOM 6005 N N . MET B 1 268 ? -5.148 -6.02 21.094 1 35.22 268 MET B N 1
ATOM 6006 C CA . MET B 1 268 ? -4.559 -7.199 21.719 1 35.22 268 MET B CA 1
ATOM 6007 C C . MET B 1 268 ? -4.801 -8.445 20.875 1 35.22 268 MET B C 1
ATOM 6009 O O . MET B 1 268 ? -4.734 -9.562 21.375 1 35.22 268 MET B O 1
ATOM 6013 N N . ARG B 1 269 ? -5.41 -8.266 19.906 1 35.84 269 ARG B N 1
ATOM 6014 C CA . ARG B 1 269 ? -5.742 -9.297 18.938 1 35.84 269 ARG B CA 1
ATOM 6015 C C . ARG B 1 269 ? -4.543 -10.203 18.672 1 35.84 269 ARG B C 1
ATOM 6017 O O . ARG B 1 269 ? -4.699 -11.422 18.516 1 35.84 269 ARG B O 1
ATOM 6024 N N . GLU B 1 270 ? -3.486 -9.562 18.641 1 35.38 270 GLU B N 1
ATOM 6025 C CA . GLU B 1 270 ? -2.352 -10.43 18.344 1 35.38 270 GLU B CA 1
ATOM 6026 C C . GLU B 1 270 ? -2.111 -11.43 19.469 1 35.38 270 GLU B C 1
ATOM 6028 O O . GLU B 1 270 ? -1.863 -12.609 19.219 1 35.38 270 GLU B O 1
ATOM 6033 N N . LEU B 1 271 ? -2.055 -10.883 20.734 1 32.03 271 LEU B N 1
ATOM 6034 C CA . LEU B 1 271 ? -1.716 -11.797 21.828 1 32.03 271 LEU B CA 1
ATOM 6035 C C . LEU B 1 271 ? -2.873 -12.742 22.125 1 32.03 271 LEU B C 1
ATOM 6037 O O . LEU B 1 271 ? -2.664 -13.938 22.328 1 32.03 271 LEU B O 1
ATOM 6041 N N . VAL B 1 272 ? -4.016 -12.25 22.328 1 34.28 272 VAL B N 1
ATOM 6042 C CA . VAL B 1 272 ? -5.148 -13.086 22.719 1 34.28 272 VAL B CA 1
ATOM 6043 C C . VAL B 1 272 ? -5.539 -13.992 21.547 1 34.28 272 VAL B C 1
ATOM 6045 O O . VAL B 1 272 ? -6.156 -15.039 21.75 1 34.28 272 VAL B O 1
ATOM 6048 N N . SER B 1 273 ? -5.316 -13.609 20.453 1 34.69 273 SER B N 1
ATOM 6049 C CA . SER B 1 273 ? -5.676 -14.477 19.344 1 34.69 273 SER B CA 1
ATOM 6050 C C . SER B 1 273 ? -4.996 -15.844 19.469 1 34.69 273 SER B C 1
ATOM 6052 O O . SER B 1 273 ? -5.566 -16.859 19.078 1 34.69 273 SER B O 1
ATOM 6054 N N . ARG B 1 274 ? -3.842 -15.914 19.969 1 34.94 274 ARG B N 1
ATOM 6055 C CA . ARG B 1 274 ? -3.295 -17.266 20.109 1 34.94 274 ARG B CA 1
ATOM 6056 C C . ARG B 1 274 ? -4.148 -18.109 21.047 1 34.94 274 ARG B C 1
ATOM 6058 O O . ARG B 1 274 ? -4.375 -19.297 20.781 1 34.94 274 ARG B O 1
ATOM 6065 N N . TYR B 1 275 ? -4.316 -17.734 22.234 1 31.83 275 TYR B N 1
ATOM 6066 C CA . TYR B 1 275 ? -4.992 -18.562 23.234 1 31.83 275 TYR B CA 1
ATOM 6067 C C . TYR B 1 275 ? -6.477 -18.688 22.906 1 31.83 275 TYR B C 1
ATOM 6069 O O . TYR B 1 275 ? -7.078 -19.734 23.141 1 31.83 275 TYR B O 1
ATOM 6077 N N . LEU B 1 276 ? -7.18 -17.672 22.531 1 37 276 LEU B N 1
ATOM 6078 C CA . LEU B 1 276 ? -8.625 -17.734 22.297 1 37 276 LEU B CA 1
ATOM 6079 C C . LEU B 1 276 ? -8.938 -18.219 20.891 1 37 276 LEU B C 1
ATOM 6081 O O . LEU B 1 276 ? -10.094 -18.188 20.469 1 37 276 LEU B O 1
ATOM 6085 N N . SER B 1 277 ? -8.109 -18.719 20.328 1 38.12 277 SER B N 1
ATOM 6086 C CA . SER B 1 277 ? -8.18 -19.219 18.953 1 38.12 277 SER B CA 1
ATOM 6087 C C . SER B 1 277 ? -9.336 -20.188 18.781 1 38.12 277 SER B C 1
ATOM 6089 O O . SER B 1 277 ? -10.047 -20.141 17.781 1 38.12 277 SER B O 1
ATOM 6091 N N . THR B 1 278 ? -9.352 -21.109 19.719 1 39.12 278 THR B N 1
ATOM 6092 C CA . THR B 1 278 ? -10.398 -22.109 19.547 1 39.12 278 THR B CA 1
ATOM 6093 C C . THR B 1 278 ? -11.781 -21.469 19.703 1 39.12 278 THR B C 1
ATOM 6095 O O . THR B 1 278 ? -12.727 -21.844 19 1 39.12 278 THR B O 1
ATOM 6098 N N . ILE B 1 279 ? -11.906 -20.75 20.672 1 41.56 279 ILE B N 1
ATOM 6099 C CA . ILE B 1 279 ? -13.203 -20.141 20.969 1 41.56 279 ILE B CA 1
ATOM 6100 C C . ILE B 1 279 ? -13.492 -19.031 19.953 1 41.56 279 ILE B C 1
ATOM 6102 O O . ILE B 1 279 ? -14.633 -18.891 19.5 1 41.56 279 ILE B O 1
ATOM 6106 N N . ILE B 1 280 ? -12.484 -18.375 19.594 1 46.28 280 ILE B N 1
ATOM 6107 C CA . ILE B 1 280 ? -12.586 -17.281 18.625 1 46.28 280 ILE B CA 1
ATOM 6108 C C . ILE B 1 280 ? -12.922 -17.828 17.25 1 46.28 280 ILE B C 1
ATOM 6110 O O . ILE B 1 280 ? -13.656 -17.219 16.469 1 46.28 280 ILE B O 1
ATOM 6114 N N . GLY B 1 281 ? -12.453 -19.062 16.984 1 47.69 281 GLY B N 1
ATOM 6115 C CA . GLY B 1 281 ? -12.805 -19.734 15.742 1 47.69 281 GLY B CA 1
ATOM 6116 C C . GLY B 1 281 ? -14.289 -19.969 15.602 1 47.69 281 GLY B C 1
ATOM 6117 O O . GLY B 1 281 ? -14.812 -20.016 14.484 1 47.69 281 GLY B O 1
ATOM 6118 N N . ARG B 1 282 ? -14.938 -20.203 16.781 1 48.25 282 ARG B N 1
ATOM 6119 C CA . ARG B 1 282 ? -16.375 -20.422 16.703 1 48.25 282 ARG B CA 1
ATOM 6120 C C . ARG B 1 282 ? -17.125 -19.109 16.578 1 48.25 282 ARG B C 1
ATOM 6122 O O . ARG B 1 282 ? -18.266 -19.078 16.094 1 48.25 282 ARG B O 1
ATOM 6129 N N . LEU B 1 283 ? -16.453 -18.094 17.078 1 56.56 283 LEU B N 1
ATOM 6130 C CA . LEU B 1 283 ? -17.109 -16.797 17.078 1 56.56 283 LEU B CA 1
ATOM 6131 C C . LEU B 1 283 ? -16.703 -16 15.836 1 56.56 283 LEU B C 1
ATOM 6133 O O . LEU B 1 283 ? -17.453 -15.125 15.391 1 56.56 283 LEU B O 1
ATOM 6137 N N . ASN B 1 284 ? -15.625 -16.562 15.266 1 63.97 284 ASN B N 1
ATOM 6138 C CA . ASN B 1 284 ? -15.125 -15.711 14.195 1 63.97 284 ASN B CA 1
ATOM 6139 C C . ASN B 1 284 ? -15.039 -16.453 12.867 1 63.97 284 ASN B C 1
ATOM 6141 O O . ASN B 1 284 ? -15.055 -17.688 12.844 1 63.97 284 ASN B O 1
ATOM 6145 N N . ARG B 1 285 ? -15.359 -15.828 11.867 1 80.94 285 ARG B N 1
ATOM 6146 C CA . ARG B 1 285 ? -15.078 -16.375 10.547 1 80.94 285 ARG B CA 1
ATOM 6147 C C . ARG B 1 285 ? -13.656 -16.906 10.461 1 80.94 285 ARG B C 1
ATOM 6149 O O . ARG B 1 285 ? -12.758 -16.406 11.133 1 80.94 285 ARG B O 1
ATOM 6156 N N . LYS B 1 286 ? -13.578 -18.016 9.836 1 86.88 286 LYS B N 1
ATOM 6157 C CA . LYS B 1 286 ? -12.273 -18.656 9.648 1 86.88 286 LYS B CA 1
ATOM 6158 C C . LYS B 1 286 ? -11.695 -18.328 8.273 1 86.88 286 LYS B C 1
ATOM 6160 O O . LYS B 1 286 ? -12.438 -18.234 7.293 1 86.88 286 LYS B O 1
ATOM 6165 N N . TRP B 1 287 ? -10.391 -18.203 8.281 1 91.38 287 TRP B N 1
ATOM 6166 C CA . TRP B 1 287 ? -9.648 -18.016 7.039 1 91.38 287 TRP B CA 1
AT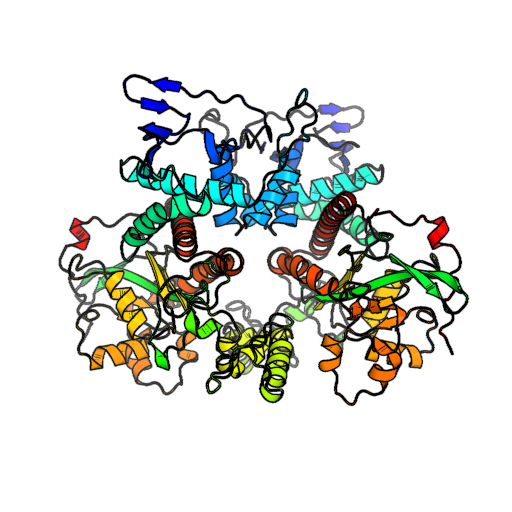OM 6167 C C . TRP B 1 287 ? -8.68 -19.172 6.797 1 91.38 287 TRP B C 1
ATOM 6169 O O . TRP B 1 287 ? -8.273 -19.844 7.742 1 91.38 287 TRP B O 1
ATOM 6179 N N . THR B 1 288 ? -8.422 -19.406 5.535 1 93.12 288 THR B N 1
ATOM 6180 C CA . THR B 1 288 ? -7.344 -20.344 5.238 1 93.12 288 THR B CA 1
ATOM 6181 C C . THR B 1 288 ? -6.039 -19.891 5.879 1 93.12 288 THR B C 1
ATOM 6183 O O . THR B 1 288 ? -5.875 -18.703 6.195 1 93.12 288 THR B O 1
ATOM 6186 N N . HIS B 1 289 ? -5.172 -20.75 6.027 1 92.19 289 HIS B N 1
ATOM 6187 C CA . HIS B 1 289 ? -4.043 -20.531 6.918 1 92.19 289 HIS B CA 1
ATOM 6188 C C . HIS B 1 289 ? -2.951 -19.719 6.23 1 92.19 289 HIS B C 1
ATOM 6190 O O . HIS B 1 289 ? -2.541 -18.672 6.738 1 92.19 289 HIS B O 1
ATOM 6196 N N . ASN B 1 290 ? -2.436 -20.234 5.121 1 95.5 290 ASN B N 1
ATOM 6197 C CA . ASN B 1 290 ? -1.35 -19.5 4.469 1 95.5 290 ASN B CA 1
ATOM 6198 C C . ASN B 1 290 ? -1.263 -19.844 2.982 1 95.5 290 ASN B C 1
ATOM 6200 O O . ASN B 1 290 ? -1.898 -20.781 2.518 1 95.5 290 ASN B O 1
ATOM 6204 N N . GLU B 1 291 ? -0.608 -18.969 2.316 1 97.56 291 GLU B N 1
ATOM 6205 C CA . GLU B 1 291 ? -0.193 -19.219 0.941 1 97.56 291 GLU B CA 1
ATOM 6206 C C . GLU B 1 291 ? 1.271 -19.641 0.877 1 97.56 291 GLU B C 1
ATOM 6208 O O . GLU B 1 291 ? 2.143 -18.984 1.442 1 97.56 291 GLU B O 1
ATOM 6213 N N . GLN B 1 292 ? 1.484 -20.766 0.281 1 97.38 292 GLN B N 1
ATOM 6214 C CA . GLN B 1 292 ? 2.844 -21.25 0.085 1 97.38 292 GLN B CA 1
ATOM 6215 C C . GLN B 1 292 ? 3.35 -20.922 -1.319 1 97.38 292 GLN B C 1
ATOM 6217 O O . GLN B 1 292 ? 2.664 -21.203 -2.309 1 97.38 292 GLN B O 1
ATOM 6222 N N . LEU B 1 293 ? 4.531 -20.328 -1.389 1 98.06 293 LEU B N 1
ATOM 6223 C CA . LEU B 1 293 ? 5.121 -19.969 -2.676 1 98.06 293 LEU B CA 1
ATOM 6224 C C . LEU B 1 293 ? 6.414 -20.75 -2.906 1 98.06 293 LEU B C 1
ATOM 6226 O O . LEU B 1 293 ? 7.156 -21.016 -1.96 1 98.06 293 LEU B O 1
ATOM 6230 N N . PHE B 1 294 ? 6.672 -21.125 -4.047 1 98.38 294 PHE B N 1
ATOM 6231 C CA . PHE B 1 294 ? 7.98 -21.578 -4.512 1 98.38 294 PHE B CA 1
ATOM 6232 C C . PHE B 1 294 ? 8.594 -20.562 -5.469 1 98.38 294 PHE B C 1
ATOM 6234 O O . PHE B 1 294 ? 8.008 -20.25 -6.512 1 98.38 294 PHE B O 1
ATOM 6241 N N . VAL B 1 295 ? 9.727 -20.078 -5.133 1 98.5 295 VAL B N 1
ATOM 6242 C CA . VAL B 1 295 ? 10.312 -18.938 -5.84 1 98.5 295 VAL B CA 1
ATOM 6243 C C . VAL B 1 295 ? 11.734 -19.281 -6.281 1 98.5 295 VAL B C 1
ATOM 6245 O O . VAL B 1 295 ? 12.516 -19.844 -5.504 1 98.5 295 VAL B O 1
ATOM 6248 N N . ARG B 1 296 ? 12.047 -19 -7.508 1 98.38 296 ARG B N 1
ATOM 6249 C CA . ARG B 1 296 ? 13.43 -19.109 -7.953 1 98.38 296 ARG B CA 1
ATOM 6250 C C . ARG B 1 296 ? 14.289 -18 -7.348 1 98.38 296 ARG B C 1
ATOM 6252 O O . ARG B 1 296 ? 13.781 -16.922 -7.031 1 98.38 296 ARG B O 1
ATOM 6259 N N . PRO B 1 297 ? 15.562 -18.266 -7.203 1 97 297 PRO B N 1
ATOM 6260 C CA . PRO B 1 297 ? 16.438 -17.234 -6.637 1 97 297 PRO B CA 1
ATOM 6261 C C . PRO B 1 297 ? 16.406 -15.922 -7.422 1 97 297 PRO B C 1
ATOM 6263 O O . PRO B 1 297 ? 16.781 -14.875 -6.895 1 97 297 PRO B O 1
ATOM 6266 N N . CYS B 1 298 ? 15.992 -16 -8.656 1 98 298 CYS B N 1
ATOM 6267 C CA . CYS B 1 298 ? 15.914 -14.82 -9.5 1 98 298 CYS B CA 1
ATOM 6268 C C . CYS B 1 298 ? 14.602 -14.078 -9.273 1 98 298 CYS B C 1
ATOM 6270 O O . CYS B 1 298 ? 14.305 -13.109 -9.969 1 98 298 CYS B O 1
ATOM 6272 N N . SER B 1 299 ? 13.703 -14.531 -8.422 1 97.75 299 SER B N 1
ATOM 6273 C CA . SER B 1 299 ? 12.492 -13.859 -7.965 1 97.75 299 SER B CA 1
ATOM 6274 C C . SER B 1 299 ? 11.273 -14.297 -8.781 1 97.75 299 SER B C 1
ATOM 6276 O O . SER B 1 299 ? 10.172 -13.781 -8.578 1 97.75 299 SER B O 1
ATOM 6278 N N . ILE B 1 300 ? 11.484 -15.25 -9.664 1 98.62 300 ILE B N 1
ATOM 6279 C CA . ILE B 1 300 ? 10.344 -15.789 -10.398 1 98.62 300 ILE B CA 1
ATOM 6280 C C . ILE B 1 300 ? 9.523 -16.703 -9.484 1 98.62 300 ILE B C 1
ATOM 6282 O O . ILE B 1 300 ? 10.07 -17.625 -8.867 1 98.62 300 ILE B O 1
ATOM 6286 N N . ILE B 1 301 ? 8.297 -16.422 -9.375 1 98.56 301 ILE B N 1
ATOM 6287 C CA . ILE B 1 301 ? 7.398 -17.297 -8.625 1 98.56 301 ILE B CA 1
ATOM 6288 C C . ILE B 1 301 ? 6.898 -18.422 -9.531 1 98.56 301 ILE B C 1
ATOM 6290 O O . ILE B 1 301 ? 6.18 -18.188 -10.5 1 98.56 301 ILE B O 1
ATOM 6294 N N . VAL B 1 302 ? 7.176 -19.594 -9.117 1 98 302 VAL B N 1
ATOM 6295 C CA . VAL B 1 302 ? 6.945 -20.766 -9.953 1 98 302 VAL B CA 1
ATOM 6296 C C . VAL B 1 302 ? 5.555 -21.328 -9.68 1 98 302 VAL B C 1
ATOM 6298 O O . VAL B 1 302 ? 4.891 -21.844 -10.586 1 98 302 VAL B O 1
ATOM 6301 N N . SER B 1 303 ? 5.238 -21.266 -8.469 1 97.75 303 SER B N 1
ATOM 6302 C CA . SER B 1 303 ? 3.969 -21.875 -8.086 1 97.75 303 SER B CA 1
ATOM 6303 C C . SER B 1 303 ? 3.482 -21.344 -6.738 1 97.75 303 SER B C 1
ATOM 6305 O O . SER B 1 303 ? 4.254 -20.734 -5.984 1 97.75 303 SER B O 1
ATOM 6307 N N . ARG B 1 304 ? 2.205 -21.562 -6.555 1 97.5 304 ARG B N 1
ATOM 6308 C CA . ARG B 1 304 ? 1.53 -21.156 -5.328 1 97.5 304 ARG B CA 1
ATOM 6309 C C . ARG B 1 304 ? 0.487 -22.188 -4.91 1 97.5 304 ARG B C 1
ATOM 6311 O O . ARG B 1 304 ? -0.14 -22.812 -5.762 1 97.5 304 ARG B O 1
ATOM 6318 N N . CYS B 1 305 ? 0.311 -22.266 -3.602 1 97 305 CYS B N 1
ATOM 6319 C CA . CYS B 1 305 ? -0.711 -23.156 -3.074 1 97 305 CYS B CA 1
ATOM 6320 C C . CYS B 1 305 ? -1.312 -22.609 -1.788 1 97 305 CYS B C 1
ATOM 6322 O O . CYS B 1 305 ? -0.6 -22.047 -0.959 1 97 305 CYS B O 1
ATOM 6324 N N . THR B 1 306 ? -2.607 -22.828 -1.655 1 96.12 306 THR B N 1
ATOM 6325 C CA . THR B 1 306 ? -3.309 -22.406 -0.448 1 96.12 306 THR B CA 1
ATOM 6326 C C . THR B 1 306 ? -3.383 -23.547 0.562 1 96.12 306 THR B C 1
ATOM 6328 O O . THR B 1 306 ? -3.842 -24.656 0.234 1 96.12 306 THR B O 1
ATOM 6331 N N . PHE B 1 307 ? -2.92 -23.266 1.741 1 94.88 307 PHE B N 1
ATOM 6332 C CA . PHE B 1 307 ? -3.07 -24.219 2.83 1 94.88 307 PHE B CA 1
ATOM 6333 C C . PHE B 1 307 ? -4.246 -23.844 3.725 1 94.88 307 PHE B C 1
ATOM 6335 O O . PHE B 1 307 ? -4.371 -22.688 4.141 1 94.88 307 PHE B O 1
ATOM 6342 N N . TYR B 1 308 ? -5.078 -24.766 4.051 1 90.38 308 TYR B N 1
ATOM 6343 C CA . TYR B 1 308 ? -6.328 -24.484 4.746 1 90.38 308 TYR B CA 1
ATOM 6344 C C . TYR B 1 308 ? -6.121 -24.453 6.258 1 90.38 308 TYR B C 1
ATOM 6346 O O . TYR B 1 308 ? -6.664 -23.594 6.953 1 90.38 308 TYR B O 1
ATOM 6354 N N . HIS B 1 309 ? -5.32 -25.328 6.777 1 85.25 309 HIS B N 1
ATOM 6355 C CA . HIS B 1 309 ? -5.32 -25.469 8.227 1 85.25 309 HIS B CA 1
ATOM 6356 C C . HIS B 1 309 ? -3.971 -25.094 8.82 1 85.25 309 HIS B C 1
ATOM 6358 O O . HIS B 1 309 ? -3.91 -24.406 9.844 1 85.25 309 HIS B O 1
ATOM 6364 N N . ALA B 1 310 ? -3.006 -25.641 8.391 1 84.88 310 ALA B N 1
ATOM 6365 C CA . ALA B 1 310 ? -1.67 -25.359 8.914 1 84.88 310 ALA B CA 1
ATOM 6366 C C . ALA B 1 310 ? -0.609 -25.562 7.832 1 84.88 310 ALA B C 1
ATOM 6368 O O . ALA B 1 310 ? -0.892 -26.125 6.773 1 84.88 310 ALA B O 1
ATOM 6369 N N . GLU B 1 311 ? 0.413 -24.984 8.164 1 87.19 311 GLU B N 1
ATOM 6370 C CA . GLU B 1 311 ? 1.578 -25.281 7.336 1 87.19 311 GLU B CA 1
ATOM 6371 C C . GLU B 1 311 ? 2.238 -26.594 7.75 1 87.19 311 GLU B C 1
ATOM 6373 O O . GLU B 1 311 ? 3.318 -26.578 8.344 1 87.19 311 GLU B O 1
ATOM 6378 N N . GLY B 1 312 ? 1.643 -27.641 7.387 1 88.94 312 GLY B N 1
ATOM 6379 C CA . GLY B 1 312 ? 2.145 -28.953 7.75 1 88.94 312 GLY B CA 1
ATOM 6380 C C . GLY B 1 312 ? 3.158 -29.5 6.762 1 88.94 312 GLY B C 1
ATOM 6381 O O . GLY B 1 312 ? 3.154 -29.125 5.59 1 88.94 312 GLY B O 1
ATOM 6382 N N . LEU B 1 313 ? 3.941 -30.422 7.242 1 90.88 313 LEU B N 1
ATOM 6383 C CA . LEU B 1 313 ? 4.996 -31.016 6.434 1 90.88 313 LEU B CA 1
ATOM 6384 C C . LEU B 1 313 ? 4.402 -31.797 5.254 1 90.88 313 LEU B C 1
ATOM 6386 O O . LEU B 1 313 ? 4.922 -31.719 4.141 1 90.88 313 LEU B O 1
ATOM 6390 N N . GLU B 1 314 ? 3.336 -32.375 5.496 1 90.44 314 GLU B N 1
ATOM 6391 C CA . GLU B 1 314 ? 2.701 -33.156 4.445 1 90.44 314 GLU B CA 1
ATOM 6392 C C . GLU B 1 314 ? 2.152 -32.281 3.336 1 90.44 314 GLU B C 1
ATOM 6394 O O . GLU B 1 314 ? 2.283 -32.594 2.152 1 90.44 314 GLU B O 1
ATOM 6399 N N . SER B 1 315 ? 1.531 -31.25 3.738 1 92.94 315 SER B N 1
ATOM 6400 C CA . SER B 1 315 ? 1.002 -30.297 2.764 1 92.94 315 SER B CA 1
ATOM 6401 C C . SER B 1 315 ? 2.119 -29.688 1.925 1 92.94 315 SER B C 1
ATOM 6403 O O . SER B 1 315 ? 1.964 -29.5 0.716 1 92.94 315 SER B O 1
ATOM 6405 N N . CYS B 1 316 ? 3.189 -29.438 2.58 1 95.19 316 CYS B N 1
ATOM 6406 C CA . CYS B 1 316 ? 4.34 -28.875 1.872 1 95.19 316 CYS B CA 1
ATOM 6407 C C . CYS B 1 316 ? 4.902 -29.891 0.878 1 95.19 316 CYS B C 1
ATOM 6409 O O . CYS B 1 316 ? 5.246 -29.531 -0.25 1 95.19 316 CYS B O 1
ATOM 6411 N N . ASN B 1 317 ? 5 -31.094 1.361 1 94.62 317 ASN B N 1
ATOM 6412 C CA . ASN B 1 317 ? 5.465 -32.156 0.484 1 94.62 317 ASN B CA 1
ATOM 6413 C C . ASN B 1 317 ? 4.551 -32.344 -0.725 1 94.62 317 ASN B C 1
ATOM 6415 O O . ASN B 1 317 ? 5.023 -32.469 -1.854 1 94.62 317 ASN B O 1
ATOM 6419 N N . ASP B 1 318 ? 3.277 -32.344 -0.481 1 94.81 318 ASP B N 1
ATOM 6420 C CA . ASP B 1 318 ? 2.309 -32.469 -1.565 1 94.81 318 ASP B CA 1
ATOM 6421 C C . ASP B 1 318 ? 2.436 -31.328 -2.553 1 94.81 318 ASP B C 1
ATOM 6423 O O . ASP B 1 318 ? 2.367 -31.516 -3.768 1 94.81 318 ASP B O 1
ATOM 6427 N N . PHE B 1 319 ? 2.604 -30.188 -2.033 1 96.44 319 PHE B N 1
ATOM 6428 C CA . PHE B 1 319 ? 2.766 -29 -2.861 1 96.44 319 PHE B CA 1
ATOM 6429 C C . PHE B 1 319 ? 3.951 -29.156 -3.805 1 96.44 319 PHE B C 1
ATOM 6431 O O . PHE B 1 319 ? 3.84 -28.875 -5 1 96.44 319 PHE B O 1
ATOM 6438 N N . LEU B 1 320 ? 5.047 -29.578 -3.305 1 96.75 320 LEU B N 1
ATOM 6439 C CA . LEU B 1 320 ? 6.246 -29.766 -4.121 1 96.75 320 LEU B CA 1
ATOM 6440 C C . LEU B 1 320 ? 6.023 -30.828 -5.188 1 96.75 320 LEU B C 1
ATOM 6442 O O . LEU B 1 320 ? 6.426 -30.656 -6.34 1 96.75 320 LEU B O 1
ATOM 6446 N N . LYS B 1 321 ? 5.375 -31.875 -4.805 1 96.31 321 LYS B N 1
ATOM 6447 C CA . LYS B 1 321 ? 5.148 -32.969 -5.742 1 96.31 321 LYS B CA 1
ATOM 6448 C C . LYS B 1 321 ? 4.227 -32.531 -6.879 1 96.31 321 LYS B C 1
ATOM 6450 O O . LYS B 1 321 ? 4.398 -32.969 -8.023 1 96.31 321 LYS B O 1
ATOM 6455 N N . VAL B 1 322 ? 3.264 -31.703 -6.508 1 97.06 322 VAL B N 1
ATOM 6456 C CA . VAL B 1 322 ? 2.342 -31.203 -7.52 1 97.06 322 VAL B CA 1
ATOM 6457 C C . VAL B 1 322 ? 3.051 -30.188 -8.398 1 97.06 322 VAL B C 1
ATOM 6459 O O . VAL B 1 322 ? 2.818 -30.125 -9.609 1 97.06 322 VAL B O 1
ATOM 6462 N N . THR B 1 323 ? 3.9 -29.391 -7.828 1 97.75 323 THR B N 1
ATOM 6463 C CA . THR B 1 323 ? 4.641 -28.359 -8.539 1 97.75 323 THR B CA 1
ATOM 6464 C C . THR B 1 323 ? 5.676 -28.969 -9.477 1 97.75 323 THR B C 1
ATOM 6466 O O . THR B 1 323 ? 5.887 -28.484 -10.586 1 97.75 323 THR B O 1
ATOM 6469 N N . PHE B 1 324 ? 6.297 -30.016 -8.969 1 97.25 324 PHE B N 1
ATOM 6470 C CA . PHE B 1 324 ? 7.336 -30.703 -9.742 1 97.25 324 PHE B CA 1
ATOM 6471 C C . PHE B 1 324 ? 7.004 -32.188 -9.914 1 97.25 324 PHE B C 1
ATOM 6473 O O . PHE B 1 324 ? 7.586 -33.031 -9.25 1 97.25 324 PHE B O 1
ATOM 6480 N N . PRO B 1 325 ? 6.203 -32.438 -10.867 1 96.12 325 PRO B N 1
ATOM 6481 C CA . PRO B 1 325 ? 5.805 -33.844 -11.102 1 96.12 325 PRO B CA 1
ATOM 6482 C C . PRO B 1 325 ? 6.875 -34.625 -11.828 1 96.12 325 PRO B C 1
ATOM 6484 O O . PRO B 1 325 ? 6.828 -34.781 -13.055 1 96.12 325 PRO B O 1
ATOM 6487 N N . THR B 1 326 ? 7.691 -35.281 -11.102 1 93.44 326 THR B N 1
ATOM 6488 C CA . THR B 1 326 ? 8.867 -35.969 -11.633 1 93.44 326 THR B CA 1
ATOM 6489 C C . THR B 1 326 ? 8.469 -37.188 -12.445 1 93.44 326 THR B C 1
ATOM 6491 O O . THR B 1 326 ? 9.258 -37.719 -13.234 1 93.44 326 THR B O 1
ATOM 6494 N N . SER B 1 327 ? 7.301 -37.719 -12.219 1 91.56 327 SER B N 1
ATOM 6495 C CA . SER B 1 327 ? 6.824 -38.812 -13.023 1 91.56 327 SER B CA 1
ATOM 6496 C C . SER B 1 327 ? 6.637 -38.406 -14.484 1 91.56 327 SER B C 1
ATOM 6498 O O . SER B 1 327 ? 6.926 -39.188 -15.398 1 91.56 327 SER B O 1
ATOM 6500 N N . GLN B 1 328 ? 6.223 -37.25 -14.688 1 91.94 328 GLN B N 1
ATOM 6501 C CA . GLN B 1 328 ? 6.008 -36.719 -16.031 1 91.94 328 GLN B CA 1
ATOM 6502 C C . GLN B 1 328 ? 7.25 -35.969 -16.531 1 91.94 328 GLN B C 1
ATOM 6504 O O . GLN B 1 328 ? 7.602 -36.062 -17.703 1 91.94 328 GLN B O 1
ATOM 6509 N N . TYR B 1 329 ? 7.844 -35.25 -15.594 1 93.94 329 TYR B N 1
ATOM 6510 C CA . TYR B 1 329 ? 9.039 -34.469 -15.891 1 93.94 329 TYR B CA 1
ATOM 6511 C C . TYR B 1 329 ? 10.172 -34.812 -14.938 1 93.94 329 TYR B C 1
ATOM 6513 O O . TYR B 1 329 ? 10.406 -34.094 -13.961 1 93.94 329 TYR B O 1
ATOM 6521 N N . PRO B 1 330 ? 10.945 -35.688 -15.219 1 90.31 330 PRO B N 1
ATOM 6522 C CA . PRO B 1 330 ? 11.961 -36.188 -14.297 1 90.31 330 PRO B CA 1
ATOM 6523 C C . PRO B 1 330 ? 13.008 -35.125 -13.945 1 90.31 330 PRO B C 1
ATOM 6525 O O . PRO B 1 330 ? 13.586 -35.156 -12.859 1 90.31 330 PRO B O 1
ATOM 6528 N N . SER B 1 331 ? 13.203 -34.125 -14.781 1 89.56 331 SER B N 1
ATOM 6529 C CA . SER B 1 331 ? 14.273 -33.156 -14.578 1 89.56 331 SER B CA 1
ATOM 6530 C C . SER B 1 331 ? 13.719 -31.812 -14.117 1 89.56 331 SER B C 1
ATOM 6532 O O . SER B 1 331 ? 14.383 -30.781 -14.25 1 89.56 331 SER B O 1
ATOM 6534 N N . CYS B 1 332 ? 12.484 -31.875 -13.57 1 93.88 332 CYS B N 1
ATOM 6535 C CA . CYS B 1 332 ? 11.867 -30.594 -13.234 1 93.88 332 CYS B CA 1
ATOM 6536 C C . CYS B 1 332 ? 12.203 -30.188 -11.805 1 93.88 332 CYS B C 1
ATOM 6538 O O . CYS B 1 332 ? 12.102 -29 -11.453 1 93.88 332 CYS B O 1
ATOM 6540 N N . LEU B 1 333 ? 12.57 -31.125 -10.961 1 94.62 333 LEU B N 1
ATOM 6541 C CA . LEU B 1 333 ? 12.883 -30.828 -9.562 1 94.62 333 LEU B CA 1
ATOM 6542 C C . LEU B 1 333 ? 14.227 -30.109 -9.453 1 94.62 333 LEU B C 1
ATOM 6544 O O . LEU B 1 333 ? 15.219 -30.562 -10.031 1 94.62 333 LEU B O 1
ATOM 6548 N N . PRO B 1 334 ? 14.273 -29.016 -8.766 1 94.94 334 PRO B N 1
ATOM 6549 C CA . PRO B 1 334 ? 15.547 -28.281 -8.633 1 94.94 334 PRO B CA 1
ATOM 6550 C C . PRO B 1 334 ? 16.609 -29.094 -7.91 1 94.94 334 PRO B C 1
ATOM 6552 O O . PRO B 1 334 ? 16.297 -29.953 -7.078 1 94.94 334 PRO B O 1
ATOM 6555 N N . SER B 1 335 ? 17.859 -28.719 -8.211 1 93.06 335 SER B N 1
ATOM 6556 C CA . SER B 1 335 ? 18.984 -29.375 -7.551 1 93.06 335 SER B CA 1
ATOM 6557 C C . SER B 1 335 ? 19 -29.062 -6.055 1 93.06 335 SER B C 1
ATOM 6559 O O . SER B 1 335 ? 19.391 -29.906 -5.25 1 93.06 335 SER B O 1
ATOM 6561 N N . TYR B 1 336 ? 18.578 -27.906 -5.754 1 93.88 336 TYR B N 1
ATOM 6562 C CA . TYR B 1 336 ? 18.562 -27.484 -4.355 1 93.88 336 TYR B CA 1
ATOM 6563 C C . TYR B 1 336 ? 17.266 -26.781 -4.012 1 93.88 336 TYR B C 1
ATOM 6565 O O . TYR B 1 336 ? 16.75 -25.984 -4.797 1 93.88 336 TYR B O 1
ATOM 6573 N N . ILE B 1 337 ? 16.688 -27.062 -2.873 1 95.38 337 ILE B N 1
ATOM 6574 C CA . ILE B 1 337 ? 15.492 -26.406 -2.365 1 95.38 337 ILE B CA 1
ATOM 6575 C C . ILE B 1 337 ? 15.773 -25.812 -0.99 1 95.38 337 ILE B C 1
ATOM 6577 O O . ILE B 1 337 ? 16.125 -26.531 -0.053 1 95.38 337 ILE B O 1
ATOM 6581 N N . PHE B 1 338 ? 15.711 -24.5 -0.965 1 94.25 338 PHE B N 1
ATOM 6582 C CA . PHE B 1 338 ? 15.812 -23.797 0.31 1 94.25 338 PHE B CA 1
ATOM 6583 C C . PHE B 1 338 ? 14.461 -23.734 1.005 1 94.25 338 PHE B C 1
ATOM 6585 O O . PHE B 1 338 ? 13.461 -23.344 0.392 1 94.25 338 PHE B O 1
ATOM 6592 N N . TYR B 1 339 ? 14.414 -24.141 2.217 1 92.75 339 TYR B N 1
ATOM 6593 C CA . TYR B 1 339 ? 13.219 -24.125 3.053 1 92.75 339 TYR B CA 1
ATOM 6594 C C . TYR B 1 339 ? 13.586 -24.141 4.531 1 92.75 339 TYR B C 1
ATOM 6596 O O . TYR B 1 339 ? 14.43 -24.938 4.957 1 92.75 339 TYR B O 1
ATOM 6604 N N . ASP B 1 340 ? 13 -23.281 5.223 1 87 340 ASP B N 1
ATOM 6605 C CA . ASP B 1 340 ? 13.391 -23.109 6.617 1 87 340 ASP B CA 1
ATOM 6606 C C . ASP B 1 340 ? 13.125 -24.375 7.426 1 87 340 ASP B C 1
ATOM 6608 O O . ASP B 1 340 ? 13.828 -24.656 8.391 1 87 340 ASP B O 1
ATOM 6612 N N . ASN B 1 341 ? 12.148 -25.188 7.023 1 88.62 341 ASN B N 1
ATOM 6613 C CA . ASN B 1 341 ? 11.773 -26.391 7.758 1 88.62 341 ASN B CA 1
ATOM 6614 C C . ASN B 1 341 ? 12.305 -27.641 7.078 1 88.62 341 ASN B C 1
ATOM 6616 O O . ASN B 1 341 ? 11.75 -28.734 7.258 1 88.62 341 ASN B O 1
ATOM 6620 N N . ASN B 1 342 ? 13.328 -27.531 6.355 1 90.81 342 ASN B N 1
ATOM 6621 C CA . ASN B 1 342 ? 13.859 -28.656 5.605 1 90.81 342 ASN B CA 1
ATOM 6622 C C . ASN B 1 342 ? 14.344 -29.766 6.535 1 90.81 342 ASN B C 1
ATOM 6624 O O . ASN B 1 342 ? 14.281 -30.953 6.184 1 90.81 342 ASN B O 1
ATOM 6628 N N . CYS B 1 343 ? 14.805 -29.375 7.711 1 87.88 343 CYS B N 1
ATOM 6629 C CA . CYS B 1 343 ? 15.281 -30.391 8.641 1 87.88 343 CYS B CA 1
ATOM 6630 C C . CYS B 1 343 ? 14.156 -31.344 9.023 1 87.88 343 CYS B C 1
ATOM 6632 O O . CYS B 1 343 ? 14.32 -32.562 8.969 1 87.88 343 CYS B O 1
ATOM 6634 N N . GLN B 1 344 ? 13.062 -30.781 9.328 1 88 344 GLN B N 1
ATOM 6635 C CA . GLN B 1 344 ? 11.906 -31.594 9.688 1 88 344 GLN B CA 1
ATOM 6636 C C . GLN B 1 344 ? 11.359 -32.344 8.469 1 88 344 GLN B C 1
ATOM 6638 O O . GLN B 1 344 ? 10.945 -33.5 8.578 1 88 344 GLN B O 1
ATOM 6643 N N . MET B 1 345 ? 11.391 -31.719 7.434 1 90.06 345 MET B N 1
ATOM 6644 C CA . MET B 1 345 ? 10.898 -32.312 6.199 1 90.06 345 MET B CA 1
ATOM 6645 C C . MET B 1 345 ? 11.75 -33.531 5.816 1 90.06 345 MET B C 1
ATOM 6647 O O . MET B 1 345 ? 11.211 -34.594 5.496 1 90.06 345 MET B O 1
ATOM 6651 N N . LEU B 1 346 ? 13.023 -33.344 5.902 1 87.88 346 LEU B N 1
ATOM 6652 C CA . LEU B 1 346 ? 13.93 -34.406 5.535 1 87.88 346 LEU B CA 1
ATOM 6653 C C . LEU B 1 346 ? 13.766 -35.594 6.477 1 87.88 346 LEU B C 1
ATOM 6655 O O . LEU B 1 346 ? 13.773 -36.75 6.035 1 87.88 346 LEU B O 1
ATOM 6659 N N . ARG B 1 347 ? 13.664 -35.312 7.715 1 87.31 347 ARG B N 1
ATOM 6660 C CA . ARG B 1 347 ? 13.43 -36.375 8.68 1 87.31 347 ARG B CA 1
ATOM 6661 C C . ARG B 1 347 ? 12.164 -37.156 8.336 1 87.31 347 ARG B C 1
ATOM 6663 O O . ARG B 1 347 ? 12.148 -38.406 8.398 1 87.31 347 ARG B O 1
ATOM 6670 N N . HIS B 1 348 ? 11.219 -36.406 8.062 1 87.88 348 HIS B N 1
ATOM 6671 C CA . HIS B 1 348 ? 9.93 -37 7.711 1 87.88 348 HIS B CA 1
ATOM 6672 C C . HIS B 1 348 ? 10.055 -37.844 6.453 1 87.88 348 HIS B C 1
ATOM 6674 O O . HIS B 1 348 ? 9.516 -38.969 6.398 1 87.88 348 HIS B O 1
ATOM 6680 N N . LEU B 1 349 ? 10.703 -37.406 5.527 1 87.19 349 LEU B N 1
ATOM 6681 C CA . LEU B 1 349 ? 10.867 -38.094 4.25 1 87.19 349 LEU B CA 1
ATOM 6682 C C . LEU B 1 349 ? 11.688 -39.375 4.422 1 87.19 349 LEU B C 1
ATOM 6684 O O . LEU B 1 349 ? 11.414 -40.406 3.777 1 87.19 349 LEU B O 1
ATOM 6688 N N . TRP B 1 350 ? 12.688 -39.344 5.219 1 86.69 350 TRP B N 1
ATOM 6689 C CA . TRP B 1 350 ? 13.523 -40.5 5.473 1 86.69 350 TRP B CA 1
ATOM 6690 C C . TRP B 1 350 ? 12.727 -41.594 6.152 1 86.69 350 TRP B C 1
ATOM 6692 O O . TRP B 1 350 ? 12.914 -42.781 5.844 1 86.69 350 TRP B O 1
ATOM 6702 N N . LYS B 1 351 ? 11.906 -41.188 6.953 1 87.94 351 LYS B N 1
ATOM 6703 C CA . LYS B 1 351 ? 11.055 -42.156 7.625 1 87.94 351 LYS B CA 1
ATOM 6704 C C . LYS B 1 351 ? 10.133 -42.844 6.633 1 87.94 351 LYS B C 1
ATOM 6706 O O . LYS B 1 351 ? 9.875 -44.062 6.758 1 87.94 351 LYS B O 1
ATOM 6711 N N . GLN B 1 352 ? 9.742 -42.188 5.68 1 88.12 352 GLN B N 1
ATOM 6712 C CA . GLN B 1 352 ? 8.812 -42.719 4.695 1 88.12 352 GLN B CA 1
ATOM 6713 C C . GLN B 1 352 ? 9.555 -43.406 3.547 1 88.12 352 GLN B C 1
ATOM 6715 O O . GLN B 1 352 ? 8.93 -44.031 2.684 1 88.12 352 GLN B O 1
ATOM 6720 N N . ARG B 1 353 ? 10.883 -43.344 3.469 1 86.06 353 ARG B N 1
ATOM 6721 C CA . ARG B 1 353 ? 11.711 -43.844 2.383 1 86.06 353 ARG B CA 1
ATOM 6722 C C . ARG B 1 353 ? 11.234 -43.312 1.034 1 86.06 353 ARG B C 1
ATOM 6724 O O . ARG B 1 353 ? 11.102 -44.094 0.076 1 86.06 353 ARG B O 1
ATOM 6731 N N . ASP B 1 354 ? 10.766 -42.125 0.947 1 86.31 354 ASP B N 1
ATOM 6732 C CA . ASP B 1 354 ? 10.312 -41.469 -0.272 1 86.31 354 ASP B CA 1
ATOM 6733 C C . ASP B 1 354 ? 11.492 -41.094 -1.174 1 86.31 354 ASP B C 1
ATOM 6735 O O . ASP B 1 354 ? 12.352 -40.312 -0.788 1 86.31 354 ASP B O 1
ATOM 6739 N N . PRO B 1 355 ? 11.578 -41.656 -2.352 1 85.19 355 PRO B N 1
ATOM 6740 C CA . PRO B 1 355 ? 12.719 -41.406 -3.236 1 85.19 355 PRO B CA 1
ATOM 6741 C C . PRO B 1 355 ? 12.617 -40.062 -3.969 1 85.19 355 PRO B C 1
ATOM 6743 O O . PRO B 1 355 ? 13.531 -39.688 -4.703 1 85.19 355 PRO B O 1
ATOM 6746 N N . TYR B 1 356 ? 11.57 -39.344 -3.807 1 88.62 356 TYR B N 1
ATOM 6747 C CA . TYR B 1 356 ? 11.266 -38.125 -4.559 1 88.62 356 TYR B CA 1
ATOM 6748 C C . TYR B 1 356 ? 12.414 -37.125 -4.461 1 88.62 356 TYR B C 1
ATOM 6750 O O . TYR B 1 356 ? 12.742 -36.438 -5.441 1 88.62 356 TYR B O 1
ATOM 6758 N N . TYR B 1 357 ? 13.102 -37.062 -3.348 1 88.19 357 TYR B N 1
ATOM 6759 C CA . TYR B 1 357 ? 14.078 -36 -3.098 1 88.19 357 TYR B CA 1
ATOM 6760 C C . TYR B 1 357 ? 15.5 -36.562 -3.207 1 88.19 357 TYR B C 1
ATOM 6762 O O . TYR B 1 357 ? 16.453 -35.906 -2.795 1 88.19 357 TYR B O 1
ATOM 6770 N N . ASN B 1 358 ? 15.742 -37.688 -3.684 1 82.88 358 ASN B N 1
ATOM 6771 C CA . ASN B 1 358 ? 17.031 -38.375 -3.678 1 82.88 358 ASN B CA 1
ATOM 6772 C C . ASN B 1 358 ? 18.094 -37.562 -4.426 1 82.88 358 ASN B C 1
ATOM 6774 O O . ASN B 1 358 ? 19.281 -37.656 -4.109 1 82.88 358 ASN B O 1
ATOM 6778 N N . LYS B 1 359 ? 17.641 -36.75 -5.285 1 82.5 359 LYS B N 1
ATOM 6779 C CA . LYS B 1 359 ? 18.594 -36.031 -6.113 1 82.5 359 LYS B CA 1
ATOM 6780 C C . LYS B 1 359 ? 18.562 -34.531 -5.809 1 82.5 359 LYS B C 1
ATOM 6782 O O . LYS B 1 359 ? 19.031 -33.719 -6.609 1 82.5 359 LYS B O 1
ATOM 6787 N N . THR B 1 360 ? 17.969 -34.156 -4.766 1 90.81 360 THR B N 1
ATOM 6788 C CA . THR B 1 360 ? 17.781 -32.75 -4.43 1 90.81 360 THR B CA 1
ATOM 6789 C C . THR B 1 360 ? 18.359 -32.438 -3.055 1 90.81 360 THR B C 1
ATOM 6791 O O . THR B 1 360 ? 18.125 -33.188 -2.096 1 90.81 360 THR B O 1
ATOM 6794 N N . GLY B 1 361 ? 19.188 -31.453 -3.039 1 91.5 361 GLY B N 1
ATOM 6795 C CA . GLY B 1 361 ? 19.656 -30.969 -1.754 1 91.5 361 GLY B CA 1
ATOM 6796 C C . GLY B 1 361 ? 18.656 -30.109 -1.028 1 91.5 361 GLY B C 1
ATOM 6797 O O . GLY B 1 361 ? 18.172 -29.109 -1.576 1 91.5 361 GLY B O 1
ATOM 6798 N N . MET B 1 362 ? 18.297 -30.516 0.167 1 91.94 362 MET B N 1
ATOM 6799 C CA . MET B 1 362 ? 17.391 -29.75 1.017 1 91.94 362 MET B CA 1
ATOM 6800 C C . MET B 1 362 ? 18.156 -28.859 1.988 1 91.94 362 MET B C 1
ATOM 6802 O O . MET B 1 362 ? 18.719 -29.359 2.971 1 91.94 362 MET B O 1
ATOM 6806 N N . VAL B 1 363 ? 18.062 -27.547 1.752 1 90.94 363 VAL B N 1
ATOM 6807 C CA . VAL B 1 363 ? 19 -26.656 2.436 1 90.94 363 VAL B CA 1
ATOM 6808 C C . VAL B 1 363 ? 18.219 -25.719 3.352 1 90.94 363 VAL B C 1
ATOM 6810 O O . VAL B 1 363 ? 17.141 -25.25 3.006 1 90.94 363 VAL B O 1
ATOM 6813 N N . VAL B 1 364 ? 18.781 -25.438 4.523 1 87.56 364 VAL B N 1
ATOM 6814 C CA . VAL B 1 364 ? 18.281 -24.406 5.426 1 87.56 364 VAL B CA 1
ATOM 6815 C C . VAL B 1 364 ? 19.219 -23.203 5.422 1 87.56 364 VAL B C 1
ATOM 6817 O O . VAL B 1 364 ? 20.438 -23.375 5.473 1 87.56 364 VAL B O 1
ATOM 6820 N N . GLU B 1 365 ? 18.609 -22.078 5.262 1 75.06 365 GLU B N 1
ATOM 6821 C CA . GLU B 1 365 ? 19.469 -20.891 5.266 1 75.06 365 GLU B CA 1
ATOM 6822 C C . GLU B 1 365 ? 20.094 -20.672 6.641 1 75.06 365 GLU B C 1
ATOM 6824 O O . GLU B 1 365 ? 19.516 -21.031 7.66 1 75.06 365 GLU B O 1
ATOM 6829 N N . MET B 1 366 ? 21.266 -20.141 6.578 1 61.31 366 MET B N 1
ATOM 6830 C CA . MET B 1 366 ? 22.094 -20.016 7.777 1 61.31 366 MET B CA 1
ATOM 6831 C C . MET B 1 366 ? 21.391 -19.172 8.836 1 61.31 366 MET B C 1
ATOM 6833 O O . MET B 1 366 ? 21.453 -19.469 10.023 1 61.31 366 MET B O 1
ATOM 6837 N N . TRP B 1 367 ? 20.734 -18.156 8.281 1 60.91 367 TRP B N 1
ATOM 6838 C CA . TRP B 1 367 ? 20.125 -17.266 9.258 1 60.91 367 TRP B CA 1
ATOM 6839 C C . TRP B 1 367 ? 19.031 -17.984 10.039 1 60.91 367 TRP B C 1
ATOM 6841 O O . TRP B 1 367 ? 18.828 -17.703 11.227 1 60.91 367 TRP B O 1
ATOM 6851 N N . HIS B 1 368 ? 18.453 -18.984 9.422 1 60.59 368 HIS B N 1
ATOM 6852 C CA . HIS B 1 368 ? 17.375 -19.734 10.078 1 60.59 368 HIS B CA 1
ATOM 6853 C C . HIS B 1 368 ? 17.938 -20.828 10.977 1 60.59 368 HIS B C 1
ATOM 6855 O O . HIS B 1 368 ? 17.281 -21.234 11.945 1 60.59 368 HIS B O 1
ATOM 6861 N N . VAL B 1 369 ? 19.156 -21.172 10.727 1 59.56 369 VAL B N 1
ATOM 6862 C CA . VAL B 1 369 ? 19.797 -22.219 11.508 1 59.56 369 VAL B CA 1
ATOM 6863 C C . VAL B 1 369 ? 19.984 -21.734 12.953 1 59.56 369 VAL B C 1
ATOM 6865 O O . VAL B 1 369 ? 19.859 -22.516 13.891 1 59.56 369 VAL B O 1
ATOM 6868 N N . GLN B 1 370 ? 20.203 -20.516 12.828 1 53.41 370 GLN B N 1
ATOM 6869 C CA . GLN B 1 370 ? 20.469 -19.969 14.156 1 53.41 370 GLN B CA 1
ATOM 6870 C C . GLN B 1 370 ? 19.234 -20.047 15.055 1 53.41 370 GLN B C 1
ATOM 6872 O O . GLN B 1 370 ? 19.359 -20.094 16.281 1 53.41 370 GLN B O 1
ATOM 6877 N N . SER B 1 371 ? 18.141 -20.062 14.422 1 53.47 371 SER B N 1
ATOM 6878 C CA . SER B 1 371 ? 16.906 -20.188 15.188 1 53.47 371 SER B CA 1
ATOM 6879 C C . SER B 1 371 ? 16.656 -21.641 15.602 1 53.47 371 SER B C 1
ATOM 6881 O O . SER B 1 371 ? 15.781 -21.906 16.438 1 53.47 371 SER B O 1
ATOM 6883 N N . HIS B 1 372 ? 17.391 -22.453 14.969 1 56.56 372 HIS B N 1
ATOM 6884 C CA . HIS B 1 372 ? 17.266 -23.859 15.336 1 56.56 372 HIS B CA 1
ATOM 6885 C C . HIS B 1 372 ? 18.125 -24.188 16.547 1 56.56 372 HIS B C 1
ATOM 6887 O O . HIS B 1 372 ? 19.141 -23.531 16.797 1 56.56 372 HIS B O 1
ATOM 6893 N N . LYS B 1 373 ? 17.609 -24.828 17.375 1 54.25 373 LYS B N 1
ATOM 6894 C CA . LYS B 1 373 ? 18.359 -25.219 18.578 1 54.25 373 LYS B CA 1
ATOM 6895 C C . LYS B 1 373 ? 19.75 -25.703 18.219 1 54.25 373 LYS B C 1
ATOM 6897 O O . LYS B 1 373 ? 19.938 -26.438 17.25 1 54.25 373 LYS B O 1
ATOM 6902 N N . GLU B 1 374 ? 20.781 -25.062 18.672 1 57.19 374 GLU B N 1
ATOM 6903 C CA . GLU B 1 374 ? 22.172 -25.438 18.5 1 57.19 374 GLU B CA 1
ATOM 6904 C C . GLU B 1 374 ? 22.344 -26.953 18.531 1 57.19 374 GLU B C 1
ATOM 6906 O O . GLU B 1 374 ? 23.25 -27.5 17.891 1 57.19 374 GLU B O 1
ATOM 6911 N N . THR B 1 375 ? 21.344 -27.531 19.047 1 59.56 375 THR B N 1
ATOM 6912 C CA . THR B 1 375 ? 21.5 -28.953 19.344 1 59.56 375 THR B CA 1
ATOM 6913 C C . THR B 1 375 ? 20.906 -29.797 18.219 1 59.56 375 THR B C 1
ATOM 6915 O O . THR B 1 375 ? 20.953 -31.031 18.266 1 59.56 375 THR B O 1
ATOM 6918 N N . ASP B 1 376 ? 20.391 -29.141 17.266 1 72.44 376 ASP B N 1
ATOM 6919 C CA . ASP B 1 376 ? 19.812 -30 16.25 1 72.44 376 ASP B CA 1
ATOM 6920 C C . ASP B 1 376 ? 20.891 -30.562 15.32 1 72.44 376 ASP B C 1
ATOM 6922 O O . ASP B 1 376 ? 21.141 -30.016 14.25 1 72.44 376 ASP B O 1
ATOM 6926 N N . GLU B 1 377 ? 21.547 -31.641 15.734 1 76.94 377 GLU B N 1
ATOM 6927 C CA . GLU B 1 377 ? 22.641 -32.312 15.031 1 76.94 377 GLU B CA 1
ATOM 6928 C C . GLU B 1 377 ? 22.219 -32.75 13.641 1 76.94 377 GLU B C 1
ATOM 6930 O O . GLU B 1 377 ? 23.016 -32.719 12.695 1 76.94 377 GLU B O 1
ATOM 6935 N N . PHE B 1 378 ? 21 -33.156 13.539 1 82.12 378 PHE B N 1
ATOM 6936 C CA . PHE B 1 378 ? 20.5 -33.625 12.25 1 82.12 378 PHE B CA 1
ATOM 6937 C C . PHE B 1 378 ? 20.531 -32.5 11.227 1 82.12 378 PHE B C 1
ATOM 6939 O O . PHE B 1 378 ? 21.031 -32.688 10.109 1 82.12 378 PHE B O 1
ATOM 6946 N N . CYS B 1 379 ? 20.062 -31.422 11.539 1 83.62 379 CYS B N 1
ATOM 6947 C CA . CYS B 1 379 ? 20.031 -30.266 10.641 1 83.62 379 CYS B CA 1
ATOM 6948 C C . CYS B 1 379 ? 21.438 -29.859 10.242 1 83.62 379 CYS B C 1
ATOM 6950 O O . CYS B 1 379 ? 21.703 -29.562 9.078 1 83.62 379 CYS B O 1
ATOM 6952 N N . ARG B 1 380 ? 22.312 -29.891 11.18 1 79.25 380 ARG B N 1
ATOM 6953 C CA . ARG B 1 380 ? 23.688 -29.484 10.945 1 79.25 380 ARG B CA 1
ATOM 6954 C C . ARG B 1 380 ? 24.375 -30.438 9.961 1 79.25 380 ARG B C 1
ATOM 6956 O O . ARG B 1 380 ? 25.172 -30 9.125 1 79.25 380 ARG B O 1
ATOM 6963 N N . ARG B 1 381 ? 23.984 -31.609 10.094 1 81.25 381 ARG B N 1
ATOM 6964 C CA . ARG B 1 381 ? 24.672 -32.625 9.305 1 81.25 381 ARG B CA 1
ATOM 6965 C C . ARG B 1 381 ? 24.125 -32.688 7.887 1 81.25 381 ARG B C 1
ATOM 6967 O O . ARG B 1 381 ? 24.859 -32.906 6.93 1 81.25 381 ARG B O 1
ATOM 6974 N N . TRP B 1 382 ? 22.844 -32.406 7.766 1 82.81 382 TRP B N 1
ATOM 6975 C CA . TRP B 1 382 ? 22.25 -32.812 6.492 1 82.81 382 TRP B CA 1
ATOM 6976 C C . TRP B 1 382 ? 21.672 -31.609 5.754 1 82.81 382 TRP B C 1
ATOM 6978 O O . TRP B 1 382 ? 21.391 -31.688 4.555 1 82.81 382 TRP B O 1
ATOM 6988 N N . CYS B 1 383 ? 21.453 -30.469 6.426 1 85.5 383 CYS B N 1
ATOM 6989 C CA . CYS B 1 383 ? 20.672 -29.422 5.77 1 85.5 383 CYS B CA 1
ATOM 6990 C C . CYS B 1 383 ? 21.422 -28.094 5.77 1 85.5 383 CYS B C 1
ATOM 6992 O O . CYS B 1 383 ? 20.938 -27.125 5.195 1 85.5 383 CYS B O 1
ATOM 6994 N N . LEU B 1 384 ? 22.609 -28.094 6.375 1 81.88 384 LEU B N 1
ATOM 6995 C CA . LEU B 1 384 ? 23.344 -26.828 6.445 1 81.88 384 LEU B CA 1
ATOM 6996 C C . LEU B 1 384 ? 24.125 -26.594 5.156 1 81.88 384 LEU B C 1
ATOM 6998 O O . LEU B 1 384 ? 24.5 -27.531 4.465 1 81.88 384 LEU B O 1
ATOM 7002 N N . PRO B 1 385 ? 24.328 -25.344 4.93 1 75.5 385 PRO B N 1
ATOM 7003 C CA . PRO B 1 385 ? 25.078 -24.984 3.719 1 75.5 385 PRO B CA 1
ATOM 7004 C C . PRO B 1 385 ? 26.453 -25.641 3.658 1 75.5 385 PRO B C 1
ATOM 7006 O O . PRO B 1 385 ? 26.984 -25.875 2.568 1 75.5 385 PRO B O 1
ATOM 7009 N N . SER B 1 386 ? 27.047 -25.938 4.793 1 73.62 386 SER B N 1
ATOM 7010 C CA . SER B 1 386 ? 28.375 -26.547 4.844 1 73.62 386 SER B CA 1
ATOM 7011 C C . SER B 1 386 ? 28.375 -27.906 4.152 1 73.62 386 SER B C 1
ATOM 7013 O O . SER B 1 386 ? 29.422 -28.359 3.666 1 73.62 386 SER B O 1
ATOM 7015 N N . ARG B 1 387 ? 27.266 -28.5 4.137 1 80.44 387 ARG B N 1
ATOM 7016 C CA . ARG B 1 387 ? 27.156 -29.812 3.484 1 80.44 387 ARG B CA 1
ATOM 7017 C C . ARG B 1 387 ? 27.219 -29.672 1.968 1 80.44 387 ARG B C 1
ATOM 7019 O O . ARG B 1 387 ? 27.5 -30.641 1.262 1 80.44 387 ARG B O 1
ATOM 7026 N N . PHE B 1 388 ? 26.953 -28.469 1.555 1 84.62 388 PHE B N 1
ATOM 7027 C CA . PHE B 1 388 ? 26.875 -28.219 0.119 1 84.62 388 PHE B CA 1
ATOM 7028 C C . PHE B 1 388 ? 27.859 -27.141 -0.295 1 84.62 388 PHE B C 1
ATOM 7030 O O . PHE B 1 388 ? 27.453 -26.016 -0.644 1 84.62 388 PHE B O 1
ATOM 7037 N N . PRO B 1 389 ? 29.062 -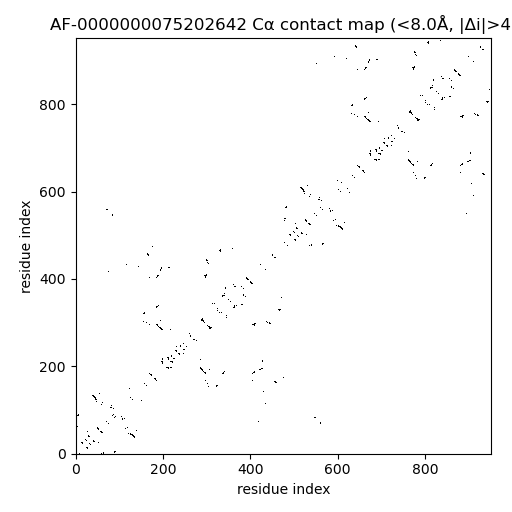27.469 -0.329 1 79.56 389 PRO B N 1
ATOM 7038 C CA . PRO B 1 389 ? 30.078 -26.469 -0.615 1 79.56 389 PRO B CA 1
ATOM 7039 C C . PRO B 1 389 ? 29.891 -25.797 -1.974 1 79.56 389 PRO B C 1
ATOM 7041 O O . PRO B 1 389 ? 30.312 -24.656 -2.168 1 79.56 389 PRO B O 1
ATOM 7044 N N . GLU B 1 390 ? 29.281 -26.516 -2.881 1 83.06 390 GLU B N 1
ATOM 7045 C CA . GLU B 1 390 ? 29.062 -25.969 -4.219 1 83.06 390 GLU B CA 1
ATOM 7046 C C . GLU B 1 390 ? 28.109 -24.781 -4.18 1 83.06 390 GLU B C 1
ATOM 7048 O O . GLU B 1 390 ? 28.016 -24.016 -5.152 1 83.06 390 GLU B O 1
ATOM 7053 N N . LEU B 1 391 ? 27.406 -24.609 -3.072 1 87.5 391 LEU B N 1
ATOM 7054 C CA . LEU B 1 391 ? 26.469 -23.5 -2.938 1 87.5 391 LEU B CA 1
ATOM 7055 C C . LEU B 1 391 ? 27.188 -22.203 -2.57 1 87.5 391 LEU B C 1
ATOM 7057 O O . LEU B 1 391 ? 26.609 -21.125 -2.641 1 87.5 391 LEU B O 1
ATOM 7061 N N . MET B 1 392 ? 28.406 -22.391 -2.238 1 84.31 392 MET B N 1
ATOM 7062 C CA . MET B 1 392 ? 29.219 -21.234 -1.893 1 84.31 392 MET B CA 1
ATOM 7063 C C . MET B 1 392 ? 30.156 -20.859 -3.037 1 84.31 392 MET B C 1
ATOM 7065 O O . MET B 1 392 ? 30.703 -21.734 -3.699 1 84.31 392 MET B O 1
ATOM 7069 N N . MET B 1 393 ? 30.203 -19.562 -3.309 1 82.75 393 MET B N 1
ATOM 7070 C CA . MET B 1 393 ? 31.141 -19.078 -4.32 1 82.75 393 MET B CA 1
ATOM 7071 C C . MET B 1 393 ? 32 -17.953 -3.764 1 82.75 393 MET B C 1
ATOM 7073 O O . MET B 1 393 ? 31.688 -17.375 -2.727 1 82.75 393 MET B O 1
ATOM 7077 N N . ASP B 1 394 ? 33.125 -17.797 -4.391 1 79.12 394 ASP B N 1
ATOM 7078 C CA . ASP B 1 394 ? 34.031 -16.719 -4.008 1 79.12 394 ASP B CA 1
ATOM 7079 C C . ASP B 1 394 ? 33.375 -15.352 -4.277 1 79.12 394 ASP B C 1
ATOM 7081 O O . ASP B 1 394 ? 32.781 -15.141 -5.332 1 79.12 394 ASP B O 1
ATOM 7085 N N . ASP B 1 395 ? 33.406 -14.586 -3.225 1 76.5 395 ASP B N 1
ATOM 7086 C CA . ASP B 1 395 ? 32.781 -13.266 -3.402 1 76.5 395 ASP B CA 1
ATOM 7087 C C . ASP B 1 395 ? 33.75 -12.312 -4.105 1 76.5 395 ASP B C 1
ATOM 7089 O O . ASP B 1 395 ? 33.438 -11.148 -4.336 1 76.5 395 ASP B O 1
ATOM 7093 N N . GLY B 1 396 ? 34.812 -12.68 -4.512 1 71.81 396 GLY B N 1
ATOM 7094 C CA . GLY B 1 396 ? 35.812 -11.852 -5.172 1 71.81 396 GLY B CA 1
ATOM 7095 C C . GLY B 1 396 ? 36.625 -11.008 -4.207 1 71.81 396 GLY B C 1
ATOM 7096 O O . GLY B 1 396 ? 37.625 -10.375 -4.605 1 71.81 396 GLY B O 1
ATOM 7097 N N . LYS B 1 397 ? 36.281 -10.945 -2.986 1 71.75 397 LYS B N 1
ATOM 7098 C CA . LYS B 1 397 ? 36.969 -10.109 -2.004 1 71.75 397 LYS B CA 1
ATOM 7099 C C . LYS B 1 397 ? 37.594 -10.961 -0.907 1 71.75 397 LYS B C 1
ATOM 7101 O O . LYS B 1 397 ? 37.719 -10.508 0.232 1 71.75 397 LYS B O 1
ATOM 7106 N N . GLY B 1 398 ? 37.812 -12.188 -1.3 1 71.25 398 GLY B N 1
ATOM 7107 C CA . GLY B 1 398 ? 38.469 -13.078 -0.351 1 71.25 398 GLY B CA 1
ATOM 7108 C C . GLY B 1 398 ? 37.5 -13.805 0.551 1 71.25 398 GLY B C 1
ATOM 7109 O O . GLY B 1 398 ? 37.906 -14.602 1.399 1 71.25 398 GLY B O 1
ATOM 7110 N N . GLY B 1 399 ? 36.219 -13.516 0.378 1 75 399 GLY B N 1
ATOM 7111 C CA . GLY B 1 399 ? 35.219 -14.203 1.171 1 75 399 GLY B CA 1
ATOM 7112 C C . GLY B 1 399 ? 34.312 -15.102 0.343 1 75 399 GLY B C 1
ATOM 7113 O O . GLY B 1 399 ? 34.625 -15.422 -0.804 1 75 399 GLY B O 1
ATOM 7114 N N . LYS B 1 400 ? 33.375 -15.758 1.021 1 76.19 400 LYS B N 1
ATOM 7115 C CA . LYS B 1 400 ? 32.438 -16.641 0.352 1 76.19 400 LYS B CA 1
ATOM 7116 C C . LYS B 1 400 ? 31.016 -16.031 0.376 1 76.19 400 LYS B C 1
ATOM 7118 O O . LYS B 1 400 ? 30.672 -15.297 1.301 1 76.19 400 LYS B O 1
ATOM 7123 N N . LYS B 1 401 ? 30.359 -16.125 -0.802 1 79.56 401 LYS B N 1
ATOM 7124 C CA . LYS B 1 401 ? 28.953 -15.695 -0.885 1 79.56 401 LYS B CA 1
ATOM 7125 C C . LYS B 1 401 ? 28.078 -16.797 -1.445 1 79.56 401 LYS B C 1
ATOM 7127 O O . LYS B 1 401 ? 28.562 -17.719 -2.102 1 79.56 401 LYS B O 1
ATOM 7132 N N . TRP B 1 402 ? 26.812 -16.688 -1.166 1 84.31 402 TRP B N 1
ATOM 7133 C CA . TRP B 1 402 ? 25.844 -17.656 -1.691 1 84.31 402 TRP B CA 1
ATOM 7134 C C . TRP B 1 402 ? 25.75 -17.547 -3.209 1 84.31 402 TRP B C 1
ATOM 7136 O O . TRP B 1 402 ? 25.719 -16.438 -3.758 1 84.31 402 TRP B O 1
ATOM 7146 N N . ARG B 1 403 ? 25.797 -18.703 -3.705 1 87.5 403 ARG B N 1
ATOM 7147 C CA . ARG B 1 403 ? 25.609 -18.781 -5.152 1 87.5 403 ARG B CA 1
ATOM 7148 C C . ARG B 1 403 ? 24.203 -18.328 -5.539 1 87.5 403 ARG B C 1
ATOM 7150 O O . ARG B 1 403 ? 24.016 -17.672 -6.57 1 87.5 403 ARG B O 1
ATOM 7157 N N . PHE B 1 404 ? 23.25 -18.703 -4.684 1 92.44 404 PHE B N 1
ATOM 7158 C CA . PHE B 1 404 ? 21.844 -18.406 -4.949 1 92.44 404 PHE B CA 1
ATOM 7159 C C . PHE B 1 404 ? 21.266 -17.5 -3.871 1 92.44 404 PHE B C 1
ATOM 7161 O O . PHE B 1 404 ? 21.672 -17.578 -2.707 1 92.44 404 PHE B O 1
ATOM 7168 N N . ASN B 1 405 ? 20.359 -16.609 -4.281 1 92.12 405 ASN B N 1
ATOM 7169 C CA . ASN B 1 405 ? 19.609 -15.773 -3.342 1 92.12 405 ASN B CA 1
ATOM 7170 C C . ASN B 1 405 ? 18.641 -16.594 -2.512 1 92.12 405 ASN B C 1
ATOM 7172 O O . ASN B 1 405 ? 17.516 -16.859 -2.949 1 92.12 405 ASN B O 1
ATOM 7176 N N . ALA B 1 406 ? 19.031 -16.891 -1.33 1 89.19 406 ALA B N 1
ATOM 7177 C CA . ALA B 1 406 ? 18.219 -17.75 -0.469 1 89.19 406 ALA B CA 1
ATOM 7178 C C . ALA B 1 406 ? 17.078 -16.969 0.157 1 89.19 406 ALA B C 1
ATOM 7180 O O . ALA B 1 406 ? 16.172 -17.562 0.761 1 89.19 406 ALA B O 1
ATOM 7181 N N . SER B 1 407 ? 17.047 -15.633 -0.053 1 90.31 407 SER B N 1
ATOM 7182 C CA . SER B 1 407 ? 15.992 -14.805 0.523 1 90.31 407 SER B CA 1
ATOM 7183 C C . SER B 1 407 ? 14.922 -14.469 -0.509 1 90.31 407 SER B C 1
ATOM 7185 O O . SER B 1 407 ? 14.086 -13.586 -0.286 1 90.31 407 SER B O 1
ATOM 7187 N N . ALA B 1 408 ? 14.945 -15.125 -1.638 1 93.88 408 ALA B N 1
ATOM 7188 C CA . ALA B 1 408 ? 14.047 -14.789 -2.742 1 93.88 408 ALA B CA 1
ATOM 7189 C C . ALA B 1 408 ? 12.586 -14.938 -2.324 1 93.88 408 ALA B C 1
ATOM 7191 O O . ALA B 1 408 ? 11.742 -14.117 -2.689 1 93.88 408 ALA B O 1
ATOM 7192 N N . ALA B 1 409 ? 12.289 -15.969 -1.557 1 93.69 409 ALA B N 1
ATOM 7193 C CA . ALA B 1 409 ? 10.906 -16.203 -1.15 1 93.69 409 ALA B CA 1
ATOM 7194 C C . ALA B 1 409 ? 10.438 -15.125 -0.169 1 93.69 409 ALA B C 1
ATOM 7196 O O . ALA B 1 409 ? 9.289 -14.695 -0.215 1 93.69 409 ALA B O 1
ATOM 7197 N N . GLU B 1 410 ? 11.273 -14.75 0.709 1 90.06 410 GLU B N 1
ATOM 7198 C CA . GLU B 1 410 ? 10.945 -13.672 1.636 1 90.06 410 GLU B CA 1
ATOM 7199 C C . GLU B 1 410 ? 10.656 -12.375 0.89 1 90.06 410 GLU B C 1
ATOM 7201 O O . GLU B 1 410 ? 9.711 -11.656 1.219 1 90.06 410 GLU B O 1
ATOM 7206 N N . GLN B 1 411 ? 11.492 -12.141 -0.067 1 91.56 411 GLN B N 1
ATOM 7207 C CA . GLN B 1 411 ? 11.297 -10.953 -0.895 1 91.56 411 GLN B CA 1
ATOM 7208 C C . GLN B 1 411 ? 9.977 -11.023 -1.658 1 91.56 411 GLN B C 1
ATOM 7210 O O . GLN B 1 411 ? 9.227 -10.047 -1.69 1 91.56 411 GLN B O 1
ATOM 7215 N N . ALA B 1 412 ? 9.711 -12.156 -2.219 1 96.25 412 ALA B N 1
ATOM 7216 C CA . ALA B 1 412 ? 8.461 -12.344 -2.949 1 96.25 412 ALA B CA 1
ATOM 7217 C C . ALA B 1 412 ? 7.262 -12.242 -2.018 1 96.25 412 ALA B C 1
ATOM 7219 O O . ALA B 1 412 ? 6.23 -11.672 -2.379 1 96.25 412 ALA B O 1
ATOM 7220 N N . ASN B 1 413 ? 7.414 -12.797 -0.828 1 95.12 413 ASN B N 1
ATOM 7221 C CA . ASN B 1 413 ? 6.332 -12.789 0.147 1 95.12 413 ASN B CA 1
ATOM 7222 C C . ASN B 1 413 ? 6.023 -11.375 0.63 1 95.12 413 ASN B C 1
ATOM 7224 O O . ASN B 1 413 ? 4.871 -11.055 0.938 1 95.12 413 ASN B O 1
ATOM 7228 N N . SER B 1 414 ? 7.031 -10.562 0.735 1 92.38 414 SER B N 1
ATOM 7229 C CA . SER B 1 414 ? 6.797 -9.164 1.087 1 92.38 414 SER B CA 1
ATOM 7230 C C . SER B 1 414 ? 5.863 -8.492 0.084 1 92.38 414 SER B C 1
ATOM 7232 O O . SER B 1 414 ? 4.949 -7.766 0.472 1 92.38 414 SER B O 1
ATOM 7234 N N . TRP B 1 415 ? 6.086 -8.75 -1.132 1 95.31 415 TRP B N 1
ATOM 7235 C CA . TRP B 1 415 ? 5.211 -8.242 -2.186 1 95.31 415 TRP B CA 1
ATOM 7236 C C . TRP B 1 415 ? 3.848 -8.922 -2.139 1 95.31 415 TRP B C 1
ATOM 7238 O O . TRP B 1 415 ? 2.812 -8.25 -2.141 1 95.31 415 TRP B O 1
ATOM 7248 N N . PHE B 1 416 ? 3.861 -10.195 -2.031 1 97.69 416 PHE B N 1
ATOM 7249 C CA . PHE B 1 416 ? 2.658 -11.016 -2.107 1 97.69 416 PHE B CA 1
ATOM 7250 C C . PHE B 1 416 ? 1.737 -10.734 -0.926 1 97.69 416 PHE B C 1
ATOM 7252 O O . PHE B 1 416 ? 0.516 -10.68 -1.084 1 97.69 416 PHE B O 1
ATOM 7259 N N . GLY B 1 417 ? 2.285 -10.586 0.18 1 95.81 417 GLY B N 1
ATOM 7260 C CA . GLY B 1 417 ? 1.514 -10.328 1.387 1 95.81 417 GLY B CA 1
ATOM 7261 C C . GLY B 1 417 ? 0.733 -9.031 1.335 1 95.81 417 GLY B C 1
ATOM 7262 O O . GLY B 1 417 ? -0.282 -8.883 2.018 1 95.81 417 GLY B O 1
ATOM 7263 N N . GLY B 1 418 ? 1.16 -8.109 0.519 1 93.88 418 GLY B N 1
ATOM 7264 C CA . GLY B 1 418 ? 0.503 -6.816 0.389 1 93.88 418 GLY B CA 1
ATOM 7265 C C . GLY B 1 418 ? -0.906 -6.918 -0.164 1 93.88 418 GLY B C 1
ATOM 7266 O O . GLY B 1 418 ? -1.697 -5.98 -0.036 1 93.88 418 GLY B O 1
ATOM 7267 N N . TYR B 1 419 ? -1.286 -8.039 -0.682 1 97.19 419 TYR B N 1
ATOM 7268 C CA . TYR B 1 419 ? -2.6 -8.195 -1.298 1 97.19 419 TYR B CA 1
ATOM 7269 C C . TYR B 1 419 ? -3.627 -8.664 -0.276 1 97.19 419 TYR B C 1
ATOM 7271 O O . TYR B 1 419 ? -4.828 -8.68 -0.557 1 97.19 419 TYR B O 1
ATOM 7279 N N . HIS B 1 420 ? -3.201 -9.023 0.874 1 94.88 420 HIS B N 1
ATOM 7280 C CA . HIS B 1 420 ? -4.105 -9.656 1.831 1 94.88 420 HIS B CA 1
ATOM 7281 C C . HIS B 1 420 ? -5.309 -8.766 2.117 1 94.88 420 HIS B C 1
ATOM 7283 O O . HIS B 1 420 ? -6.453 -9.219 2.055 1 94.88 420 HIS B O 1
ATOM 7289 N N . PRO B 1 421 ? -5.121 -7.441 2.41 1 91.38 421 PRO B N 1
ATOM 7290 C CA . PRO B 1 421 ? -6.297 -6.613 2.695 1 91.38 421 PRO B CA 1
ATOM 7291 C C . PRO B 1 421 ? -7.254 -6.52 1.509 1 91.38 421 PRO B C 1
ATOM 7293 O O . PRO B 1 421 ? -8.438 -6.23 1.688 1 91.38 421 PRO B O 1
ATOM 7296 N N . ILE B 1 422 ? -6.766 -6.777 0.367 1 94.81 422 ILE B N 1
ATOM 7297 C CA . ILE B 1 422 ? -7.555 -6.637 -0.854 1 94.81 422 ILE B CA 1
ATOM 7298 C C . ILE B 1 422 ? -8.375 -7.902 -1.088 1 94.81 422 ILE B C 1
ATOM 7300 O O . ILE B 1 422 ? -9.547 -7.828 -1.458 1 94.81 422 ILE B O 1
ATOM 7304 N N . VAL B 1 423 ? -7.766 -9.055 -0.752 1 96.5 423 VAL B N 1
ATOM 7305 C CA . VAL B 1 423 ? -8.344 -10.289 -1.28 1 96.5 423 VAL B CA 1
ATOM 7306 C C . VAL B 1 423 ? -9.008 -11.07 -0.153 1 96.5 423 VAL B C 1
ATOM 7308 O O . VAL B 1 423 ? -9.766 -12.008 -0.406 1 96.5 423 VAL B O 1
ATOM 7311 N N . ARG B 1 424 ? -8.844 -10.734 1.053 1 93.69 424 ARG B N 1
ATOM 7312 C CA . ARG B 1 424 ? -9.234 -11.555 2.193 1 93.69 424 ARG B CA 1
ATOM 7313 C C . ARG B 1 424 ? -10.742 -11.773 2.217 1 93.69 424 ARG B C 1
ATOM 7315 O O . ARG B 1 424 ? -11.227 -12.75 2.801 1 93.69 424 ARG B O 1
ATOM 7322 N N . GLU B 1 425 ? -11.516 -10.875 1.57 1 92.56 425 GLU B N 1
ATOM 7323 C CA . GLU B 1 425 ? -12.969 -11 1.586 1 92.56 425 GLU B CA 1
ATOM 7324 C C . GLU B 1 425 ? -13.5 -11.477 0.234 1 92.56 425 GLU B C 1
ATOM 7326 O O . GLU B 1 425 ? -14.695 -11.359 -0.048 1 92.56 425 GLU B O 1
ATOM 7331 N N . MET B 1 426 ? -12.633 -11.969 -0.587 1 93.56 426 MET B N 1
ATOM 7332 C CA . MET B 1 426 ? -13.047 -12.5 -1.884 1 93.56 426 MET B CA 1
ATOM 7333 C C . MET B 1 426 ? -13.484 -13.953 -1.763 1 93.56 426 MET B C 1
ATOM 7335 O O . MET B 1 426 ? -13.047 -14.664 -0.853 1 93.56 426 MET B O 1
ATOM 7339 N N . SER B 1 427 ? -14.344 -14.312 -2.682 1 93.81 427 SER B N 1
ATOM 7340 C CA . SER B 1 427 ? -14.633 -15.742 -2.812 1 93.81 427 SER B CA 1
ATOM 7341 C C . SER B 1 427 ? -13.383 -16.516 -3.227 1 93.81 427 SER B C 1
ATOM 7343 O O . SER B 1 427 ? -12.438 -15.945 -3.766 1 93.81 427 SER B O 1
ATOM 7345 N N . ARG B 1 428 ? -13.438 -17.797 -2.967 1 94.94 428 ARG B N 1
ATOM 7346 C CA . ARG B 1 428 ? -12.297 -18.656 -3.268 1 94.94 428 ARG B CA 1
ATOM 7347 C C . ARG B 1 428 ? -11.867 -18.5 -4.723 1 94.94 428 ARG B C 1
ATOM 7349 O O . ARG B 1 428 ? -10.68 -18.375 -5.02 1 94.94 428 ARG B O 1
ATOM 7356 N N . ALA B 1 429 ? -12.82 -18.578 -5.625 1 95.62 429 ALA B N 1
ATOM 7357 C CA . ALA B 1 429 ? -12.523 -18.531 -7.051 1 95.62 429 ALA B CA 1
ATOM 7358 C C . ALA B 1 429 ? -11.844 -17.203 -7.426 1 95.62 429 ALA B C 1
ATOM 7360 O O . ALA B 1 429 ? -10.828 -17.203 -8.125 1 95.62 429 ALA B O 1
ATOM 7361 N N . ARG B 1 430 ? -12.398 -16.141 -6.988 1 96.62 430 ARG B N 1
ATOM 7362 C CA . ARG B 1 430 ? -11.852 -14.82 -7.305 1 96.62 430 ARG B CA 1
ATOM 7363 C C . ARG B 1 430 ? -10.516 -14.602 -6.602 1 96.62 430 ARG B C 1
ATOM 7365 O O . ARG B 1 430 ? -9.594 -14.031 -7.18 1 96.62 430 ARG B O 1
ATOM 7372 N N . TYR B 1 431 ? -10.453 -15.094 -5.324 1 97.5 431 TYR B N 1
ATOM 7373 C CA . TYR B 1 431 ? -9.227 -15.023 -4.543 1 97.5 431 TYR B CA 1
ATOM 7374 C C . TYR B 1 431 ? -8.07 -15.688 -5.285 1 97.5 431 TYR B C 1
ATOM 7376 O O . TYR B 1 431 ? -7.02 -15.07 -5.488 1 97.5 431 TYR B O 1
ATOM 7384 N N . THR B 1 432 ? -8.281 -16.844 -5.707 1 97.81 432 THR B N 1
ATOM 7385 C CA . THR B 1 432 ? -7.262 -17.656 -6.363 1 97.81 432 THR B CA 1
ATOM 7386 C C . THR B 1 432 ? -6.883 -17.047 -7.715 1 97.81 432 THR B C 1
ATOM 7388 O O . THR B 1 432 ? -5.699 -16.906 -8.031 1 97.81 432 THR B O 1
ATOM 7391 N N . PHE B 1 433 ? -7.887 -16.703 -8.422 1 98.06 433 PHE B N 1
ATOM 7392 C CA . PHE B 1 433 ? -7.672 -16.156 -9.75 1 98.06 433 PHE B CA 1
ATOM 7393 C C . PHE B 1 433 ? -6.871 -14.859 -9.672 1 98.06 433 PHE B C 1
ATOM 7395 O O . PHE B 1 433 ? -5.891 -14.68 -10.398 1 98.06 433 PHE B O 1
ATOM 7402 N N . TYR B 1 434 ? -7.293 -13.969 -8.82 1 98.38 434 TYR B N 1
ATOM 7403 C CA . TYR B 1 434 ? -6.656 -12.664 -8.664 1 98.38 434 TYR B CA 1
ATOM 7404 C C . TYR B 1 434 ? -5.176 -12.812 -8.352 1 98.38 434 TYR B C 1
ATOM 7406 O O . TYR B 1 434 ? -4.328 -12.195 -9 1 98.38 434 TYR B O 1
ATOM 7414 N N . LEU B 1 435 ? -4.848 -13.633 -7.434 1 98.5 435 LEU B N 1
ATOM 7415 C CA . LEU B 1 435 ? -3.471 -13.805 -6.992 1 98.5 435 LEU B CA 1
ATOM 7416 C C . LEU B 1 435 ? -2.617 -14.422 -8.094 1 98.5 435 LEU B C 1
ATOM 7418 O O . LEU B 1 435 ? -1.472 -14.016 -8.297 1 98.5 435 LEU B O 1
ATOM 7422 N N . ASP B 1 436 ? -3.18 -15.328 -8.758 1 98.19 436 ASP B N 1
ATOM 7423 C CA . ASP B 1 436 ? -2.439 -15.945 -9.852 1 98.19 436 ASP B CA 1
ATOM 7424 C C . ASP B 1 436 ? -2.168 -14.938 -10.969 1 98.19 436 ASP B C 1
ATOM 7426 O O . ASP B 1 436 ? -1.113 -14.984 -11.602 1 98.19 436 ASP B O 1
ATOM 7430 N N . GLU B 1 437 ? -3.131 -14.07 -11.18 1 97.88 437 GLU B N 1
ATOM 7431 C CA . GLU B 1 437 ? -2.928 -13.016 -12.172 1 97.88 437 GLU B CA 1
ATOM 7432 C C . GLU B 1 437 ? -1.812 -12.07 -11.75 1 97.88 437 GLU B C 1
ATOM 7434 O O . GLU B 1 437 ? -0.983 -11.672 -12.57 1 97.88 437 GLU B O 1
ATOM 7439 N N . MET B 1 438 ? -1.814 -11.719 -10.5 1 98 438 MET B N 1
ATOM 7440 C CA . MET B 1 438 ? -0.762 -10.844 -9.992 1 98 438 MET B CA 1
ATOM 7441 C C . MET B 1 438 ? 0.609 -11.492 -10.156 1 98 438 MET B C 1
ATOM 7443 O O . MET B 1 438 ? 1.568 -10.828 -10.555 1 98 438 MET B O 1
ATOM 7447 N N . ILE B 1 439 ? 0.691 -12.766 -9.883 1 98.19 439 ILE B N 1
ATOM 7448 C CA . ILE B 1 439 ? 1.944 -13.5 -10.031 1 98.19 439 ILE B CA 1
ATOM 7449 C C . ILE B 1 439 ? 2.377 -13.484 -11.5 1 98.19 439 ILE B C 1
ATOM 7451 O O . ILE B 1 439 ? 3.539 -13.203 -11.805 1 98.19 439 ILE B O 1
ATOM 7455 N N . ALA B 1 440 ? 1.459 -13.75 -12.344 1 97.62 440 ALA B N 1
ATOM 7456 C CA . ALA B 1 440 ? 1.772 -13.781 -13.773 1 97.62 440 ALA B CA 1
ATOM 7457 C C . ALA B 1 440 ? 2.326 -12.438 -14.242 1 97.62 440 ALA B C 1
ATOM 7459 O O . ALA B 1 440 ? 3.342 -12.383 -14.938 1 97.62 440 ALA B O 1
ATOM 7460 N N . MET B 1 441 ? 1.684 -11.453 -13.867 1 96.44 441 MET B N 1
ATOM 7461 C CA . MET B 1 441 ? 2.098 -10.117 -14.289 1 96.44 441 MET B CA 1
ATOM 7462 C C . MET B 1 441 ? 3.453 -9.758 -13.688 1 96.44 441 MET B C 1
ATOM 7464 O O . MET B 1 441 ? 4.316 -9.219 -14.383 1 96.44 441 MET B O 1
ATOM 7468 N N . ARG B 1 442 ? 3.629 -10.023 -12.453 1 97.12 442 ARG B N 1
ATOM 7469 C CA . ARG B 1 442 ? 4.914 -9.766 -11.812 1 97.12 442 ARG B CA 1
ATOM 7470 C C . ARG B 1 442 ? 6.039 -10.523 -12.508 1 97.12 442 ARG B C 1
ATOM 7472 O O . ARG B 1 442 ? 7.105 -9.969 -12.758 1 97.12 442 ARG B O 1
ATOM 7479 N N . ASN B 1 443 ? 5.793 -11.789 -12.742 1 98.06 443 ASN B N 1
ATOM 7480 C CA . ASN B 1 443 ? 6.801 -12.617 -13.398 1 98.06 443 ASN B CA 1
ATOM 7481 C C . ASN B 1 443 ? 7.199 -12.039 -14.758 1 98.06 443 ASN B C 1
ATOM 7483 O O . ASN B 1 443 ? 8.375 -12.07 -15.125 1 98.06 443 ASN B O 1
ATOM 7487 N N . ARG B 1 444 ? 6.289 -11.492 -15.484 1 96 444 ARG B N 1
ATOM 7488 C CA . ARG B 1 444 ? 6.598 -10.891 -16.781 1 96 444 ARG B CA 1
ATOM 7489 C C . ARG B 1 444 ? 7.523 -9.695 -16.625 1 96 444 ARG B C 1
ATOM 7491 O O . ARG B 1 444 ? 8.461 -9.516 -17.406 1 96 444 ARG B O 1
ATOM 7498 N N . VAL B 1 445 ? 7.273 -8.977 -15.633 1 93.75 445 VAL B N 1
ATOM 7499 C CA . VAL B 1 445 ? 8.117 -7.812 -15.352 1 93.75 445 VAL B CA 1
ATOM 7500 C C . VAL B 1 445 ? 9.516 -8.273 -14.953 1 93.75 445 VAL B C 1
ATOM 7502 O O . VAL B 1 445 ? 10.516 -7.707 -15.398 1 93.75 445 VAL B O 1
ATOM 7505 N N . VAL B 1 446 ? 9.594 -9.266 -14.133 1 96.56 446 VAL B N 1
ATOM 7506 C CA . VAL B 1 446 ? 10.875 -9.781 -13.664 1 96.56 446 VAL B CA 1
ATOM 7507 C C . VAL B 1 446 ? 11.672 -10.344 -14.844 1 96.56 446 VAL B C 1
ATOM 7509 O O . VAL B 1 446 ? 12.875 -10.102 -14.953 1 96.56 446 VAL B O 1
ATOM 7512 N N . VAL B 1 447 ? 11.016 -11.016 -15.688 1 97.62 447 VAL B N 1
ATOM 7513 C CA . VAL B 1 447 ? 11.68 -11.586 -16.859 1 97.62 447 VAL B CA 1
ATOM 7514 C C . VAL B 1 447 ? 12.242 -10.461 -17.734 1 97.62 447 VAL B C 1
ATOM 7516 O O . VAL B 1 447 ? 13.375 -10.547 -18.203 1 97.62 447 VAL B O 1
ATOM 7519 N N . ALA B 1 448 ? 11.453 -9.477 -17.938 1 92.94 448 ALA B N 1
ATOM 7520 C CA . ALA B 1 448 ? 11.922 -8.336 -18.719 1 92.94 448 ALA B CA 1
ATOM 7521 C C . ALA B 1 448 ? 13.164 -7.711 -18.078 1 92.94 448 ALA B C 1
ATOM 7523 O O . ALA B 1 448 ? 14.117 -7.355 -18.781 1 92.94 448 ALA B O 1
ATOM 7524 N N . LYS B 1 449 ? 13.141 -7.582 -16.844 1 92.81 449 LYS B N 1
ATOM 7525 C CA . LYS B 1 449 ? 14.281 -7.027 -16.125 1 92.81 449 LYS B CA 1
ATOM 7526 C C . LYS B 1 449 ? 15.508 -7.926 -16.266 1 92.81 449 LYS B C 1
ATOM 7528 O O . LYS B 1 449 ? 16.625 -7.434 -16.438 1 92.81 449 LYS B O 1
ATOM 7533 N N . LEU B 1 450 ? 15.281 -9.195 -16.156 1 96.88 450 LEU B N 1
ATOM 7534 C CA . LEU B 1 450 ? 16.359 -10.164 -16.312 1 96.88 450 LEU B CA 1
ATOM 7535 C C . LEU B 1 450 ? 16.969 -10.078 -17.719 1 96.88 450 LEU B C 1
ATOM 7537 O O . LEU B 1 450 ? 18.188 -10.164 -17.875 1 96.88 450 LEU B O 1
ATOM 7541 N N . GLU B 1 451 ? 16.141 -9.891 -18.672 1 95.75 451 GLU B N 1
ATOM 7542 C CA . GLU B 1 451 ? 16.609 -9.711 -20.047 1 95.75 451 GLU B CA 1
ATOM 7543 C C . GLU B 1 451 ? 17.469 -8.461 -20.172 1 95.75 451 GLU B C 1
ATOM 7545 O O . GLU B 1 451 ? 18.547 -8.5 -20.75 1 95.75 451 GLU B O 1
ATOM 7550 N N . ASP B 1 452 ? 17.016 -7.465 -19.641 1 91.06 452 ASP B N 1
ATOM 7551 C CA . ASP B 1 452 ? 17.719 -6.191 -19.688 1 91.06 452 ASP B CA 1
ATOM 7552 C C . ASP B 1 452 ? 19.078 -6.289 -18.984 1 91.06 452 ASP B C 1
ATOM 7554 O O . ASP B 1 452 ? 20.031 -5.617 -19.375 1 91.06 452 ASP B O 1
ATOM 7558 N N . GLN B 1 453 ? 19.156 -7.156 -18.016 1 95 453 GLN B N 1
ATOM 7559 C CA . GLN B 1 453 ? 20.375 -7.316 -17.234 1 95 453 GLN B CA 1
ATOM 7560 C C . GLN B 1 453 ? 21.297 -8.359 -17.844 1 95 453 GLN B C 1
ATOM 7562 O O . GLN B 1 453 ? 22.328 -8.703 -17.281 1 95 453 GLN B O 1
ATOM 7567 N N . GLY B 1 454 ? 20.844 -8.945 -18.922 1 95.88 454 GLY B N 1
ATOM 7568 C CA . GLY B 1 454 ? 21.672 -9.922 -19.609 1 95.88 454 GLY B CA 1
ATOM 7569 C C . GLY B 1 454 ? 21.688 -11.281 -18.938 1 95.88 454 GLY B C 1
ATOM 7570 O O . GLY B 1 454 ? 22.641 -12.047 -19.094 1 95.88 454 GLY B O 1
ATOM 7571 N N . GLN B 1 455 ? 20.609 -11.633 -18.219 1 96.94 455 GLN B N 1
ATOM 7572 C CA . GLN B 1 455 ? 20.578 -12.898 -17.484 1 96.94 455 GLN B CA 1
ATOM 7573 C C . GLN B 1 455 ? 19.984 -14.016 -18.328 1 96.94 455 GLN B C 1
ATOM 7575 O O . GLN B 1 455 ? 19.828 -15.141 -17.859 1 96.94 455 GLN B O 1
ATOM 7580 N N . ALA B 1 456 ? 19.609 -13.812 -19.484 1 96.75 456 ALA B N 1
ATOM 7581 C CA . ALA B 1 456 ? 19.188 -14.75 -20.516 1 96.75 456 ALA B CA 1
ATOM 7582 C C . ALA B 1 456 ? 18.078 -15.664 -20.016 1 96.75 456 ALA B C 1
ATOM 7584 O O . ALA B 1 456 ? 18.203 -16.891 -20.047 1 96.75 456 ALA B O 1
ATOM 7585 N N . PRO B 1 457 ? 16.953 -15.102 -19.625 1 97.75 457 PRO B N 1
ATOM 7586 C CA . PRO B 1 457 ? 15.836 -15.945 -19.203 1 97.75 457 PRO B CA 1
ATOM 7587 C C . PRO B 1 457 ? 15.266 -16.797 -20.328 1 97.75 457 PRO B C 1
ATOM 7589 O O . PRO B 1 457 ? 15.141 -16.312 -21.469 1 97.75 457 PRO B O 1
ATOM 7592 N N . VAL B 1 458 ? 14.969 -18.062 -20.062 1 96.62 458 VAL B N 1
ATOM 7593 C CA . VAL B 1 458 ? 14.367 -18.969 -21.016 1 96.62 458 VAL B CA 1
ATOM 7594 C C . VAL B 1 458 ? 13.398 -19.906 -20.312 1 96.62 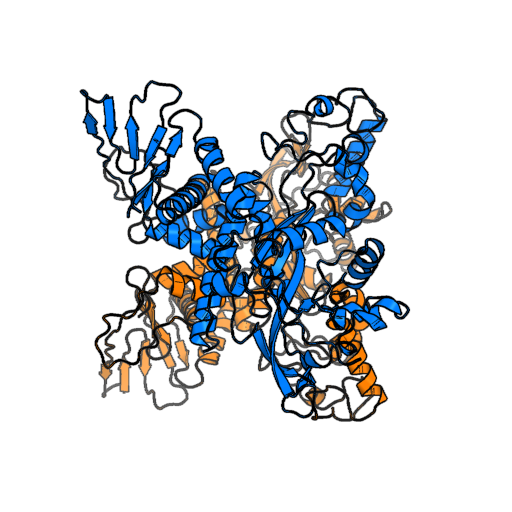458 VAL B C 1
ATOM 7596 O O . VAL B 1 458 ? 13.414 -20 -19.078 1 96.62 458 VAL B O 1
ATOM 7599 N N . LEU B 1 459 ? 12.523 -20.469 -21.078 1 96.31 459 LEU B N 1
ATOM 7600 C CA . LEU B 1 459 ? 11.727 -21.594 -20.594 1 96.31 459 LEU B CA 1
ATOM 7601 C C . LEU B 1 459 ? 12.352 -22.922 -21.016 1 96.31 459 LEU B C 1
ATOM 7603 O O . LEU B 1 459 ? 12.641 -23.141 -22.188 1 96.31 459 LEU B O 1
ATOM 7607 N N . ALA B 1 460 ? 12.602 -23.719 -20.016 1 94.5 460 ALA B N 1
ATOM 7608 C CA . ALA B 1 460 ? 13.148 -25.031 -20.344 1 94.5 460 ALA B CA 1
ATOM 7609 C C . ALA B 1 460 ? 12.219 -25.797 -21.281 1 94.5 460 ALA B C 1
ATOM 7611 O O . ALA B 1 460 ? 11.016 -25.906 -21.031 1 94.5 460 ALA B O 1
ATOM 7612 N N . PRO B 1 461 ? 12.789 -26.312 -22.344 1 92.69 461 PRO B N 1
ATOM 7613 C CA . PRO B 1 461 ? 11.953 -27.078 -23.266 1 92.69 461 PRO B CA 1
ATOM 7614 C C . PRO B 1 461 ? 11.438 -28.375 -22.656 1 92.69 461 PRO B C 1
ATOM 7616 O O . PRO B 1 461 ? 12.109 -28.969 -21.812 1 92.69 461 PRO B O 1
ATOM 7619 N N . GLU B 1 462 ? 10.344 -28.781 -23.172 1 91.31 462 GLU B N 1
ATOM 7620 C CA . GLU B 1 462 ? 9.719 -30 -22.656 1 91.31 462 GLU B CA 1
ATOM 7621 C C . GLU B 1 462 ? 10.641 -31.203 -22.812 1 91.31 462 GLU B C 1
ATOM 7623 O O . GLU B 1 462 ? 10.68 -32.094 -21.953 1 91.31 462 GLU B O 1
ATOM 7628 N N . LEU B 1 463 ? 11.391 -31.234 -23.859 1 89.81 463 LEU B N 1
ATOM 7629 C CA . LEU B 1 463 ? 12.305 -32.344 -24.125 1 89.81 463 LEU B CA 1
ATOM 7630 C C . LEU B 1 463 ? 13.359 -32.438 -23.031 1 89.81 463 LEU B C 1
ATOM 7632 O O . LEU B 1 463 ? 13.758 -33.562 -22.656 1 89.81 463 LEU B O 1
ATOM 7636 N N . VAL B 1 464 ? 13.719 -31.328 -22.562 1 87.06 464 VAL B N 1
ATOM 7637 C CA . VAL B 1 464 ? 14.734 -31.281 -21.516 1 87.06 464 VAL B CA 1
ATOM 7638 C C . VAL B 1 464 ? 14.117 -31.719 -20.188 1 87.06 464 VAL B C 1
ATOM 7640 O O . VAL B 1 464 ? 14.75 -32.438 -19.406 1 87.06 464 VAL B O 1
ATOM 7643 N N . LEU B 1 465 ? 12.961 -31.344 -19.969 1 90.69 465 LEU B N 1
ATOM 7644 C CA . LEU B 1 465 ? 12.281 -31.672 -18.719 1 90.69 465 LEU B CA 1
ATOM 7645 C C . LEU B 1 465 ? 11.961 -33.156 -18.641 1 90.69 465 LEU B C 1
ATOM 7647 O O . LEU B 1 465 ? 11.922 -33.75 -17.562 1 90.69 465 LEU B O 1
ATOM 7651 N N . ARG B 1 466 ? 11.828 -33.781 -19.812 1 90.06 466 ARG B N 1
ATOM 7652 C CA . ARG B 1 466 ? 11.461 -35.188 -19.859 1 90.06 466 ARG B CA 1
ATOM 7653 C C . ARG B 1 466 ? 12.703 -36.062 -19.891 1 90.06 466 ARG B C 1
ATOM 7655 O O . ARG B 1 466 ? 12.602 -37.281 -19.734 1 90.06 466 ARG B O 1
ATOM 7662 N N . ALA B 1 467 ? 13.844 -35.406 -19.969 1 83.31 467 ALA B N 1
ATOM 7663 C CA . ALA B 1 467 ? 15.086 -36.156 -20 1 83.31 467 ALA B CA 1
ATOM 7664 C C . ALA B 1 467 ? 15.461 -36.656 -18.609 1 83.31 467 ALA B C 1
ATOM 7666 O O . ALA B 1 467 ? 15.211 -35.969 -17.609 1 83.31 467 ALA B O 1
ATOM 7667 N N . PRO B 1 468 ? 16.062 -37.875 -18.609 1 72.38 468 PRO B N 1
ATOM 7668 C CA . PRO B 1 468 ? 16.484 -38.375 -17.297 1 72.38 468 PRO B CA 1
ATOM 7669 C C . PRO B 1 468 ? 17.594 -37.531 -16.672 1 72.38 468 PRO B C 1
ATOM 7671 O O . PRO B 1 468 ? 18.422 -36.969 -17.391 1 72.38 468 PRO B O 1
ATOM 7674 N N . VAL B 1 469 ? 17.594 -37.25 -15.344 1 64.69 469 VAL B N 1
ATOM 7675 C CA . VAL B 1 469 ? 18.516 -36.406 -14.594 1 64.69 469 VAL B CA 1
ATOM 7676 C C . VAL B 1 469 ? 19.828 -37.125 -14.359 1 64.69 469 VAL B C 1
ATOM 7678 O O . VAL B 1 469 ? 19.828 -38.312 -13.961 1 64.69 469 VAL B O 1
ATOM 7681 N N . GLN B 1 470 ? 20.969 -36.562 -14.797 1 54.41 470 GLN B N 1
ATOM 7682 C CA . GLN B 1 470 ? 22.266 -37.094 -14.398 1 54.41 470 GLN B CA 1
ATOM 7683 C C . GLN B 1 470 ? 22.719 -36.5 -13.062 1 54.41 470 GLN B C 1
ATOM 7685 O O . GLN B 1 470 ? 22.625 -35.281 -12.852 1 54.41 470 GLN B O 1
ATOM 7690 N N . LEU B 1 471 ? 22.75 -37.281 -11.961 1 49 471 LEU B N 1
ATOM 7691 C CA . LEU B 1 471 ? 23.078 -36.875 -10.594 1 49 471 LEU B CA 1
ATOM 7692 C C . LEU B 1 471 ? 24.562 -36.531 -10.477 1 49 471 LEU B C 1
ATOM 7694 O O . LEU B 1 471 ? 25.406 -37.156 -11.117 1 49 471 LEU B O 1
ATOM 7698 N N . ILE B 1 472 ? 24.828 -35.281 -9.93 1 43.78 472 ILE B N 1
ATOM 7699 C CA . ILE B 1 472 ? 26.172 -35.062 -9.398 1 43.78 472 ILE B CA 1
ATOM 7700 C C . ILE B 1 472 ? 26.391 -35.969 -8.195 1 43.78 472 ILE B C 1
ATOM 7702 O O . ILE B 1 472 ? 25.641 -35.938 -7.215 1 43.78 472 ILE B O 1
ATOM 7706 N N . GLN B 1 473 ? 26.922 -37.094 -8.367 1 40.91 473 GLN B N 1
ATOM 7707 C CA . GLN B 1 473 ? 27.25 -37.938 -7.219 1 40.91 473 GLN B CA 1
ATOM 7708 C C . GLN B 1 473 ? 28 -37.125 -6.148 1 40.91 473 GLN B C 1
ATOM 7710 O O . GLN B 1 473 ? 28.969 -36.438 -6.445 1 40.91 473 GLN B O 1
ATOM 7715 N N . PRO B 1 474 ? 27.188 -36.938 -5.066 1 38.88 474 PRO B N 1
ATOM 7716 C CA . PRO B 1 474 ? 27.938 -36.312 -3.982 1 38.88 474 PRO B CA 1
ATOM 7717 C C . PRO B 1 474 ? 29.312 -36.938 -3.752 1 38.88 474 PRO B C 1
ATOM 7719 O O . PRO B 1 474 ? 29.5 -38.125 -4.035 1 38.88 474 PRO B O 1
ATOM 7722 N N . LEU B 1 475 ? 30.359 -36.125 -3.643 1 31.62 475 LEU B N 1
ATOM 7723 C CA . LEU B 1 475 ? 31.625 -36.688 -3.176 1 31.62 475 LEU B CA 1
ATOM 7724 C C . LEU B 1 475 ? 31.406 -37.5 -1.91 1 31.62 475 LEU B C 1
ATOM 7726 O O . LEU B 1 475 ? 30.781 -37.031 -0.955 1 31.62 475 LEU B O 1
ATOM 7730 N N . THR B 1 476 ? 31.422 -38.875 -1.972 1 30.09 476 THR B N 1
ATOM 7731 C CA . THR B 1 476 ? 31.625 -39.656 -0.756 1 30.09 476 THR B CA 1
ATOM 7732 C C . THR B 1 476 ? 32.781 -39.062 0.066 1 30.09 476 THR B C 1
ATOM 7734 O O . THR B 1 476 ? 33.844 -38.75 -0.48 1 30.09 476 THR B O 1
#

Organism: Armillaria gallica (NCBI:txid47427)